Protein AF-A0A921HB01-F1 (afdb_monomer_lite)

Radius of gyration: 64.58 Å; chains: 1; bounding box: 172×63×188 Å

Structure (mmCIF, N/CA/C/O backbone):
data_AF-A0A921HB01-F1
#
_entry.id   AF-A0A921HB01-F1
#
loop_
_atom_site.group_PDB
_atom_site.id
_atom_site.type_symbol
_atom_site.label_atom_id
_atom_site.label_alt_id
_atom_site.label_comp_id
_atom_site.label_asym_id
_atom_site.label_entity_id
_atom_site.label_seq_id
_atom_site.pdbx_PDB_ins_code
_atom_site.Cartn_x
_atom_site.Cartn_y
_atom_site.Cartn_z
_atom_site.occupancy
_atom_site.B_iso_or_equiv
_atom_site.auth_seq_id
_atom_site.auth_comp_id
_atom_site.auth_asym_id
_atom_site.auth_atom_id
_atom_site.pdbx_PDB_model_num
ATOM 1 N N . PRO A 1 1 ? -32.480 -16.901 91.161 1.00 32.59 1 PRO A N 1
ATOM 2 C CA . PRO A 1 1 ? -33.746 -16.514 90.499 1.00 32.59 1 PRO A CA 1
ATOM 3 C C . PRO A 1 1 ? -34.785 -16.060 91.540 1.00 32.59 1 PRO A C 1
ATOM 5 O O . PRO A 1 1 ? -35.466 -16.890 92.131 1.00 32.59 1 PRO A O 1
ATOM 8 N N . GLN A 1 2 ? -34.856 -14.754 91.824 1.00 32.81 2 GLN A N 1
ATOM 9 C CA . GLN A 1 2 ? -36.041 -14.182 92.473 1.00 32.81 2 GLN A CA 1
ATOM 10 C C . GLN A 1 2 ? -37.196 -14.265 91.467 1.00 32.81 2 GLN A C 1
ATOM 12 O O . GLN A 1 2 ? -37.048 -13.827 90.328 1.00 32.81 2 GLN A O 1
ATOM 17 N N . THR A 1 3 ? -38.311 -14.873 91.863 1.00 40.34 3 THR A N 1
ATOM 18 C CA . THR A 1 3 ? -39.551 -14.929 91.082 1.00 40.34 3 THR A CA 1
ATOM 19 C C . THR A 1 3 ? -40.038 -13.504 90.812 1.00 40.34 3 THR A C 1
ATOM 21 O O . THR A 1 3 ? -40.423 -12.812 91.754 1.00 40.34 3 THR A O 1
ATOM 24 N N . GLN A 1 4 ? -39.996 -13.048 89.555 1.00 55.66 4 GLN A N 1
ATOM 25 C CA . GLN A 1 4 ? -40.653 -11.800 89.158 1.00 55.66 4 GLN A CA 1
ATOM 26 C C . GLN A 1 4 ? -42.152 -11.938 89.444 1.00 55.66 4 GLN A C 1
ATOM 28 O O . GLN A 1 4 ? -42.820 -12.794 88.868 1.00 55.66 4 GLN A O 1
ATOM 33 N N . GLY A 1 5 ? -42.669 -11.129 90.367 1.00 63.75 5 GLY A N 1
ATOM 34 C CA . GLY A 1 5 ? -44.107 -10.992 90.566 1.00 63.75 5 GLY A CA 1
ATOM 35 C C . GLY A 1 5 ? -44.720 -10.164 89.436 1.00 63.75 5 GLY A C 1
ATOM 36 O O . GLY A 1 5 ? -44.116 -9.197 88.968 1.00 63.75 5 GLY A O 1
ATOM 37 N N . TYR A 1 6 ? -45.927 -10.525 89.014 1.00 77.56 6 TYR A N 1
ATOM 38 C CA . TYR A 1 6 ? -46.758 -9.705 88.134 1.00 77.56 6 TYR A CA 1
ATOM 39 C C . TYR A 1 6 ? -47.828 -9.014 88.985 1.00 77.56 6 TYR A C 1
ATOM 41 O O . TYR A 1 6 ? -48.389 -9.639 89.883 1.00 77.56 6 TYR A O 1
ATOM 49 N N . ALA A 1 7 ? -48.114 -7.741 88.707 1.00 78.44 7 ALA A N 1
ATOM 50 C CA . ALA A 1 7 ? -49.235 -7.021 89.310 1.00 78.44 7 ALA A CA 1
ATOM 51 C C . ALA A 1 7 ? -50.578 -7.603 88.832 1.00 78.44 7 ALA A C 1
ATOM 53 O O . ALA A 1 7 ? -51.543 -7.662 89.589 1.00 78.44 7 ALA A O 1
ATOM 54 N N . VAL A 1 8 ? -50.623 -8.088 87.584 1.00 80.31 8 VAL A N 1
ATOM 55 C CA . VAL A 1 8 ? -51.776 -8.785 86.994 1.00 80.31 8 VAL A CA 1
ATOM 56 C C . VAL A 1 8 ? -51.275 -9.964 86.154 1.00 80.31 8 VAL A C 1
ATOM 58 O O . VAL A 1 8 ? -50.541 -9.746 85.193 1.00 80.31 8 VAL A O 1
ATOM 61 N N . ASP A 1 9 ? -51.677 -11.198 86.488 1.00 86.69 9 ASP A N 1
ATOM 62 C CA . ASP A 1 9 ? -51.431 -12.407 85.677 1.00 86.69 9 ASP A CA 1
ATOM 63 C C . ASP A 1 9 ? -52.762 -13.057 85.258 1.00 86.69 9 ASP A C 1
ATOM 65 O O . ASP A 1 9 ? -53.444 -13.709 86.052 1.00 86.69 9 ASP A O 1
ATOM 69 N N . VAL A 1 10 ? -53.140 -12.893 83.987 1.00 85.06 10 VAL A N 1
ATOM 70 C CA . VAL A 1 10 ? -54.400 -13.426 83.434 1.00 85.06 10 VAL A CA 1
ATOM 71 C C . VAL A 1 10 ? -54.388 -14.955 83.332 1.00 85.06 10 VAL A C 1
ATOM 73 O O . VAL A 1 10 ? -55.455 -15.564 83.279 1.00 85.06 10 VAL A O 1
ATOM 76 N N . ALA A 1 11 ? -53.218 -15.603 83.397 1.00 80.25 11 ALA A N 1
ATOM 77 C CA . ALA A 1 11 ? -53.126 -17.063 83.459 1.00 80.25 11 ALA A CA 1
ATOM 78 C C . ALA A 1 11 ? -53.853 -17.632 84.688 1.00 80.25 11 ALA A C 1
ATOM 80 O O . ALA A 1 11 ? -54.463 -18.696 84.614 1.00 80.25 11 ALA A O 1
ATOM 81 N N . GLN A 1 12 ? -53.811 -16.908 85.813 1.00 82.00 12 GLN A N 1
ATOM 82 C CA . GLN A 1 12 ? -54.473 -17.311 87.056 1.00 82.00 12 GLN A CA 1
ATOM 83 C C . GLN A 1 12 ? -55.958 -16.921 87.104 1.00 82.00 12 GLN A C 1
ATOM 85 O O . GLN A 1 12 ? -56.698 -17.442 87.933 1.00 82.00 12 GLN A O 1
ATOM 90 N N . LEU A 1 13 ? -56.404 -16.035 86.206 1.00 79.62 13 LEU A N 1
ATOM 91 C CA . LEU A 1 13 ? -57.792 -15.564 86.111 1.00 79.62 13 LEU A CA 1
ATOM 92 C C . LEU A 1 13 ? -58.640 -16.371 85.108 1.00 79.62 13 LEU A C 1
ATOM 94 O O . LEU A 1 13 ? -59.849 -16.169 85.031 1.00 79.62 13 LEU A O 1
ATOM 98 N N . GLY A 1 14 ? -58.031 -17.258 84.311 1.00 74.38 14 GLY A N 1
ATOM 99 C CA . GLY A 1 14 ? -58.689 -18.046 83.257 1.00 74.38 14 GLY A CA 1
ATOM 100 C C . GLY A 1 14 ? -58.998 -17.251 81.977 1.00 74.38 14 GLY A C 1
ATOM 101 O O . GLY A 1 14 ? -58.753 -17.735 80.874 1.00 74.38 14 GLY A O 1
ATOM 102 N N . GLY A 1 15 ? -59.478 -16.012 82.102 1.00 85.06 15 GLY A N 1
ATOM 103 C CA . GLY A 1 15 ? -59.702 -15.081 80.993 1.00 85.06 15 GLY A CA 1
ATOM 104 C C . GLY A 1 15 ? -60.423 -13.809 81.444 1.00 85.06 15 GLY A C 1
ATOM 105 O O . GLY A 1 15 ? -61.039 -13.775 82.506 1.00 85.06 15 GLY A O 1
ATOM 106 N N . MET A 1 16 ? -60.352 -12.751 80.640 1.00 89.44 16 MET A N 1
ATOM 107 C CA . MET A 1 16 ? -60.965 -11.454 80.924 1.00 89.44 16 MET A CA 1
ATOM 108 C C . MET A 1 16 ? -61.778 -10.981 79.717 1.00 89.44 16 MET A C 1
ATOM 110 O O . MET A 1 16 ? -61.227 -10.745 78.642 1.00 89.44 16 MET A O 1
ATOM 114 N N . TYR A 1 17 ? -63.089 -10.828 79.907 1.00 90.31 17 TYR A N 1
ATOM 115 C CA . TYR A 1 17 ? -64.038 -10.467 78.854 1.00 90.31 17 TYR A CA 1
ATOM 116 C C . TYR A 1 17 ? -64.914 -9.303 79.315 1.00 90.31 17 TYR A C 1
ATOM 118 O O . TYR A 1 17 ? -65.560 -9.391 80.358 1.00 90.31 17 TYR A O 1
ATOM 126 N N . ALA A 1 18 ? -64.949 -8.214 78.548 1.00 91.00 18 ALA A N 1
ATOM 127 C CA . ALA A 1 18 ? -65.800 -7.059 78.838 1.00 91.00 18 ALA A CA 1
ATOM 128 C C . ALA A 1 18 ? -66.143 -6.282 77.558 1.00 91.00 18 ALA A C 1
ATOM 130 O O . ALA A 1 18 ? -65.652 -6.594 76.476 1.00 91.00 18 ALA A O 1
ATOM 131 N N . ASN A 1 19 ? -66.977 -5.244 77.669 1.00 88.94 19 ASN A N 1
ATOM 132 C CA . ASN A 1 19 ? -67.192 -4.319 76.553 1.00 88.94 19 ASN A CA 1
ATOM 133 C C . ASN A 1 19 ? -65.964 -3.428 76.324 1.00 88.94 19 ASN A C 1
ATOM 135 O O . ASN A 1 19 ? -65.555 -3.271 75.183 1.00 88.94 19 ASN A O 1
ATOM 139 N N . ASN A 1 20 ? -65.361 -2.905 77.395 1.00 92.50 20 ASN A N 1
ATOM 140 C CA . ASN A 1 20 ? -64.087 -2.180 77.389 1.00 92.50 20 ASN A CA 1
ATOM 141 C C . ASN A 1 20 ? -63.207 -2.735 78.510 1.00 92.50 20 ASN A C 1
ATOM 143 O O . ASN A 1 20 ? -63.724 -3.039 79.588 1.00 92.50 20 ASN A O 1
ATOM 147 N N . ILE A 1 21 ? -61.901 -2.847 78.277 1.00 93.19 21 ILE A N 1
ATOM 148 C CA . ILE A 1 21 ? -60.944 -3.350 79.271 1.00 93.19 21 ILE A CA 1
ATOM 149 C C . ILE A 1 21 ? -59.844 -2.314 79.460 1.00 93.19 21 ILE A C 1
ATOM 151 O O . ILE A 1 21 ? -59.032 -2.109 78.563 1.00 93.19 21 ILE A O 1
ATOM 155 N N . HIS A 1 22 ? -59.800 -1.675 80.630 1.00 92.88 22 HIS A N 1
ATOM 156 C CA . HIS A 1 22 ? -58.724 -0.763 81.028 1.00 92.88 22 HIS A CA 1
ATOM 157 C C . HIS A 1 22 ? -57.978 -1.358 82.224 1.00 92.88 22 HIS A C 1
ATOM 159 O O . HIS A 1 22 ? -58.547 -1.499 83.303 1.00 92.88 22 HIS A O 1
ATOM 165 N N . LEU A 1 23 ? -56.708 -1.706 82.031 1.00 90.44 23 LEU A N 1
ATOM 166 C CA . LEU A 1 23 ? -55.820 -2.225 83.066 1.00 90.44 23 LEU A CA 1
ATOM 167 C C . LEU A 1 23 ? -54.732 -1.199 83.355 1.00 90.44 23 LEU A C 1
ATOM 169 O O . LEU A 1 23 ? -54.025 -0.766 82.446 1.00 90.44 23 LEU A O 1
ATOM 173 N N . ILE A 1 24 ? -54.595 -0.814 84.620 1.00 87.81 24 ILE A N 1
ATOM 174 C CA . ILE A 1 24 ? -53.574 0.128 85.076 1.00 87.81 24 ILE A CA 1
ATOM 175 C C . ILE A 1 24 ? -52.814 -0.548 86.222 1.00 87.81 24 ILE A C 1
ATOM 177 O O . ILE A 1 24 ? -53.366 -0.719 87.303 1.00 87.81 24 ILE A O 1
ATOM 181 N N . GLY A 1 25 ? -51.570 -0.953 85.971 1.00 82.62 25 GLY A N 1
ATOM 182 C CA . GLY A 1 25 ? -50.635 -1.446 86.985 1.00 82.62 25 GLY A CA 1
ATOM 183 C C . GLY A 1 25 ? -49.717 -0.316 87.438 1.00 82.62 25 GLY A C 1
ATOM 184 O O . GLY A 1 25 ? -48.853 0.118 86.673 1.00 82.62 25 GLY A O 1
ATOM 185 N N . THR A 1 26 ? -49.921 0.184 88.654 1.00 81.06 26 THR A N 1
ATOM 186 C CA . THR A 1 26 ? -49.168 1.319 89.222 1.00 81.06 26 THR A CA 1
ATOM 187 C C . THR A 1 26 ? -47.986 0.886 90.090 1.00 81.06 26 THR A C 1
ATOM 189 O O . THR A 1 26 ? -47.225 1.721 90.575 1.00 81.06 26 THR A O 1
ATOM 192 N N . GLU A 1 27 ? -47.838 -0.413 90.335 1.00 80.62 27 GLU A N 1
ATOM 193 C CA . GLU A 1 27 ? -46.811 -0.971 91.198 1.00 80.62 27 GLU A CA 1
ATOM 194 C C . GLU A 1 27 ? -45.436 -0.898 90.532 1.00 80.62 27 GLU A C 1
ATOM 196 O O . GLU A 1 27 ? -45.169 -1.532 89.510 1.00 80.62 27 GLU A O 1
ATOM 201 N N . HIS A 1 28 ? -44.533 -0.137 91.149 1.00 75.69 28 HIS A N 1
ATOM 202 C CA . HIS A 1 28 ? -43.191 0.087 90.630 1.00 75.69 28 HIS A CA 1
ATOM 203 C C . HIS A 1 28 ? -42.438 -1.240 90.415 1.00 75.69 28 HIS A C 1
ATOM 205 O O . HIS A 1 28 ? -42.038 -1.910 91.368 1.00 75.69 28 HIS A O 1
ATOM 211 N N . GLY A 1 29 ? -42.217 -1.602 89.149 1.00 70.00 29 GLY A N 1
ATOM 212 C CA . GLY A 1 29 ? -41.473 -2.796 88.741 1.00 70.00 29 GLY A CA 1
ATOM 213 C C . GLY A 1 29 ? -42.275 -4.100 88.633 1.00 70.00 29 GLY A C 1
ATOM 214 O O . GLY A 1 29 ? -41.711 -5.076 88.139 1.00 70.00 29 GLY A O 1
ATOM 215 N N . LEU A 1 30 ? -43.558 -4.145 89.020 1.00 79.56 30 LEU A N 1
ATOM 216 C CA . LEU A 1 30 ? -44.418 -5.320 88.806 1.00 79.56 30 LEU A CA 1
ATOM 217 C C . LEU A 1 30 ? -45.191 -5.180 87.485 1.00 79.56 30 LEU A C 1
ATOM 219 O O . LEU A 1 30 ? -45.779 -4.143 87.190 1.00 79.56 30 LEU A O 1
ATOM 223 N N . GLY A 1 31 ? -45.144 -6.226 86.659 1.00 85.62 31 GLY A N 1
ATOM 224 C CA . GLY A 1 31 ? -45.645 -6.206 85.281 1.00 85.62 31 GLY A CA 1
ATOM 225 C C . GLY A 1 31 ? -47.082 -6.701 85.086 1.00 85.62 31 GLY A C 1
ATOM 226 O O . GLY A 1 31 ? -47.735 -7.143 86.028 1.00 85.62 31 GLY A O 1
ATOM 227 N N . VAL A 1 32 ? -47.550 -6.701 83.836 1.00 91.06 32 VAL A N 1
ATOM 228 C CA . VAL A 1 32 ? -48.805 -7.342 83.402 1.00 91.06 32 VAL A CA 1
ATOM 229 C C . VAL A 1 32 ? -48.473 -8.536 82.512 1.00 91.06 32 VAL A C 1
ATOM 231 O O . VAL A 1 32 ? -47.802 -8.381 81.494 1.00 91.06 32 VAL A O 1
ATOM 234 N N . ARG A 1 33 ? -48.966 -9.725 82.856 1.00 91.62 33 ARG A N 1
ATOM 235 C CA . ARG A 1 33 ? -48.823 -10.938 82.048 1.00 91.62 33 ARG A CA 1
ATOM 236 C C . ARG A 1 33 ? -50.179 -11.424 81.549 1.00 91.62 33 ARG A C 1
ATOM 238 O O . ARG A 1 33 ? -51.099 -11.645 82.333 1.00 91.62 33 ARG A O 1
ATOM 245 N N . ASN A 1 34 ? -50.286 -11.648 80.243 1.00 91.94 34 ASN A N 1
ATOM 246 C CA . ASN A 1 34 ? -51.407 -12.335 79.617 1.00 91.94 34 ASN A CA 1
ATOM 247 C C . ASN A 1 34 ? -50.964 -13.674 79.021 1.00 91.94 34 ASN A C 1
ATOM 249 O O . ASN A 1 34 ? -50.373 -13.701 77.945 1.00 91.94 34 ASN A O 1
ATOM 253 N N . ALA A 1 35 ? -51.303 -14.780 79.684 1.00 87.31 35 ALA A N 1
ATOM 254 C CA . ALA A 1 35 ? -51.183 -16.125 79.112 1.00 87.31 35 ALA A CA 1
ATOM 255 C C . ALA A 1 35 ? -52.538 -16.802 78.837 1.00 87.31 35 ALA A C 1
ATOM 257 O O . ALA A 1 35 ? -52.567 -17.979 78.493 1.00 87.31 35 ALA A O 1
ATOM 258 N N . GLY A 1 36 ? -53.646 -16.071 79.008 1.00 88.38 36 GLY A N 1
ATOM 259 C CA . GLY A 1 36 ? -55.011 -16.540 78.764 1.00 88.38 36 GLY A CA 1
ATOM 260 C C . GLY A 1 36 ? -55.654 -15.795 77.594 1.00 88.38 36 GLY A C 1
ATOM 261 O O . GLY A 1 36 ? -55.022 -15.573 76.562 1.00 88.38 36 GLY A O 1
ATOM 262 N N . HIS A 1 37 ? -56.914 -15.393 77.755 1.00 91.38 37 HIS A N 1
ATOM 263 C CA . HIS A 1 37 ? -57.646 -14.613 76.757 1.00 91.38 37 HIS A CA 1
ATOM 264 C C . HIS A 1 37 ? -58.125 -13.286 77.358 1.00 91.38 37 HIS A C 1
ATOM 266 O O . HIS A 1 37 ? -58.947 -13.286 78.273 1.00 91.38 37 HIS A O 1
ATOM 272 N N . ILE A 1 38 ? -57.653 -12.159 76.826 1.00 92.62 38 ILE A N 1
ATOM 273 C CA . ILE A 1 38 ? -58.194 -10.817 77.075 1.00 92.62 38 ILE A CA 1
ATOM 274 C C . ILE A 1 38 ? -59.000 -10.427 75.837 1.00 92.62 38 ILE A C 1
ATOM 276 O O . ILE A 1 38 ? -58.447 -10.365 74.744 1.00 92.62 38 ILE A O 1
ATOM 280 N N . GLY A 1 39 ? -60.302 -10.186 75.985 1.00 91.31 39 GLY A N 1
ATOM 281 C CA . GLY A 1 39 ? -61.199 -9.911 74.862 1.00 91.31 39 GLY A CA 1
ATOM 282 C C . GLY A 1 39 ? -62.204 -8.802 75.153 1.00 91.31 39 GLY A C 1
ATOM 283 O O . GLY A 1 39 ? -63.146 -9.017 75.915 1.00 91.31 39 GLY A O 1
ATOM 284 N N . ALA A 1 40 ? -62.059 -7.645 74.505 1.00 92.44 40 ALA A N 1
ATOM 285 C CA . ALA A 1 40 ? -63.097 -6.615 74.499 1.00 92.44 40 ALA A CA 1
ATOM 286 C C . ALA A 1 40 ? -64.081 -6.852 73.337 1.00 92.44 40 ALA A C 1
ATOM 288 O O . ALA A 1 40 ? -63.724 -6.677 72.171 1.00 92.44 40 ALA A O 1
ATOM 289 N N . ALA A 1 41 ? -65.320 -7.255 73.638 1.00 84.88 41 ALA A N 1
ATOM 290 C CA . ALA A 1 41 ? -66.289 -7.700 72.626 1.00 84.88 41 ALA A CA 1
ATOM 291 C C . ALA A 1 41 ? -66.860 -6.562 71.753 1.00 84.88 41 ALA A C 1
ATOM 293 O O . ALA A 1 41 ? -67.255 -6.808 70.614 1.00 84.88 41 ALA A O 1
ATOM 294 N N . ALA A 1 42 ? -66.902 -5.327 72.269 1.00 87.31 42 ALA A N 1
ATOM 295 C CA . ALA A 1 42 ? -67.514 -4.175 71.589 1.00 87.31 42 ALA A CA 1
ATOM 296 C C . ALA A 1 42 ? -66.626 -2.917 71.530 1.00 87.31 42 ALA A C 1
ATOM 298 O O . ALA A 1 42 ? -66.788 -2.108 70.619 1.00 87.31 42 ALA A O 1
ATOM 299 N N . GLY A 1 43 ? -65.693 -2.751 72.469 1.00 91.75 43 GLY A N 1
ATOM 300 C CA . GLY A 1 43 ? -64.882 -1.546 72.648 1.00 91.75 43 GLY A CA 1
ATOM 301 C C . GLY A 1 43 ? -63.376 -1.813 72.639 1.00 91.75 43 GLY A C 1
ATOM 302 O O . GLY A 1 43 ? -62.903 -2.703 71.927 1.00 91.75 43 GLY A O 1
ATOM 303 N N . GLU A 1 44 ? -62.624 -1.006 73.387 1.00 95.19 44 GLU A N 1
ATOM 304 C CA . GLU A 1 44 ? -61.154 -0.977 73.371 1.00 95.19 44 GLU A CA 1
ATOM 305 C C . GLU A 1 44 ? -60.500 -1.813 74.486 1.00 95.19 44 GLU A C 1
ATOM 307 O O . GLU A 1 44 ? -61.110 -2.113 75.520 1.00 95.19 44 GLU A O 1
ATOM 312 N N . VAL A 1 45 ? -59.220 -2.145 74.287 1.00 97.25 45 VAL A N 1
ATOM 313 C CA . VAL A 1 45 ? -58.329 -2.668 75.334 1.00 97.25 45 VAL A CA 1
ATOM 314 C C . VAL A 1 45 ? -57.200 -1.669 75.567 1.00 97.25 45 VAL A C 1
ATOM 316 O O . VAL A 1 45 ? -56.408 -1.394 74.670 1.00 97.25 45 VAL A O 1
ATOM 319 N N . LYS A 1 46 ? -57.078 -1.156 76.790 1.00 96.81 46 LYS A N 1
ATOM 320 C CA . LYS A 1 46 ? -55.989 -0.272 77.210 1.00 96.81 46 LYS A CA 1
ATOM 321 C C . LYS A 1 46 ? -55.252 -0.882 78.394 1.00 96.81 46 LYS A C 1
ATOM 323 O O . LYS A 1 46 ? -55.865 -1.148 79.420 1.00 96.81 46 LYS A O 1
ATOM 328 N N . ILE A 1 47 ? -53.945 -1.084 78.271 1.00 95.62 47 ILE A N 1
ATOM 329 C CA . ILE A 1 47 ? -53.092 -1.600 79.346 1.00 95.62 47 ILE A CA 1
ATOM 330 C C . ILE A 1 47 ? -51.955 -0.611 79.578 1.00 95.62 47 ILE A C 1
ATOM 332 O O . ILE A 1 47 ? -51.160 -0.366 78.676 1.00 95.62 47 ILE A O 1
ATOM 336 N N . THR A 1 48 ? -51.855 -0.071 80.788 1.00 93.88 48 THR A N 1
ATOM 337 C CA . THR A 1 48 ? -50.751 0.783 81.237 1.00 93.88 48 THR A CA 1
ATOM 338 C C . THR A 1 48 ? -50.072 0.121 82.435 1.00 93.88 48 THR A C 1
ATOM 340 O O . THR A 1 48 ? -50.752 -0.257 83.381 1.00 93.88 48 THR A O 1
ATOM 343 N N . THR A 1 49 ? -48.748 -0.045 82.421 1.00 93.12 49 THR A N 1
ATOM 344 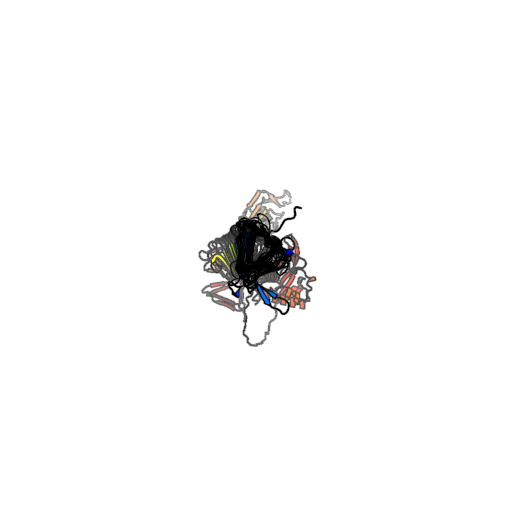C CA . THR A 1 49 ? -47.998 -0.669 83.526 1.00 93.12 49 THR A CA 1
ATOM 345 C C . THR A 1 49 ? -46.639 -0.005 83.769 1.00 93.12 49 THR A C 1
ATOM 347 O O . THR A 1 49 ? -45.920 0.324 82.824 1.00 93.12 49 THR A O 1
ATOM 350 N N . GLU A 1 50 ? -46.267 0.163 85.041 1.00 90.19 50 GLU A N 1
ATOM 351 C CA . GLU A 1 50 ? -44.921 0.587 85.471 1.00 90.19 50 GLU A CA 1
ATOM 352 C C . GLU A 1 50 ? -43.859 -0.533 85.337 1.00 90.19 50 GLU A C 1
ATOM 354 O O . GLU A 1 50 ? -42.656 -0.276 85.409 1.00 90.19 50 GLU A O 1
ATOM 359 N N . GLY A 1 51 ? -44.279 -1.787 85.132 1.00 90.00 51 GLY A N 1
ATOM 360 C CA . GLY A 1 51 ? -43.412 -2.949 84.919 1.00 90.00 51 GLY A CA 1
ATOM 361 C C . GLY A 1 51 ? -43.419 -3.451 83.472 1.00 90.00 51 GLY A C 1
ATOM 362 O O . GLY A 1 51 ? -43.752 -2.724 82.537 1.00 90.00 51 GLY A O 1
ATOM 363 N N . GLN A 1 52 ? -43.025 -4.708 83.272 1.00 91.62 52 GLN A N 1
ATOM 364 C CA . GLN A 1 52 ? -43.010 -5.372 81.964 1.00 91.62 52 GLN A CA 1
ATOM 365 C C . GLN A 1 52 ? -44.409 -5.863 81.554 1.00 91.62 52 GLN A C 1
ATOM 367 O O . GLN A 1 52 ? -45.134 -6.409 82.379 1.00 91.62 52 GLN A O 1
ATOM 372 N N . LEU A 1 53 ? -44.776 -5.733 80.279 1.00 94.94 53 LEU A N 1
ATOM 373 C CA . LEU A 1 53 ? -45.979 -6.348 79.714 1.00 94.94 53 LEU A CA 1
ATOM 374 C C . LEU A 1 53 ? -45.585 -7.583 78.897 1.00 94.94 53 LEU A C 1
ATOM 376 O O . LEU A 1 53 ? -44.834 -7.445 77.940 1.00 94.94 53 LEU A O 1
ATOM 380 N N . VAL A 1 54 ? -46.092 -8.767 79.241 1.00 95.06 54 VAL A N 1
ATOM 381 C CA . VAL A 1 54 ? -45.825 -10.022 78.511 1.00 95.06 54 VAL A CA 1
ATOM 382 C C . VAL A 1 54 ? -47.131 -10.636 78.017 1.00 95.06 54 VAL A C 1
ATOM 384 O O . VAL A 1 54 ? -48.017 -10.921 78.817 1.00 95.06 54 VAL A O 1
ATOM 387 N N . ASN A 1 55 ? -47.247 -10.887 76.716 1.00 96.25 55 ASN A N 1
ATOM 388 C CA . ASN A 1 55 ? -48.356 -11.597 76.088 1.00 96.25 55 ASN A CA 1
ATOM 389 C C . ASN A 1 55 ? -47.869 -12.927 75.493 1.00 96.25 55 ASN A C 1
ATOM 391 O O . ASN A 1 55 ? -47.034 -12.938 74.595 1.00 96.25 55 ASN A O 1
ATOM 395 N N . THR A 1 56 ? -48.415 -14.040 75.977 1.00 94.19 56 THR A N 1
ATOM 396 C CA . THR A 1 56 ? -48.247 -15.393 75.414 1.00 94.19 56 THR A CA 1
ATOM 397 C C . THR A 1 56 ? -49.576 -16.001 74.962 1.00 94.19 56 THR A C 1
ATOM 399 O O . THR A 1 56 ? -49.577 -17.070 74.357 1.00 94.19 56 THR A O 1
ATOM 402 N N . GLY A 1 57 ? -50.700 -15.359 75.298 1.00 93.19 57 GLY A N 1
ATOM 403 C CA . GLY A 1 57 ? -52.057 -15.773 74.941 1.00 93.19 57 GLY A CA 1
ATOM 404 C C . GLY A 1 57 ? -52.702 -14.854 73.901 1.00 93.19 57 GLY A C 1
ATOM 405 O O . GLY A 1 57 ? -52.024 -14.240 73.077 1.00 93.19 57 GLY A O 1
ATOM 406 N N . TYR A 1 58 ? -54.026 -14.733 73.946 1.00 94.56 58 TYR A N 1
ATOM 407 C CA . TYR A 1 58 ? -54.787 -13.881 73.030 1.00 94.56 58 TYR A CA 1
ATOM 408 C C . TYR A 1 58 ? -55.173 -12.556 73.698 1.00 94.56 58 TYR A C 1
ATOM 410 O O . TYR A 1 58 ? -55.712 -12.550 74.807 1.00 94.56 58 TYR A O 1
ATOM 418 N N . LEU A 1 59 ? -54.925 -11.438 73.019 1.00 96.50 59 LEU A N 1
ATOM 419 C CA . LEU A 1 59 ? -55.343 -10.091 73.403 1.00 96.50 59 LEU A CA 1
ATOM 420 C C . LEU A 1 59 ? -56.104 -9.466 72.229 1.00 96.50 59 LEU A C 1
ATOM 422 O O . LEU A 1 59 ? -55.506 -9.000 71.263 1.00 96.50 59 LEU A O 1
ATOM 426 N N . GLY A 1 60 ? -57.431 -9.454 72.307 1.00 94.81 60 GLY A N 1
ATOM 427 C CA . GLY A 1 60 ? -58.301 -8.968 71.242 1.00 94.81 60 GLY A CA 1
ATOM 428 C C . GLY A 1 60 ? -59.216 -7.823 71.661 1.00 94.81 60 GLY A C 1
ATOM 429 O O . GLY A 1 60 ? -59.730 -7.798 72.780 1.00 94.81 60 GLY A O 1
ATOM 430 N N . ALA A 1 61 ? -59.482 -6.907 70.735 1.00 96.38 61 ALA A N 1
ATOM 431 C CA . ALA A 1 61 ? -60.467 -5.842 70.905 1.00 96.38 61 ALA A CA 1
ATOM 432 C C . ALA A 1 61 ? -61.297 -5.648 69.635 1.00 96.38 61 ALA A C 1
ATOM 434 O O . ALA A 1 61 ? -60.803 -5.821 68.516 1.00 96.38 61 ALA A O 1
ATOM 435 N N . LYS A 1 62 ? -62.560 -5.238 69.798 1.00 94.06 62 LYS A N 1
ATOM 436 C CA . LYS A 1 62 ? -63.363 -4.785 68.660 1.00 94.06 62 LYS A CA 1
ATOM 437 C C . LYS A 1 62 ? -62.816 -3.472 68.102 1.00 94.06 62 LYS A C 1
ATOM 439 O O . LYS A 1 62 ? -62.727 -3.344 66.890 1.00 94.06 62 LYS A O 1
ATOM 444 N N . GLN A 1 63 ? -62.442 -2.532 68.973 1.00 94.94 63 GLN A N 1
ATOM 445 C CA . GLN A 1 63 ? -61.878 -1.225 68.618 1.00 94.94 63 GLN A CA 1
ATOM 446 C C . GLN A 1 63 ? -60.364 -1.184 68.898 1.00 94.94 63 GLN A C 1
ATOM 448 O O . GLN A 1 63 ? -59.656 -2.144 68.596 1.00 94.94 63 GLN A O 1
ATOM 453 N N . ASP A 1 64 ? -59.850 -0.066 69.417 1.00 96.56 64 ASP A N 1
ATOM 454 C CA . ASP A 1 64 ? -58.416 0.176 69.565 1.00 96.56 64 ASP A CA 1
ATOM 455 C C . ASP A 1 64 ? -57.788 -0.704 70.663 1.00 96.56 64 ASP A C 1
ATOM 457 O O . ASP A 1 64 ? -58.423 -1.070 71.655 1.00 96.56 64 ASP A O 1
ATOM 461 N N . ILE A 1 65 ? -56.510 -1.034 70.487 1.00 98.06 65 ILE A N 1
ATOM 462 C CA . ILE A 1 65 ? -55.653 -1.654 71.497 1.00 98.06 65 ILE A CA 1
ATOM 463 C C . ILE A 1 65 ? -54.527 -0.669 71.804 1.00 98.06 65 ILE A C 1
ATOM 465 O O . ILE A 1 65 ? -53.775 -0.301 70.907 1.00 98.06 65 ILE A O 1
ATOM 469 N N . THR A 1 66 ? -54.388 -0.250 73.061 1.00 97.88 66 THR A N 1
ATOM 470 C CA . THR A 1 66 ? -53.311 0.643 73.518 1.00 97.88 66 THR A CA 1
ATOM 471 C C . THR A 1 66 ? -52.525 -0.009 74.651 1.00 97.88 66 THR A C 1
ATOM 473 O O . THR A 1 66 ? -53.055 -0.216 75.738 1.00 97.88 66 THR A O 1
ATOM 476 N N . LEU A 1 67 ? -51.246 -0.292 74.425 1.00 97.75 67 LEU A N 1
ATOM 477 C CA . LEU A 1 67 ? -50.331 -0.902 75.388 1.00 97.75 67 LEU A CA 1
ATOM 478 C C . LEU A 1 67 ? -49.239 0.102 75.764 1.00 97.75 67 LEU A C 1
ATOM 480 O O . LEU A 1 67 ? -48.549 0.639 74.903 1.00 97.75 67 LEU A O 1
ATOM 484 N N . GLN A 1 68 ? -49.058 0.368 77.049 1.00 96.50 68 GLN A N 1
ATOM 485 C CA . GLN A 1 68 ? -48.045 1.286 77.561 1.00 96.50 68 GLN A CA 1
ATOM 486 C C . GLN A 1 68 ? -47.294 0.615 78.707 1.00 96.50 68 GLN A C 1
ATOM 488 O O . GLN A 1 68 ? -47.884 0.281 79.729 1.00 96.50 68 GLN A O 1
ATOM 493 N N . SER A 1 69 ? -45.987 0.436 78.547 1.00 95.38 69 SER A N 1
ATOM 494 C CA . SER A 1 69 ? -45.106 -0.097 79.585 1.00 95.38 69 SER A CA 1
ATOM 495 C C . SER A 1 69 ? -43.979 0.890 79.867 1.00 95.38 69 SER A C 1
ATOM 497 O O . SER A 1 69 ? -43.351 1.429 78.949 1.00 95.38 69 SER A O 1
ATOM 499 N N . GLN A 1 70 ? -43.695 1.117 81.147 1.00 93.06 70 GLN A N 1
ATOM 500 C CA . GLN A 1 70 ? -42.519 1.879 81.547 1.00 93.06 70 GLN A CA 1
ATOM 501 C C . GLN A 1 70 ? -41.223 1.106 81.244 1.00 93.06 70 GLN A C 1
ATOM 503 O O . GLN A 1 70 ? -40.223 1.740 80.917 1.00 93.06 70 GLN A O 1
ATOM 508 N N . GLN A 1 71 ? -41.240 -0.237 81.274 1.00 92.44 71 GLN A N 1
ATOM 509 C CA . GLN A 1 71 ? -40.066 -1.082 81.021 1.00 92.44 71 GLN A CA 1
ATOM 510 C C . GLN A 1 71 ? -39.996 -1.684 79.612 1.00 92.44 71 GLN A C 1
ATOM 512 O O . GLN A 1 71 ? -39.167 -1.243 78.822 1.00 92.44 71 GLN A O 1
ATOM 517 N N . GLN A 1 72 ? -40.775 -2.730 79.321 1.00 95.06 72 GLN A N 1
ATOM 518 C CA . GLN A 1 72 ? -40.673 -3.554 78.111 1.00 95.06 72 GLN A CA 1
ATOM 519 C C . GLN A 1 72 ? -42.030 -4.170 77.765 1.00 95.06 72 GLN A C 1
ATOM 521 O O . GLN A 1 72 ? -42.798 -4.514 78.662 1.00 95.06 72 GLN A O 1
ATOM 526 N N . ILE A 1 73 ? -42.296 -4.353 76.473 1.00 97.50 73 ILE A N 1
ATOM 527 C CA . ILE A 1 73 ? -43.451 -5.108 75.973 1.00 97.50 73 ILE A CA 1
ATOM 528 C C . ILE A 1 73 ? -42.930 -6.345 75.237 1.00 97.50 73 ILE A C 1
ATOM 530 O O . ILE A 1 73 ? -42.046 -6.225 74.396 1.00 97.50 73 ILE A O 1
ATOM 534 N N . GLU A 1 74 ? -43.469 -7.520 75.536 1.00 97.38 74 GLU A N 1
ATOM 535 C CA . GLU A 1 74 ? -43.184 -8.770 74.833 1.00 97.38 74 GLU A CA 1
ATOM 536 C C . GLU A 1 74 ? -44.490 -9.380 74.323 1.00 97.38 74 GLU A C 1
ATOM 538 O O . GLU A 1 74 ? -45.407 -9.626 75.102 1.00 97.38 74 GLU A O 1
ATOM 543 N N . ASN A 1 75 ? -44.572 -9.649 73.024 1.00 97.44 75 ASN A N 1
ATOM 544 C CA . ASN A 1 75 ? -45.557 -10.544 72.433 1.00 97.44 75 ASN A CA 1
ATOM 545 C C . ASN A 1 75 ? -44.818 -11.805 71.987 1.00 97.44 75 ASN A C 1
ATOM 547 O O . ASN A 1 75 ? -44.208 -11.801 70.925 1.00 97.44 75 ASN A O 1
ATOM 551 N N . GLN A 1 76 ? -44.808 -12.842 72.816 1.00 96.31 76 GLN A N 1
ATOM 552 C CA . GLN A 1 76 ? -44.015 -14.050 72.574 1.00 96.31 76 GLN A CA 1
ATOM 553 C C . GLN A 1 76 ? -44.612 -14.899 71.439 1.00 96.31 76 GLN A C 1
ATOM 555 O O . GLN A 1 76 ? -45.705 -14.613 70.961 1.00 96.31 76 GLN A O 1
ATOM 560 N N . THR A 1 77 ? -43.917 -15.956 71.012 1.00 94.25 77 THR A N 1
ATOM 561 C CA . THR A 1 77 ? -44.224 -16.745 69.799 1.00 94.25 77 THR A CA 1
ATOM 562 C C . THR A 1 77 ? -45.678 -17.221 69.670 1.00 94.25 77 THR A C 1
ATOM 564 O O . THR A 1 77 ? -46.221 -17.236 68.572 1.00 94.25 77 THR A O 1
ATOM 567 N N . THR A 1 78 ? -46.341 -17.593 70.768 1.00 93.81 78 THR A N 1
ATOM 568 C CA . THR A 1 78 ? -47.757 -18.026 70.756 1.00 93.81 78 THR A CA 1
ATOM 569 C C . THR A 1 78 ? -48.756 -16.884 70.962 1.00 93.81 78 THR A C 1
ATOM 571 O O . THR A 1 78 ? -49.965 -17.104 70.943 1.00 93.81 78 THR A O 1
ATOM 574 N N . GLY A 1 79 ? -48.264 -15.672 71.216 1.00 96.31 79 GLY A N 1
ATOM 575 C CA . GLY A 1 79 ? -49.062 -14.503 71.539 1.00 96.31 79 GLY A CA 1
ATOM 576 C C . GLY A 1 79 ? -49.719 -13.890 70.305 1.00 96.31 79 GLY A C 1
ATOM 577 O O . GLY A 1 79 ? -49.059 -13.586 69.312 1.00 96.31 79 GLY A O 1
ATOM 578 N N . VAL A 1 80 ? -51.026 -13.648 70.384 1.00 96.88 80 VAL A N 1
ATOM 579 C CA . VAL A 1 80 ? -51.796 -12.965 69.336 1.00 96.88 80 VAL A CA 1
ATOM 580 C C . VAL A 1 80 ? -52.380 -11.682 69.906 1.00 96.88 80 VAL A C 1
ATOM 582 O O . VAL A 1 80 ? -53.081 -11.715 70.917 1.00 96.88 80 VAL A O 1
ATOM 585 N N . ILE A 1 81 ? -52.126 -10.558 69.241 1.00 97.88 81 ILE A N 1
ATOM 586 C CA . ILE A 1 81 ? -52.732 -9.263 69.547 1.00 97.88 81 ILE A CA 1
ATOM 587 C C . ILE A 1 81 ? -53.545 -8.822 68.332 1.00 97.88 81 ILE A C 1
ATOM 589 O O . ILE A 1 81 ? -52.987 -8.626 67.253 1.00 97.88 81 ILE A O 1
ATOM 593 N N . TYR A 1 82 ? -54.859 -8.681 68.499 1.00 96.25 82 TYR A N 1
ATOM 594 C CA . TYR A 1 82 ? -55.791 -8.548 67.380 1.00 96.25 82 TYR A CA 1
ATOM 595 C C . TYR A 1 82 ? -56.845 -7.454 67.579 1.00 96.25 82 TYR A C 1
ATOM 597 O O . TYR A 1 82 ? -57.746 -7.577 68.408 1.00 96.25 82 TYR A O 1
ATOM 605 N N . SER A 1 83 ? -56.781 -6.400 66.767 1.00 96.06 83 SER A N 1
ATOM 606 C CA . SER A 1 83 ? -57.828 -5.376 66.678 1.00 96.06 83 SER A CA 1
ATOM 607 C C . SER A 1 83 ? -58.718 -5.638 65.459 1.00 96.06 83 SER A C 1
ATOM 609 O O . SER A 1 83 ? -58.206 -5.806 64.355 1.00 96.06 83 SER A O 1
ATOM 611 N N . GLN A 1 84 ? -60.042 -5.699 65.641 1.00 93.19 84 GLN A N 1
ATOM 612 C CA . GLN A 1 84 ? -60.983 -6.019 64.553 1.00 93.19 84 GLN A CA 1
ATOM 613 C C . GLN A 1 84 ? -61.436 -4.812 63.721 1.00 93.19 84 GLN A C 1
ATOM 615 O O . GLN A 1 84 ? -61.752 -4.974 62.545 1.00 93.19 84 GLN A O 1
ATOM 620 N N . GLN A 1 85 ? -61.588 -3.642 64.347 1.00 94.50 85 GLN A N 1
ATOM 621 C CA . GLN A 1 85 ? -62.079 -2.400 63.728 1.00 94.50 85 GLN A CA 1
ATOM 622 C C . GLN A 1 85 ? -61.326 -1.164 64.257 1.00 94.50 85 GLN A C 1
ATOM 624 O O . GLN A 1 85 ? -61.879 -0.063 64.320 1.00 94.50 85 GLN A O 1
ATOM 629 N N . GLY A 1 86 ? -60.086 -1.342 64.712 1.00 95.12 86 GLY A N 1
ATOM 630 C CA . GLY A 1 86 ? -59.324 -0.341 65.450 1.00 95.12 86 GLY A CA 1
ATOM 631 C C . GLY A 1 86 ? -57.837 -0.311 65.110 1.00 95.12 86 GLY A C 1
ATOM 632 O O . GLY A 1 86 ? -57.349 -1.014 64.231 1.00 95.12 86 GLY A O 1
ATOM 633 N N . ASN A 1 87 ? -57.114 0.569 65.792 1.00 97.62 87 ASN A N 1
ATOM 634 C CA . ASN A 1 87 ? -55.660 0.663 65.734 1.00 97.62 87 ASN A CA 1
ATOM 635 C C . ASN A 1 87 ? -55.023 -0.150 66.867 1.00 97.62 87 ASN A C 1
ATOM 637 O O . ASN A 1 87 ? -55.600 -0.287 67.943 1.00 97.62 87 ASN A O 1
ATOM 641 N N . LEU A 1 88 ? -53.793 -0.606 66.661 1.00 98.12 88 LEU A N 1
ATOM 642 C CA . LEU A 1 88 ? -52.950 -1.230 67.675 1.00 98.12 88 LEU A CA 1
ATOM 643 C C . LEU A 1 88 ? -51.759 -0.310 67.954 1.00 98.12 88 LEU A C 1
ATOM 645 O O . LEU A 1 88 ? -50.928 -0.079 67.082 1.00 98.12 88 LEU A O 1
ATOM 649 N N . GLN A 1 89 ? -51.659 0.214 69.171 1.00 98.31 89 GLN A N 1
ATOM 650 C CA . GLN A 1 89 ? -50.571 1.086 69.606 1.00 98.31 89 GLN A CA 1
ATOM 651 C C . GLN A 1 89 ? -49.845 0.462 70.796 1.00 98.31 89 GLN A C 1
ATOM 653 O O . GLN A 1 89 ? -50.477 0.121 71.792 1.00 98.31 89 GLN A O 1
ATOM 658 N N . ALA A 1 90 ? -48.520 0.350 70.731 1.00 97.94 90 ALA A N 1
ATOM 659 C CA . ALA A 1 90 ? -47.695 -0.116 71.841 1.00 97.94 90 ALA A CA 1
ATOM 660 C C . ALA A 1 90 ? -46.525 0.843 72.092 1.00 97.94 90 ALA A C 1
ATOM 662 O O . ALA A 1 90 ? -45.825 1.242 71.163 1.00 97.94 90 ALA A O 1
ATOM 663 N N . THR A 1 91 ? -46.307 1.238 73.347 1.00 98.00 91 THR A N 1
ATOM 664 C CA . THR A 1 91 ? -45.229 2.153 73.748 1.00 98.00 91 THR A CA 1
ATOM 665 C C . THR A 1 91 ? -44.436 1.603 74.933 1.00 98.00 91 THR A C 1
ATOM 667 O O . THR A 1 91 ? -45.003 1.363 75.997 1.00 98.00 91 THR A O 1
ATOM 670 N N . SER A 1 92 ? -43.121 1.465 74.765 1.00 97.06 92 SER A N 1
ATOM 671 C CA . SER A 1 92 ? -42.149 1.065 75.789 1.00 97.06 92 SER A CA 1
ATOM 672 C C . SER A 1 92 ? -41.186 2.221 76.086 1.00 97.06 92 SER A C 1
ATOM 674 O O . SER A 1 92 ? -40.496 2.704 75.186 1.00 97.06 92 SER A O 1
ATOM 676 N N . LYS A 1 93 ? -41.148 2.710 77.333 1.00 93.81 93 LYS A N 1
ATOM 677 C CA . LYS A 1 93 ? -40.436 3.959 77.684 1.00 93.81 93 LYS A CA 1
ATOM 678 C C . LYS A 1 93 ? -38.968 3.791 78.099 1.00 93.81 93 LYS A C 1
ATOM 680 O O . LYS A 1 93 ? -38.249 4.790 78.079 1.00 93.81 93 LYS A O 1
ATOM 685 N N . GLN A 1 94 ? -38.509 2.588 78.460 1.00 90.69 94 GLN A N 1
ATOM 686 C CA . GLN A 1 94 ? -37.118 2.356 78.894 1.00 90.69 94 GLN A CA 1
ATOM 687 C C . GLN A 1 94 ? -36.354 1.343 78.044 1.00 90.69 94 GLN A C 1
ATOM 689 O O . GLN A 1 94 ? -35.295 1.692 77.536 1.00 90.69 94 GLN A O 1
ATOM 694 N N . LYS A 1 95 ? -36.841 0.102 77.914 1.00 90.50 95 LYS A N 1
ATOM 695 C CA . LYS A 1 95 ? -36.172 -0.951 77.138 1.00 90.50 95 LYS A CA 1
ATOM 696 C C . LYS A 1 95 ? -36.748 -0.993 75.719 1.00 90.50 95 LYS A C 1
ATOM 698 O O . LYS A 1 95 ? -36.618 -0.035 74.960 1.00 90.50 95 LYS A O 1
ATOM 703 N N . GLY A 1 96 ? -37.376 -2.105 75.351 1.00 96.19 96 GLY A N 1
ATOM 704 C CA . GLY A 1 96 ? -37.762 -2.408 73.983 1.00 96.19 96 GLY A CA 1
ATOM 705 C C . GLY A 1 96 ? -39.179 -2.938 73.837 1.00 96.19 96 GLY A C 1
ATOM 706 O O . GLY A 1 96 ? -39.945 -3.000 74.807 1.00 96.19 96 GLY A O 1
ATOM 707 N N . ILE A 1 97 ? -39.496 -3.331 72.610 1.00 98.44 97 ILE A N 1
ATOM 708 C CA . ILE A 1 97 ? -40.649 -4.162 72.271 1.00 98.44 97 ILE A CA 1
ATOM 709 C C . ILE A 1 97 ? -40.098 -5.414 71.586 1.00 98.44 97 ILE A C 1
ATOM 711 O O . ILE A 1 97 ? -39.389 -5.288 70.595 1.00 98.44 97 ILE A O 1
ATOM 715 N N . GLN A 1 98 ? -40.406 -6.598 72.110 1.00 97.88 98 GLN A N 1
ATOM 716 C CA . GLN A 1 98 ? -40.101 -7.869 71.454 1.00 97.88 98 GLN A CA 1
ATOM 717 C C . GLN A 1 98 ? -41.392 -8.441 70.885 1.00 97.88 98 GLN A C 1
ATOM 719 O O . GLN A 1 98 ? -42.308 -8.790 71.628 1.00 97.88 98 GLN A O 1
ATOM 724 N N . GLN A 1 99 ? -41.479 -8.517 69.568 1.00 97.38 99 GLN A N 1
ATOM 725 C CA . GLN A 1 99 ? -42.560 -9.165 68.853 1.00 97.38 99 GLN A CA 1
ATOM 726 C C . GLN A 1 99 ? -42.003 -10.488 68.303 1.00 97.38 99 GLN A C 1
ATOM 728 O O . GLN A 1 99 ? -41.114 -10.488 67.465 1.00 97.38 99 GLN A O 1
ATOM 733 N N . GLN A 1 100 ? -42.523 -11.618 68.781 1.00 97.62 100 GLN A N 1
ATOM 734 C CA . GLN A 1 100 ? -42.312 -12.946 68.198 1.00 97.62 100 GLN A CA 1
ATOM 735 C C . GLN A 1 100 ? -43.598 -13.663 67.715 1.00 97.62 100 GLN A C 1
ATOM 737 O O . GLN A 1 100 ? -43.487 -14.646 66.988 1.00 97.62 100 GLN A O 1
ATOM 742 N N . GLY A 1 101 ? -44.793 -13.246 68.157 1.00 96.25 101 GLY A N 1
ATOM 743 C CA . GLY A 1 101 ? -46.098 -13.808 67.766 1.00 96.25 101 GLY A CA 1
ATOM 744 C C . GLY A 1 101 ? -46.798 -13.063 66.614 1.00 96.25 101 GLY A C 1
ATOM 745 O O . GLY A 1 101 ? -46.167 -12.661 65.640 1.00 96.25 101 GLY A O 1
ATOM 746 N N . SER A 1 102 ? -48.108 -12.812 66.717 1.00 96.94 102 SER A N 1
ATOM 747 C CA . SER A 1 102 ? -48.885 -12.078 65.693 1.00 96.94 102 SER A CA 1
ATOM 748 C C . SER A 1 102 ? -49.426 -10.743 66.212 1.00 96.94 102 SER A C 1
ATOM 750 O O . SER A 1 102 ? -50.116 -10.706 67.232 1.00 96.94 102 SER A O 1
ATOM 752 N N . LEU A 1 103 ? -49.179 -9.649 65.482 1.00 98.00 103 LEU A N 1
ATOM 753 C CA . LEU A 1 103 ? -49.918 -8.386 65.602 1.00 98.00 103 LEU A CA 1
ATOM 754 C C . LEU A 1 103 ? -50.813 -8.235 64.375 1.00 98.00 103 LEU A C 1
ATOM 756 O O . LEU A 1 103 ? -50.319 -8.219 63.250 1.00 98.00 103 LEU A O 1
ATOM 760 N N . ILE A 1 104 ? -52.119 -8.101 64.576 1.00 96.94 104 ILE A N 1
ATOM 761 C CA . ILE A 1 104 ? -53.077 -7.976 63.479 1.00 96.94 104 ILE A CA 1
ATOM 762 C C . ILE A 1 104 ? -54.012 -6.797 63.768 1.00 96.94 104 ILE A C 1
ATOM 764 O O . ILE A 1 104 ? -54.669 -6.759 64.810 1.00 96.94 104 ILE A O 1
ATOM 768 N N . ALA A 1 105 ? -54.092 -5.835 62.848 1.00 96.94 105 ALA A N 1
ATOM 769 C CA . ALA A 1 105 ? -54.993 -4.687 62.951 1.00 96.94 105 ALA A CA 1
ATOM 770 C C . ALA A 1 105 ? -55.900 -4.588 61.718 1.00 96.94 105 ALA A C 1
ATOM 772 O O . ALA A 1 105 ? -55.456 -4.261 60.616 1.00 96.94 105 ALA A O 1
ATOM 773 N N . LYS A 1 106 ? -57.189 -4.853 61.930 1.00 93.12 106 LYS A N 1
ATOM 774 C CA . LYS A 1 106 ? -58.274 -4.665 60.966 1.00 93.12 106 LYS A CA 1
ATOM 775 C C . LYS A 1 106 ? -59.087 -3.438 61.368 1.00 93.12 106 LYS A C 1
ATOM 777 O O . LYS A 1 106 ? -59.233 -3.139 62.551 1.00 93.12 106 LYS A O 1
ATOM 782 N N . GLY A 1 107 ? -59.586 -2.692 60.395 1.00 87.12 107 GLY A N 1
ATOM 783 C CA . GLY A 1 107 ? -60.334 -1.458 60.635 1.00 87.12 107 GLY A CA 1
ATOM 784 C C . GLY A 1 107 ? -60.343 -0.466 59.483 1.00 87.12 107 GLY A C 1
ATOM 785 O O . GLY A 1 107 ? -60.713 0.691 59.692 1.00 87.12 107 GLY A O 1
ATOM 786 N N . LYS A 1 108 ? -59.967 -0.884 58.268 1.00 85.69 108 LYS A N 1
ATOM 787 C CA . LYS A 1 108 ? -59.903 -0.004 57.092 1.00 85.69 108 LYS A CA 1
ATOM 788 C C . LYS A 1 108 ? -61.243 0.668 56.797 1.00 85.69 108 LYS A C 1
ATOM 790 O O . LYS A 1 108 ? -61.279 1.864 56.523 1.00 85.69 108 LYS A O 1
ATOM 795 N N . ALA A 1 109 ? -62.354 -0.058 56.942 1.00 82.81 109 ALA A N 1
ATOM 796 C CA . ALA A 1 109 ? -63.706 0.480 56.756 1.00 82.81 109 ALA A CA 1
ATOM 797 C C . ALA A 1 109 ? -64.067 1.612 57.744 1.00 82.81 109 ALA A C 1
ATOM 799 O O . ALA A 1 109 ? -64.987 2.383 57.485 1.00 82.81 109 ALA A O 1
ATOM 800 N N . GLN A 1 110 ? -63.350 1.723 58.866 1.00 87.56 110 GLN A N 1
ATOM 801 C CA . GLN A 1 110 ? -63.517 2.766 59.880 1.00 87.56 110 GLN A CA 1
ATOM 802 C C . GLN A 1 110 ? -62.445 3.869 59.778 1.00 87.56 110 GLN A C 1
ATOM 804 O O . GLN A 1 110 ? -62.377 4.726 60.657 1.00 87.56 110 GLN A O 1
ATOM 809 N N . GLY A 1 111 ? -61.582 3.845 58.754 1.00 87.25 111 GLY A N 1
ATOM 810 C CA . GLY A 1 111 ? -60.411 4.726 58.672 1.00 87.25 111 GLY A CA 1
ATOM 811 C C . GLY A 1 111 ? -59.337 4.416 59.727 1.00 87.25 111 GLY A C 1
ATOM 812 O O . GLY A 1 111 ? -58.569 5.298 60.107 1.00 87.25 111 GLY A O 1
ATOM 813 N N . LYS A 1 112 ? -59.313 3.181 60.242 1.00 93.31 112 LYS A N 1
ATOM 814 C CA . LYS A 1 112 ? -58.374 2.672 61.254 1.00 93.31 112 LYS A CA 1
ATOM 815 C C . LYS A 1 112 ? -57.585 1.475 60.692 1.00 93.31 112 LYS A C 1
ATOM 817 O O . LYS A 1 112 ? -57.375 1.394 59.486 1.00 93.31 112 LYS A O 1
ATOM 822 N N . GLY A 1 113 ? -57.136 0.553 61.548 1.00 95.38 113 GLY A N 1
ATOM 823 C CA . GLY A 1 113 ? -56.357 -0.623 61.151 1.00 95.38 113 GLY A CA 1
ATOM 824 C C . GLY A 1 113 ? -54.846 -0.392 61.142 1.00 95.38 113 GLY A C 1
ATOM 825 O O . GLY A 1 113 ? -54.133 -1.147 60.492 1.00 95.38 113 GLY A O 1
ATOM 826 N N . ASN A 1 114 ? -54.347 0.648 61.820 1.00 98.06 114 ASN A N 1
ATOM 827 C CA . ASN A 1 114 ? -52.913 0.944 61.885 1.00 98.06 114 ASN A CA 1
ATOM 828 C C . ASN A 1 114 ? -52.229 0.193 63.038 1.00 98.06 114 ASN A C 1
ATOM 830 O O . ASN A 1 114 ? -52.816 0.044 64.112 1.00 98.06 114 ASN A O 1
ATOM 834 N N . ILE A 1 115 ? -50.964 -0.187 62.855 1.00 98.62 115 ILE A N 1
ATOM 835 C CA . ILE A 1 115 ? -50.072 -0.686 63.912 1.00 98.62 115 ILE A CA 1
ATOM 836 C C . ILE A 1 115 ? -49.005 0.378 64.190 1.00 98.62 115 ILE A C 1
ATOM 838 O O . ILE A 1 115 ? -48.306 0.818 63.283 1.00 98.62 115 ILE A O 1
ATOM 842 N N . THR A 1 116 ? -48.836 0.789 65.445 1.00 98.62 116 THR A N 1
ATOM 843 C CA . THR A 1 116 ? -47.790 1.737 65.856 1.00 98.62 116 THR A CA 1
ATOM 844 C C . THR A 1 116 ? -47.020 1.203 67.055 1.00 98.62 116 THR A C 1
ATOM 846 O O . THR A 1 116 ? -47.578 1.063 68.143 1.00 98.62 116 THR A O 1
ATOM 849 N N . LEU A 1 117 ? -45.723 0.954 66.881 1.00 98.44 117 LEU A N 1
ATOM 850 C CA . LEU A 1 117 ? -44.810 0.541 67.945 1.00 98.44 117 LEU A CA 1
ATOM 851 C C . LEU A 1 117 ? -43.801 1.657 68.220 1.00 98.44 117 LEU A C 1
ATOM 853 O O . LEU A 1 117 ? -43.129 2.131 67.307 1.00 98.44 117 LEU A O 1
ATOM 857 N N . LYS A 1 118 ? -43.673 2.072 69.481 1.00 98.25 118 LYS A N 1
ATOM 858 C CA . LYS A 1 118 ? -42.684 3.067 69.921 1.00 98.25 118 LYS A CA 1
ATOM 859 C C . LYS A 1 118 ? -41.866 2.518 71.082 1.00 98.25 118 LYS A C 1
ATOM 861 O O . LYS A 1 118 ? -42.427 2.205 72.129 1.00 98.25 118 LYS A O 1
ATOM 866 N N . ALA A 1 119 ? -40.552 2.419 70.934 1.00 97.69 119 ALA A N 1
ATOM 867 C CA . ALA A 1 119 ? -39.649 1.951 71.983 1.00 97.69 119 ALA A CA 1
ATOM 868 C C . ALA A 1 119 ? -38.504 2.941 72.217 1.00 97.69 119 ALA A C 1
ATOM 870 O O . ALA A 1 119 ? -38.132 3.694 71.323 1.00 97.69 119 ALA A O 1
ATOM 871 N N . LYS A 1 120 ? -37.918 2.938 73.419 1.00 95.38 120 LYS A N 1
ATOM 872 C CA . LYS A 1 120 ? -36.757 3.787 73.722 1.00 95.38 120 LYS A CA 1
ATOM 873 C C . LYS A 1 120 ? -35.437 3.213 73.200 1.00 95.38 120 LYS A C 1
ATOM 875 O O . LYS A 1 120 ? -34.593 3.993 72.767 1.00 95.38 120 LYS A O 1
ATOM 880 N N . GLU A 1 121 ? -35.259 1.892 73.252 1.00 96.94 121 GLU A N 1
ATOM 881 C CA . GLU A 1 121 ? -34.056 1.199 72.773 1.00 96.94 121 GLU A CA 1
ATOM 882 C C . GLU A 1 121 ? -34.330 0.404 71.491 1.00 96.94 121 GLU A C 1
ATOM 884 O O . GLU A 1 121 ? -34.065 0.906 70.405 1.00 96.94 121 GLU A O 1
ATOM 889 N N . THR A 1 122 ? -34.848 -0.824 71.576 1.00 98.06 122 THR A N 1
ATOM 890 C CA . THR A 1 122 ? -34.944 -1.734 70.415 1.00 98.06 122 THR A CA 1
ATOM 891 C C . THR A 1 122 ? -36.363 -2.250 70.201 1.00 98.06 122 THR A C 1
ATOM 893 O O . THR A 1 122 ? -37.037 -2.621 71.162 1.00 98.06 122 THR A O 1
ATOM 896 N N . ILE A 1 123 ? -36.813 -2.287 68.947 1.00 98.62 123 ILE A N 1
ATOM 897 C CA . ILE A 1 123 ? -37.952 -3.110 68.522 1.00 98.62 123 ILE A CA 1
ATOM 898 C C . ILE A 1 123 ? -37.373 -4.333 67.814 1.00 98.62 123 ILE A C 1
ATOM 900 O O . ILE A 1 123 ? -36.758 -4.169 66.765 1.00 98.62 123 ILE A O 1
ATOM 904 N N . SER A 1 124 ? -37.562 -5.529 68.374 1.00 97.81 124 SER A N 1
ATOM 905 C CA . SER A 1 124 ? -37.237 -6.784 67.693 1.00 97.81 124 SER A CA 1
ATOM 906 C C . SER A 1 124 ? -38.509 -7.455 67.175 1.00 97.81 124 SER A C 1
ATOM 908 O O . SER A 1 124 ? -39.516 -7.489 67.886 1.00 97.81 124 SER A O 1
ATOM 910 N N . GLN A 1 125 ? -38.483 -7.970 65.947 1.00 96.81 125 GLN A N 1
ATOM 911 C CA . GLN A 1 125 ? -39.620 -8.611 65.287 1.00 96.81 125 GLN A CA 1
ATOM 912 C C . GLN A 1 125 ? -39.199 -9.928 64.623 1.00 96.81 125 GLN A C 1
ATOM 914 O O . GLN A 1 125 ? -38.403 -9.926 63.691 1.00 96.81 125 GLN A O 1
ATOM 919 N N . SER A 1 126 ? -39.762 -11.050 65.061 1.00 96.38 126 SER A N 1
ATOM 920 C CA . SER A 1 126 ? -39.546 -12.363 64.439 1.00 96.38 126 SER A CA 1
ATOM 921 C C . SER A 1 126 ? -40.824 -13.107 64.050 1.00 96.38 126 SER A C 1
ATOM 923 O O . SER A 1 126 ? -40.742 -14.201 63.505 1.00 96.38 126 SER A O 1
ATOM 925 N N . GLY A 1 127 ? -41.992 -12.548 64.362 1.00 95.88 127 GLY A N 1
ATOM 926 C CA . GLY A 1 127 ? -43.298 -13.047 63.944 1.00 95.88 127 GLY A CA 1
ATOM 927 C C . GLY A 1 127 ? -43.907 -12.184 62.837 1.00 95.88 127 GLY A C 1
ATOM 928 O O . GLY A 1 127 ? -43.207 -11.695 61.948 1.00 95.88 127 GLY A O 1
ATOM 929 N N . GLU A 1 128 ? -45.222 -11.967 62.896 1.00 96.69 128 GLU A N 1
ATOM 930 C CA . GLU A 1 128 ? -45.959 -11.194 61.888 1.00 96.69 128 GLU A CA 1
ATOM 931 C C . GLU A 1 128 ? -46.563 -9.895 62.449 1.00 96.69 128 GLU A C 1
ATOM 933 O O . GLU A 1 128 ? -47.078 -9.832 63.570 1.00 96.69 128 GLU A O 1
ATOM 938 N N . SER A 1 129 ? -46.525 -8.830 61.651 1.00 97.94 129 SER A N 1
ATOM 939 C CA . SER A 1 129 ? -47.347 -7.630 61.818 1.00 97.94 129 SER A CA 1
ATOM 940 C C . SER A 1 129 ? -48.112 -7.352 60.541 1.00 97.94 129 SER A C 1
ATOM 942 O O . SER A 1 129 ? -47.527 -6.976 59.529 1.00 97.94 129 SER A O 1
ATOM 944 N N . LEU A 1 130 ? -49.426 -7.536 60.611 1.00 97.81 130 LEU A N 1
ATOM 945 C CA . LEU A 1 130 ? -50.333 -7.437 59.478 1.00 97.81 130 LEU A CA 1
ATOM 946 C C . LEU A 1 130 ? -51.366 -6.340 59.746 1.00 97.81 130 LEU A C 1
ATOM 948 O O . LEU A 1 130 ? -52.174 -6.447 60.672 1.00 97.81 130 LEU A O 1
ATOM 952 N N . ALA A 1 131 ? -51.358 -5.290 58.936 1.00 97.62 131 ALA A N 1
ATOM 953 C CA . ALA A 1 131 ? -52.262 -4.153 59.075 1.00 97.62 131 ALA A CA 1
ATOM 954 C C . ALA A 1 131 ? -53.090 -3.969 57.802 1.00 97.62 131 ALA A C 1
ATOM 956 O O . ALA A 1 131 ? -52.536 -3.985 56.705 1.00 97.62 131 ALA A O 1
ATOM 957 N N . GLU A 1 132 ? -54.400 -3.731 57.920 1.00 97.00 132 GLU A N 1
ATOM 958 C CA . GLU A 1 132 ? -55.176 -3.203 56.784 1.00 97.00 132 GLU A CA 1
ATOM 959 C C . GLU A 1 132 ? -54.846 -1.724 56.501 1.00 97.00 132 GLU A C 1
ATOM 961 O O . GLU A 1 132 ? -55.091 -1.243 55.393 1.00 97.00 132 GLU A O 1
ATOM 966 N N . GLY A 1 133 ? -54.324 -1.013 57.509 1.00 96.56 133 GLY A N 1
ATOM 967 C CA . GLY A 1 133 ? -53.796 0.350 57.430 1.00 96.56 133 GLY A CA 1
ATOM 968 C C . GLY A 1 133 ? -52.262 0.386 57.426 1.00 96.56 133 GLY A C 1
ATOM 969 O O . GLY A 1 133 ? -51.606 -0.521 56.912 1.00 96.56 133 GLY A O 1
ATOM 970 N N . ASN A 1 134 ? -51.688 1.436 58.016 1.00 98.06 134 ASN A N 1
ATOM 971 C CA . ASN A 1 134 ? -50.243 1.670 58.068 1.00 98.06 134 ASN A CA 1
ATOM 972 C C . ASN A 1 134 ? -49.562 0.915 59.215 1.00 98.06 134 ASN A C 1
ATOM 974 O O . ASN A 1 134 ? -50.160 0.683 60.269 1.00 98.06 134 ASN A O 1
ATOM 978 N N . ILE A 1 135 ? -48.274 0.624 59.050 1.00 98.62 135 ILE A N 1
ATOM 979 C CA . ILE A 1 135 ? -47.394 0.147 60.121 1.00 98.62 135 ILE A CA 1
ATOM 980 C C . ILE A 1 135 ? -46.323 1.208 60.381 1.00 98.62 135 ILE A C 1
ATOM 982 O O . ILE A 1 135 ? -45.648 1.645 59.456 1.00 98.62 135 ILE A O 1
ATOM 986 N N . THR A 1 136 ? -46.138 1.613 61.639 1.00 98.69 136 THR A N 1
ATOM 987 C CA . THR A 1 136 ? -45.082 2.554 62.044 1.00 98.69 136 THR A CA 1
ATOM 988 C C . THR A 1 136 ? -44.306 2.019 63.236 1.00 98.69 136 THR A C 1
ATOM 990 O O . THR A 1 136 ? -44.871 1.865 64.321 1.00 98.69 136 THR A O 1
ATOM 993 N N . TYR A 1 137 ? -43.013 1.764 63.062 1.00 98.62 137 TYR A N 1
ATOM 994 C CA . TYR A 1 137 ? -42.099 1.388 64.143 1.00 98.62 137 TYR A CA 1
ATOM 995 C C . TYR A 1 137 ? -41.119 2.533 64.401 1.00 98.62 137 TYR A C 1
ATOM 997 O O . TYR A 1 137 ? -40.523 3.059 63.466 1.00 98.62 137 TYR A O 1
ATOM 1005 N N . GLN A 1 138 ? -40.940 2.916 65.666 1.00 98.56 138 GLN A N 1
ATOM 1006 C CA . GLN A 1 138 ? -40.032 3.990 66.068 1.00 98.56 138 GLN A CA 1
ATOM 1007 C C . GLN A 1 138 ? -39.190 3.576 67.282 1.00 98.56 138 GLN A C 1
ATOM 1009 O O . GLN A 1 138 ? -39.747 3.309 68.349 1.00 98.56 138 GLN A O 1
ATOM 1014 N N . ALA A 1 139 ? -37.863 3.539 67.141 1.00 98.38 139 ALA A N 1
ATOM 1015 C CA . ALA A 1 139 ? -36.933 3.148 68.208 1.00 98.38 139 ALA A CA 1
ATOM 1016 C C . ALA A 1 139 ? -35.515 3.713 67.999 1.00 98.38 139 ALA A C 1
ATOM 1018 O O . ALA A 1 139 ? -35.277 4.454 67.051 1.00 98.38 139 ALA A O 1
ATOM 1019 N N . LYS A 1 140 ? -34.544 3.366 68.858 1.00 97.69 140 LYS A N 1
ATOM 1020 C CA . LYS A 1 140 ? -33.127 3.577 68.510 1.00 97.69 140 LYS A CA 1
ATOM 1021 C C . LYS A 1 140 ? -32.648 2.543 67.497 1.00 97.69 140 LYS A C 1
ATOM 1023 O O . LYS A 1 140 ? -31.946 2.925 66.569 1.00 97.69 140 LYS A O 1
ATOM 1028 N N . ASN A 1 141 ? -33.043 1.283 67.681 1.00 98.25 141 ASN A N 1
ATOM 1029 C CA . ASN A 1 141 ? -32.737 0.165 66.792 1.00 98.25 141 ASN A CA 1
ATOM 1030 C C . ASN A 1 141 ? -34.034 -0.564 66.410 1.00 98.25 141 ASN A C 1
ATOM 1032 O O . ASN A 1 141 ? -34.900 -0.776 67.266 1.00 98.25 141 ASN A O 1
ATOM 1036 N N . ILE A 1 142 ? -34.156 -0.983 65.157 1.00 98.62 142 ILE A N 1
ATOM 1037 C CA . ILE A 1 142 ? -35.225 -1.876 64.690 1.00 98.62 142 ILE A CA 1
ATOM 1038 C C . ILE A 1 142 ? -34.551 -3.108 64.096 1.00 98.62 142 ILE A C 1
ATOM 1040 O O . ILE A 1 142 ? -33.656 -2.962 63.270 1.00 98.62 142 ILE A O 1
ATOM 1044 N N . GLU A 1 143 ? -34.947 -4.300 64.534 1.00 98.31 143 GLU A N 1
ATOM 1045 C CA . GLU A 1 143 ? -34.322 -5.562 64.128 1.00 98.31 143 GLU A CA 1
ATOM 1046 C C . GLU A 1 143 ? -35.395 -6.595 63.790 1.00 98.31 143 GLU A C 1
ATOM 1048 O O . GLU A 1 143 ? -36.144 -7.035 64.664 1.00 98.31 143 GLU A O 1
ATOM 1053 N N . THR A 1 144 ? -35.483 -6.988 62.526 1.00 97.75 144 THR A N 1
ATOM 1054 C CA . THR A 1 144 ? -36.390 -8.036 62.061 1.00 97.75 144 THR A CA 1
ATOM 1055 C C . THR A 1 144 ? -35.598 -9.289 61.682 1.00 97.75 144 THR A C 1
ATOM 1057 O O . THR A 1 144 ? -34.467 -9.197 61.209 1.00 97.75 144 THR A O 1
ATOM 1060 N N . SER A 1 145 ? -36.155 -10.479 61.919 1.00 96.38 145 SER A N 1
ATOM 1061 C CA . SER A 1 145 ? -35.529 -11.738 61.491 1.00 96.38 145 SER A CA 1
ATOM 1062 C C . SER A 1 145 ? -35.868 -12.083 60.040 1.00 96.38 145 SER A C 1
ATOM 1064 O O . SER A 1 145 ? -36.878 -11.628 59.505 1.00 96.38 145 SER A O 1
ATOM 1066 N N . ILE A 1 146 ? -35.094 -12.988 59.441 1.00 95.44 146 ILE A N 1
ATOM 1067 C CA . ILE A 1 146 ? -35.332 -13.512 58.084 1.00 95.44 146 ILE A CA 1
ATOM 1068 C C . ILE A 1 146 ? -36.709 -14.174 57.899 1.00 95.44 146 ILE A C 1
ATOM 1070 O O . ILE A 1 146 ? -37.249 -14.151 56.802 1.00 95.44 146 ILE A O 1
ATOM 1074 N N . ASP A 1 147 ? -37.305 -14.709 58.968 1.00 93.19 147 ASP A N 1
ATOM 1075 C CA . ASP A 1 147 ? -38.635 -15.339 58.924 1.00 93.19 147 ASP A CA 1
ATOM 1076 C C . ASP A 1 147 ? -39.785 -14.367 59.252 1.00 93.19 147 ASP A C 1
ATOM 1078 O O . ASP A 1 147 ? -40.947 -14.769 59.324 1.00 93.19 147 ASP A O 1
ATOM 1082 N N . SER A 1 148 ? -39.476 -13.091 59.501 1.00 96.94 148 SER A N 1
ATOM 1083 C CA . SER A 1 148 ? -40.481 -12.110 59.910 1.00 96.94 148 SER A CA 1
ATOM 1084 C C . SER A 1 148 ? -41.325 -11.607 58.737 1.00 96.94 148 SER A C 1
ATOM 1086 O O . SER A 1 148 ? -40.880 -11.593 57.586 1.00 96.94 148 SER A O 1
ATOM 1088 N N . VAL A 1 149 ? -42.547 -11.154 59.041 1.00 97.81 149 VAL A N 1
ATOM 1089 C CA . VAL A 1 149 ? -43.455 -10.540 58.060 1.00 97.81 149 VAL A CA 1
ATOM 1090 C C . VAL A 1 149 ? -43.957 -9.195 58.573 1.00 97.81 149 VAL A C 1
ATOM 1092 O O . VAL A 1 149 ? -44.659 -9.118 59.584 1.00 97.81 149 VAL A O 1
ATOM 1095 N N . LEU A 1 150 ? -43.652 -8.129 57.842 1.00 98.31 150 LEU A N 1
ATOM 1096 C CA . LEU A 1 150 ? -44.206 -6.792 58.024 1.00 98.31 150 LEU A CA 1
ATOM 1097 C C . LEU A 1 150 ? -45.039 -6.438 56.792 1.00 98.31 150 LEU A C 1
ATOM 1099 O O . LEU A 1 150 ? -44.481 -6.187 55.730 1.00 98.31 150 LEU A O 1
ATOM 1103 N N . ALA A 1 151 ? -46.367 -6.407 56.923 1.00 98.00 151 ALA A N 1
ATOM 1104 C CA . ALA A 1 151 ? -47.261 -6.168 55.790 1.00 98.00 151 ALA A CA 1
ATOM 1105 C C . ALA A 1 151 ? -48.300 -5.071 56.080 1.00 98.00 151 ALA A C 1
ATOM 1107 O O . ALA A 1 151 ? -49.186 -5.241 56.924 1.00 98.00 151 ALA A O 1
ATOM 1108 N N . ALA A 1 152 ? -48.209 -3.953 55.353 1.00 97.88 152 ALA A N 1
ATOM 1109 C CA . ALA A 1 152 ? -49.122 -2.811 55.443 1.00 97.88 152 ALA A CA 1
ATOM 1110 C C . ALA A 1 152 ? -50.103 -2.762 54.256 1.00 97.88 152 ALA A C 1
ATOM 1112 O O . ALA A 1 152 ? -49.720 -2.805 53.086 1.00 97.88 152 ALA A O 1
ATOM 1113 N N . GLY A 1 153 ? -51.394 -2.622 54.545 1.00 96.75 153 GLY A N 1
ATOM 1114 C CA . GLY A 1 153 ? -52.453 -2.712 53.541 1.00 96.75 153 GLY A CA 1
ATOM 1115 C C . GLY A 1 153 ? -52.757 -4.146 53.116 1.00 96.75 153 GLY A C 1
ATOM 1116 O O . GLY A 1 153 ? -52.992 -4.397 51.935 1.00 96.75 153 GLY A O 1
ATOM 1117 N N . VAL A 1 154 ? -52.772 -5.075 54.068 1.00 96.31 154 VAL A N 1
ATOM 1118 C CA . VAL A 1 154 ? -53.230 -6.455 53.876 1.00 96.31 154 VAL A CA 1
ATOM 1119 C C . VAL A 1 154 ? -54.747 -6.474 53.679 1.00 96.31 154 VAL A C 1
ATOM 1121 O O . VAL A 1 154 ? -55.486 -5.753 54.347 1.00 96.31 154 VAL A O 1
ATOM 1124 N N . GLN A 1 155 ? -55.216 -7.301 52.756 1.00 93.12 155 GLN A N 1
ATOM 1125 C CA . GLN A 1 155 ? -56.604 -7.699 52.610 1.00 93.12 155 GLN A CA 1
ATOM 1126 C C . GLN A 1 155 ? -56.793 -9.068 53.267 1.00 93.12 155 GLN A C 1
ATOM 1128 O O . GLN A 1 155 ? -56.065 -10.017 52.976 1.00 93.12 155 GLN A O 1
ATOM 1133 N N . PHE A 1 156 ? -57.785 -9.160 54.150 1.00 92.25 156 PHE A N 1
ATOM 1134 C CA . PHE A 1 156 ? -58.176 -10.408 54.796 1.00 92.25 156 PHE A CA 1
ATOM 1135 C C . PHE A 1 156 ? -59.483 -10.900 54.180 1.00 92.25 156 PHE A C 1
ATOM 1137 O O . PHE A 1 156 ? -60.529 -10.273 54.358 1.00 92.25 156 PHE A O 1
ATOM 1144 N N . THR A 1 157 ? -59.430 -12.017 53.458 1.00 88.88 157 THR A N 1
ATOM 1145 C CA . THR A 1 157 ? -60.602 -12.605 52.799 1.00 88.88 157 THR A CA 1
ATOM 1146 C C . THR A 1 157 ? -61.056 -13.846 53.576 1.00 88.88 157 THR A C 1
ATOM 1148 O O . THR A 1 157 ? -60.289 -14.803 53.696 1.00 88.88 157 THR A O 1
ATOM 1151 N N . PRO A 1 158 ? -62.284 -13.871 54.127 1.00 83.69 158 PRO A N 1
ATOM 1152 C CA . PRO A 1 158 ? -62.788 -15.037 54.847 1.00 83.69 158 PRO A CA 1
ATOM 1153 C C . PRO A 1 158 ? -62.962 -16.246 53.918 1.00 83.69 158 PRO A C 1
ATOM 1155 O O . PRO A 1 158 ? -63.576 -16.131 52.858 1.00 83.69 158 PRO A O 1
ATOM 1158 N N . THR A 1 159 ? -62.498 -17.419 54.344 1.00 79.56 159 THR A N 1
ATOM 1159 C CA . THR A 1 159 ? -62.808 -18.716 53.717 1.00 79.56 159 THR A CA 1
ATOM 1160 C C . THR A 1 159 ? -63.587 -19.607 54.697 1.00 79.56 159 THR A C 1
ATOM 1162 O O . THR A 1 159 ? -63.807 -19.233 55.848 1.00 79.56 159 THR A O 1
ATOM 1165 N N . ALA A 1 160 ? -64.028 -20.794 54.263 1.00 76.44 160 ALA A N 1
ATOM 1166 C CA . ALA A 1 160 ? -64.854 -21.692 55.081 1.00 76.44 160 ALA A CA 1
ATOM 1167 C C . ALA A 1 160 ? -64.181 -22.167 56.390 1.00 76.44 160 ALA A C 1
ATOM 1169 O O . ALA A 1 160 ? -64.889 -22.536 57.327 1.00 76.44 160 ALA A O 1
ATOM 1170 N N . THR A 1 161 ? -62.843 -22.168 56.468 1.00 69.06 161 THR A N 1
ATOM 1171 C CA . THR A 1 161 ? -62.084 -22.655 57.640 1.00 69.06 161 THR A CA 1
ATOM 1172 C C . THR A 1 161 ? -60.926 -21.750 58.082 1.00 69.06 161 THR A C 1
ATOM 1174 O O . THR A 1 161 ? -60.436 -21.919 59.195 1.00 69.06 161 THR A O 1
ATOM 1177 N N . THR A 1 162 ? -60.473 -20.803 57.251 1.00 78.25 162 THR A N 1
ATOM 1178 C CA . THR A 1 162 ? -59.336 -19.893 57.522 1.00 78.25 162 THR A CA 1
ATOM 1179 C C . THR A 1 162 ? -59.562 -18.504 56.901 1.00 78.25 162 THR A C 1
ATOM 1181 O O . THR A 1 162 ? -60.543 -18.291 56.193 1.00 78.25 162 THR A O 1
ATOM 1184 N N . GLU A 1 163 ? -58.670 -17.540 57.132 1.00 83.38 163 GLU A N 1
ATOM 1185 C CA . GLU A 1 163 ? -58.630 -16.281 56.373 1.00 83.38 163 GLU A CA 1
ATOM 1186 C C . GLU A 1 163 ? -57.438 -16.294 55.416 1.00 83.38 163 GLU A C 1
ATOM 1188 O O . GLU A 1 163 ? -56.313 -16.590 55.824 1.00 83.38 163 GLU A O 1
ATOM 1193 N N . GLU A 1 164 ? -57.681 -15.964 54.152 1.00 87.62 164 GLU A N 1
ATOM 1194 C CA . GLU A 1 164 ? -56.622 -15.717 53.179 1.00 87.62 164 GLU A CA 1
ATOM 1195 C C . GLU A 1 164 ? -56.067 -14.300 53.388 1.00 87.62 164 GLU A C 1
ATOM 1197 O O . GLU A 1 164 ? -56.831 -13.344 53.554 1.00 87.62 164 GLU A O 1
ATOM 1202 N N . LYS A 1 165 ? -54.736 -14.177 53.418 1.00 91.62 165 LYS A N 1
ATOM 1203 C CA . LYS A 1 165 ? -54.003 -12.928 53.656 1.00 91.62 165 LYS A CA 1
ATOM 1204 C C . LYS A 1 165 ? -53.266 -12.549 52.370 1.00 91.62 165 LYS A C 1
ATOM 1206 O O . LYS A 1 165 ? -52.312 -13.228 52.002 1.00 91.62 165 LYS A O 1
ATOM 1211 N N . THR A 1 166 ? -53.676 -11.475 51.702 1.00 93.06 166 THR A N 1
ATOM 1212 C CA . THR A 1 166 ? -53.010 -10.973 50.485 1.00 93.06 166 THR A CA 1
ATOM 1213 C C . THR A 1 166 ? -52.685 -9.494 50.627 1.00 93.06 166 THR A C 1
ATOM 1215 O O . THR A 1 166 ? -53.401 -8.767 51.309 1.00 93.06 166 THR A O 1
ATOM 1218 N N . ILE A 1 167 ? -51.625 -9.005 49.985 1.00 95.12 167 ILE A N 1
ATOM 1219 C CA . ILE A 1 167 ? -51.389 -7.557 49.910 1.00 95.12 167 ILE A CA 1
ATOM 1220 C C . ILE A 1 167 ? -52.420 -6.927 48.959 1.00 95.12 167 ILE A C 1
ATOM 1222 O O . ILE A 1 167 ? -52.774 -7.529 47.943 1.00 95.12 167 ILE A O 1
ATOM 1226 N N . ASN A 1 168 ? -52.945 -5.739 49.283 1.00 92.75 168 ASN A N 1
ATOM 1227 C CA . ASN A 1 168 ? -53.730 -4.979 48.305 1.00 92.75 168 ASN A CA 1
ATOM 1228 C C . ASN A 1 168 ? -52.850 -4.656 47.080 1.00 92.75 168 ASN A C 1
ATOM 1230 O O . ASN A 1 168 ? -51.643 -4.466 47.252 1.00 92.75 168 ASN A O 1
ATOM 1234 N N . PRO A 1 169 ? -53.434 -4.526 45.873 1.00 93.06 169 PRO A N 1
ATOM 1235 C CA . PRO A 1 169 ? -52.692 -4.087 44.695 1.00 93.06 169 PRO A CA 1
ATOM 1236 C C . PRO A 1 169 ? -51.907 -2.799 44.964 1.00 93.06 169 PRO A C 1
ATOM 1238 O O . PRO A 1 169 ? -52.413 -1.896 45.639 1.00 93.06 169 PRO A O 1
ATOM 1241 N N . HIS A 1 170 ? -50.695 -2.713 44.419 1.00 96.62 170 HIS A N 1
ATOM 1242 C CA . HIS A 1 170 ? -49.841 -1.540 44.559 1.00 96.62 170 HIS A CA 1
ATOM 1243 C C . HIS A 1 170 ? -50.504 -0.288 43.959 1.00 96.62 170 HIS A C 1
ATOM 1245 O O . HIS A 1 170 ? -51.000 -0.308 42.831 1.00 96.62 170 HIS A O 1
ATOM 1251 N N . SER A 1 171 ? -50.555 0.803 44.727 1.00 94.50 171 SER A N 1
ATOM 1252 C CA . SER A 1 171 ? -51.168 2.076 44.325 1.00 94.50 171 SER A CA 1
ATOM 1253 C C . SER A 1 171 ? -50.674 3.225 45.203 1.00 94.50 171 SER A C 1
ATOM 1255 O O . SER A 1 171 ? -50.435 3.027 46.387 1.00 94.50 171 SER A O 1
ATOM 1257 N N . GLU A 1 172 ? -50.625 4.455 44.679 1.00 92.12 172 GLU A N 1
ATOM 1258 C CA . GLU A 1 172 ? -50.313 5.665 45.468 1.00 92.12 172 GLU A CA 1
ATOM 1259 C C . GLU A 1 172 ? -51.339 5.960 46.578 1.00 92.12 172 GLU A C 1
ATOM 1261 O O . GLU A 1 172 ? -51.080 6.751 47.481 1.00 92.12 172 GLU A O 1
ATOM 1266 N N . GLN A 1 173 ? -52.520 5.339 46.511 1.00 91.19 173 GLN A N 1
ATOM 1267 C CA . GLN A 1 173 ? -53.560 5.416 47.544 1.00 91.19 173 GLN A CA 1
ATOM 1268 C C . GLN A 1 173 ? -53.481 4.262 48.560 1.00 91.19 173 GLN A C 1
ATOM 1270 O O . GLN A 1 173 ? -54.381 4.100 49.391 1.00 91.19 173 GLN A O 1
ATOM 1275 N N . GLY A 1 174 ? -52.460 3.411 48.447 1.00 94.19 174 GLY A N 1
ATOM 1276 C CA . GLY A 1 174 ? -52.217 2.289 49.342 1.00 94.19 174 GLY A CA 1
ATOM 1277 C C . GLY A 1 174 ? -51.745 2.723 50.732 1.00 94.19 174 GLY A C 1
ATOM 1278 O O . GLY A 1 174 ? -51.979 3.840 51.186 1.00 94.19 174 GLY A O 1
ATOM 1279 N N . GLN A 1 175 ? -51.132 1.785 51.446 1.00 97.38 175 GLN A N 1
ATOM 1280 C CA . GLN A 1 175 ? -50.704 1.951 52.835 1.00 97.38 175 GLN A CA 1
ATOM 1281 C C . GLN A 1 175 ? -49.193 1.828 52.974 1.00 97.38 175 GLN A C 1
ATOM 1283 O O . GLN A 1 175 ? -48.532 1.176 52.164 1.00 97.38 175 GLN A O 1
ATOM 1288 N N . THR A 1 176 ? -48.681 2.425 54.045 1.00 98.44 176 THR A N 1
ATOM 1289 C CA . THR A 1 176 ? -47.257 2.621 54.287 1.00 98.44 176 THR A CA 1
ATOM 1290 C C . THR A 1 176 ? -46.738 1.742 55.420 1.00 98.44 176 THR A C 1
ATOM 1292 O O . THR A 1 176 ? -47.342 1.654 56.494 1.00 98.44 176 THR A O 1
ATOM 1295 N N . LEU A 1 177 ? -45.565 1.152 55.201 1.00 98.62 177 LEU A N 1
ATOM 1296 C CA . LEU A 1 177 ? -44.692 0.606 56.236 1.00 98.62 177 LEU A CA 1
ATOM 1297 C C . LEU A 1 177 ? -43.565 1.614 56.504 1.00 98.62 177 LEU A C 1
ATOM 1299 O O . LEU A 1 177 ? -42.719 1.838 55.643 1.00 98.62 177 LEU A O 1
ATOM 1303 N N . HIS A 1 178 ? -43.549 2.226 57.688 1.00 98.69 178 HIS A N 1
ATOM 1304 C CA . HIS A 1 178 ? -42.558 3.232 58.083 1.00 98.69 178 HIS A CA 1
ATOM 1305 C C . HIS A 1 178 ? -41.726 2.750 59.273 1.00 98.69 178 HIS A C 1
ATOM 1307 O O . HIS A 1 178 ? -42.245 2.558 60.375 1.00 98.69 178 HIS A O 1
ATOM 1313 N N . LEU A 1 179 ? -40.427 2.571 59.058 1.00 98.69 179 LEU A N 1
ATOM 1314 C CA . LEU A 1 179 ? -39.455 2.184 60.077 1.00 98.69 179 LEU A CA 1
ATOM 1315 C C . LEU A 1 179 ? -38.531 3.373 60.369 1.00 98.69 179 LEU A C 1
ATOM 1317 O O . LEU A 1 179 ? -37.833 3.858 59.480 1.00 98.69 179 LEU A O 1
ATOM 1321 N N . ILE A 1 180 ? -38.530 3.849 61.613 1.00 98.56 180 ILE A N 1
ATOM 1322 C CA . ILE A 1 180 ? -37.748 5.009 62.055 1.00 98.56 180 ILE A CA 1
ATOM 1323 C C . ILE A 1 180 ? -36.821 4.579 63.193 1.00 98.56 180 ILE A C 1
ATOM 1325 O O . ILE A 1 180 ? -37.273 4.310 64.309 1.00 98.56 180 ILE A O 1
ATOM 1329 N N . ALA A 1 181 ? -35.519 4.557 62.927 1.00 98.25 181 ALA A N 1
ATOM 1330 C CA . ALA A 1 181 ? -34.491 4.250 63.911 1.00 98.25 181 ALA A CA 1
ATOM 1331 C C . ALA A 1 181 ? -33.507 5.420 64.082 1.00 98.25 181 ALA A C 1
ATOM 1333 O O . ALA A 1 181 ? -33.151 6.101 63.119 1.00 98.25 181 ALA A O 1
ATOM 1334 N N . ASP A 1 182 ? -33.005 5.655 65.296 1.00 96.31 182 ASP A N 1
ATOM 1335 C CA . ASP A 1 182 ? -31.924 6.632 65.510 1.00 96.31 182 ASP A CA 1
ATOM 1336 C C . ASP A 1 182 ? -30.567 6.103 65.004 1.00 96.31 182 ASP A C 1
ATOM 1338 O O . ASP A 1 182 ? -29.782 6.878 64.451 1.00 96.31 182 ASP A O 1
ATOM 1342 N N . ARG A 1 183 ? -30.302 4.797 65.185 1.00 96.62 183 ARG A N 1
ATOM 1343 C CA . ARG A 1 183 ? -29.041 4.099 64.875 1.00 96.62 183 ARG A CA 1
ATOM 1344 C C . ARG A 1 183 ? -29.178 3.167 63.671 1.00 96.62 183 ARG A C 1
ATOM 1346 O O . ARG A 1 183 ? -28.933 3.624 62.564 1.00 96.62 183 ARG A O 1
ATOM 1353 N N . HIS A 1 184 ? -29.579 1.909 63.841 1.00 96.62 184 HIS A N 1
ATOM 1354 C CA . HIS A 1 184 ? -29.681 0.955 62.729 1.00 96.62 184 HIS A CA 1
ATOM 1355 C C . HIS A 1 184 ? -31.094 0.400 62.560 1.00 96.62 184 HIS A C 1
ATOM 1357 O O . HIS A 1 184 ? -31.843 0.244 63.527 1.00 96.62 184 HIS A O 1
ATOM 1363 N N . THR A 1 185 ? -31.456 0.109 61.312 1.00 98.50 185 THR A N 1
ATOM 1364 C CA . THR A 1 185 ? -32.610 -0.734 60.975 1.00 98.50 185 THR A CA 1
ATOM 1365 C C . THR A 1 185 ? -32.120 -1.961 60.224 1.00 98.50 185 THR A C 1
ATOM 1367 O O . THR A 1 185 ? -31.636 -1.826 59.106 1.00 98.50 185 THR A O 1
ATOM 1370 N N . ILE A 1 186 ? -32.270 -3.134 60.834 1.00 98.44 186 ILE A N 1
ATOM 1371 C CA . ILE A 1 186 ? -32.169 -4.437 60.176 1.00 98.44 186 ILE A CA 1
ATOM 1372 C C . ILE A 1 186 ? -33.603 -4.861 59.849 1.00 98.44 186 ILE A C 1
ATOM 1374 O O . ILE A 1 186 ? -34.394 -5.101 60.760 1.00 98.44 186 ILE A O 1
ATOM 1378 N N . ALA A 1 187 ? -33.949 -4.882 58.567 1.00 97.31 187 ALA A N 1
ATOM 1379 C CA . ALA A 1 187 ? -35.271 -5.211 58.040 1.00 97.31 187 ALA A CA 1
ATOM 1380 C C . ALA A 1 187 ? -35.182 -6.418 57.085 1.00 97.31 187 ALA A C 1
ATOM 1382 O O . ALA A 1 187 ? -35.471 -6.316 55.893 1.00 97.31 187 ALA A O 1
ATOM 1383 N N . HIS A 1 188 ? -34.735 -7.561 57.604 1.00 97.31 188 HIS A N 1
ATOM 1384 C CA . HIS A 1 188 ? -34.746 -8.851 56.906 1.00 97.31 188 HIS A CA 1
ATOM 1385 C C . HIS A 1 188 ? -36.175 -9.419 56.782 1.00 97.31 188 HIS A C 1
ATOM 1387 O O . HIS A 1 188 ? -37.129 -8.881 57.349 1.00 97.31 188 HIS A O 1
ATOM 1393 N N . GLY A 1 189 ? -36.327 -10.535 56.066 1.00 96.25 189 GLY A N 1
ATOM 1394 C CA . GLY A 1 189 ? -37.621 -11.201 55.886 1.00 96.25 189 GLY A CA 1
ATOM 1395 C C . GLY A 1 189 ? -38.538 -10.475 54.905 1.00 96.25 189 GLY A C 1
ATOM 1396 O O . GLY A 1 189 ? -38.059 -9.871 53.946 1.00 96.25 189 GLY A O 1
ATOM 1397 N N . GLN A 1 190 ? -39.855 -10.569 55.093 1.00 97.94 190 GLN A N 1
ATOM 1398 C CA . GLN A 1 190 ? -40.835 -9.992 54.167 1.00 97.94 190 GLN A CA 1
ATOM 1399 C C . GLN A 1 190 ? -41.250 -8.581 54.592 1.00 97.94 190 GLN A C 1
ATOM 1401 O O . GLN A 1 190 ? -41.910 -8.403 55.617 1.00 97.94 190 GLN A O 1
ATOM 1406 N N . ASN A 1 191 ? -40.933 -7.591 53.758 1.00 98.19 191 ASN A N 1
ATOM 1407 C CA . ASN A 1 191 ? -41.356 -6.201 53.921 1.00 98.19 191 ASN A CA 1
ATOM 1408 C C . ASN A 1 191 ? -42.326 -5.840 52.790 1.00 98.19 191 ASN A C 1
ATOM 1410 O O . ASN A 1 191 ? -41.915 -5.629 51.651 1.00 98.19 191 ASN A O 1
ATOM 1414 N N . LEU A 1 192 ? -43.621 -5.773 53.088 1.00 98.38 192 LEU A N 1
ATOM 1415 C CA . LEU A 1 192 ? -44.681 -5.625 52.092 1.00 98.38 192 LEU A CA 1
ATOM 1416 C C . LEU A 1 192 ? -45.527 -4.382 52.384 1.00 98.38 192 LEU A C 1
ATOM 1418 O O . LEU A 1 192 ? -45.973 -4.170 53.515 1.00 98.38 192 LEU A O 1
ATOM 1422 N N . ALA A 1 193 ? -45.802 -3.567 51.369 1.00 98.38 193 ALA A N 1
ATOM 1423 C CA . ALA A 1 193 ? -46.715 -2.436 51.505 1.00 98.38 193 ALA A CA 1
ATOM 1424 C C . ALA A 1 193 ? -47.501 -2.186 50.218 1.00 98.38 193 ALA A C 1
ATOM 1426 O O . ALA A 1 193 ? -46.951 -2.205 49.126 1.00 98.38 193 ALA A O 1
ATOM 1427 N N . SER A 1 194 ? -48.793 -1.884 50.338 1.00 97.75 194 SER A N 1
ATOM 1428 C CA . SER A 1 194 ? -49.612 -1.540 49.161 1.00 97.75 194 SER A CA 1
ATOM 1429 C C . SER A 1 194 ? -49.291 -0.170 48.540 1.00 97.75 194 SER A C 1
ATOM 1431 O O . SER A 1 194 ? -49.697 0.077 47.410 1.00 97.75 194 SER A O 1
ATOM 1433 N N . ASP A 1 195 ? -48.562 0.716 49.229 1.00 98.38 195 ASP A N 1
ATOM 1434 C CA . ASP A 1 195 ? -47.969 1.917 48.623 1.00 98.38 195 ASP A CA 1
ATOM 1435 C C . ASP A 1 195 ? -46.475 2.042 48.930 1.00 98.38 195 ASP A C 1
ATOM 1437 O O . ASP A 1 195 ? -45.645 1.742 48.080 1.00 98.38 195 ASP A O 1
ATOM 1441 N N . LEU A 1 196 ? -46.117 2.502 50.130 1.00 98.62 196 LEU A N 1
ATOM 1442 C CA . LEU A 1 196 ? -44.765 2.962 50.429 1.00 98.62 196 LEU A CA 1
ATOM 1443 C C . LEU A 1 196 ? -44.108 2.111 51.513 1.00 98.62 196 LEU A C 1
ATOM 1445 O O . LEU A 1 196 ? -44.662 1.909 52.590 1.00 98.62 196 LEU A O 1
ATOM 1449 N N . ILE A 1 197 ? -42.870 1.700 51.270 1.00 98.75 197 ILE A N 1
ATOM 1450 C CA . ILE A 1 197 ? -41.955 1.285 52.334 1.00 98.75 197 ILE A CA 1
ATOM 1451 C C . ILE A 1 197 ? -40.960 2.419 52.553 1.00 98.75 197 ILE A C 1
ATOM 1453 O O . ILE A 1 197 ? -40.259 2.822 51.626 1.00 98.75 197 ILE A O 1
ATOM 1457 N N . GLN A 1 198 ? -40.904 2.949 53.771 1.00 98.69 198 GLN A N 1
ATOM 1458 C CA . GLN A 1 198 ? -39.998 4.025 54.157 1.00 98.69 198 GLN A CA 1
ATOM 1459 C C . GLN A 1 198 ? -39.155 3.592 55.354 1.00 98.69 198 GLN A C 1
ATOM 1461 O O . GLN A 1 198 ? -39.691 3.218 56.395 1.00 98.69 198 GLN A O 1
ATOM 1466 N N . VAL A 1 199 ? -37.833 3.668 55.216 1.00 98.75 199 VAL A N 1
ATOM 1467 C CA . VAL A 1 199 ? -36.877 3.328 56.274 1.00 98.75 199 VAL A CA 1
ATOM 1468 C C . VAL A 1 199 ? -35.911 4.486 56.477 1.00 98.75 199 VAL A C 1
ATOM 1470 O O . VAL A 1 199 ? -35.264 4.941 55.534 1.00 98.75 199 VAL A O 1
ATOM 1473 N N . GLU A 1 200 ? -35.802 4.954 57.716 1.00 98.62 200 GLU A N 1
ATOM 1474 C CA . GLU A 1 200 ? -34.940 6.067 58.112 1.00 98.62 200 GLU A CA 1
ATOM 1475 C C . GLU A 1 200 ? -34.074 5.674 59.306 1.00 98.62 200 GLU A C 1
ATOM 1477 O O . GLU A 1 200 ? -34.579 5.498 60.415 1.00 98.62 200 GLU A O 1
ATOM 1482 N N . ALA A 1 201 ? -32.760 5.594 59.106 1.00 98.56 201 ALA A N 1
ATOM 1483 C CA . ALA A 1 201 ? -31.805 5.207 60.144 1.00 98.56 201 ALA A CA 1
ATOM 1484 C C . ALA A 1 201 ? -30.439 5.878 59.934 1.00 98.56 201 ALA A C 1
ATOM 1486 O O . ALA A 1 201 ? -30.230 6.571 58.941 1.00 98.56 201 ALA A O 1
ATOM 1487 N N . ALA A 1 202 ? -29.494 5.726 60.864 1.00 97.69 202 ALA A N 1
ATOM 1488 C CA . ALA A 1 202 ? -28.097 6.064 60.583 1.00 97.69 202 ALA A CA 1
ATOM 1489 C C . ALA A 1 202 ? -27.485 5.064 59.584 1.00 97.69 202 ALA A C 1
ATOM 1491 O O . ALA A 1 202 ? -26.788 5.505 58.675 1.00 97.69 202 ALA A O 1
ATOM 1492 N N . GLU A 1 203 ? -27.818 3.776 59.708 1.00 98.38 203 GLU A N 1
ATOM 1493 C CA . GLU A 1 203 ? -27.438 2.665 58.818 1.00 98.38 203 GLU A CA 1
ATOM 1494 C C . GLU A 1 203 ? -28.650 1.750 58.559 1.00 98.38 203 GLU A C 1
ATOM 1496 O O . GLU A 1 203 ? -29.493 1.568 59.446 1.00 98.38 203 GLU A O 1
ATOM 1501 N N . ILE A 1 204 ? -28.760 1.196 57.350 1.00 98.75 204 ILE A N 1
ATOM 1502 C CA . ILE A 1 204 ? -29.893 0.358 56.933 1.00 98.75 204 ILE A CA 1
ATOM 1503 C C . ILE A 1 204 ? -29.377 -0.972 56.378 1.00 98.75 204 ILE A C 1
ATOM 1505 O O . ILE A 1 204 ? -28.540 -0.990 55.480 1.00 98.75 204 ILE A O 1
ATOM 1509 N N . ASP A 1 205 ? -29.942 -2.080 56.849 1.00 98.62 205 ASP A N 1
ATOM 1510 C CA . ASP A 1 205 ? -29.681 -3.426 56.348 1.00 98.62 205 ASP A CA 1
ATOM 1511 C C . ASP A 1 205 ? -31.001 -4.124 55.982 1.00 98.62 205 ASP A C 1
ATOM 1513 O O . ASP A 1 205 ? -31.799 -4.482 56.843 1.00 98.62 205 ASP A O 1
ATOM 1517 N N . LEU A 1 206 ? -31.238 -4.293 54.683 1.00 98.50 206 LEU A N 1
ATOM 1518 C CA . LEU A 1 206 ? -32.323 -5.081 54.088 1.00 98.50 206 LEU A CA 1
ATOM 1519 C C . LEU A 1 206 ? -31.759 -6.326 53.373 1.00 98.50 206 LEU A C 1
ATOM 1521 O O . LEU A 1 206 ? -32.397 -6.873 52.467 1.00 98.50 206 LEU A O 1
ATOM 1525 N N . SER A 1 207 ? -30.555 -6.780 53.729 1.00 98.00 207 SER A N 1
ATOM 1526 C CA . SER A 1 207 ? -30.010 -8.029 53.196 1.00 98.00 207 SER A CA 1
ATOM 1527 C C . SER A 1 207 ? -30.951 -9.203 53.480 1.00 98.00 207 SER A C 1
ATOM 1529 O O . SER A 1 207 ? -31.711 -9.195 54.445 1.00 98.00 207 SER A O 1
ATOM 1531 N N . GLN A 1 208 ? -30.963 -10.197 52.589 1.00 96.31 208 GLN A N 1
ATOM 1532 C CA . GLN A 1 208 ? -31.825 -11.385 52.711 1.00 96.31 208 GLN A CA 1
ATOM 1533 C C . GLN A 1 208 ? -33.338 -11.080 52.818 1.00 96.31 208 GLN A C 1
ATOM 1535 O O . GLN A 1 208 ? -34.111 -11.936 53.249 1.00 96.31 208 GLN A O 1
ATOM 1540 N N . SER A 1 209 ? -33.778 -9.870 52.450 1.00 98.25 209 SER A N 1
ATOM 1541 C CA . SER A 1 209 ? -35.193 -9.486 52.486 1.00 98.25 209 SER A CA 1
ATOM 1542 C C . SER A 1 209 ? -35.916 -9.760 51.167 1.00 98.25 209 SER A C 1
ATOM 1544 O O . SER A 1 209 ? -35.313 -9.745 50.094 1.00 98.25 209 SER A O 1
ATOM 1546 N N . GLN A 1 210 ? -37.230 -9.955 51.261 1.00 98.31 210 GLN A N 1
ATOM 1547 C CA . GLN A 1 210 ? -38.187 -9.877 50.160 1.00 98.31 210 GLN A CA 1
ATOM 1548 C C . GLN A 1 210 ? -39.014 -8.610 50.363 1.00 98.31 210 GLN A C 1
ATOM 1550 O O . GLN A 1 210 ? -39.879 -8.546 51.240 1.00 98.31 210 GLN A O 1
ATOM 1555 N N . THR A 1 211 ? -38.717 -7.578 49.585 1.00 98.44 211 THR A N 1
ATOM 1556 C CA . THR A 1 211 ? -39.317 -6.253 49.738 1.00 98.44 211 THR A CA 1
ATOM 1557 C C . THR A 1 211 ? -40.172 -5.928 48.519 1.00 98.44 211 THR A C 1
ATOM 1559 O O . THR A 1 211 ? -39.669 -5.916 47.398 1.00 98.44 211 THR A O 1
ATOM 1562 N N . SER A 1 212 ? -41.460 -5.636 48.714 1.00 98.56 212 SER A N 1
ATOM 1563 C CA . SER A 1 212 ? -42.363 -5.307 47.604 1.00 98.56 212 SER A CA 1
ATOM 1564 C C . SER A 1 212 ? -43.354 -4.204 47.953 1.00 98.56 212 SER A C 1
ATOM 1566 O O . SER A 1 212 ? -43.991 -4.241 49.011 1.00 98.56 212 SER A O 1
ATOM 1568 N N . ALA A 1 213 ? -43.436 -3.199 47.077 1.00 98.50 213 ALA A N 1
ATOM 1569 C CA . ALA A 1 213 ? -44.323 -2.054 47.238 1.00 98.50 213 ALA A CA 1
ATOM 1570 C C . ALA A 1 213 ? -44.539 -1.275 45.932 1.00 98.50 213 ALA A C 1
ATOM 1572 O O . ALA A 1 213 ? -43.832 -1.469 44.944 1.00 98.50 213 ALA A O 1
ATOM 1573 N N . ASN A 1 214 ? -45.458 -0.304 45.946 1.00 98.31 214 ASN A N 1
ATOM 1574 C CA . ASN A 1 214 ? -45.562 0.686 44.871 1.00 98.31 214 ASN A CA 1
ATOM 1575 C C . ASN A 1 214 ? -44.309 1.582 44.824 1.00 98.31 214 ASN A C 1
ATOM 1577 O O . ASN A 1 214 ? -43.776 1.874 43.755 1.00 98.31 214 ASN A O 1
ATOM 1581 N N . ARG A 1 215 ? -43.821 2.021 45.990 1.00 98.69 215 ARG A N 1
ATOM 1582 C CA . ARG A 1 215 ? -42.686 2.937 46.166 1.00 98.69 215 ARG A CA 1
ATOM 1583 C C . ARG A 1 215 ? -41.806 2.495 47.333 1.00 98.69 215 ARG A C 1
ATOM 1585 O O . ARG A 1 215 ? -42.291 1.979 48.338 1.00 98.69 215 ARG A O 1
ATOM 1592 N N . LEU A 1 216 ? -40.510 2.769 47.232 1.00 98.75 216 LEU A N 1
ATOM 1593 C CA . LEU A 1 216 ? -39.529 2.500 48.286 1.00 98.75 216 LEU A CA 1
ATOM 1594 C C . LEU A 1 216 ? -38.699 3.748 48.572 1.00 98.75 216 LEU A C 1
ATOM 1596 O O . LEU A 1 216 ? -38.278 4.449 47.652 1.00 98.75 216 LEU A O 1
ATOM 1600 N N . THR A 1 217 ? -38.438 4.023 49.846 1.00 98.81 217 THR A N 1
ATOM 1601 C CA . THR A 1 217 ? -37.528 5.079 50.298 1.00 98.81 217 THR A CA 1
ATOM 1602 C C . THR A 1 217 ? -36.637 4.560 51.422 1.00 98.81 217 THR A C 1
ATOM 1604 O O . THR A 1 217 ? -37.104 4.338 52.535 1.00 98.81 217 THR A O 1
ATOM 1607 N N . LEU A 1 218 ? -35.346 4.396 51.136 1.00 98.81 218 LEU A N 1
ATOM 1608 C CA . LEU A 1 218 ? -34.313 4.059 52.117 1.00 98.81 218 LEU A CA 1
ATOM 1609 C C . LEU A 1 218 ? -33.405 5.274 52.330 1.00 98.81 218 LEU A C 1
ATOM 1611 O O . LEU A 1 218 ? -32.756 5.737 51.390 1.00 98.81 218 LEU A O 1
ATOM 1615 N N . LEU A 1 219 ? -33.368 5.794 53.558 1.00 98.62 219 LEU A N 1
ATOM 1616 C CA . LEU A 1 219 ? -32.606 6.985 53.942 1.00 98.62 219 LEU A CA 1
ATOM 1617 C C . LEU A 1 219 ? -31.648 6.659 55.096 1.00 98.62 219 LEU A C 1
ATOM 1619 O O . LEU A 1 219 ? -32.015 6.750 56.272 1.00 98.62 219 LEU A O 1
ATOM 1623 N N . ALA A 1 220 ? -30.406 6.311 54.759 1.00 98.38 220 ALA A N 1
ATOM 1624 C CA . ALA A 1 220 ? -29.322 6.174 55.725 1.00 98.38 220 ALA A CA 1
ATOM 1625 C C . ALA A 1 220 ? -28.643 7.538 55.937 1.00 98.38 220 ALA A C 1
ATOM 1627 O O . ALA A 1 220 ? -28.211 8.190 54.986 1.00 98.38 220 ALA A O 1
ATOM 1628 N N . ARG A 1 221 ? -28.566 8.008 57.187 1.00 97.94 221 ARG A N 1
ATOM 1629 C CA . ARG A 1 221 ? -28.046 9.346 57.528 1.00 97.94 221 ARG A CA 1
ATOM 1630 C C . ARG A 1 221 ? -26.527 9.402 57.701 1.00 97.94 221 ARG A C 1
ATOM 1632 O O . ARG A 1 221 ? -25.985 10.504 57.683 1.00 97.94 221 ARG A O 1
ATOM 1639 N N . GLN A 1 222 ? -25.852 8.273 57.940 1.00 96.44 222 GLN A N 1
ATOM 1640 C CA . GLN A 1 222 ? -24.415 8.241 58.263 1.00 96.44 222 GLN A CA 1
ATOM 1641 C C . GLN A 1 222 ? -23.647 7.091 57.599 1.00 96.44 222 GLN A C 1
ATOM 1643 O O . GLN A 1 222 ? -22.517 7.317 57.178 1.00 96.44 222 GLN A O 1
ATOM 1648 N N . GLY A 1 223 ? -24.227 5.891 57.543 1.00 96.38 223 GLY A N 1
ATOM 1649 C CA . GLY A 1 223 ? -23.585 4.668 57.062 1.00 96.38 223 GLY A CA 1
ATOM 1650 C C . GLY A 1 223 ? -24.232 4.093 55.805 1.00 96.38 223 GLY A C 1
ATOM 1651 O O . GLY A 1 223 ? -25.015 4.760 55.120 1.00 96.38 223 GLY A O 1
ATOM 1652 N N . ASP A 1 224 ? -23.882 2.843 55.517 1.00 98.12 224 ASP A N 1
ATOM 1653 C CA . ASP A 1 224 ? -24.222 2.157 54.274 1.00 98.12 224 ASP A CA 1
ATOM 1654 C C . ASP A 1 224 ? -25.697 1.727 54.213 1.00 98.12 224 ASP A C 1
ATOM 1656 O O . ASP A 1 224 ? -26.431 1.710 55.210 1.00 98.12 224 ASP A O 1
ATOM 1660 N N . ILE A 1 225 ? -26.127 1.379 53.000 1.00 98.75 225 ILE A N 1
ATOM 1661 C CA . ILE A 1 225 ? -27.341 0.593 52.769 1.00 98.75 225 ILE A CA 1
ATOM 1662 C C . ILE A 1 225 ? -26.905 -0.791 52.279 1.00 98.75 225 ILE A C 1
ATOM 1664 O O . ILE A 1 225 ? -26.350 -0.914 51.183 1.00 98.75 225 ILE A O 1
ATOM 1668 N N . TYR A 1 226 ? -27.190 -1.833 53.061 1.00 98.69 226 TYR A N 1
ATOM 1669 C CA . TYR A 1 226 ? -26.905 -3.226 52.711 1.00 98.69 226 TYR A CA 1
ATOM 1670 C C . TYR A 1 226 ? -28.152 -3.911 52.156 1.00 98.69 226 TYR A C 1
ATOM 1672 O O . TYR A 1 226 ? -29.158 -4.028 52.843 1.00 98.69 226 TYR A O 1
ATOM 1680 N N . LEU A 1 227 ? -28.081 -4.386 50.914 1.00 98.56 227 LEU A N 1
ATOM 1681 C CA . LEU A 1 227 ? -29.148 -5.104 50.204 1.00 98.56 227 LEU A CA 1
ATOM 1682 C C . LEU A 1 227 ? -28.674 -6.483 49.713 1.00 98.56 227 LEU A C 1
ATOM 1684 O O . LEU A 1 227 ? -29.265 -7.057 48.800 1.00 98.56 227 LEU A O 1
ATOM 1688 N N . ALA A 1 228 ? -27.578 -7.013 50.258 1.00 98.06 228 ALA A N 1
ATOM 1689 C CA . ALA A 1 228 ? -26.988 -8.260 49.781 1.00 98.06 228 ALA A CA 1
ATOM 1690 C C . ALA A 1 228 ? -27.993 -9.428 49.827 1.00 98.06 228 ALA A C 1
ATOM 1692 O O . ALA A 1 228 ? -28.669 -9.627 50.837 1.00 98.06 228 ALA A O 1
ATOM 1693 N N . ASN A 1 229 ? -28.065 -10.234 48.765 1.00 97.88 229 ASN A N 1
ATOM 1694 C CA . ASN A 1 229 ? -28.992 -11.375 48.654 1.00 97.88 229 ASN A CA 1
ATOM 1695 C C . ASN A 1 229 ? -30.486 -11.018 48.844 1.00 97.88 229 ASN A C 1
ATOM 1697 O O . ASN A 1 229 ? -31.263 -11.868 49.274 1.00 97.88 229 ASN A O 1
ATOM 1701 N N . SER A 1 230 ? -30.884 -9.767 48.601 1.00 98.44 230 SER A N 1
ATOM 1702 C CA . SER A 1 230 ? -32.289 -9.345 48.688 1.00 98.44 230 SER A CA 1
ATOM 1703 C C . SER A 1 230 ? -33.019 -9.481 47.350 1.00 98.44 230 SER A C 1
ATOM 1705 O O . SER A 1 230 ? -32.399 -9.442 46.286 1.00 98.44 230 SER A O 1
ATOM 1707 N N . GLU A 1 231 ? -34.344 -9.589 47.411 1.00 98.62 231 GLU A N 1
ATOM 1708 C CA . GLU A 1 231 ? -35.257 -9.422 46.281 1.00 98.62 231 GLU A CA 1
ATOM 1709 C C . GLU A 1 231 ? -36.127 -8.190 46.544 1.00 98.62 231 GLU A C 1
ATOM 1711 O O . GLU A 1 231 ? -36.896 -8.152 47.506 1.00 98.62 231 GLU A O 1
ATOM 1716 N N . ILE A 1 232 ? -35.986 -7.156 45.715 1.00 98.56 232 ILE A N 1
ATOM 1717 C CA . ILE A 1 232 ? -36.705 -5.889 45.862 1.00 98.56 232 ILE A CA 1
ATOM 1718 C C . ILE A 1 232 ? -37.463 -5.586 44.571 1.00 98.56 232 ILE A C 1
ATOM 1720 O O . ILE A 1 232 ? -36.859 -5.303 43.534 1.00 98.56 232 ILE A O 1
ATOM 1724 N N . LEU A 1 233 ? -38.794 -5.609 44.653 1.00 98.38 233 LEU A N 1
ATOM 1725 C CA . LEU A 1 233 ? -39.715 -5.426 43.530 1.00 98.38 233 LEU A CA 1
ATOM 1726 C C . LEU A 1 233 ? -40.609 -4.207 43.766 1.00 98.38 233 LEU A C 1
ATOM 1728 O O . LEU A 1 233 ? -41.563 -4.273 44.545 1.00 98.38 233 LEU A O 1
ATOM 1732 N N . ILE A 1 234 ? -40.296 -3.100 43.090 1.00 98.50 234 ILE A N 1
ATOM 1733 C CA . ILE A 1 234 ? -40.990 -1.817 43.239 1.00 98.50 234 ILE A CA 1
ATOM 1734 C C . ILE A 1 234 ? -41.703 -1.441 41.939 1.00 98.50 234 ILE A C 1
ATOM 1736 O O . ILE A 1 234 ? -41.077 -1.361 40.884 1.00 98.50 234 ILE A O 1
ATOM 1740 N N . ASP A 1 235 ? -43.004 -1.159 41.994 1.00 98.06 235 ASP A N 1
ATOM 1741 C CA . ASP A 1 235 ? -43.768 -0.882 40.767 1.00 98.06 235 ASP A CA 1
ATOM 1742 C C . ASP A 1 235 ? -43.464 0.495 40.172 1.00 98.06 235 ASP A C 1
ATOM 1744 O O . ASP A 1 235 ? -43.523 0.651 38.957 1.00 98.06 235 ASP A O 1
ATOM 1748 N N . GLN A 1 236 ? -43.132 1.490 40.999 1.00 97.62 236 GLN A N 1
ATOM 1749 C CA . GLN A 1 236 ? -42.841 2.863 40.579 1.00 97.62 236 GLN A CA 1
ATOM 1750 C C . GLN A 1 236 ? -41.393 3.241 40.916 1.00 97.62 236 GLN A C 1
ATOM 1752 O O . GLN A 1 236 ? -40.453 2.841 40.226 1.00 97.62 236 GLN A O 1
ATOM 1757 N N . THR A 1 237 ? -41.189 4.037 41.969 1.00 98.38 237 THR A N 1
ATOM 1758 C CA . THR A 1 237 ? -39.888 4.643 42.284 1.00 98.38 237 THR A CA 1
ATOM 1759 C C . THR A 1 237 ? -39.245 4.012 43.512 1.00 98.38 237 THR A C 1
ATOM 1761 O O . THR A 1 237 ? -39.858 3.961 44.581 1.00 98.38 237 THR A O 1
ATOM 1764 N N . ALA A 1 238 ? -37.976 3.625 43.381 1.00 98.56 238 ALA A N 1
ATOM 1765 C CA . ALA A 1 238 ? -37.109 3.235 44.485 1.00 98.56 238 ALA A CA 1
ATOM 1766 C C . ALA A 1 238 ? -36.063 4.331 44.742 1.00 98.56 238 ALA A C 1
ATOM 1768 O O . ALA A 1 238 ? -35.184 4.579 43.918 1.00 98.56 238 ALA A O 1
ATOM 1769 N N . THR A 1 239 ? -36.164 5.001 45.890 1.00 98.75 239 THR A N 1
ATOM 1770 C CA . THR A 1 239 ? -35.223 6.037 46.334 1.00 98.75 239 THR A CA 1
ATOM 1771 C C . THR A 1 239 ? -34.250 5.450 47.349 1.00 98.75 239 THR A C 1
ATOM 1773 O O . THR A 1 239 ? -34.663 5.024 48.426 1.00 98.75 239 THR A O 1
ATOM 1776 N N . LEU A 1 240 ? -32.960 5.456 47.020 1.00 98.56 240 LEU A N 1
ATOM 1777 C CA . LEU A 1 240 ? -31.878 4.887 47.824 1.00 98.56 240 LEU A CA 1
ATOM 1778 C C . LEU A 1 240 ? -30.866 5.995 48.130 1.00 98.56 240 LEU A C 1
ATOM 1780 O O . LEU A 1 240 ? -30.178 6.470 47.224 1.00 98.56 240 LEU A O 1
ATOM 1784 N N . ARG A 1 241 ? -30.793 6.453 49.385 1.00 98.56 241 ARG A N 1
ATOM 1785 C CA . ARG A 1 241 ? -29.915 7.567 49.778 1.00 98.56 241 ARG A CA 1
ATOM 1786 C C . ARG A 1 241 ? -29.052 7.199 50.976 1.00 98.56 241 ARG A C 1
ATOM 1788 O O . ARG A 1 241 ? -29.566 6.930 52.059 1.00 98.56 241 ARG A O 1
ATOM 1795 N N . THR A 1 242 ? -27.743 7.255 50.777 1.00 98.12 242 THR A N 1
ATOM 1796 C CA . THR A 1 242 ? -26.703 7.064 51.792 1.00 98.12 242 THR A CA 1
ATOM 1797 C C . THR A 1 242 ? -25.541 8.026 51.512 1.00 98.12 242 THR A C 1
ATOM 1799 O O . THR A 1 242 ? -25.228 8.285 50.351 1.00 98.12 242 THR A O 1
ATOM 1802 N N . PRO A 1 243 ? -24.877 8.595 52.533 1.00 96.94 243 PRO A N 1
ATOM 1803 C CA . PRO A 1 243 ? -23.655 9.370 52.327 1.00 96.94 243 PRO A CA 1
ATOM 1804 C C . PRO A 1 243 ? -22.430 8.498 51.997 1.00 96.94 243 PRO A C 1
ATOM 1806 O O . PRO A 1 243 ? -21.366 9.046 51.717 1.00 96.94 243 PRO A O 1
ATOM 1809 N N . THR A 1 244 ? -22.540 7.168 52.058 1.00 97.19 244 THR A N 1
ATOM 1810 C CA . THR A 1 244 ? -21.430 6.220 51.898 1.00 97.19 244 THR A CA 1
ATOM 1811 C C . THR A 1 244 ? -21.725 5.228 50.766 1.00 97.19 244 THR A C 1
ATOM 1813 O O . THR A 1 244 ? -21.855 5.667 49.622 1.00 97.19 244 THR A O 1
ATOM 1816 N N . ALA A 1 245 ? -21.781 3.919 51.009 1.00 97.94 245 ALA A N 1
ATOM 1817 C CA . ALA A 1 245 ? -21.899 2.898 49.978 1.00 97.94 245 ALA A CA 1
ATOM 1818 C C . ALA A 1 245 ? -23.289 2.251 49.930 1.00 97.94 245 ALA A C 1
ATOM 1820 O O . ALA A 1 245 ? -23.937 1.992 50.945 1.00 97.94 245 ALA A O 1
ATOM 1821 N N . LEU A 1 246 ? -23.714 1.928 48.710 1.00 98.50 246 LEU A N 1
ATOM 1822 C CA . LEU A 1 246 ? -24.832 1.037 48.440 1.00 98.50 246 LEU A CA 1
ATOM 1823 C C . LEU A 1 246 ? -24.278 -0.357 48.107 1.00 98.50 246 LEU A C 1
ATOM 1825 O O . LEU A 1 246 ? -23.565 -0.535 47.116 1.00 98.50 246 LEU A O 1
ATOM 1829 N N . VAL A 1 247 ? -24.573 -1.345 48.951 1.00 98.62 247 VAL A N 1
ATOM 1830 C CA . VAL A 1 247 ? -23.976 -2.688 48.900 1.00 98.62 247 VAL A CA 1
ATOM 1831 C C . VAL A 1 247 ? -25.032 -3.700 48.465 1.00 98.62 247 VAL A C 1
ATOM 1833 O O . VAL A 1 247 ? -25.894 -4.089 49.244 1.00 98.62 247 VAL A O 1
ATOM 1836 N N . THR A 1 248 ? -24.968 -4.136 47.209 1.00 98.38 248 THR A N 1
ATOM 1837 C CA . THR A 1 248 ? -25.991 -4.961 46.534 1.00 98.38 248 THR A CA 1
ATOM 1838 C C . THR A 1 248 ? -25.498 -6.301 45.959 1.00 98.38 248 THR A C 1
ATOM 1840 O O . THR A 1 248 ? -26.073 -6.775 44.978 1.00 98.38 248 THR A O 1
ATOM 1843 N N . PRO A 1 249 ? -24.460 -6.965 46.507 1.00 98.19 249 PRO A N 1
ATOM 1844 C CA . PRO A 1 249 ? -23.992 -8.202 45.908 1.00 98.19 249 PRO A CA 1
ATOM 1845 C C . PRO A 1 249 ? -25.066 -9.294 45.977 1.00 98.19 249 PRO A C 1
ATOM 1847 O O . PRO A 1 249 ? -25.726 -9.461 47.007 1.00 98.19 249 PRO A O 1
ATOM 1850 N N . ASN A 1 250 ? -25.240 -10.038 44.883 1.00 98.25 250 ASN A N 1
ATOM 1851 C CA . ASN A 1 250 ? -26.281 -11.066 44.720 1.00 98.25 250 ASN A CA 1
ATOM 1852 C C . ASN A 1 250 ? -27.734 -10.568 44.885 1.00 98.25 250 ASN A C 1
ATOM 1854 O O . ASN A 1 250 ? -28.646 -11.379 45.039 1.00 98.25 250 ASN A O 1
ATOM 1858 N N . ALA A 1 251 ? -27.976 -9.253 44.885 1.00 98.44 251 ALA A N 1
ATOM 1859 C CA . ALA A 1 251 ? -29.323 -8.698 45.000 1.00 98.44 251 ALA A CA 1
ATOM 1860 C C . ALA A 1 251 ? -30.082 -8.757 43.663 1.00 98.44 251 ALA A C 1
ATOM 1862 O O . ALA A 1 251 ? -29.474 -8.659 42.597 1.00 98.44 251 ALA A O 1
ATOM 1863 N N . GLN A 1 252 ? -31.409 -8.859 43.718 1.00 98.62 252 GLN A N 1
ATOM 1864 C CA . GLN A 1 252 ? -32.322 -8.717 42.581 1.00 98.62 252 GLN A CA 1
ATOM 1865 C C . GLN A 1 252 ? -33.179 -7.469 42.799 1.00 98.62 252 GLN A C 1
ATOM 1867 O O . GLN A 1 252 ? -34.095 -7.479 43.619 1.00 98.62 252 GLN A O 1
ATOM 1872 N N . LEU A 1 253 ? -32.869 -6.379 42.095 1.00 98.62 253 LEU A N 1
ATOM 1873 C CA . LEU A 1 253 ? -33.540 -5.089 42.255 1.00 98.62 253 LEU A CA 1
ATOM 1874 C C . LEU A 1 253 ? -34.287 -4.703 40.974 1.00 98.62 253 LEU A C 1
ATOM 1876 O O . LEU A 1 253 ? -33.683 -4.549 39.909 1.00 98.62 253 LEU A O 1
ATOM 1880 N N . GLN A 1 254 ? -35.592 -4.464 41.088 1.00 98.62 254 GLN A N 1
ATOM 1881 C CA . GLN A 1 254 ? -36.432 -3.985 39.993 1.00 98.62 254 GLN A CA 1
ATOM 1882 C C . GLN A 1 254 ? -37.261 -2.770 40.420 1.00 98.62 254 GLN A C 1
ATOM 1884 O O . GLN A 1 254 ? -37.938 -2.800 41.445 1.00 98.62 254 GLN A O 1
ATOM 1889 N N . ALA A 1 255 ? -37.240 -1.718 39.599 1.00 98.50 255 ALA A N 1
ATOM 1890 C CA . ALA A 1 255 ? -38.101 -0.543 39.743 1.00 98.50 255 ALA A CA 1
ATOM 1891 C C . ALA A 1 255 ? -38.477 0.036 38.370 1.00 98.50 255 ALA A C 1
ATOM 1893 O O . ALA A 1 255 ? -37.765 -0.197 37.390 1.00 98.50 255 ALA A O 1
ATOM 1894 N N . GLN A 1 256 ? -39.549 0.826 38.254 1.00 98.00 256 GLN A N 1
ATOM 1895 C CA . GLN A 1 256 ? -39.718 1.684 37.067 1.00 98.00 256 GLN A CA 1
ATOM 1896 C C . GLN A 1 256 ? -38.679 2.805 37.043 1.00 98.00 256 GLN A C 1
ATOM 1898 O O . GLN A 1 256 ? -38.197 3.166 35.972 1.00 98.00 256 GLN A O 1
ATOM 1903 N N . HIS A 1 257 ? -38.284 3.323 38.204 1.00 98.44 257 HIS A N 1
ATOM 1904 C CA . HIS A 1 257 ? -37.281 4.376 38.311 1.00 98.44 257 HIS A CA 1
ATOM 1905 C C . HIS A 1 257 ? -36.461 4.231 39.594 1.00 98.44 257 HIS A C 1
ATOM 1907 O O . HIS A 1 257 ? -37.021 4.134 40.688 1.00 98.44 257 HIS A O 1
ATOM 1913 N N . PHE A 1 258 ? -35.137 4.253 39.469 1.00 98.62 258 PHE A N 1
ATOM 1914 C CA . PHE A 1 258 ? -34.231 4.340 40.608 1.00 98.62 258 PHE A CA 1
ATOM 1915 C C . PHE A 1 258 ? -33.744 5.775 40.788 1.00 98.62 258 PHE A C 1
ATOM 1917 O O . PHE A 1 258 ? -33.241 6.393 39.855 1.00 98.62 258 PHE A O 1
ATOM 1924 N N . ILE A 1 259 ? -33.838 6.281 42.015 1.00 98.44 259 ILE A N 1
ATOM 1925 C CA . ILE A 1 259 ? -33.207 7.535 42.432 1.00 98.44 259 ILE A CA 1
ATOM 1926 C C . ILE A 1 259 ? -32.117 7.168 43.432 1.00 98.44 259 ILE A C 1
ATOM 1928 O O . ILE A 1 259 ? -32.416 6.809 44.572 1.00 98.44 259 ILE A O 1
ATOM 1932 N N . VAL A 1 260 ? -30.858 7.246 43.005 1.00 98.19 260 VAL A N 1
ATOM 1933 C CA . VAL A 1 260 ? -29.703 6.827 43.807 1.00 98.19 260 VAL A CA 1
ATOM 1934 C C . VAL A 1 260 ? -28.874 8.042 44.204 1.00 98.19 260 VAL A C 1
ATOM 1936 O O . VAL A 1 260 ? -28.469 8.838 43.363 1.00 98.19 260 VAL A O 1
ATOM 1939 N N . GLN A 1 261 ? -28.589 8.166 45.496 1.00 97.62 261 GLN A N 1
ATOM 1940 C CA . GLN A 1 261 ? -27.590 9.089 46.021 1.00 97.62 261 GLN A CA 1
ATOM 1941 C C . GLN A 1 261 ? -26.669 8.303 46.954 1.00 97.62 261 GLN A C 1
ATOM 1943 O O . GLN A 1 261 ? -27.064 7.973 48.069 1.00 97.62 261 GLN A O 1
ATOM 1948 N N . ALA A 1 262 ? -25.466 7.989 46.481 1.00 97.75 262 ALA A N 1
ATOM 1949 C CA . ALA A 1 262 ? -24.435 7.258 47.211 1.00 97.75 262 ALA A CA 1
ATOM 1950 C C . ALA A 1 262 ? -23.052 7.719 46.738 1.00 97.75 262 ALA A C 1
ATOM 1952 O O . ALA A 1 262 ? -22.925 8.286 45.658 1.00 97.75 262 ALA A O 1
ATOM 1953 N N . ASN A 1 263 ? -22.006 7.461 47.518 1.00 96.94 263 ASN A N 1
ATOM 1954 C CA . ASN A 1 263 ? -20.628 7.675 47.082 1.00 96.94 263 ASN A CA 1
ATOM 1955 C C . ASN A 1 263 ? -20.062 6.459 46.342 1.00 96.94 263 ASN A C 1
ATOM 1957 O O . ASN A 1 263 ? -19.244 6.646 45.448 1.00 96.94 263 ASN A O 1
ATOM 1961 N N . ALA A 1 264 ? -20.477 5.240 46.689 1.00 98.31 264 ALA A N 1
ATOM 1962 C CA . ALA A 1 264 ? -20.016 4.004 46.054 1.00 98.31 264 ALA A CA 1
ATOM 1963 C C . ALA A 1 264 ? -21.179 3.043 45.788 1.00 98.31 264 ALA A C 1
ATOM 1965 O O . ALA A 1 264 ? -22.161 3.036 46.533 1.00 98.31 264 ALA A O 1
ATOM 1966 N N . LEU A 1 265 ? -21.032 2.188 44.775 1.00 98.56 265 LEU A N 1
ATOM 1967 C CA . LEU A 1 265 ? -21.939 1.068 44.515 1.00 98.56 265 LEU A CA 1
ATOM 1968 C C . LEU A 1 265 ? -21.145 -0.232 44.359 1.00 98.56 265 LEU A C 1
ATOM 1970 O O . LEU A 1 265 ? -20.280 -0.338 43.493 1.00 98.56 265 LEU A O 1
ATOM 1974 N N . ASN A 1 266 ? -21.473 -1.238 45.167 1.00 98.56 266 ASN A N 1
ATOM 1975 C CA . ASN A 1 266 ? -21.036 -2.616 44.958 1.00 98.56 266 ASN A CA 1
ATOM 1976 C C . ASN A 1 266 ? -22.223 -3.450 44.449 1.00 98.56 266 ASN A C 1
ATOM 1978 O O . ASN A 1 266 ? -23.146 -3.741 45.206 1.00 98.56 266 ASN A O 1
ATOM 1982 N N . ASN A 1 267 ? -22.197 -3.826 43.176 1.00 98.38 267 ASN A N 1
ATOM 1983 C CA . ASN A 1 267 ? -23.179 -4.665 42.489 1.00 98.38 267 ASN A CA 1
ATOM 1984 C C . ASN A 1 267 ? -22.571 -6.004 42.029 1.00 98.38 267 ASN A C 1
ATOM 1986 O O . ASN A 1 267 ? -22.968 -6.562 41.007 1.00 98.38 267 ASN A O 1
ATOM 1990 N N . GLN A 1 268 ? -21.585 -6.535 42.755 1.00 98.44 268 GLN A N 1
ATOM 1991 C CA . GLN A 1 268 ? -20.960 -7.805 42.390 1.00 98.44 268 GLN A CA 1
ATOM 1992 C C . GLN A 1 268 ? -21.997 -8.943 42.341 1.00 98.44 268 GLN A C 1
ATOM 1994 O O . GLN A 1 268 ? -22.654 -9.222 43.342 1.00 98.44 268 GLN A O 1
ATOM 1999 N N . GLN A 1 269 ? -22.152 -9.609 41.192 1.00 98.25 269 GLN A N 1
ATOM 2000 C CA . GLN A 1 269 ? -23.184 -10.645 40.960 1.00 98.25 269 GLN A CA 1
ATOM 2001 C C . GLN A 1 269 ? -24.638 -10.173 41.186 1.00 98.25 269 GLN A C 1
ATOM 2003 O O . GLN A 1 269 ? -25.559 -10.988 41.228 1.00 98.25 269 GLN A O 1
ATOM 2008 N N . GLY A 1 270 ? -24.868 -8.869 41.360 1.00 98.38 270 GLY A N 1
ATOM 2009 C CA . GLY A 1 270 ? -26.200 -8.298 41.538 1.00 98.38 270 GLY A CA 1
ATOM 2010 C C . GLY A 1 270 ? -26.877 -8.002 40.200 1.00 98.38 270 GLY A C 1
ATOM 2011 O O . GLY A 1 270 ? -26.226 -7.866 39.164 1.00 98.38 270 GLY A O 1
ATOM 2012 N N . TYR A 1 271 ? -28.201 -7.898 40.214 1.00 98.69 271 TYR A N 1
ATOM 2013 C CA . TYR A 1 271 ? -29.029 -7.631 39.044 1.00 98.69 271 TYR A CA 1
ATOM 2014 C C . TYR A 1 271 ? -29.920 -6.421 39.304 1.00 98.69 271 TYR A C 1
ATOM 2016 O O . TYR A 1 271 ? -30.812 -6.460 40.151 1.00 98.69 271 TYR A O 1
ATOM 2024 N N . TRP A 1 272 ? -29.688 -5.345 38.558 1.00 98.44 272 TRP A N 1
ATOM 2025 C CA . TRP A 1 272 ? -30.515 -4.146 38.573 1.00 98.44 272 TRP A CA 1
ATOM 2026 C C . TRP A 1 272 ? -31.265 -4.011 37.258 1.00 98.44 272 TRP A C 1
ATOM 2028 O O . TRP A 1 272 ? -30.665 -4.011 36.179 1.00 98.44 272 TRP A O 1
ATOM 2038 N N . GLN A 1 273 ? -32.575 -3.814 37.353 1.00 98.38 273 GLN A N 1
ATOM 2039 C CA . GLN A 1 273 ? -33.434 -3.591 36.203 1.00 98.38 273 GLN A CA 1
ATOM 2040 C C . GLN A 1 273 ? -34.352 -2.389 36.417 1.00 98.38 273 GLN A C 1
ATOM 2042 O O . GLN A 1 273 ? -35.359 -2.469 37.122 1.00 98.38 273 GLN A O 1
ATOM 2047 N N . GLN A 1 274 ? -34.046 -1.289 35.732 1.00 98.50 274 GLN A N 1
ATOM 2048 C CA . GLN A 1 274 ? -34.974 -0.179 35.574 1.00 98.50 274 GLN A CA 1
ATOM 2049 C C . GLN A 1 274 ? -35.900 -0.440 34.381 1.00 98.50 274 GLN A C 1
ATOM 2051 O O . GLN A 1 274 ? -35.446 -0.589 33.246 1.00 98.50 274 GLN A O 1
ATOM 2056 N N . THR A 1 275 ? -37.201 -0.509 34.643 1.00 98.00 275 THR A N 1
ATOM 2057 C CA . THR A 1 275 ? -38.242 -0.826 33.649 1.00 98.00 275 THR A CA 1
ATOM 2058 C C . THR A 1 275 ? -38.908 0.408 33.039 1.00 98.00 275 THR A C 1
ATOM 2060 O O . THR A 1 275 ? -39.634 0.284 32.058 1.00 98.00 275 THR A O 1
ATOM 2063 N N . GLY A 1 276 ? -38.670 1.599 33.585 1.00 96.69 276 GLY A N 1
ATOM 2064 C CA . GLY A 1 276 ? -39.100 2.863 32.996 1.00 96.69 276 GLY A CA 1
ATOM 2065 C C . GLY A 1 276 ? -38.028 3.487 32.103 1.00 96.69 276 GLY A C 1
ATOM 2066 O O . GLY A 1 276 ? -36.850 3.126 32.152 1.00 96.69 276 GLY A O 1
ATOM 2067 N N . ASN A 1 277 ? -38.450 4.477 31.317 1.00 96.50 277 ASN A N 1
ATOM 2068 C CA . ASN A 1 277 ? -37.601 5.189 30.355 1.00 96.50 277 ASN A CA 1
ATOM 2069 C C . ASN A 1 277 ? -36.877 6.406 30.960 1.00 96.50 277 ASN A C 1
ATOM 2071 O O . ASN A 1 277 ? -36.281 7.197 30.233 1.00 96.50 277 ASN A O 1
ATOM 2075 N N . ASN A 1 278 ? -36.946 6.587 32.279 1.00 97.62 278 ASN A N 1
ATOM 2076 C CA . ASN A 1 278 ? -36.267 7.679 32.968 1.00 97.62 278 ASN A CA 1
ATOM 2077 C C . ASN A 1 278 ? -34.743 7.496 32.913 1.00 97.62 278 ASN A C 1
ATOM 2079 O O . ASN A 1 278 ? -34.242 6.382 32.777 1.00 97.62 278 ASN A O 1
ATOM 2083 N N . LEU A 1 279 ? -33.994 8.586 33.073 1.00 97.94 279 LEU A N 1
ATOM 2084 C CA . LEU A 1 279 ? -32.542 8.518 33.220 1.00 97.94 279 LEU A CA 1
ATOM 2085 C C . LEU A 1 279 ? -32.173 7.723 34.484 1.00 97.94 279 LEU A C 1
ATOM 2087 O O . LEU A 1 279 ? -32.572 8.107 35.581 1.00 97.94 279 LEU A O 1
ATOM 2091 N N . LEU A 1 280 ? -31.371 6.666 34.339 1.00 98.44 280 LEU A N 1
ATOM 2092 C CA . LEU A 1 280 ? -30.646 6.073 35.462 1.00 98.44 280 LEU A CA 1
ATOM 2093 C C . LEU A 1 280 ? -29.342 6.854 35.657 1.00 98.44 280 LEU A C 1
ATOM 2095 O O . LEU A 1 280 ? -28.395 6.684 34.888 1.00 98.44 280 LEU A O 1
ATOM 2099 N N . ASP A 1 281 ? -29.321 7.733 36.659 1.00 98.19 281 ASP A N 1
ATOM 2100 C CA . ASP A 1 281 ? -28.180 8.597 36.975 1.00 98.19 281 ASP A CA 1
ATOM 2101 C C . ASP A 1 281 ? -27.421 8.097 38.209 1.00 98.19 281 ASP A C 1
ATOM 2103 O O . ASP A 1 281 ? -27.959 8.084 39.317 1.00 98.19 281 ASP A O 1
ATOM 2107 N N . LEU A 1 282 ? -26.161 7.708 38.021 1.00 98.31 282 LEU A N 1
ATOM 2108 C CA . LEU A 1 282 ? -25.266 7.228 39.070 1.00 98.31 282 LEU A CA 1
ATOM 2109 C C . LEU A 1 282 ? -24.092 8.196 39.240 1.00 98.31 282 LEU A C 1
ATOM 2111 O O . LEU A 1 282 ? -23.121 8.170 38.482 1.00 98.31 282 LEU A O 1
ATOM 2115 N N . GLN A 1 283 ? -24.175 9.037 40.269 1.00 97.19 283 GLN A N 1
ATOM 2116 C CA . GLN A 1 283 ? -23.108 9.958 40.662 1.00 97.19 283 GLN A CA 1
ATOM 2117 C C . GLN A 1 283 ? -22.345 9.371 41.854 1.00 97.19 283 GLN A C 1
ATOM 2119 O O . GLN A 1 283 ? -22.741 9.576 42.997 1.00 97.19 283 GLN A O 1
ATOM 2124 N N . LEU A 1 284 ? -21.283 8.606 41.589 1.00 97.69 284 LEU A N 1
ATOM 2125 C CA . LEU A 1 284 ? -20.595 7.765 42.576 1.00 97.69 284 LEU A CA 1
ATOM 2126 C C . LEU A 1 284 ? -19.130 8.195 42.737 1.00 97.69 284 LEU A C 1
ATOM 2128 O O . LEU A 1 284 ? -18.239 7.715 42.037 1.00 97.69 284 LEU A O 1
ATOM 2132 N N . VAL A 1 285 ? -18.860 9.104 43.677 1.00 95.75 285 VAL A N 1
ATOM 2133 C CA . VAL A 1 285 ? -17.523 9.699 43.899 1.00 95.75 285 VAL A CA 1
ATOM 2134 C C . VAL A 1 285 ? -16.411 8.655 44.102 1.00 95.75 285 VAL A C 1
ATOM 2136 O O . VAL A 1 285 ? -15.287 8.872 43.666 1.00 95.75 285 VAL A O 1
ATOM 2139 N N . GLN A 1 286 ? -16.709 7.528 44.747 1.00 96.44 286 GLN A N 1
ATOM 2140 C CA . GLN A 1 286 ? -15.773 6.438 45.054 1.00 96.44 286 GLN A CA 1
ATOM 2141 C C . GLN A 1 286 ? -15.840 5.275 44.051 1.00 96.44 286 GLN A C 1
ATOM 2143 O O . GLN A 1 286 ? -15.130 4.288 44.217 1.00 96.44 286 GLN A O 1
ATOM 2148 N N . GLY A 1 287 ? -16.651 5.393 43.000 1.00 97.75 287 GLY A N 1
ATOM 2149 C CA . GLY A 1 287 ? -16.706 4.421 41.915 1.00 97.75 287 GLY A CA 1
ATOM 2150 C C . GLY A 1 287 ? -17.770 3.335 42.062 1.00 97.75 287 GLY A C 1
ATOM 2151 O O . GLY A 1 287 ? -18.619 3.353 42.962 1.00 97.75 287 GLY A O 1
ATOM 2152 N N . ILE A 1 288 ? -17.728 2.388 41.127 1.00 98.56 288 ILE A N 1
ATOM 2153 C CA . ILE A 1 288 ? -18.659 1.266 41.026 1.00 98.56 288 ILE A CA 1
ATOM 2154 C C . ILE A 1 288 ? -17.919 -0.050 40.772 1.00 98.56 288 ILE A C 1
ATOM 2156 O O . ILE A 1 288 ? -17.068 -0.140 39.889 1.00 98.56 288 ILE A O 1
ATOM 2160 N N . ASN A 1 289 ? -18.296 -1.086 41.523 1.00 98.56 289 ASN A N 1
ATOM 2161 C CA . ASN A 1 289 ? -17.929 -2.474 41.261 1.00 98.56 289 ASN A CA 1
ATOM 2162 C C . ASN A 1 289 ? -19.156 -3.223 40.724 1.00 98.56 289 ASN A C 1
ATOM 2164 O O . ASN A 1 289 ? -20.073 -3.528 41.480 1.00 98.56 289 ASN A O 1
ATOM 2168 N N . ASN A 1 290 ? -19.168 -3.516 39.428 1.00 98.62 290 ASN A N 1
ATOM 2169 C CA . ASN A 1 290 ? -20.180 -4.301 38.723 1.00 98.62 290 ASN A CA 1
ATOM 2170 C C . ASN A 1 290 ? -19.618 -5.652 38.233 1.00 98.62 290 ASN A C 1
ATOM 2172 O O . ASN A 1 290 ? -20.057 -6.183 37.211 1.00 98.62 290 ASN A O 1
ATOM 2176 N N . GLN A 1 291 ? -18.629 -6.219 38.931 1.00 98.62 291 GLN A N 1
ATOM 2177 C CA . GLN A 1 291 ? -18.033 -7.499 38.544 1.00 98.62 291 GLN A CA 1
ATOM 2178 C C . GLN A 1 291 ? -19.082 -8.618 38.528 1.00 98.62 291 GLN A C 1
ATOM 2180 O O . GLN A 1 291 ? -19.767 -8.849 39.526 1.00 98.62 291 GLN A O 1
ATOM 2185 N N . GLN A 1 292 ? -19.215 -9.324 37.400 1.00 98.50 292 GLN A N 1
ATOM 2186 C CA . GLN A 1 292 ? -20.249 -10.355 37.181 1.00 98.50 292 GLN A CA 1
ATOM 2187 C C . GLN A 1 292 ? -21.696 -9.867 37.418 1.00 98.50 292 GLN A C 1
ATOM 2189 O O . GLN A 1 292 ? -22.616 -10.678 37.506 1.00 98.50 292 GLN A O 1
ATOM 2194 N N . GLY A 1 293 ? -21.902 -8.555 37.556 1.00 98.62 293 GLY A N 1
ATOM 2195 C CA . GLY A 1 293 ? -23.191 -7.930 37.823 1.00 98.62 293 GLY A CA 1
ATOM 2196 C C . GLY A 1 293 ? -23.887 -7.472 36.546 1.00 98.62 293 GLY A C 1
ATOM 2197 O O . GLY A 1 293 ? -23.289 -7.385 35.471 1.00 98.62 293 GLY A O 1
ATOM 2198 N N . VAL A 1 294 ? -25.171 -7.147 36.664 1.00 98.81 294 VAL A N 1
ATOM 2199 C CA . VAL A 1 294 ? -26.005 -6.632 35.575 1.00 98.81 294 VAL A CA 1
ATOM 2200 C C . VAL A 1 294 ? -26.619 -5.298 35.981 1.00 98.81 294 VAL A C 1
ATOM 2202 O O . VAL A 1 294 ? -27.314 -5.208 36.992 1.00 98.81 294 VAL A O 1
ATOM 2205 N N . LEU A 1 295 ? -26.417 -4.281 35.146 1.00 98.69 295 LEU A N 1
ATOM 2206 C CA . LEU A 1 295 ? -27.102 -2.992 35.194 1.00 98.69 295 LEU A CA 1
ATOM 2207 C C . LEU A 1 295 ? -27.885 -2.812 33.889 1.00 98.69 295 LEU A C 1
ATOM 2209 O O . LEU A 1 295 ? -27.313 -2.580 32.820 1.00 98.69 295 LEU A O 1
ATOM 2213 N N . ARG A 1 296 ? -29.211 -2.930 33.959 1.00 98.50 296 ARG A N 1
ATOM 2214 C CA . ARG A 1 296 ? -30.107 -2.752 32.813 1.00 98.50 296 ARG A CA 1
ATOM 2215 C C . ARG A 1 296 ? -31.076 -1.609 33.068 1.00 98.50 296 ARG A C 1
ATOM 2217 O O . ARG A 1 296 ? -31.763 -1.591 34.084 1.00 98.50 296 ARG A O 1
ATOM 2224 N N . THR A 1 297 ? -31.193 -0.697 32.112 1.00 98.19 297 THR A N 1
ATOM 2225 C CA . THR A 1 297 ? -32.216 0.356 32.126 1.00 98.19 297 THR A CA 1
ATOM 2226 C C . THR A 1 297 ? -32.933 0.423 30.784 1.00 98.19 297 THR A C 1
ATOM 2228 O O . THR A 1 297 ? -32.320 0.186 29.746 1.00 98.19 297 THR A O 1
ATOM 2231 N N . LEU A 1 298 ? -34.239 0.707 30.796 1.00 98.00 298 LEU A N 1
ATOM 2232 C CA . LEU A 1 298 ? -35.003 1.014 29.584 1.00 98.00 298 LEU A CA 1
ATOM 2233 C C . LEU A 1 298 ? -34.926 2.497 29.186 1.00 98.00 298 LEU A C 1
ATOM 2235 O O . LEU A 1 298 ? -35.308 2.826 28.069 1.00 98.00 298 LEU A O 1
ATOM 2239 N N . GLY A 1 299 ? -34.384 3.376 30.035 1.00 97.50 299 GLY A N 1
ATOM 2240 C CA . GLY A 1 299 ? -34.066 4.774 29.714 1.00 97.50 299 GLY A CA 1
ATOM 2241 C C . GLY A 1 299 ? -32.579 5.008 29.446 1.00 97.50 299 GLY A C 1
ATOM 2242 O O . GLY A 1 299 ? -31.814 4.057 29.296 1.00 97.50 299 GLY A O 1
ATOM 2243 N N . ASP A 1 300 ? -32.150 6.270 29.414 1.00 98.38 300 ASP A N 1
ATOM 2244 C CA . ASP A 1 300 ? -30.726 6.620 29.323 1.00 98.38 300 ASP A CA 1
ATOM 2245 C C . ASP A 1 300 ? -29.941 6.135 30.554 1.00 98.38 300 ASP A C 1
ATOM 2247 O O . ASP A 1 300 ? -30.482 6.029 31.662 1.00 98.38 300 ASP A O 1
ATOM 2251 N N . PHE A 1 301 ? -28.647 5.870 30.371 1.00 98.75 301 PHE A N 1
ATOM 2252 C CA . PHE A 1 301 ? -27.718 5.549 31.456 1.00 98.75 301 PHE A CA 1
ATOM 2253 C C . PHE A 1 301 ? -26.653 6.637 31.573 1.00 98.75 301 PHE A C 1
ATOM 2255 O O . PHE A 1 301 ? -25.925 6.901 30.613 1.00 98.75 301 PHE A O 1
ATOM 2262 N N . ARG A 1 302 ? -26.512 7.238 32.757 1.00 98.69 302 ARG A N 1
ATOM 2263 C CA . ARG A 1 302 ? -25.433 8.180 33.064 1.00 98.69 302 ARG A CA 1
ATOM 2264 C C . ARG A 1 302 ? -24.663 7.718 34.289 1.00 98.69 302 ARG A C 1
ATOM 2266 O O . ARG A 1 302 ? -25.239 7.534 35.354 1.00 98.69 302 ARG A O 1
ATOM 2273 N N . TYR A 1 303 ? -23.349 7.609 34.145 1.00 98.69 303 TYR A N 1
ATOM 2274 C CA . TYR A 1 303 ? -22.420 7.425 35.250 1.00 98.69 303 TYR A CA 1
ATOM 2275 C C . TYR A 1 303 ? -21.404 8.564 35.295 1.00 98.69 303 TYR A C 1
ATOM 2277 O O . TYR A 1 303 ? -20.791 8.914 34.280 1.00 98.69 303 TYR A O 1
ATOM 2285 N N . GLN A 1 304 ? -21.183 9.098 36.493 1.00 98.31 304 GLN A N 1
ATOM 2286 C CA . GLN A 1 304 ? -20.105 10.033 36.774 1.00 98.31 304 GLN A CA 1
ATOM 2287 C C . GLN A 1 304 ? -19.479 9.708 38.132 1.00 98.31 304 GLN A C 1
ATOM 2289 O O . GLN A 1 304 ? -20.160 9.731 39.155 1.00 98.31 304 GLN A O 1
ATOM 2294 N N . GLY A 1 305 ? -18.181 9.425 38.161 1.00 97.31 305 GLY A N 1
ATOM 2295 C CA . GLY A 1 305 ? -17.527 8.945 39.376 1.00 97.31 305 GLY A CA 1
ATOM 2296 C C . GLY A 1 305 ? -16.051 8.641 39.183 1.00 97.31 305 GLY A C 1
ATOM 2297 O O . GLY A 1 305 ? -15.473 9.074 38.193 1.00 97.31 305 GLY A O 1
ATOM 2298 N N . SER A 1 306 ? -15.464 7.895 40.118 1.00 96.88 306 SER A N 1
ATOM 2299 C CA . SER A 1 306 ? -14.105 7.340 40.006 1.00 96.88 306 SER A CA 1
ATOM 2300 C C . SER A 1 306 ? -14.110 6.078 39.114 1.00 96.88 306 SER A C 1
ATOM 2302 O O . SER A 1 306 ? -14.793 6.043 38.084 1.00 96.88 306 SER A O 1
ATOM 2304 N N . ASP A 1 307 ? -13.373 5.037 39.499 1.00 97.75 307 ASP A N 1
ATOM 2305 C CA . ASP A 1 307 ? -13.253 3.770 38.780 1.00 97.75 307 ASP A CA 1
ATOM 2306 C C . ASP A 1 307 ? -14.608 3.105 38.490 1.00 97.75 307 ASP A C 1
ATOM 2308 O O . ASP A 1 307 ? -15.504 3.055 39.337 1.00 97.75 307 ASP A O 1
ATOM 2312 N N . PHE A 1 308 ? -14.730 2.559 37.281 1.00 98.75 308 PHE A N 1
ATOM 2313 C CA . PHE A 1 308 ? -15.845 1.715 36.865 1.00 98.75 308 PHE A CA 1
ATOM 2314 C C . PHE A 1 308 ? -15.305 0.326 36.539 1.00 98.75 308 PHE A C 1
ATOM 2316 O O . PHE A 1 308 ? -14.672 0.121 35.499 1.00 98.75 308 PHE A O 1
ATOM 2323 N N . ASP A 1 309 ? -15.565 -0.635 37.420 1.00 98.75 309 ASP A N 1
ATOM 2324 C CA . ASP A 1 309 ? -15.204 -2.033 37.215 1.00 98.75 309 ASP A CA 1
ATOM 2325 C C . ASP A 1 309 ? -16.412 -2.823 36.698 1.00 98.75 309 ASP A C 1
ATOM 2327 O O . ASP A 1 309 ? -17.387 -3.035 37.412 1.00 98.75 309 ASP A O 1
ATOM 2331 N N . ASN A 1 310 ? -16.350 -3.242 35.438 1.00 98.69 310 ASN A N 1
ATOM 2332 C CA . ASN A 1 310 ? -17.342 -4.055 34.744 1.00 98.69 310 ASN A CA 1
ATOM 2333 C C . ASN A 1 310 ? -16.772 -5.420 34.322 1.00 98.69 310 ASN A C 1
ATOM 2335 O O . ASN A 1 310 ? -17.196 -5.975 33.303 1.00 98.69 310 ASN A O 1
ATOM 2339 N N . GLN A 1 311 ? -15.781 -5.970 35.034 1.00 98.62 311 GLN A N 1
ATOM 2340 C CA . GLN A 1 311 ? -15.205 -7.257 34.637 1.00 98.62 311 GLN A CA 1
ATOM 2341 C C . GLN A 1 311 ? -16.260 -8.367 34.649 1.00 98.62 311 GLN A C 1
ATOM 2343 O O . GLN A 1 311 ? -16.928 -8.595 35.658 1.00 98.62 311 GLN A O 1
ATOM 2348 N N . GLN A 1 312 ? -16.418 -9.069 33.522 1.00 98.44 312 GLN A N 1
ATOM 2349 C CA . GLN A 1 312 ? -17.470 -10.084 33.321 1.00 98.44 312 GLN A CA 1
ATOM 2350 C C . GLN A 1 312 ? -18.904 -9.566 33.582 1.00 98.44 312 GLN A C 1
ATOM 2352 O O . GLN A 1 312 ? -19.834 -10.361 33.708 1.00 98.44 312 GLN A O 1
ATOM 2357 N N . GLY A 1 313 ? -19.082 -8.247 33.698 1.00 98.62 313 GLY A N 1
ATOM 2358 C CA . GLY A 1 313 ? -20.348 -7.587 33.985 1.00 98.62 313 GLY A CA 1
ATOM 2359 C C . GLY A 1 313 ? -21.072 -7.141 32.718 1.00 98.62 313 GLY A C 1
ATOM 2360 O O . GLY A 1 313 ? -20.536 -7.182 31.606 1.00 98.62 313 GLY A O 1
ATOM 2361 N N . VAL A 1 314 ? -22.316 -6.702 32.888 1.00 98.88 314 VAL A N 1
ATOM 2362 C CA . VAL A 1 314 ? -23.202 -6.278 31.802 1.00 98.88 314 VAL A CA 1
ATOM 2363 C C . VAL A 1 314 ? -23.817 -4.918 32.120 1.00 98.88 314 VAL A C 1
ATOM 2365 O O . VAL A 1 314 ? -24.467 -4.753 33.150 1.00 98.88 314 VAL A O 1
ATOM 2368 N N . VAL A 1 315 ? -23.684 -3.968 31.194 1.00 98.81 315 VAL A N 1
ATOM 2369 C CA . VAL A 1 315 ? -24.371 -2.668 31.216 1.00 98.81 315 VAL A CA 1
ATOM 2370 C C . VAL A 1 315 ? -25.134 -2.496 29.906 1.00 98.81 315 VAL A C 1
ATOM 2372 O O . VAL A 1 315 ? -24.533 -2.525 28.830 1.00 98.81 315 VAL A O 1
ATOM 2375 N N . THR A 1 316 ? -26.461 -2.349 29.967 1.00 98.56 316 THR A N 1
ATOM 2376 C CA . THR A 1 316 ? -27.300 -2.283 28.754 1.00 98.56 316 THR A CA 1
ATOM 2377 C C . THR A 1 316 ? -28.408 -1.238 28.823 1.00 98.56 316 THR A C 1
ATOM 2379 O O . THR A 1 316 ? -29.076 -1.086 29.848 1.00 98.56 316 THR A O 1
ATOM 2382 N N . THR A 1 317 ? -28.630 -0.558 27.694 1.00 98.50 317 THR A N 1
ATOM 2383 C CA . THR A 1 317 ? -29.747 0.372 27.482 1.00 98.50 317 THR A CA 1
ATOM 2384 C C . THR A 1 317 ? -30.220 0.376 26.014 1.00 98.50 317 THR A C 1
ATOM 2386 O O . THR A 1 317 ? -29.397 0.250 25.103 1.00 98.50 317 THR A O 1
ATOM 2389 N N . PRO A 1 318 ? -31.532 0.514 25.732 1.00 98.06 318 PRO A N 1
ATOM 2390 C CA . PRO A 1 318 ? -32.033 0.799 24.387 1.00 98.06 318 PRO A CA 1
ATOM 2391 C C . PRO A 1 318 ? -31.887 2.281 23.983 1.00 98.06 318 PRO A C 1
ATOM 2393 O O . PRO A 1 318 ? -32.216 2.642 22.857 1.00 98.06 318 PRO A O 1
ATOM 2396 N N . HIS A 1 319 ? -31.404 3.144 24.875 1.00 98.00 319 HIS A N 1
ATOM 2397 C CA . HIS A 1 319 ? -31.161 4.560 24.613 1.00 98.00 319 HIS A CA 1
ATOM 2398 C C . HIS A 1 319 ? -29.657 4.863 24.648 1.00 98.00 319 HIS A C 1
ATOM 2400 O O . HIS A 1 319 ? -28.860 4.032 24.196 1.00 98.00 319 HIS A O 1
ATOM 2406 N N . SER A 1 320 ? -29.271 6.056 25.101 1.00 98.44 320 SER A N 1
ATOM 2407 C CA . SER A 1 320 ? -27.888 6.521 25.101 1.00 98.44 320 SER A CA 1
ATOM 2408 C C . SER A 1 320 ? -27.194 6.226 26.431 1.00 98.44 320 SER A C 1
ATOM 2410 O O . SER A 1 320 ? -27.817 6.139 27.494 1.00 98.44 320 SER A O 1
ATOM 2412 N N . LEU A 1 321 ? -25.872 6.069 26.369 1.00 98.56 321 LEU A N 1
ATOM 2413 C CA . LEU A 1 321 ? -25.026 5.754 27.515 1.00 98.56 321 LEU A CA 1
ATOM 2414 C C . LEU A 1 321 ? -23.884 6.767 27.628 1.00 98.56 321 LEU A C 1
ATOM 2416 O O . LEU A 1 321 ? -23.082 6.931 26.710 1.00 98.56 321 LEU A O 1
ATOM 2420 N N . PHE A 1 322 ? -23.792 7.422 28.782 1.00 98.75 322 PHE A N 1
ATOM 2421 C CA . PHE A 1 322 ? -22.703 8.326 29.140 1.00 98.75 322 PHE A CA 1
ATOM 2422 C C . PHE A 1 322 ? -21.958 7.791 30.359 1.00 98.75 322 PHE A C 1
ATOM 2424 O O . PHE A 1 322 ? -22.557 7.566 31.411 1.00 98.75 322 PHE A O 1
ATOM 2431 N N . ILE A 1 323 ? -20.641 7.638 30.246 1.00 98.69 323 ILE A N 1
ATOM 2432 C CA . ILE A 1 323 ? -19.770 7.218 31.345 1.00 98.69 323 ILE A CA 1
ATOM 2433 C C . ILE A 1 323 ? -18.575 8.165 31.418 1.00 98.69 323 ILE A C 1
ATOM 2435 O O . ILE A 1 323 ? -17.819 8.308 30.457 1.00 98.69 323 ILE A O 1
ATOM 2439 N N . ASN A 1 324 ? -18.381 8.785 32.581 1.00 98.56 324 ASN A N 1
ATOM 2440 C CA . ASN A 1 324 ? -17.215 9.608 32.879 1.00 98.56 324 ASN A CA 1
ATOM 2441 C C . ASN A 1 324 ? -16.571 9.169 34.201 1.00 98.56 324 ASN A C 1
ATOM 2443 O O . ASN A 1 324 ? -17.140 9.398 35.269 1.00 98.56 324 ASN A O 1
ATOM 2447 N N . THR A 1 325 ? -15.374 8.581 34.131 1.00 98.38 325 THR A N 1
ATOM 2448 C CA . THR A 1 325 ? -14.616 8.112 35.310 1.00 98.38 325 THR A CA 1
ATOM 2449 C C . THR A 1 325 ? -13.745 9.206 35.942 1.00 98.38 325 THR A C 1
ATOM 2451 O O . THR A 1 325 ? -12.812 8.901 36.674 1.00 98.38 325 THR A O 1
ATOM 2454 N N . GLN A 1 326 ? -13.982 10.485 35.621 1.00 95.31 326 GLN A N 1
ATOM 2455 C CA . GLN A 1 326 ? -13.261 11.642 36.172 1.00 95.31 326 GLN A CA 1
ATOM 2456 C C . GLN A 1 326 ? -11.730 11.489 36.129 1.00 95.31 326 GLN A C 1
ATOM 2458 O O . GLN A 1 326 ? -11.037 11.822 37.086 1.00 95.31 326 GLN A O 1
ATOM 2463 N N . GLN A 1 327 ? -11.205 11.022 34.989 1.00 92.75 327 GLN A N 1
ATOM 2464 C CA . GLN A 1 327 ? -9.776 10.728 34.782 1.00 92.75 327 GLN A CA 1
ATOM 2465 C C . GLN A 1 327 ? -9.248 9.516 35.576 1.00 92.75 327 GLN A C 1
ATOM 2467 O O . GLN A 1 327 ? -8.059 9.457 35.871 1.00 92.75 327 GLN A O 1
ATOM 2472 N N . GLN A 1 328 ? -10.104 8.536 35.877 1.00 97.56 328 GLN A N 1
ATOM 2473 C CA . GLN A 1 328 ? -9.722 7.245 36.469 1.00 97.56 328 GLN A CA 1
ATOM 2474 C C . GLN A 1 328 ? -9.967 6.084 35.503 1.00 97.56 328 GLN A C 1
ATOM 2476 O O . GLN A 1 328 ? -10.043 6.323 34.297 1.00 97.56 328 GLN A O 1
ATOM 2481 N N . THR A 1 329 ? -10.091 4.848 35.991 1.00 98.25 329 THR A N 1
ATOM 2482 C CA . THR A 1 329 ? -10.091 3.634 35.163 1.00 98.25 329 THR A CA 1
ATOM 2483 C C . THR A 1 329 ? -11.494 3.173 34.778 1.00 98.25 329 THR A C 1
ATOM 2485 O O . THR A 1 329 ? -12.400 3.125 35.608 1.00 98.25 329 THR A O 1
ATOM 2488 N N . PHE A 1 330 ? -11.663 2.753 33.526 1.00 98.81 330 PHE A N 1
ATOM 2489 C CA . PHE A 1 330 ? -12.786 1.935 33.074 1.00 98.81 330 PHE A CA 1
ATOM 2490 C C . PHE A 1 330 ? -12.287 0.530 32.716 1.00 98.81 330 PHE A C 1
ATOM 2492 O O . PHE A 1 330 ? -11.534 0.350 31.755 1.00 98.81 330 PHE A O 1
ATOM 2499 N N . ASN A 1 331 ? -12.699 -0.480 33.480 1.00 98.75 331 ASN A N 1
ATOM 2500 C CA . ASN A 1 331 ? -12.290 -1.867 33.284 1.00 98.75 331 ASN A CA 1
ATOM 2501 C C . ASN A 1 331 ? -13.470 -2.708 32.791 1.00 98.75 331 ASN A C 1
ATOM 2503 O O . ASN A 1 331 ? -14.380 -3.015 33.547 1.00 98.75 331 ASN A O 1
ATOM 2507 N N . ASN A 1 332 ? -13.443 -3.097 31.523 1.00 98.69 332 ASN A N 1
ATOM 2508 C CA . ASN A 1 332 ? -14.466 -3.901 30.857 1.00 98.69 332 ASN A CA 1
ATOM 2509 C C . ASN A 1 332 ? -13.930 -5.269 30.420 1.00 98.69 332 ASN A C 1
ATOM 2511 O O . ASN A 1 332 ? -14.378 -5.830 29.419 1.00 98.69 332 ASN A O 1
ATOM 2515 N N . GLN A 1 333 ? -12.934 -5.806 31.125 1.00 98.50 333 GLN A N 1
ATOM 2516 C CA . GLN A 1 333 ? -12.348 -7.086 30.749 1.00 98.50 333 GLN A CA 1
ATOM 2517 C C . GLN A 1 333 ? -13.405 -8.201 30.766 1.00 98.50 333 GLN A C 1
ATOM 2519 O O . GLN A 1 333 ? -14.082 -8.415 31.773 1.00 98.50 333 GLN A O 1
ATOM 2524 N N . SER A 1 334 ? -13.557 -8.906 29.642 1.00 98.38 334 SER A N 1
ATOM 2525 C CA . SER A 1 334 ? -14.604 -9.924 29.436 1.00 98.38 334 SER A CA 1
ATOM 2526 C C . SER A 1 334 ? -16.040 -9.428 29.707 1.00 98.38 334 SER A C 1
ATOM 2528 O O . SER A 1 334 ? -16.940 -10.244 29.897 1.00 98.38 334 SER A O 1
ATOM 2530 N N . GLY A 1 335 ? -16.258 -8.110 29.765 1.00 98.62 335 GLY A N 1
ATOM 2531 C CA . GLY A 1 335 ? -17.543 -7.475 30.054 1.00 98.62 335 GLY A CA 1
ATOM 2532 C C . GLY A 1 335 ? -18.278 -7.012 28.795 1.00 98.62 335 GLY A C 1
ATOM 2533 O O . GLY A 1 335 ? -17.717 -6.965 27.695 1.00 98.62 335 GLY A O 1
ATOM 2534 N N . LEU A 1 336 ? -19.550 -6.647 28.961 1.00 98.81 336 LEU A N 1
ATOM 2535 C CA . LEU A 1 336 ? -20.410 -6.100 27.912 1.00 98.81 336 LEU A CA 1
ATOM 2536 C C . LEU A 1 336 ? -20.938 -4.718 28.305 1.00 98.81 336 LEU A C 1
ATOM 2538 O O . LEU A 1 336 ? -21.595 -4.564 29.334 1.00 98.81 336 LEU A O 1
ATOM 2542 N N . VAL A 1 337 ? -20.746 -3.747 27.418 1.00 98.88 337 VAL A N 1
ATOM 2543 C CA . VAL A 1 337 ? -21.430 -2.450 27.434 1.00 98.88 337 VAL A CA 1
ATOM 2544 C C . VAL A 1 337 ? -22.156 -2.289 26.103 1.00 98.88 337 VAL A C 1
ATOM 2546 O O . VAL A 1 337 ? -21.533 -2.348 25.043 1.00 98.88 337 VAL A O 1
ATOM 2549 N N . SER A 1 338 ? -23.476 -2.109 26.132 1.00 98.62 338 SER A N 1
ATOM 2550 C CA . SER A 1 338 ? -24.283 -2.017 24.910 1.00 98.62 338 SER A CA 1
ATOM 2551 C C . SER A 1 338 ? -25.344 -0.925 24.994 1.00 98.62 338 SER A C 1
ATOM 2553 O O . SER A 1 338 ? -26.172 -0.928 25.904 1.00 98.62 338 SER A O 1
ATOM 2555 N N . ALA A 1 339 ? -25.382 -0.068 23.975 1.00 98.69 339 ALA A N 1
ATOM 2556 C CA . ALA A 1 339 ? -26.421 0.938 23.764 1.00 98.69 339 ALA A CA 1
ATOM 2557 C C . ALA A 1 339 ? -27.046 0.777 22.365 1.00 98.69 339 ALA A C 1
ATOM 2559 O O . ALA A 1 339 ? -26.337 0.474 21.402 1.00 98.69 339 ALA A O 1
ATOM 2560 N N . GLN A 1 340 ? -28.364 0.965 22.225 1.00 98.00 340 GLN A N 1
ATOM 2561 C CA . GLN A 1 340 ? -28.999 1.041 20.893 1.00 98.00 340 GLN A CA 1
ATOM 2562 C C . GLN A 1 340 ? -28.975 2.461 20.296 1.00 98.00 340 GLN A C 1
ATOM 2564 O O . GLN A 1 340 ? -29.293 2.633 19.122 1.00 98.00 340 GLN A O 1
ATOM 2569 N N . GLN A 1 341 ? -28.593 3.478 21.069 1.00 98.38 341 GLN A N 1
ATOM 2570 C CA . GLN A 1 341 ? -28.286 4.814 20.553 1.00 98.38 341 GLN A CA 1
ATOM 2571 C C . GLN A 1 341 ? -26.792 5.094 20.725 1.00 98.38 341 GLN A C 1
ATOM 2573 O O . GLN A 1 341 ? -25.995 4.239 20.356 1.00 98.38 341 GLN A O 1
ATOM 2578 N N . ASP A 1 342 ? -26.405 6.261 21.241 1.00 98.62 342 ASP A N 1
ATOM 2579 C CA . ASP A 1 342 ? -25.012 6.692 21.293 1.00 98.62 342 ASP A CA 1
ATOM 2580 C C . ASP A 1 342 ? -24.301 6.239 22.584 1.00 98.62 342 ASP A C 1
ATOM 2582 O O . ASP A 1 342 ? -24.912 6.126 23.650 1.00 98.62 342 ASP A O 1
ATOM 2586 N N . ILE A 1 343 ? -22.984 6.022 22.499 1.00 98.88 343 ILE A N 1
ATOM 2587 C CA . ILE A 1 343 ? -22.090 5.858 23.655 1.00 98.88 343 ILE A CA 1
ATOM 2588 C C . ILE A 1 343 ? -21.126 7.042 23.713 1.00 98.88 343 ILE A C 1
ATOM 2590 O O . ILE A 1 343 ? -20.433 7.330 22.739 1.00 98.88 343 ILE A O 1
ATOM 2594 N N . GLN A 1 344 ? -21.011 7.669 24.882 1.00 98.81 344 GLN A N 1
ATOM 2595 C CA . GLN A 1 344 ? -19.926 8.587 25.215 1.00 98.81 344 GLN A CA 1
ATOM 2596 C C . GLN A 1 344 ? -19.163 8.058 26.434 1.00 98.81 344 GLN A C 1
ATOM 2598 O O . GLN A 1 344 ? -19.720 7.958 27.528 1.00 98.81 344 GLN A O 1
ATOM 2603 N N . LEU A 1 345 ? -17.880 7.742 26.250 1.00 98.81 345 LEU A N 1
ATOM 2604 C CA . LEU A 1 345 ? -16.998 7.218 27.293 1.00 98.81 345 LEU A CA 1
ATOM 2605 C C . LEU A 1 345 ? -15.778 8.130 27.461 1.00 98.81 345 LEU A C 1
ATOM 2607 O O . LEU A 1 345 ? -14.984 8.306 26.538 1.00 98.81 345 LEU A O 1
ATOM 2611 N N . ILE A 1 346 ? -15.629 8.708 28.652 1.00 98.75 346 ILE A N 1
ATOM 2612 C CA . ILE A 1 346 ? -14.513 9.583 29.026 1.00 98.75 346 ILE A CA 1
ATOM 2613 C C . ILE A 1 346 ? -13.800 8.965 30.227 1.00 98.75 346 ILE A C 1
ATOM 2615 O O . ILE A 1 346 ? -14.380 8.822 31.303 1.00 98.75 346 ILE A O 1
ATOM 2619 N N . THR A 1 347 ? -12.533 8.606 30.052 1.00 98.62 347 THR A N 1
ATOM 2620 C CA . THR A 1 347 ? -11.745 7.906 31.072 1.00 98.62 347 THR A CA 1
ATOM 2621 C C . THR A 1 347 ? -10.254 8.225 30.931 1.00 98.62 347 THR A C 1
ATOM 2623 O O . THR A 1 347 ? -9.840 8.748 29.900 1.00 98.62 347 THR A O 1
ATOM 2626 N N . ALA A 1 348 ? -9.429 7.971 31.951 1.00 98.19 348 ALA A N 1
ATOM 2627 C CA . ALA A 1 348 ? -7.971 8.061 31.793 1.00 98.19 348 ALA A CA 1
ATOM 2628 C C . ALA A 1 348 ? -7.400 6.782 31.173 1.00 98.19 348 ALA A C 1
ATOM 2630 O O . ALA A 1 348 ? -6.510 6.837 30.317 1.00 98.19 348 ALA A O 1
ATOM 2631 N N . THR A 1 349 ? -7.929 5.634 31.595 1.00 98.62 349 THR A N 1
ATOM 2632 C CA . THR A 1 349 ? -7.495 4.316 31.141 1.00 98.62 349 THR A CA 1
ATOM 2633 C C . THR A 1 349 ? -8.713 3.455 30.815 1.00 98.62 349 THR A C 1
ATOM 2635 O O . THR A 1 349 ? -9.618 3.291 31.629 1.00 98.62 349 THR A O 1
ATOM 2638 N N . LEU A 1 350 ? -8.742 2.889 29.610 1.00 98.81 350 LEU A N 1
ATOM 2639 C CA . LEU A 1 350 ? -9.727 1.888 29.209 1.00 98.81 350 LEU A CA 1
ATOM 2640 C C . LEU A 1 350 ? -9.036 0.532 29.071 1.00 98.81 350 LEU A C 1
ATOM 2642 O O . LEU A 1 350 ? -8.161 0.377 28.220 1.00 98.81 350 LEU A O 1
ATOM 2646 N N . ASN A 1 351 ? -9.463 -0.460 29.852 1.00 98.75 351 ASN A N 1
ATOM 2647 C CA . ASN A 1 351 ? -9.136 -1.865 29.618 1.00 98.75 351 ASN A CA 1
ATOM 2648 C C . ASN A 1 351 ? -10.360 -2.597 29.056 1.00 98.75 351 ASN A C 1
ATOM 2650 O O . ASN A 1 351 ? -11.321 -2.832 29.780 1.00 98.75 351 ASN A O 1
ATOM 2654 N N . ASN A 1 352 ? -10.324 -2.967 27.777 1.00 98.69 352 ASN A N 1
ATOM 2655 C CA . ASN A 1 352 ? -11.388 -3.691 27.079 1.00 98.69 352 ASN A CA 1
ATOM 2656 C C . ASN A 1 352 ? -10.935 -5.086 26.600 1.00 98.69 352 ASN A C 1
ATOM 2658 O O . ASN A 1 352 ? -11.446 -5.607 25.609 1.00 98.69 352 ASN A O 1
ATOM 2662 N N . GLN A 1 353 ? -9.960 -5.706 27.272 1.00 98.38 353 GLN A N 1
ATOM 2663 C CA . GLN A 1 353 ? -9.471 -7.035 26.892 1.00 98.38 353 GLN A CA 1
ATOM 2664 C C . GLN A 1 353 ? -10.586 -8.084 26.920 1.00 98.38 353 GLN A C 1
ATOM 2666 O O . GLN A 1 353 ? -11.265 -8.242 27.933 1.00 98.38 353 GLN A O 1
ATOM 2671 N N . GLN A 1 354 ? -10.787 -8.809 25.814 1.00 97.81 354 GLN A N 1
ATOM 2672 C CA . GLN A 1 354 ? -11.895 -9.767 25.625 1.00 97.81 354 GLN A CA 1
ATOM 2673 C C . GLN A 1 354 ? -13.307 -9.173 25.836 1.00 97.81 354 GLN A C 1
ATOM 2675 O O . GLN A 1 354 ? -14.291 -9.912 25.847 1.00 97.81 354 GLN A O 1
ATOM 2680 N N . GLY A 1 355 ? -13.416 -7.859 26.039 1.00 98.56 355 GLY A N 1
ATOM 2681 C CA . GLY A 1 355 ? -14.659 -7.147 26.293 1.00 98.56 355 GLY A CA 1
ATOM 2682 C C . GLY A 1 355 ? -15.314 -6.661 25.006 1.00 98.56 355 GLY A C 1
ATOM 2683 O O . GLY A 1 355 ? -14.695 -6.602 23.939 1.00 98.56 355 GLY A O 1
ATOM 2684 N N . VAL A 1 356 ? -16.588 -6.292 25.111 1.00 98.88 356 VAL A N 1
ATOM 2685 C CA . VAL A 1 356 ? -17.361 -5.700 24.016 1.00 98.88 356 VAL A CA 1
ATOM 2686 C C . VAL A 1 356 ? -17.972 -4.388 24.483 1.00 98.88 356 VAL A C 1
ATOM 2688 O O . VAL A 1 356 ? -18.726 -4.363 25.455 1.00 98.88 356 VAL A O 1
ATOM 2691 N N . ILE A 1 357 ? -17.687 -3.312 23.752 1.00 98.88 357 ILE A N 1
ATOM 2692 C CA . ILE A 1 357 ? -18.393 -2.035 23.868 1.00 98.88 357 ILE A CA 1
ATOM 2693 C C . ILE A 1 357 ? -19.025 -1.752 22.509 1.00 98.88 357 ILE A C 1
ATOM 2695 O O . ILE A 1 357 ? -18.309 -1.647 21.509 1.00 98.88 357 ILE A O 1
ATOM 2699 N N . GLN A 1 358 ? -20.357 -1.682 22.462 1.00 98.62 358 GLN A N 1
ATOM 2700 C CA . GLN A 1 358 ? -21.093 -1.562 21.206 1.00 98.62 358 GLN A CA 1
ATOM 2701 C C . GLN A 1 358 ? -22.211 -0.514 21.237 1.00 98.62 358 GLN A C 1
ATOM 2703 O O . GLN A 1 358 ? -23.018 -0.461 22.165 1.00 98.62 358 GLN A O 1
ATOM 2708 N N . SER A 1 359 ? -22.285 0.265 20.162 1.00 98.62 359 SER A N 1
ATOM 2709 C CA . SER A 1 359 ? -23.327 1.250 19.871 1.00 98.62 359 SER A CA 1
ATOM 2710 C C . SER A 1 359 ? -24.007 0.915 18.538 1.00 98.62 359 SER A C 1
ATOM 2712 O O . SER A 1 359 ? -23.338 0.517 17.583 1.00 98.62 359 SER A O 1
ATOM 2714 N N . GLN A 1 360 ? -25.329 1.082 18.441 1.00 97.94 360 GLN A N 1
ATOM 2715 C CA . GLN A 1 360 ? -26.044 0.996 17.153 1.00 97.94 360 GLN A CA 1
ATOM 2716 C C . GLN A 1 360 ? -26.106 2.346 16.417 1.00 97.94 360 GLN A C 1
ATOM 2718 O O . GLN A 1 360 ? -26.648 2.416 15.317 1.00 97.94 360 GLN A O 1
ATOM 2723 N N . ARG A 1 361 ? -25.545 3.413 17.000 1.00 98.31 361 ARG A N 1
ATOM 2724 C CA . ARG A 1 361 ? -25.354 4.720 16.364 1.00 98.31 361 ARG A CA 1
ATOM 2725 C C . ARG A 1 361 ? -23.889 5.138 16.481 1.00 98.31 361 ARG A C 1
ATOM 2727 O O . ARG A 1 361 ? -23.045 4.502 15.847 1.00 98.31 361 ARG A O 1
ATOM 2734 N N . ASN A 1 362 ? -23.582 6.162 17.281 1.00 98.56 362 ASN A N 1
ATOM 2735 C CA . ASN A 1 362 ? -22.240 6.715 17.433 1.00 98.56 362 ASN A CA 1
ATOM 2736 C C . ASN A 1 362 ? -21.559 6.232 18.718 1.00 98.56 362 ASN A C 1
ATOM 2738 O O . ASN A 1 362 ? -22.214 5.951 19.724 1.00 98.56 362 ASN A O 1
ATOM 2742 N N . PHE A 1 363 ? -20.232 6.151 18.699 1.00 98.81 363 PHE A N 1
ATOM 2743 C CA . PHE A 1 363 ? -19.408 5.858 19.868 1.00 98.81 363 PHE A CA 1
ATOM 2744 C C . PHE A 1 363 ? -18.242 6.849 19.951 1.00 98.81 363 PHE A C 1
ATOM 2746 O O . PHE A 1 363 ? -17.290 6.764 19.181 1.00 98.81 363 PHE A O 1
ATOM 2753 N N . ASN A 1 364 ? -18.311 7.766 20.916 1.00 98.81 364 ASN A N 1
ATOM 2754 C CA . ASN A 1 364 ? -17.269 8.743 21.213 1.00 98.81 364 ASN A CA 1
ATOM 2755 C C . ASN A 1 364 ? -16.466 8.297 22.439 1.00 98.81 364 ASN A C 1
ATOM 2757 O O . ASN A 1 364 ? -17.009 8.178 23.541 1.00 98.81 364 ASN A O 1
ATOM 2761 N N . LEU A 1 365 ? -15.171 8.070 22.251 1.00 98.81 365 LEU A N 1
ATOM 2762 C CA . LEU A 1 365 ? -14.260 7.551 23.260 1.00 98.81 365 LEU A CA 1
ATOM 2763 C C . LEU A 1 365 ? -13.054 8.473 23.432 1.00 98.81 365 LEU A C 1
ATOM 2765 O O . LEU A 1 365 ? -12.241 8.631 22.522 1.00 98.81 365 LEU A O 1
ATOM 2769 N N . THR A 1 366 ? -12.892 9.001 24.640 1.00 98.75 366 THR A N 1
ATOM 2770 C CA . THR A 1 366 ? -11.692 9.731 25.053 1.00 98.75 366 THR A CA 1
ATOM 2771 C C . THR A 1 366 ? -11.002 8.961 26.169 1.00 98.75 366 THR A C 1
ATOM 2773 O O . THR A 1 366 ? -11.522 8.889 27.284 1.00 98.75 366 THR A O 1
ATOM 2776 N N . ALA A 1 367 ? -9.832 8.399 25.865 1.00 98.38 367 ALA A N 1
ATOM 2777 C CA . ALA A 1 367 ? -9.009 7.649 26.808 1.00 98.38 367 ALA A CA 1
ATOM 2778 C C . ALA A 1 367 ? -7.520 7.783 26.448 1.00 98.38 367 ALA A C 1
ATOM 2780 O O . ALA A 1 367 ? -7.097 7.191 25.458 1.00 98.38 367 ALA A O 1
ATOM 2781 N N . PRO A 1 368 ? -6.696 8.525 27.218 1.00 98.38 368 PRO A N 1
ATOM 2782 C CA . PRO A 1 368 ? -5.253 8.604 26.998 1.00 98.38 368 PRO A CA 1
ATOM 2783 C C . PRO A 1 368 ? -4.578 7.240 26.818 1.00 98.38 368 PRO A C 1
ATOM 2785 O O . PRO A 1 368 ? -3.779 7.094 25.895 1.00 98.38 368 PRO A O 1
ATOM 2788 N N . LEU A 1 369 ? -4.924 6.249 27.646 1.00 98.69 369 LEU A N 1
ATOM 2789 C CA . LEU A 1 369 ? -4.456 4.870 27.506 1.00 98.69 369 LEU A CA 1
ATOM 2790 C C . LEU A 1 369 ? -5.636 3.958 27.177 1.00 98.69 369 LEU A C 1
ATOM 2792 O O . LEU A 1 369 ? -6.537 3.776 27.995 1.00 98.69 369 LEU A O 1
ATOM 2796 N N . LEU A 1 370 ? -5.621 3.369 25.988 1.00 98.75 370 LEU A N 1
ATOM 2797 C CA . LEU A 1 370 ? -6.686 2.505 25.501 1.00 98.75 370 LEU A CA 1
ATOM 2798 C C . LEU A 1 370 ? -6.107 1.131 25.165 1.00 98.75 370 LEU A C 1
ATOM 2800 O O . LEU A 1 370 ? -5.347 0.985 24.211 1.00 98.75 370 LEU A O 1
ATOM 2804 N N . ASN A 1 371 ? -6.487 0.122 25.943 1.00 98.69 371 ASN A N 1
ATOM 2805 C CA . ASN A 1 371 ? -6.132 -1.275 25.730 1.00 98.69 371 ASN A CA 1
ATOM 2806 C C . ASN A 1 371 ? -7.359 -2.035 25.208 1.00 98.69 371 ASN A C 1
ATOM 2808 O O . ASN A 1 371 ? -8.266 -2.366 25.971 1.00 98.69 371 ASN A O 1
ATOM 2812 N N . ASN A 1 372 ? -7.378 -2.313 23.907 1.00 98.44 372 ASN A N 1
ATOM 2813 C CA . ASN A 1 372 ? -8.378 -3.132 23.218 1.00 98.44 372 ASN A CA 1
ATOM 2814 C C . ASN A 1 372 ? -7.788 -4.479 22.763 1.00 98.44 372 ASN A C 1
ATOM 2816 O O . ASN A 1 372 ? -8.194 -5.040 21.746 1.00 98.44 372 ASN A O 1
ATOM 2820 N N . GLN A 1 373 ? -6.790 -4.987 23.486 1.00 95.75 373 GLN A N 1
ATOM 2821 C CA . GLN A 1 373 ? -6.093 -6.207 23.100 1.00 95.75 373 GLN A CA 1
ATOM 2822 C C . GLN A 1 373 ? -6.921 -7.478 23.332 1.00 95.75 373 GLN A C 1
ATOM 2824 O O . GLN A 1 373 ? -8.027 -7.445 23.868 1.00 95.75 373 GLN A O 1
ATOM 2829 N N . GLN A 1 374 ? -6.344 -8.633 22.991 1.00 93.50 374 GLN A N 1
ATOM 2830 C CA . GLN A 1 374 ? -6.857 -9.964 23.329 1.00 93.50 374 GLN A CA 1
ATOM 2831 C C . GLN A 1 374 ? -8.322 -10.145 22.916 1.00 93.50 374 GLN A C 1
ATOM 2833 O O . GLN A 1 374 ? -9.169 -10.464 23.745 1.00 93.50 374 GLN A O 1
ATOM 2838 N N . GLN A 1 375 ? -8.633 -9.927 21.635 1.00 95.56 375 GLN A N 1
ATOM 2839 C CA . GLN A 1 375 ? -9.996 -10.035 21.094 1.00 95.56 375 GLN A CA 1
ATOM 2840 C C . GLN A 1 375 ? -11.002 -9.014 21.662 1.00 95.56 375 GLN A C 1
ATOM 2842 O O . GLN A 1 375 ? -12.212 -9.235 21.565 1.00 95.56 375 GLN A O 1
ATOM 2847 N N . GLY A 1 376 ? -10.526 -7.897 22.225 1.00 98.38 376 GLY A N 1
ATOM 2848 C CA . GLY A 1 376 ? -11.366 -6.753 22.577 1.00 98.38 376 GLY A CA 1
ATOM 2849 C C . GLY A 1 376 ? -12.093 -6.177 21.357 1.00 98.38 376 GLY A C 1
ATOM 2850 O O . GLY A 1 376 ? -11.561 -6.168 20.240 1.00 98.38 376 GLY A O 1
ATOM 2851 N N . LYS A 1 377 ? -13.336 -5.725 21.550 1.00 98.81 377 LYS A N 1
ATOM 2852 C CA . LYS A 1 377 ? -14.194 -5.195 20.478 1.00 98.81 377 LYS A CA 1
ATOM 2853 C C . LYS A 1 377 ? -14.735 -3.818 20.833 1.00 98.81 377 LYS A C 1
ATOM 2855 O O . LYS A 1 377 ? -15.425 -3.664 21.843 1.00 98.81 377 LYS A O 1
ATOM 2860 N N . LEU A 1 378 ? -14.488 -2.859 19.946 1.00 98.88 378 LEU A N 1
ATOM 2861 C CA . LEU A 1 378 ? -15.114 -1.539 19.938 1.00 98.88 378 LEU A CA 1
ATOM 2862 C C . LEU A 1 378 ? -15.935 -1.413 18.655 1.00 98.88 378 LEU A C 1
ATOM 2864 O O . LEU A 1 378 ? -15.381 -1.416 17.552 1.00 98.88 378 LEU A O 1
ATOM 2868 N N . LEU A 1 379 ? -17.257 -1.364 18.797 1.00 98.81 379 LEU A N 1
ATOM 2869 C CA . LEU A 1 379 ? -18.193 -1.458 17.680 1.00 98.81 379 LEU A CA 1
ATOM 2870 C C . LEU A 1 379 ? -19.141 -0.256 17.666 1.00 98.81 379 LEU A C 1
ATOM 2872 O O . LEU A 1 379 ? -19.741 0.092 18.682 1.00 98.81 379 LEU A O 1
ATOM 2876 N N . ALA A 1 380 ? -19.326 0.336 16.495 1.00 98.62 380 ALA A N 1
ATOM 2877 C CA . ALA A 1 380 ? -20.393 1.289 16.217 1.00 98.62 380 ALA A CA 1
ATOM 2878 C C . ALA A 1 380 ? -21.037 0.934 14.872 1.00 98.62 380 ALA A C 1
ATOM 2880 O O . ALA A 1 380 ? -20.381 0.342 14.020 1.00 98.62 380 ALA A O 1
ATOM 2881 N N . VAL A 1 381 ? -22.301 1.282 14.642 1.00 98.31 381 VAL A N 1
ATOM 2882 C CA . VAL A 1 381 ? -22.907 1.111 13.307 1.00 98.31 381 VAL A CA 1
ATOM 2883 C C . VAL A 1 381 ? -22.685 2.354 12.448 1.00 98.31 381 VAL A C 1
ATOM 2885 O O . VAL A 1 381 ? -22.316 2.217 11.284 1.00 98.31 381 VAL A O 1
ATOM 2888 N N . GLU A 1 382 ? -22.851 3.556 13.011 1.00 98.38 382 GLU A N 1
ATOM 2889 C CA . GLU A 1 382 ? -22.661 4.823 12.295 1.00 98.38 382 GLU A CA 1
ATOM 2890 C C . GLU A 1 382 ? -21.196 5.283 12.402 1.00 98.38 382 GLU A C 1
ATOM 2892 O O . GLU A 1 382 ? -20.383 4.969 11.528 1.00 98.38 382 GLU A O 1
ATOM 2897 N N . GLN A 1 383 ? -20.828 5.982 13.477 1.00 98.56 383 GLN A N 1
ATOM 2898 C CA . GLN A 1 383 ? -19.488 6.543 13.664 1.00 98.56 383 GLN A CA 1
ATOM 2899 C C . GLN A 1 383 ? -18.820 6.029 14.941 1.00 98.56 383 GLN A C 1
ATOM 2901 O O . GLN A 1 383 ? -19.453 5.938 15.988 1.00 98.56 383 GLN A O 1
ATOM 2906 N N . ILE A 1 384 ? -17.514 5.775 14.880 1.00 98.75 384 ILE A N 1
ATOM 2907 C CA . ILE A 1 384 ? -16.658 5.707 16.065 1.00 98.75 384 ILE A CA 1
ATOM 2908 C C . ILE A 1 384 ? -15.636 6.844 16.018 1.00 98.75 384 ILE A C 1
ATOM 2910 O O . ILE A 1 384 ? -14.971 7.049 15.001 1.00 98.75 384 ILE A O 1
ATOM 2914 N N . GLU A 1 385 ? -15.527 7.590 17.110 1.00 98.88 385 GLU A N 1
ATOM 2915 C CA . GLU A 1 385 ? -14.523 8.629 17.315 1.00 98.88 385 GLU A CA 1
ATOM 2916 C C . GLU A 1 385 ? -13.665 8.252 18.520 1.00 98.88 385 GLU A C 1
ATOM 2918 O O . GLU A 1 385 ? -14.171 8.124 19.634 1.00 98.88 385 GLU A O 1
ATOM 2923 N N . ILE A 1 386 ? -12.367 8.049 18.298 1.00 98.88 386 ILE A N 1
ATOM 2924 C CA . ILE A 1 386 ? -11.413 7.667 19.342 1.00 98.88 386 ILE A CA 1
ATOM 2925 C C . ILE A 1 386 ? -10.351 8.752 19.457 1.00 98.88 386 ILE A C 1
ATOM 2927 O O . ILE A 1 386 ? -9.626 9.020 18.501 1.00 98.88 386 ILE A O 1
ATOM 2931 N N . THR A 1 387 ? -10.216 9.321 20.652 1.00 98.81 387 THR A N 1
ATOM 2932 C CA . THR A 1 387 ? -9.099 10.186 21.037 1.00 98.81 387 THR A CA 1
ATOM 2933 C C . THR A 1 387 ? -8.288 9.505 22.134 1.00 98.81 387 THR A C 1
ATOM 2935 O O . THR A 1 387 ? -8.774 9.322 23.253 1.00 98.81 387 THR A O 1
ATOM 2938 N N . ALA A 1 388 ? -7.041 9.154 21.827 1.00 98.69 388 ALA A N 1
ATOM 2939 C CA . ALA A 1 388 ? -6.118 8.524 22.769 1.00 98.69 388 ALA A CA 1
ATOM 2940 C C . ALA A 1 388 ? -4.709 9.120 22.677 1.00 98.69 388 ALA A C 1
ATOM 2942 O O . ALA A 1 388 ? -4.379 9.840 21.740 1.00 98.69 388 ALA A O 1
ATOM 2943 N N . GLN A 1 389 ? -3.841 8.826 23.641 1.00 98.44 389 GLN A N 1
ATOM 2944 C CA . GLN A 1 389 ? -2.397 8.994 23.445 1.00 98.44 389 GLN A CA 1
ATOM 2945 C C . GLN A 1 389 ? -1.830 7.686 22.903 1.00 98.44 389 GLN A C 1
ATOM 2947 O O . GLN A 1 389 ? -1.233 7.675 21.829 1.00 98.44 389 GLN A O 1
ATOM 2952 N N . GLN A 1 390 ? -2.104 6.583 23.594 1.00 98.75 390 GLN A N 1
ATOM 2953 C CA . GLN A 1 390 ? -1.730 5.235 23.194 1.00 98.75 390 GLN A CA 1
ATOM 2954 C C . GLN A 1 390 ? -2.990 4.403 22.977 1.00 98.75 390 GLN A C 1
ATOM 2956 O O . GLN A 1 390 ? -3.781 4.208 23.901 1.00 98.75 390 GLN A O 1
ATOM 2961 N N . LEU A 1 391 ? -3.162 3.921 21.750 1.00 98.81 391 LEU A N 1
ATOM 2962 C CA . LEU A 1 391 ? -4.189 2.956 21.383 1.00 98.81 391 LEU A CA 1
ATOM 2963 C C . LEU A 1 391 ? -3.509 1.636 21.049 1.00 98.81 391 LEU A C 1
ATOM 2965 O O . LEU A 1 391 ? -2.826 1.527 20.032 1.00 98.81 391 LEU A O 1
ATOM 2969 N N . ASP A 1 392 ? -3.732 0.643 21.897 1.00 98.56 392 ASP A N 1
ATOM 2970 C CA . ASP A 1 392 ? -3.302 -0.724 21.672 1.00 98.56 392 ASP A CA 1
ATOM 2971 C C . ASP A 1 392 ? -4.492 -1.581 21.231 1.00 98.56 392 ASP A C 1
ATOM 2973 O O . ASP A 1 392 ? -5.360 -1.944 22.026 1.00 98.56 392 ASP A O 1
ATOM 2977 N N . ASN A 1 393 ? -4.547 -1.871 19.936 1.00 98.06 393 ASN A N 1
ATOM 2978 C CA . ASN A 1 393 ? -5.548 -2.711 19.289 1.00 98.06 393 ASN A CA 1
ATOM 2979 C C . ASN A 1 393 ? -4.963 -4.072 18.875 1.00 98.06 393 ASN A C 1
ATOM 2981 O O . ASN A 1 393 ? -5.472 -4.710 17.950 1.00 98.06 393 ASN A O 1
ATOM 2985 N N . GLN A 1 394 ? -3.884 -4.540 19.516 1.00 96.88 394 GLN A N 1
ATOM 2986 C CA . GLN A 1 394 ? -3.273 -5.813 19.136 1.00 96.88 394 GLN A CA 1
ATOM 2987 C C . GLN A 1 394 ? -4.253 -6.974 19.303 1.00 96.88 394 GLN A C 1
ATOM 2989 O O . GLN A 1 394 ? -4.768 -7.208 20.395 1.00 96.88 394 GLN A O 1
ATOM 2994 N N . THR A 1 395 ? -4.505 -7.750 18.245 1.00 95.19 395 THR A N 1
ATOM 2995 C CA . THR A 1 395 ? -5.541 -8.814 18.207 1.00 95.19 395 THR A CA 1
ATOM 2996 C C . THR A 1 395 ? -6.977 -8.337 18.488 1.00 95.19 395 THR A C 1
ATOM 2998 O O . THR A 1 395 ? -7.874 -9.162 18.673 1.00 95.19 395 THR A O 1
ATOM 3001 N N . GLY A 1 396 ? -7.200 -7.022 18.543 1.00 97.25 396 GLY A N 1
ATOM 3002 C CA . GLY A 1 396 ? -8.495 -6.389 18.772 1.00 97.25 396 GLY A CA 1
ATOM 3003 C C . GLY A 1 396 ? -9.241 -6.074 17.477 1.00 97.25 396 GLY A C 1
ATOM 3004 O O . GLY A 1 396 ? -8.697 -6.166 16.372 1.00 97.25 396 GLY A O 1
ATOM 3005 N N . LEU A 1 397 ? -10.508 -5.690 17.619 1.00 98.62 397 LEU A N 1
ATOM 3006 C CA . LEU A 1 397 ? -11.372 -5.238 16.532 1.00 98.62 397 LEU A CA 1
ATOM 3007 C C . LEU A 1 397 ? -11.927 -3.846 16.832 1.00 98.62 397 LEU A C 1
ATOM 3009 O O . LEU A 1 397 ? -12.587 -3.637 17.853 1.00 98.62 397 LEU A O 1
ATOM 3013 N N . ILE A 1 398 ? -11.736 -2.938 15.880 1.00 98.81 398 ILE A N 1
ATOM 3014 C CA . ILE A 1 398 ? -12.432 -1.655 15.799 1.00 98.81 398 ILE A CA 1
ATOM 3015 C C . ILE A 1 398 ? -13.242 -1.659 14.504 1.00 98.81 398 ILE A C 1
ATOM 3017 O O . ILE A 1 398 ? -12.674 -1.831 13.421 1.00 98.81 398 ILE A O 1
ATOM 3021 N N . GLN A 1 399 ? -14.562 -1.497 14.605 1.00 98.75 399 GLN A N 1
ATOM 3022 C CA . GLN A 1 399 ? -15.441 -1.546 13.437 1.00 98.75 399 GLN A CA 1
ATOM 3023 C C . GLN A 1 399 ? -16.556 -0.499 13.480 1.00 98.75 399 GLN A C 1
ATOM 3025 O O . GLN A 1 399 ? -17.251 -0.373 14.488 1.00 98.75 399 GLN A O 1
ATOM 3030 N N . SER A 1 400 ? -16.757 0.198 12.358 1.00 98.69 400 SER A N 1
ATOM 3031 C CA . SER A 1 400 ? -17.849 1.163 12.160 1.00 98.69 400 SER A CA 1
ATOM 3032 C C . SER A 1 400 ? -18.172 1.409 10.683 1.00 98.69 400 SER A C 1
ATOM 3034 O O . SER A 1 400 ? -17.553 0.810 9.809 1.00 98.69 400 SER A O 1
ATOM 3036 N N . ASN A 1 401 ? -19.140 2.275 10.360 1.00 98.38 401 ASN A N 1
ATOM 3037 C CA . ASN A 1 401 ? -19.254 2.818 9.003 1.00 98.38 401 ASN A CA 1
ATOM 3038 C C . ASN A 1 401 ? -18.242 3.962 8.791 1.00 98.38 401 ASN A C 1
ATOM 3040 O O . ASN A 1 401 ? -17.540 3.969 7.781 1.00 98.38 401 ASN A O 1
ATOM 3044 N N . GLN A 1 402 ? -18.103 4.868 9.763 1.00 98.62 402 GLN A N 1
ATOM 3045 C CA . GLN A 1 402 ? -17.075 5.913 9.796 1.00 98.62 402 GLN A CA 1
ATOM 3046 C C . GLN A 1 402 ? -16.186 5.773 11.039 1.00 98.62 402 GLN A C 1
ATOM 3048 O O . GLN A 1 402 ? -16.690 5.709 12.159 1.00 98.62 402 GLN A O 1
ATOM 3053 N N . ALA A 1 403 ? -14.867 5.712 10.870 1.00 98.69 403 ALA A N 1
ATOM 3054 C CA . ALA A 1 403 ? -13.899 5.626 11.962 1.00 98.69 403 ALA A CA 1
ATOM 3055 C C . ALA A 1 403 ? -12.967 6.838 11.944 1.00 98.69 403 ALA A C 1
ATOM 3057 O O . ALA A 1 403 ? -12.155 6.971 11.034 1.00 98.69 403 ALA A O 1
ATOM 3058 N N . ASN A 1 404 ? -13.063 7.686 12.967 1.00 98.75 404 ASN A N 1
ATOM 3059 C CA . ASN A 1 404 ? -12.178 8.827 13.183 1.00 98.75 404 ASN A CA 1
ATOM 3060 C C . ASN A 1 404 ? -11.267 8.499 14.373 1.00 98.75 404 ASN A C 1
ATOM 3062 O O . ASN A 1 404 ? -11.715 8.485 15.519 1.00 98.75 404 ASN A O 1
ATOM 3066 N N . ILE A 1 405 ? -9.996 8.190 14.121 1.00 98.88 405 ILE A N 1
ATOM 3067 C CA . ILE A 1 405 ? -9.053 7.747 15.158 1.00 98.88 405 ILE A CA 1
ATOM 3068 C C . ILE A 1 405 ? -7.916 8.761 15.254 1.00 98.88 405 ILE A C 1
ATOM 3070 O O . ILE A 1 405 ? -7.144 8.915 14.311 1.00 98.88 405 ILE A O 1
ATOM 3074 N N . THR A 1 406 ? -7.795 9.432 16.398 1.00 98.88 406 THR A N 1
ATOM 3075 C CA . THR A 1 406 ? -6.718 10.385 16.694 1.00 98.88 406 THR A CA 1
ATOM 3076 C C . THR A 1 406 ? -5.896 9.893 17.878 1.00 98.88 406 THR A C 1
ATOM 3078 O O . THR A 1 406 ? -6.403 9.780 18.996 1.00 98.88 406 THR A O 1
ATOM 3081 N N . THR A 1 407 ? -4.618 9.601 17.642 1.00 98.81 407 THR A N 1
ATOM 3082 C CA . THR A 1 407 ? -3.697 9.075 18.657 1.00 98.81 407 THR A CA 1
ATOM 3083 C C . THR A 1 407 ? -2.323 9.742 18.597 1.00 98.81 407 THR A C 1
ATOM 3085 O O . THR A 1 407 ? -1.987 10.415 17.620 1.00 98.81 407 THR A O 1
ATOM 3088 N N . GLN A 1 408 ? -1.486 9.556 19.623 1.00 98.25 408 GLN A N 1
ATOM 3089 C CA . GLN A 1 408 ? -0.039 9.745 19.450 1.00 98.25 408 GLN A CA 1
ATOM 3090 C C . GLN A 1 408 ? 0.577 8.490 18.828 1.00 98.25 408 GLN A C 1
ATOM 3092 O O . GLN A 1 408 ? 1.295 8.580 17.833 1.00 98.25 408 GLN A O 1
ATOM 3097 N N . GLN A 1 409 ? 0.256 7.326 19.389 1.00 98.69 409 GLN A N 1
ATOM 3098 C CA . GLN A 1 409 ? 0.712 6.017 18.938 1.00 98.69 409 GLN A CA 1
ATOM 3099 C C . GLN A 1 409 ? -0.488 5.087 18.754 1.00 98.69 409 GLN A C 1
ATOM 3101 O O . GLN A 1 409 ? -1.366 5.007 19.617 1.00 98.69 409 GLN A O 1
ATOM 3106 N N . LEU A 1 410 ? -0.521 4.390 17.622 1.00 98.81 410 LEU A N 1
ATOM 3107 C CA . LEU A 1 410 ? -1.493 3.344 17.321 1.00 98.81 410 LEU A CA 1
ATOM 3108 C C . LEU A 1 410 ? -0.747 2.039 17.053 1.00 98.81 410 LEU A C 1
ATOM 3110 O O . LEU A 1 410 ? -0.017 1.943 16.071 1.00 98.81 410 LEU A O 1
ATOM 3114 N N . ASP A 1 411 ? -0.961 1.042 17.903 1.00 98.50 411 ASP A N 1
ATOM 3115 C CA . ASP A 1 411 ? -0.513 -0.330 17.689 1.00 98.50 411 ASP A CA 1
ATOM 3116 C C . ASP A 1 411 ? -1.698 -1.187 17.227 1.00 98.50 411 ASP A C 1
ATOM 3118 O O . ASP A 1 411 ? -2.623 -1.463 17.986 1.00 98.50 411 ASP A O 1
ATOM 3122 N N . ASN A 1 412 ? -1.688 -1.579 15.958 1.00 98.00 412 ASN A N 1
ATOM 3123 C CA . ASN A 1 412 ? -2.669 -2.453 15.321 1.00 98.00 412 ASN A CA 1
ATOM 3124 C C . ASN A 1 412 ? -2.044 -3.801 14.911 1.00 98.00 412 ASN A C 1
ATOM 3126 O O . ASN A 1 412 ? -2.522 -4.456 13.982 1.00 98.00 412 ASN A O 1
ATOM 3130 N N . ARG A 1 413 ? -0.960 -4.240 15.563 1.00 96.75 413 ARG A N 1
ATOM 3131 C CA . ARG A 1 413 ? -0.305 -5.509 15.211 1.00 96.75 413 ARG A CA 1
ATOM 3132 C C . ARG A 1 413 ? -1.215 -6.709 15.498 1.00 96.75 413 ARG A C 1
ATOM 3134 O O . ARG A 1 413 ? -1.735 -6.867 16.597 1.00 96.75 413 ARG A O 1
ATOM 3141 N N . ALA A 1 414 ? -1.434 -7.556 14.496 1.00 94.19 414 ALA A N 1
ATOM 3142 C CA . ALA A 1 414 ? -2.474 -8.591 14.445 1.00 94.19 414 ALA A CA 1
ATOM 3143 C C . ALA A 1 414 ? -3.907 -8.092 14.738 1.00 94.19 414 ALA A C 1
ATOM 3145 O O . ALA A 1 414 ? -4.801 -8.899 14.993 1.00 94.19 414 ALA A O 1
ATOM 3146 N N . GLY A 1 415 ? -4.131 -6.776 14.744 1.00 96.50 415 GLY A N 1
ATOM 3147 C CA . GLY A 1 415 ? -5.423 -6.140 14.971 1.00 96.50 415 GLY A CA 1
ATOM 3148 C C . GLY A 1 415 ? -6.186 -5.892 13.673 1.00 96.50 415 GLY A C 1
ATOM 3149 O O . GLY A 1 415 ? -5.636 -5.957 12.568 1.00 96.50 415 GLY A O 1
ATOM 3150 N N . ILE A 1 416 ? -7.477 -5.595 13.813 1.00 98.12 416 ILE A N 1
ATOM 3151 C CA . ILE A 1 416 ? -8.367 -5.255 12.704 1.00 98.12 416 ILE A CA 1
ATOM 3152 C C . ILE A 1 416 ? -8.991 -3.885 12.961 1.00 98.12 416 ILE A C 1
ATOM 3154 O O . ILE A 1 416 ? -9.666 -3.675 13.972 1.00 98.12 416 ILE A O 1
ATOM 3158 N N . ILE A 1 417 ? -8.830 -2.984 11.995 1.00 98.75 417 ILE A N 1
ATOM 3159 C CA . ILE A 1 417 ? -9.609 -1.750 11.875 1.00 98.75 417 ILE A CA 1
ATOM 3160 C C . ILE A 1 417 ? -10.396 -1.843 10.572 1.00 98.75 417 ILE A C 1
ATOM 3162 O O . ILE A 1 417 ? -9.808 -1.936 9.492 1.00 98.75 417 ILE A O 1
ATOM 3166 N N . LYS A 1 418 ? -11.727 -1.843 10.663 1.00 98.50 418 LYS A N 1
ATOM 3167 C CA . LYS A 1 418 ? -12.611 -1.993 9.505 1.00 98.50 418 LYS A CA 1
ATOM 3168 C C . LYS A 1 418 ? -13.678 -0.908 9.473 1.00 98.50 418 LYS A C 1
ATOM 3170 O O . LYS A 1 418 ? -14.474 -0.806 10.401 1.00 98.50 418 LYS A O 1
ATOM 3175 N N . ALA A 1 419 ? -13.745 -0.158 8.380 1.00 98.56 419 ALA A N 1
ATOM 3176 C CA . ALA A 1 419 ? -14.799 0.828 8.179 1.00 98.56 419 ALA A CA 1
ATOM 3177 C C . ALA A 1 419 ? -15.270 0.921 6.724 1.00 98.56 419 ALA A C 1
ATOM 3179 O O . ALA A 1 419 ? -14.724 0.265 5.842 1.00 98.56 419 ALA A O 1
ATOM 3180 N N . THR A 1 420 ? -16.276 1.745 6.443 1.00 98.38 420 THR A N 1
ATOM 3181 C CA . THR A 1 420 ? -16.506 2.247 5.078 1.00 98.38 420 THR A CA 1
ATOM 3182 C C . THR A 1 420 ? -15.593 3.446 4.822 1.00 98.38 420 THR A C 1
ATOM 3184 O O . THR A 1 420 ? -14.931 3.501 3.790 1.00 98.38 420 THR A O 1
ATOM 3187 N N . GLN A 1 421 ? -15.482 4.363 5.784 1.00 98.62 421 GLN A N 1
ATOM 3188 C CA . GLN A 1 421 ? -14.511 5.458 5.794 1.00 98.62 421 GLN A CA 1
ATOM 3189 C C . GLN A 1 421 ? -13.671 5.394 7.071 1.00 98.62 421 GLN A C 1
ATOM 3191 O O . GLN A 1 421 ? -14.229 5.369 8.162 1.00 98.62 421 GLN A O 1
ATOM 3196 N N . ALA A 1 422 ? -12.346 5.383 6.944 1.00 98.69 422 ALA A N 1
ATOM 3197 C CA . ALA A 1 422 ? -11.424 5.442 8.074 1.00 98.69 422 ALA A CA 1
ATOM 3198 C C . ALA A 1 422 ? -10.472 6.627 7.907 1.00 98.69 422 ALA A C 1
ATOM 3200 O O . ALA A 1 422 ? -9.660 6.631 6.984 1.00 98.69 422 ALA A O 1
ATOM 3201 N N . ASP A 1 423 ? -10.561 7.602 8.807 1.00 98.81 423 ASP A N 1
ATOM 3202 C CA . ASP A 1 423 ? -9.642 8.729 8.922 1.00 98.81 423 ASP A CA 1
ATOM 3203 C C . ASP A 1 423 ? -8.787 8.520 10.192 1.00 98.81 423 ASP A C 1
ATOM 3205 O O . ASP A 1 423 ? -9.262 8.643 11.324 1.00 98.81 423 ASP A O 1
ATOM 3209 N N . ILE A 1 424 ? -7.519 8.145 10.005 1.00 98.88 424 ILE A N 1
ATOM 3210 C CA . ILE A 1 424 ? -6.590 7.761 11.077 1.00 98.88 424 ILE A CA 1
ATOM 3211 C C . ILE A 1 424 ? -5.438 8.764 11.138 1.00 98.88 424 ILE A C 1
ATOM 3213 O O . ILE A 1 424 ? -4.659 8.902 10.194 1.00 98.88 424 ILE A O 1
ATOM 3217 N N . THR A 1 425 ? -5.293 9.434 12.277 1.00 98.88 425 THR A N 1
ATOM 3218 C CA . THR A 1 425 ? -4.188 10.350 12.568 1.00 98.88 425 THR A CA 1
ATOM 3219 C C . THR A 1 425 ? -3.404 9.845 13.773 1.00 98.88 425 THR A C 1
ATOM 3221 O O . THR A 1 425 ? -3.925 9.832 14.884 1.00 98.88 425 THR A O 1
ATOM 3224 N N . ALA A 1 426 ? -2.141 9.468 13.569 1.00 98.69 426 ALA A N 1
ATOM 3225 C CA . ALA A 1 426 ? -1.227 9.066 14.640 1.00 98.69 426 ALA A CA 1
ATOM 3226 C C . ALA A 1 426 ? -0.017 10.008 14.663 1.00 98.69 426 ALA A C 1
ATOM 3228 O O . ALA A 1 426 ? 0.806 9.988 13.747 1.00 98.69 426 ALA A O 1
ATOM 3229 N N . GLN A 1 427 ? 0.095 10.851 15.692 1.00 98.44 427 GLN A N 1
ATOM 3230 C CA . GLN A 1 427 ? 1.065 11.958 15.733 1.00 98.44 427 GLN A CA 1
ATOM 3231 C C . GLN A 1 427 ? 2.534 11.516 15.803 1.00 98.44 427 GLN A C 1
ATOM 3233 O O . GLN A 1 427 ? 3.412 12.333 15.544 1.00 98.44 427 GLN A O 1
ATOM 3238 N N . GLN A 1 428 ? 2.814 10.259 16.152 1.00 98.38 428 GLN A N 1
ATOM 3239 C CA . GLN A 1 428 ? 4.166 9.701 16.205 1.00 98.38 428 GLN A CA 1
ATOM 3240 C C . GLN A 1 428 ? 4.309 8.495 15.275 1.00 98.38 428 GLN A C 1
ATOM 3242 O O . GLN A 1 428 ? 5.171 8.504 14.399 1.00 98.38 428 GLN A O 1
ATOM 3247 N N . GLN A 1 429 ? 3.469 7.471 15.453 1.00 98.50 429 GLN A N 1
ATOM 3248 C CA . GLN A 1 429 ? 3.607 6.209 14.726 1.00 98.50 429 GLN A CA 1
ATOM 3249 C C . GLN A 1 429 ? 2.283 5.446 14.632 1.00 98.50 429 GLN A C 1
ATOM 3251 O O . GLN A 1 429 ? 1.530 5.367 15.607 1.00 98.50 429 GLN A O 1
ATOM 3256 N N . LEU A 1 430 ? 2.062 4.815 13.480 1.00 98.81 430 LEU A N 1
ATOM 3257 C CA . LEU A 1 430 ? 1.066 3.769 13.267 1.00 98.81 430 LEU A CA 1
ATOM 3258 C C . LEU A 1 430 ? 1.789 2.451 12.963 1.00 98.81 430 LEU A C 1
ATOM 3260 O O . LEU A 1 430 ? 2.477 2.335 11.947 1.00 98.81 430 LEU A O 1
ATOM 3264 N N . ASP A 1 431 ? 1.621 1.460 13.836 1.00 98.50 431 ASP A N 1
ATOM 3265 C CA . ASP A 1 431 ? 2.158 0.113 13.663 1.00 98.50 431 ASP A CA 1
ATOM 3266 C C . ASP A 1 431 ? 1.067 -0.872 13.227 1.00 98.50 431 ASP A C 1
ATOM 3268 O O . ASP A 1 431 ? 0.218 -1.275 14.012 1.00 98.50 431 ASP A O 1
ATOM 3272 N N . ASN A 1 432 ? 1.081 -1.255 11.954 1.00 97.94 432 ASN A N 1
ATOM 3273 C CA . ASN A 1 432 ? 0.229 -2.278 11.350 1.00 97.94 432 ASN A CA 1
ATOM 3274 C C . ASN A 1 432 ? 1.056 -3.502 10.916 1.00 97.94 432 ASN A C 1
ATOM 3276 O O . ASN A 1 432 ? 0.693 -4.194 9.968 1.00 97.94 432 ASN A O 1
ATOM 3280 N N . GLN A 1 433 ? 2.198 -3.778 11.549 1.00 96.06 433 GLN A N 1
ATOM 3281 C CA . GLN A 1 433 ? 3.010 -4.948 11.200 1.00 96.06 433 GLN A CA 1
ATOM 3282 C C . GLN A 1 433 ? 2.308 -6.248 11.582 1.00 96.06 433 GLN A C 1
ATOM 3284 O O . GLN A 1 433 ? 1.661 -6.320 12.627 1.00 96.06 433 GLN A O 1
ATOM 3289 N N . ALA A 1 434 ? 2.442 -7.298 10.774 1.00 93.12 434 ALA A N 1
ATOM 3290 C CA . ALA A 1 434 ? 1.916 -8.615 11.138 1.00 93.12 434 ALA A CA 1
ATOM 3291 C C . ALA A 1 434 ? 2.723 -9.249 12.286 1.00 93.12 434 ALA A C 1
ATOM 3293 O O . ALA A 1 434 ? 3.953 -9.170 12.312 1.00 93.12 434 ALA A O 1
ATOM 3294 N N . THR A 1 435 ? 2.044 -9.935 13.211 1.00 85.06 435 THR A N 1
ATOM 3295 C CA . THR A 1 435 ? 2.679 -10.743 14.265 1.00 85.06 435 THR A CA 1
ATOM 3296 C C . THR A 1 435 ? 2.223 -12.201 14.150 1.00 85.06 435 THR A C 1
ATOM 3298 O O . THR A 1 435 ? 1.066 -12.552 14.370 1.00 85.06 435 THR A O 1
ATOM 3301 N N . GLY A 1 436 ? 3.145 -13.091 13.776 1.00 75.50 436 GLY A N 1
ATOM 3302 C CA . GLY A 1 436 ? 2.858 -14.522 13.629 1.00 75.50 436 GLY A CA 1
ATOM 3303 C C . GLY A 1 436 ? 1.985 -14.867 12.412 1.00 75.50 436 GLY A C 1
ATOM 3304 O O . GLY A 1 436 ? 2.204 -14.369 11.311 1.00 75.50 436 GLY A O 1
ATOM 3305 N N . GLN A 1 437 ? 1.033 -15.794 12.583 1.00 67.50 437 GLN A N 1
ATOM 3306 C CA . GLN A 1 437 ? 0.139 -16.242 11.499 1.00 67.50 437 GLN A CA 1
ATOM 3307 C C . GLN A 1 437 ? -1.098 -15.353 11.326 1.00 67.50 437 GLN A C 1
ATOM 3309 O O . GLN A 1 437 ? -1.711 -15.365 10.258 1.00 67.50 437 GLN A O 1
ATOM 3314 N N . THR A 1 438 ? -1.458 -14.600 12.365 1.00 67.56 438 THR A N 1
ATOM 3315 C CA . THR A 1 438 ? -2.540 -13.615 12.355 1.00 67.56 438 THR A CA 1
ATOM 3316 C C . THR A 1 438 ? -2.045 -12.338 11.687 1.00 67.56 438 THR A C 1
ATOM 3318 O O . THR A 1 438 ? -1.133 -11.682 12.187 1.00 67.56 438 THR A O 1
ATOM 3321 N N . GLY A 1 439 ? -2.615 -12.013 10.529 1.00 79.94 439 GLY A N 1
ATOM 3322 C CA . GLY A 1 439 ? -2.293 -10.779 9.818 1.00 79.94 439 GLY A CA 1
ATOM 3323 C C . GLY A 1 439 ? -2.827 -9.537 10.531 1.00 79.94 439 GLY A C 1
ATOM 3324 O O . GLY A 1 439 ? -3.758 -9.629 11.328 1.00 79.94 439 GLY A O 1
ATOM 3325 N N . SER A 1 440 ? -2.256 -8.380 10.210 1.00 95.56 440 SER A N 1
ATOM 3326 C CA . SER A 1 440 ? -2.758 -7.059 10.621 1.00 95.56 440 SER A CA 1
ATOM 3327 C C . SER A 1 440 ? -3.544 -6.443 9.481 1.00 95.56 440 SER A C 1
ATOM 3329 O O . SER A 1 440 ? -3.116 -6.538 8.328 1.00 95.56 440 SER A O 1
ATOM 3331 N N . LEU A 1 441 ? -4.685 -5.825 9.775 1.00 97.50 441 LEU A N 1
ATOM 3332 C CA . LEU A 1 441 ? -5.585 -5.322 8.745 1.00 97.50 441 LEU A CA 1
ATOM 3333 C C . LEU A 1 441 ? -6.101 -3.923 9.072 1.00 97.50 441 LEU A C 1
ATOM 3335 O O . LEU A 1 441 ? -6.699 -3.695 10.124 1.00 97.50 441 LEU A O 1
ATOM 3339 N N . ILE A 1 442 ? -5.965 -3.030 8.093 1.00 98.69 442 ILE A N 1
ATOM 3340 C CA . ILE A 1 442 ? -6.735 -1.790 8.008 1.00 98.69 442 ILE A CA 1
ATOM 3341 C C . ILE A 1 442 ? -7.503 -1.828 6.690 1.00 98.69 442 ILE A C 1
ATOM 3343 O O . ILE A 1 442 ? -6.909 -1.815 5.611 1.00 98.69 442 ILE A O 1
ATOM 3347 N N . GLN A 1 443 ? -8.830 -1.905 6.783 1.00 98.50 443 GLN A N 1
ATOM 3348 C CA . GLN A 1 443 ? -9.722 -2.029 5.635 1.00 98.50 443 GLN A CA 1
ATOM 3349 C C . GLN A 1 443 ? -10.770 -0.916 5.631 1.00 98.50 443 GLN A C 1
ATOM 3351 O O . GLN A 1 443 ? -11.563 -0.815 6.568 1.00 98.50 443 GLN A O 1
ATOM 3356 N N . ALA A 1 444 ? -10.837 -0.134 4.553 1.00 98.56 444 ALA A N 1
ATOM 3357 C CA . ALA A 1 444 ? -11.916 0.833 4.351 1.00 98.56 444 ALA A CA 1
ATOM 3358 C C . ALA A 1 444 ? -12.234 1.067 2.874 1.00 98.56 444 ALA A C 1
ATOM 3360 O O . ALA A 1 444 ? -11.350 0.952 2.045 1.00 98.56 444 ALA A O 1
ATOM 3361 N N . ALA A 1 445 ? -13.458 1.450 2.499 1.00 98.25 445 ALA A N 1
ATOM 3362 C CA . ALA A 1 445 ? -13.692 1.920 1.127 1.00 98.25 445 ALA A CA 1
ATOM 3363 C C . ALA A 1 445 ? -12.875 3.199 0.859 1.00 98.25 445 ALA A C 1
ATOM 3365 O O . ALA A 1 445 ? -12.158 3.272 -0.139 1.00 98.25 445 ALA A O 1
ATOM 3366 N N . THR A 1 446 ? -12.901 4.144 1.799 1.00 98.69 446 THR A N 1
ATOM 3367 C CA . THR A 1 446 ? -12.049 5.339 1.811 1.00 98.69 446 THR A CA 1
ATOM 3368 C C . THR A 1 446 ? -11.125 5.294 3.019 1.00 98.69 446 THR A C 1
ATOM 3370 O O . THR A 1 446 ? -11.593 5.362 4.153 1.00 98.69 446 THR A O 1
ATOM 3373 N N . LEU A 1 447 ? -9.819 5.197 2.785 1.00 98.81 447 LEU A N 1
ATOM 3374 C CA . LEU A 1 447 ? -8.799 5.168 3.830 1.00 98.81 447 LEU A CA 1
ATOM 3375 C C . LEU A 1 447 ? -7.964 6.449 3.782 1.00 98.81 447 LEU A C 1
ATOM 3377 O O . LEU A 1 447 ? -7.342 6.733 2.763 1.00 98.81 447 LEU A O 1
ATOM 3381 N N . ARG A 1 448 ? -7.912 7.209 4.876 1.00 98.88 448 ARG A N 1
ATOM 3382 C CA . ARG A 1 448 ? -6.963 8.311 5.051 1.00 98.88 448 ARG A CA 1
ATOM 3383 C C . ARG A 1 448 ? -6.073 8.043 6.249 1.00 98.88 448 ARG A C 1
ATOM 3385 O O . ARG A 1 448 ? -6.567 7.827 7.352 1.00 98.88 448 ARG A O 1
ATOM 3392 N N . ILE A 1 449 ? -4.764 8.069 6.036 1.00 98.88 449 ILE A N 1
ATOM 3393 C CA . ILE A 1 449 ? -3.761 7.883 7.087 1.00 98.88 449 ILE A CA 1
ATOM 3394 C C . ILE A 1 449 ? -2.847 9.103 7.107 1.00 98.88 449 ILE A C 1
ATOM 3396 O O . ILE A 1 449 ? -2.279 9.471 6.081 1.00 98.88 449 ILE A O 1
ATOM 3400 N N . SER A 1 450 ? -2.669 9.700 8.283 1.00 98.81 450 SER A N 1
ATOM 3401 C CA . SER A 1 450 ? -1.698 10.765 8.530 1.00 98.81 450 SER A CA 1
ATOM 3402 C C . SER A 1 450 ? -0.825 10.401 9.729 1.00 98.81 450 SER A C 1
ATOM 3404 O O . SER A 1 450 ? -1.298 10.381 10.866 1.00 98.81 450 SER A O 1
ATOM 3406 N N . THR A 1 451 ? 0.453 10.103 9.497 1.00 98.75 451 THR A N 1
ATOM 3407 C CA . THR A 1 451 ? 1.392 9.745 10.572 1.00 98.75 451 THR A CA 1
ATOM 3408 C C . THR A 1 451 ? 2.844 9.963 10.160 1.00 98.75 451 THR A C 1
ATOM 3410 O O . THR A 1 451 ? 3.169 9.668 9.016 1.00 98.75 451 THR A O 1
ATOM 3413 N N . PRO A 1 452 ? 3.762 10.415 11.035 1.00 98.56 452 PRO A N 1
ATOM 3414 C CA . PRO A 1 452 ? 5.176 10.498 10.674 1.00 98.56 452 PRO A CA 1
ATOM 3415 C C . PRO A 1 452 ? 5.778 9.146 10.271 1.00 98.56 452 PRO A C 1
ATOM 3417 O O . PRO A 1 452 ? 6.543 9.094 9.312 1.00 98.56 452 PRO A O 1
ATOM 3420 N N . ILE A 1 453 ? 5.409 8.056 10.951 1.00 98.81 453 ILE A N 1
ATOM 3421 C CA . ILE A 1 453 ? 5.950 6.715 10.695 1.00 98.81 453 ILE A CA 1
ATOM 3422 C C . ILE A 1 453 ? 4.807 5.717 10.505 1.00 98.81 453 ILE A C 1
ATOM 3424 O O . ILE A 1 453 ? 4.027 5.472 11.425 1.00 98.81 453 ILE A O 1
ATOM 3428 N N . LEU A 1 454 ? 4.747 5.098 9.326 1.00 98.88 454 LEU A N 1
ATOM 3429 C CA . LEU A 1 454 ? 3.822 4.015 9.001 1.00 98.88 454 LEU A CA 1
ATOM 3430 C C . LEU A 1 454 ? 4.582 2.689 8.873 1.00 98.88 454 LEU A C 1
ATOM 3432 O O . LEU A 1 454 ? 5.365 2.503 7.938 1.00 98.88 454 LEU A O 1
ATOM 3436 N N . LEU A 1 455 ? 4.329 1.750 9.786 1.00 98.62 455 LEU A N 1
ATOM 3437 C CA . LEU A 1 455 ? 4.890 0.397 9.747 1.00 98.62 455 LEU A CA 1
ATOM 3438 C C . LEU A 1 455 ? 3.824 -0.573 9.227 1.00 98.62 455 LEU A C 1
ATOM 3440 O O . LEU A 1 455 ? 2.815 -0.787 9.883 1.00 98.62 455 LEU A O 1
ATOM 3444 N N . ASN A 1 456 ? 4.032 -1.171 8.056 1.00 97.88 456 ASN A N 1
ATOM 3445 C CA . ASN A 1 456 ? 3.104 -2.126 7.429 1.00 97.88 456 ASN A CA 1
ATOM 3446 C C . ASN A 1 456 ? 3.814 -3.434 7.033 1.00 97.88 456 ASN A C 1
ATOM 3448 O O . ASN A 1 456 ? 3.421 -4.123 6.095 1.00 97.88 456 ASN A O 1
ATOM 3452 N N . GLN A 1 457 ? 4.905 -3.764 7.718 1.00 97.06 457 GLN A N 1
ATOM 3453 C CA . GLN A 1 457 ? 5.772 -4.886 7.364 1.00 97.06 457 GLN A CA 1
ATOM 3454 C C . GLN A 1 457 ? 5.082 -6.241 7.565 1.00 97.06 457 GLN A C 1
ATOM 3456 O O . GLN A 1 457 ? 4.210 -6.389 8.422 1.00 97.06 457 GLN A O 1
ATOM 3461 N N . GLN A 1 458 ? 5.515 -7.249 6.806 1.00 95.56 458 GLN A N 1
ATOM 3462 C CA . GLN A 1 458 ? 5.049 -8.643 6.907 1.00 95.56 458 GLN A CA 1
ATOM 3463 C C . GLN A 1 458 ? 3.546 -8.853 6.618 1.00 95.56 458 GLN A C 1
ATOM 3465 O O . GLN A 1 458 ? 2.996 -9.922 6.885 1.00 95.56 458 GLN A O 1
ATOM 3470 N N . THR A 1 459 ? 2.869 -7.854 6.049 1.00 96.38 459 THR A N 1
ATOM 3471 C CA . THR A 1 459 ? 1.433 -7.891 5.734 1.00 96.38 459 THR A CA 1
ATOM 3472 C C . THR A 1 459 ? 1.105 -8.262 4.284 1.00 96.38 459 THR A C 1
ATOM 3474 O O . THR A 1 459 ? -0.053 -8.185 3.880 1.00 96.38 459 THR A O 1
ATOM 3477 N N . LYS A 1 460 ? 2.086 -8.672 3.476 1.00 95.31 460 LYS A N 1
ATOM 3478 C CA . LYS A 1 460 ? 1.866 -9.101 2.086 1.00 95.31 460 LYS A CA 1
ATOM 3479 C C . LYS A 1 460 ? 0.843 -10.238 2.006 1.00 95.31 460 LYS A C 1
ATOM 3481 O O . LYS A 1 460 ? 0.915 -11.202 2.766 1.00 95.31 460 LYS A O 1
ATOM 3486 N N . ALA A 1 461 ? -0.124 -10.141 1.101 1.00 92.62 461 ALA A N 1
ATOM 3487 C CA . ALA A 1 461 ? -1.186 -11.122 0.924 1.00 92.62 461 ALA A CA 1
ATOM 3488 C C . ALA A 1 461 ? -0.626 -12.535 0.672 1.00 92.62 461 ALA A C 1
ATOM 3490 O O . ALA A 1 461 ? 0.304 -12.728 -0.106 1.00 92.62 461 ALA A O 1
ATOM 3491 N N . LYS A 1 462 ? -1.210 -13.534 1.346 1.00 90.19 462 LYS A N 1
ATOM 3492 C CA . LYS A 1 462 ? -0.850 -14.959 1.191 1.00 90.19 462 LYS A CA 1
ATOM 3493 C C . LYS A 1 462 ? -1.730 -15.695 0.170 1.00 90.19 462 LYS A C 1
ATOM 3495 O O . LYS A 1 462 ? -1.380 -16.789 -0.252 1.00 90.19 462 LYS A O 1
ATOM 3500 N N . ASN A 1 463 ? -2.869 -15.106 -0.194 1.00 87.56 463 ASN A N 1
ATOM 3501 C CA . ASN A 1 463 ? -3.876 -15.651 -1.107 1.00 87.56 463 ASN A CA 1
ATOM 3502 C C . ASN A 1 463 ? -4.224 -14.599 -2.171 1.00 87.56 463 ASN A C 1
ATOM 3504 O O . ASN A 1 463 ? -3.925 -13.422 -1.982 1.00 87.56 463 ASN A O 1
ATOM 3508 N N . GLU A 1 464 ? -4.928 -14.999 -3.236 1.00 87.62 464 GLU A N 1
ATOM 3509 C CA . GLU A 1 464 ? -5.366 -14.088 -4.311 1.00 87.62 464 GLU A CA 1
ATOM 3510 C C . GLU A 1 464 ? -6.212 -12.911 -3.808 1.00 87.62 464 GLU A C 1
ATOM 3512 O O . GLU A 1 464 ? -6.117 -11.805 -4.331 1.00 87.62 464 GLU A O 1
ATOM 3517 N N . THR A 1 465 ? -7.044 -13.145 -2.789 1.00 90.31 465 THR A N 1
ATOM 3518 C CA . THR A 1 465 ? -7.781 -12.079 -2.105 1.00 90.31 465 THR A CA 1
ATOM 3519 C C . THR A 1 465 ? -6.982 -11.627 -0.884 1.00 90.31 465 THR A C 1
ATOM 3521 O O . THR A 1 465 ? -6.788 -12.433 0.034 1.00 90.31 465 THR A O 1
ATOM 3524 N N . PRO A 1 466 ? -6.535 -10.360 -0.827 1.00 92.69 466 PRO A N 1
ATOM 3525 C CA . PRO A 1 466 ? -5.837 -9.841 0.337 1.00 92.69 466 PRO A CA 1
ATOM 3526 C C . PRO A 1 466 ? -6.728 -9.872 1.583 1.00 92.69 466 PRO A C 1
ATOM 3528 O O . PRO A 1 466 ? -7.872 -9.424 1.558 1.00 92.69 466 PRO A O 1
ATOM 3531 N N . THR A 1 467 ? -6.197 -10.394 2.688 1.00 92.94 467 THR A N 1
ATOM 3532 C CA . THR A 1 467 ? -6.869 -10.429 4.004 1.00 92.94 467 THR A CA 1
ATOM 3533 C C . THR A 1 467 ? -6.060 -9.725 5.095 1.00 92.94 467 THR A C 1
ATOM 3535 O O . THR A 1 467 ? -6.410 -9.797 6.268 1.00 92.94 467 THR A O 1
ATOM 3538 N N . GLN A 1 468 ? -4.948 -9.096 4.717 1.00 94.56 468 GLN A N 1
ATOM 3539 C CA . GLN A 1 468 ? -4.032 -8.370 5.589 1.00 94.56 468 GLN A CA 1
ATOM 3540 C C . GLN A 1 468 ? -3.385 -7.214 4.818 1.00 94.56 468 GLN A C 1
ATOM 3542 O O . GLN A 1 468 ? -3.467 -7.163 3.588 1.00 94.56 468 GLN A O 1
ATOM 3547 N N . GLY A 1 469 ? -2.769 -6.294 5.555 1.00 96.88 469 GLY A N 1
ATOM 3548 C CA . GLY A 1 469 ? -2.168 -5.072 5.039 1.00 96.88 469 GLY A CA 1
ATOM 3549 C C . GLY A 1 469 ? -3.154 -3.915 5.020 1.00 96.88 469 GLY A C 1
ATOM 3550 O O . GLY A 1 469 ? -4.056 -3.827 5.860 1.00 96.88 469 GLY A O 1
ATOM 3551 N N . LEU A 1 470 ? -2.961 -3.018 4.060 1.00 98.56 470 LEU A N 1
ATOM 3552 C CA . LEU A 1 470 ? -3.845 -1.885 3.814 1.00 98.56 470 LEU A CA 1
ATOM 3553 C C . LEU A 1 470 ? -4.749 -2.231 2.632 1.00 98.56 470 LEU A C 1
ATOM 3555 O O . LEU A 1 470 ? -4.252 -2.494 1.538 1.00 98.56 470 LEU A O 1
ATOM 3559 N N . ILE A 1 471 ? -6.064 -2.243 2.834 1.00 98.31 471 ILE A N 1
ATOM 3560 C CA . ILE A 1 471 ? -7.029 -2.596 1.785 1.00 98.31 471 ILE A CA 1
ATOM 3561 C C . ILE A 1 471 ? -8.038 -1.464 1.630 1.00 98.31 471 ILE A C 1
ATOM 3563 O O . ILE A 1 471 ? -8.750 -1.143 2.585 1.00 98.31 471 ILE A O 1
ATOM 3567 N N . ALA A 1 472 ? -8.144 -0.889 0.428 1.00 98.50 472 ALA A N 1
ATOM 3568 C CA . ALA A 1 472 ? -9.132 0.155 0.179 1.00 98.50 472 ALA A CA 1
ATOM 3569 C C . ALA A 1 472 ? -9.691 0.237 -1.244 1.00 98.50 472 ALA A C 1
ATOM 3571 O O . ALA A 1 472 ? -9.163 -0.372 -2.169 1.00 98.50 472 ALA A O 1
ATOM 3572 N N . ASN A 1 473 ? -10.754 1.025 -1.448 1.00 98.19 473 ASN A N 1
ATOM 3573 C CA . ASN A 1 473 ? -11.102 1.481 -2.799 1.00 98.19 473 ASN A CA 1
ATOM 3574 C C . ASN A 1 473 ? -10.277 2.709 -3.163 1.00 98.19 473 ASN A C 1
ATOM 3576 O O . ASN A 1 473 ? -9.611 2.732 -4.192 1.00 98.19 473 ASN A O 1
ATOM 3580 N N . THR A 1 474 ? -10.270 3.706 -2.288 1.00 98.56 474 THR A N 1
ATOM 3581 C CA . THR A 1 474 ? -9.428 4.894 -2.405 1.00 98.56 474 THR A CA 1
ATOM 3582 C C . THR A 1 474 ? -8.623 5.078 -1.131 1.00 98.56 474 THR A C 1
ATOM 3584 O O . THR A 1 474 ? -9.182 4.974 -0.039 1.00 98.56 474 THR A O 1
ATOM 3587 N N . SER A 1 475 ? -7.336 5.381 -1.265 1.00 98.38 475 SER A N 1
ATOM 3588 C CA . SER A 1 475 ? -6.427 5.584 -0.143 1.00 98.38 475 SER A CA 1
ATOM 3589 C C . SER A 1 475 ? -5.660 6.895 -0.296 1.00 98.38 475 SER A C 1
ATOM 3591 O O . SER A 1 475 ? -5.071 7.142 -1.345 1.00 98.38 475 SER A O 1
ATOM 3593 N N . GLU A 1 476 ? -5.626 7.703 0.759 1.00 98.69 476 GLU A N 1
ATOM 3594 C CA . GLU A 1 476 ? -4.774 8.885 0.903 1.00 98.69 476 GLU A CA 1
ATOM 3595 C C . GLU A 1 476 ? -3.823 8.667 2.087 1.00 98.69 476 GLU A C 1
ATOM 3597 O O . GLU A 1 476 ? -4.254 8.590 3.235 1.00 98.69 476 GLU A O 1
ATOM 3602 N N . ILE A 1 477 ? -2.526 8.540 1.824 1.00 98.75 477 ILE A N 1
ATOM 3603 C CA . ILE A 1 477 ? -1.512 8.286 2.856 1.00 98.75 477 ILE A CA 1
ATOM 3604 C C . ILE A 1 477 ? -0.567 9.482 2.906 1.00 98.75 477 ILE A C 1
ATOM 3606 O O . ILE A 1 477 ? 0.033 9.841 1.899 1.00 98.75 477 ILE A O 1
ATOM 3610 N N . LYS A 1 478 ? -0.419 10.095 4.078 1.00 98.62 478 LYS A N 1
ATOM 3611 C CA . LYS A 1 478 ? 0.514 11.194 4.349 1.00 98.62 478 LYS A CA 1
ATOM 3612 C C . LYS A 1 478 ? 1.474 10.764 5.448 1.00 98.62 478 LYS A C 1
ATOM 3614 O O . LYS A 1 478 ? 1.054 10.550 6.586 1.00 98.62 478 LYS A O 1
ATOM 3619 N N . THR A 1 479 ? 2.751 10.614 5.110 1.00 98.62 479 THR A N 1
ATOM 3620 C CA . THR A 1 479 ? 3.760 10.153 6.068 1.00 98.62 479 THR A CA 1
ATOM 3621 C C . THR A 1 479 ? 5.160 10.670 5.769 1.00 98.62 479 THR A C 1
ATOM 3623 O O . THR A 1 479 ? 5.446 11.091 4.652 1.00 98.62 479 THR A O 1
ATOM 3626 N N . ASP A 1 480 ? 6.047 10.667 6.763 1.00 98.19 480 ASP A N 1
ATOM 3627 C CA . ASP A 1 480 ? 7.462 10.942 6.517 1.00 98.19 480 ASP A CA 1
ATOM 3628 C C . ASP A 1 480 ? 8.179 9.670 6.073 1.00 98.19 480 ASP A C 1
ATOM 3630 O O . ASP A 1 480 ? 8.964 9.690 5.121 1.00 98.19 480 ASP A O 1
ATOM 3634 N N . GLN A 1 481 ? 7.908 8.562 6.765 1.00 98.50 481 GLN A N 1
ATOM 3635 C CA . GLN A 1 481 ? 8.550 7.278 6.534 1.00 98.50 481 GLN A CA 1
ATOM 3636 C C . GLN A 1 481 ? 7.520 6.154 6.465 1.00 98.50 481 GLN A C 1
ATOM 3638 O O . GLN A 1 481 ? 6.791 5.903 7.425 1.00 98.50 481 GLN A O 1
ATOM 3643 N N . TRP A 1 482 ? 7.522 5.425 5.353 1.00 98.69 482 TRP A N 1
ATOM 3644 C CA . TRP A 1 482 ? 6.702 4.235 5.171 1.00 98.69 482 TRP A CA 1
ATOM 3645 C C . TRP A 1 482 ? 7.588 2.995 5.042 1.00 98.69 482 TRP A C 1
ATOM 3647 O O . TRP A 1 482 ? 8.384 2.865 4.114 1.00 98.69 482 TRP A O 1
ATOM 3657 N N . PHE A 1 483 ? 7.433 2.070 5.984 1.00 98.62 483 PHE A N 1
ATOM 3658 C CA . PHE A 1 483 ? 8.116 0.784 6.013 1.00 98.62 483 PHE A CA 1
ATOM 3659 C C . PHE A 1 483 ? 7.145 -0.335 5.620 1.00 98.62 483 PHE A C 1
ATOM 3661 O O . PHE A 1 483 ? 6.294 -0.741 6.414 1.00 98.62 483 PHE A O 1
ATOM 3668 N N . ASN A 1 484 ? 7.255 -0.818 4.383 1.00 98.25 484 ASN A N 1
ATOM 3669 C CA . ASN A 1 484 ? 6.393 -1.831 3.767 1.00 98.25 484 ASN A CA 1
ATOM 3670 C C . ASN A 1 484 ? 7.171 -3.106 3.395 1.00 98.25 484 ASN A C 1
ATOM 3672 O O . ASN A 1 484 ? 6.835 -3.783 2.424 1.00 98.25 484 ASN A O 1
ATOM 3676 N N . GLN A 1 485 ? 8.222 -3.451 4.147 1.00 97.88 485 GLN A N 1
ATOM 3677 C CA . GLN A 1 485 ? 9.018 -4.647 3.872 1.00 97.88 485 GLN A CA 1
ATOM 3678 C C . GLN A 1 485 ? 8.176 -5.915 4.000 1.00 97.88 485 GLN A C 1
ATOM 3680 O O . GLN A 1 485 ? 7.590 -6.168 5.055 1.00 97.88 485 GLN A O 1
ATOM 3685 N N . SER A 1 486 ? 8.099 -6.718 2.935 1.00 96.75 486 SER A N 1
ATOM 3686 C CA . SER A 1 486 ? 7.150 -7.844 2.850 1.00 96.75 486 SER A CA 1
ATOM 3687 C C . SER A 1 486 ? 5.710 -7.442 3.231 1.00 96.75 486 SER A C 1
ATOM 3689 O O . SER A 1 486 ? 4.954 -8.247 3.775 1.00 96.75 486 SER A O 1
ATOM 3691 N N . GLY A 1 487 ? 5.347 -6.174 3.026 1.00 97.06 487 GLY A N 1
ATOM 3692 C CA . GLY A 1 487 ? 4.042 -5.597 3.328 1.00 97.06 487 GLY A CA 1
ATOM 3693 C C . GLY A 1 487 ? 3.153 -5.508 2.094 1.00 97.06 487 GLY A C 1
ATOM 3694 O O . GLY A 1 487 ? 3.632 -5.636 0.968 1.00 97.06 487 GLY A O 1
ATOM 3695 N N . GLY A 1 488 ? 1.856 -5.302 2.303 1.00 97.38 488 GLY A N 1
ATOM 3696 C CA . GLY A 1 488 ? 0.874 -5.204 1.227 1.00 97.38 488 GLY A CA 1
ATOM 3697 C C . GLY A 1 488 ? -0.032 -3.985 1.361 1.00 97.38 488 GLY A C 1
ATOM 3698 O O . GLY A 1 488 ? -0.598 -3.734 2.430 1.00 97.38 488 GLY A O 1
ATOM 3699 N N . ALA A 1 489 ? -0.188 -3.245 0.266 1.00 98.38 489 ALA A N 1
ATOM 3700 C CA . ALA A 1 489 ? -1.195 -2.205 0.108 1.00 98.38 489 ALA A CA 1
ATOM 3701 C C . ALA A 1 489 ? -1.954 -2.413 -1.212 1.00 98.38 489 ALA A C 1
ATOM 3703 O O . ALA A 1 489 ? -1.368 -2.404 -2.295 1.00 98.38 489 ALA A O 1
ATOM 3704 N N . TYR A 1 490 ? -3.266 -2.613 -1.099 1.00 98.00 490 TYR A N 1
ATOM 3705 C CA . TYR A 1 490 ? -4.139 -3.120 -2.155 1.00 98.00 490 TYR A CA 1
ATOM 3706 C C . TYR A 1 490 ? -5.328 -2.182 -2.349 1.00 98.00 490 TYR A C 1
ATOM 3708 O O . TYR A 1 490 ? -6.223 -2.114 -1.501 1.00 98.00 490 TYR A O 1
ATOM 3716 N N . VAL A 1 491 ? -5.343 -1.448 -3.462 1.00 98.44 491 VAL A N 1
ATOM 3717 C CA . VAL A 1 491 ? -6.309 -0.370 -3.692 1.00 98.44 491 VAL A CA 1
ATOM 3718 C C . VAL A 1 491 ? -7.077 -0.563 -5.003 1.00 98.44 491 VAL A C 1
ATOM 3720 O O . VAL A 1 491 ? -6.493 -0.762 -6.062 1.00 98.44 491 VAL A O 1
ATOM 3723 N N . SER A 1 492 ? -8.411 -0.522 -4.967 1.00 97.25 492 SER A N 1
ATOM 3724 C CA . SER A 1 492 ? -9.235 -0.858 -6.143 1.00 97.25 492 SER A CA 1
ATOM 3725 C C . SER A 1 492 ? -9.529 0.312 -7.097 1.00 97.25 492 SER A C 1
ATOM 3727 O O . SER A 1 492 ? -9.977 0.077 -8.215 1.00 97.25 492 SER A O 1
ATOM 3729 N N . GLN A 1 493 ? -9.296 1.565 -6.695 1.00 97.44 493 GLN A N 1
ATOM 3730 C CA . GLN A 1 493 ? -9.524 2.761 -7.519 1.00 97.44 493 GLN A CA 1
ATOM 3731 C C . GLN A 1 493 ? -8.309 3.692 -7.523 1.00 97.44 493 GLN A C 1
ATOM 3733 O O . GLN A 1 493 ? -7.680 3.875 -8.560 1.00 97.44 493 GLN A O 1
ATOM 3738 N N . ALA A 1 494 ? -7.966 4.301 -6.387 1.00 97.88 494 ALA A N 1
ATOM 3739 C CA . ALA A 1 494 ? -6.928 5.331 -6.355 1.00 97.88 494 ALA A CA 1
ATOM 3740 C C . ALA A 1 494 ? -6.094 5.274 -5.080 1.00 97.88 494 ALA A C 1
ATOM 3742 O O . ALA A 1 494 ? -6.615 5.489 -3.987 1.00 97.88 494 ALA A O 1
ATOM 3743 N N . LEU A 1 495 ? -4.795 5.031 -5.229 1.00 98.56 495 LEU A N 1
ATOM 3744 C CA . LEU A 1 495 ? -3.816 5.152 -4.158 1.00 98.56 495 LEU A CA 1
ATOM 3745 C C . LEU A 1 495 ? -3.031 6.451 -4.346 1.00 98.56 495 LEU A C 1
ATOM 3747 O O . LEU A 1 495 ? -2.298 6.582 -5.321 1.00 98.56 495 LEU A O 1
ATOM 3751 N N . ASN A 1 496 ? -3.165 7.379 -3.403 1.00 98.50 496 ASN A N 1
ATOM 3752 C CA . ASN A 1 496 ? -2.432 8.638 -3.360 1.00 98.50 496 ASN A CA 1
ATOM 3753 C C . ASN A 1 496 ? -1.574 8.672 -2.092 1.00 98.50 496 ASN A C 1
ATOM 3755 O O . ASN A 1 496 ? -2.097 8.832 -0.990 1.00 98.50 496 ASN A O 1
ATOM 3759 N N . ALA A 1 497 ? -0.264 8.517 -2.233 1.00 98.56 497 ALA A N 1
ATOM 3760 C CA . ALA A 1 497 ? 0.681 8.539 -1.127 1.00 98.56 497 ALA A CA 1
ATOM 3761 C C . ALA A 1 497 ? 1.630 9.739 -1.249 1.00 98.56 497 ALA A C 1
ATOM 3763 O O . ALA A 1 497 ? 2.365 9.865 -2.226 1.00 98.56 497 ALA A O 1
ATOM 3764 N N . THR A 1 498 ? 1.639 10.597 -0.233 1.00 98.56 498 THR A N 1
ATOM 3765 C CA . THR A 1 498 ? 2.653 11.634 -0.040 1.00 98.56 498 THR A CA 1
ATOM 3766 C C . THR A 1 498 ? 3.617 11.164 1.048 1.00 98.56 498 THR A C 1
ATOM 3768 O O . THR A 1 498 ? 3.251 11.146 2.227 1.00 98.56 498 THR A O 1
ATOM 3771 N N . VAL A 1 499 ? 4.834 10.777 0.659 1.00 98.44 499 VAL A N 1
ATOM 3772 C CA . VAL A 1 499 ? 5.891 10.288 1.559 1.00 98.44 499 VAL A CA 1
ATOM 3773 C C . VAL A 1 499 ? 7.073 11.251 1.519 1.00 98.44 499 VAL A C 1
ATOM 3775 O O . VAL A 1 499 ? 7.692 11.414 0.476 1.00 98.44 499 VAL A O 1
ATOM 3778 N N . THR A 1 500 ? 7.406 11.919 2.625 1.00 96.94 500 THR A N 1
ATOM 3779 C CA . THR A 1 500 ? 8.343 13.060 2.565 1.00 96.94 500 THR A CA 1
ATOM 3780 C C . THR A 1 500 ? 9.824 12.692 2.682 1.00 96.94 500 THR A C 1
ATOM 3782 O O . THR A 1 500 ? 10.652 13.483 2.233 1.00 96.94 500 THR A O 1
ATOM 3785 N N . LYS A 1 501 ? 10.181 11.532 3.259 1.00 96.94 501 LYS A N 1
ATOM 3786 C CA . LYS A 1 501 ? 11.584 11.126 3.491 1.00 96.94 501 LYS A CA 1
ATOM 3787 C C . LYS A 1 501 ? 11.940 9.774 2.876 1.00 96.94 501 LYS A C 1
ATOM 3789 O O . LYS A 1 501 ? 12.835 9.713 2.042 1.00 96.94 501 LYS A O 1
ATOM 3794 N N . LEU A 1 502 ? 11.293 8.689 3.307 1.00 98.25 502 LEU A N 1
ATOM 3795 C CA . LEU A 1 502 ? 11.688 7.323 2.938 1.00 98.25 502 LEU A CA 1
ATOM 3796 C C . LEU A 1 502 ? 10.467 6.439 2.701 1.00 98.25 502 LEU A C 1
ATOM 3798 O O . LEU A 1 502 ? 9.633 6.293 3.592 1.00 98.25 502 LEU A O 1
ATOM 3802 N N . PHE A 1 503 ? 10.423 5.764 1.558 1.00 98.62 503 PHE A N 1
ATOM 3803 C CA . PHE A 1 503 ? 9.550 4.617 1.346 1.00 98.62 503 PHE A CA 1
ATOM 3804 C C . PHE A 1 503 ? 10.397 3.370 1.101 1.00 98.62 503 PHE A C 1
ATOM 3806 O O . PHE A 1 503 ? 11.107 3.274 0.103 1.00 98.62 503 PHE A O 1
ATOM 3813 N N . ASN A 1 504 ? 10.328 2.416 2.028 1.00 98.50 504 ASN A N 1
ATOM 3814 C CA . ASN A 1 504 ? 10.990 1.126 1.906 1.00 98.50 504 ASN A CA 1
ATOM 3815 C C . ASN A 1 504 ? 9.948 0.052 1.561 1.00 98.50 504 ASN A C 1
ATOM 3817 O O . ASN A 1 504 ? 9.173 -0.363 2.422 1.00 98.50 504 ASN A O 1
ATOM 3821 N N . ASN A 1 505 ? 9.944 -0.394 0.307 1.00 98.31 505 ASN A N 1
ATOM 3822 C CA . ASN A 1 505 ? 9.042 -1.408 -0.238 1.00 98.31 505 ASN A CA 1
ATOM 3823 C C . ASN A 1 505 ? 9.758 -2.740 -0.526 1.00 98.31 505 ASN A C 1
ATOM 3825 O O . ASN A 1 505 ? 9.355 -3.484 -1.420 1.00 98.31 505 ASN A O 1
ATOM 3829 N N . GLN A 1 506 ? 10.837 -3.060 0.198 1.00 98.19 506 GLN A N 1
ATOM 3830 C CA . GLN A 1 506 ? 11.608 -4.280 -0.057 1.00 98.19 506 GLN A CA 1
ATOM 3831 C C . GLN A 1 506 ? 10.731 -5.540 0.046 1.00 98.19 506 GLN A C 1
ATOM 3833 O O . GLN A 1 506 ? 10.100 -5.779 1.076 1.00 98.19 506 GLN A O 1
ATOM 3838 N N . GLN A 1 507 ? 10.675 -6.355 -1.012 1.00 97.62 507 GLN A N 1
ATOM 3839 C CA . GLN A 1 507 ? 9.803 -7.545 -1.116 1.00 97.62 507 GLN A CA 1
ATOM 3840 C C . GLN A 1 507 ? 8.292 -7.273 -0.909 1.00 97.62 507 GLN A C 1
ATOM 3842 O O . GLN A 1 507 ? 7.490 -8.212 -0.825 1.00 97.62 507 GLN A O 1
ATOM 3847 N N . GLY A 1 508 ? 7.894 -6.002 -0.813 1.00 97.94 508 GLY A N 1
ATOM 3848 C CA . GLY A 1 508 ? 6.527 -5.553 -0.580 1.00 97.94 508 GLY A CA 1
ATOM 3849 C C . GLY A 1 508 ? 5.720 -5.412 -1.867 1.00 97.94 508 GLY A C 1
ATOM 3850 O O . GLY A 1 508 ? 6.237 -5.545 -2.978 1.00 97.94 508 GLY A O 1
ATOM 3851 N N . GLU A 1 509 ? 4.429 -5.146 -1.707 1.00 97.81 509 GLU A N 1
ATOM 3852 C CA . GLU A 1 509 ? 3.483 -4.926 -2.797 1.00 97.81 509 GLU A CA 1
ATOM 3853 C C . GLU A 1 509 ? 2.704 -3.629 -2.598 1.00 97.81 509 GLU A C 1
ATOM 3855 O O . GLU A 1 509 ? 2.108 -3.390 -1.542 1.00 97.81 509 GLU A O 1
ATOM 3860 N N . LEU A 1 510 ? 2.677 -2.826 -3.659 1.00 98.12 510 LEU A N 1
ATOM 3861 C CA . LEU A 1 510 ? 1.864 -1.630 -3.792 1.00 98.12 510 LEU A CA 1
ATOM 3862 C C . LEU A 1 510 ? 1.042 -1.745 -5.078 1.00 98.12 510 LEU A C 1
ATOM 3864 O O . LEU A 1 510 ? 1.562 -1.516 -6.170 1.00 98.12 510 LEU A O 1
ATOM 3868 N N . LEU A 1 511 ? -0.226 -2.140 -4.959 1.00 97.81 511 LEU A N 1
ATOM 3869 C CA . LEU A 1 511 ? -1.079 -2.456 -6.106 1.00 97.81 511 LEU A CA 1
ATOM 3870 C C . LEU A 1 511 ? -2.291 -1.523 -6.155 1.00 97.81 511 LEU A C 1
ATOM 3872 O O . LEU A 1 511 ? -3.046 -1.422 -5.185 1.00 97.81 511 LEU A O 1
ATOM 3876 N N . SER A 1 512 ? -2.516 -0.893 -7.309 1.00 98.06 512 SER A N 1
ATOM 3877 C CA . SER A 1 512 ? -3.739 -0.148 -7.613 1.00 98.06 512 SER A CA 1
ATOM 3878 C C . SER A 1 512 ? -4.403 -0.650 -8.895 1.00 98.06 512 SER A C 1
ATOM 3880 O O . SER A 1 512 ? -3.739 -0.847 -9.912 1.00 98.06 512 SER A O 1
ATOM 3882 N N . LEU A 1 513 ? -5.726 -0.826 -8.894 1.00 96.69 513 LEU A N 1
ATOM 3883 C CA . LEU A 1 513 ? -6.458 -1.251 -10.097 1.00 96.69 513 LEU A CA 1
ATOM 3884 C C . LEU A 1 513 ? -6.787 -0.103 -11.071 1.00 96.69 513 LEU A C 1
ATOM 3886 O O . LEU A 1 513 ? -7.308 -0.387 -12.147 1.00 96.69 513 LEU A O 1
ATOM 3890 N N . ASN A 1 514 ? -6.508 1.164 -10.739 1.00 97.12 514 ASN A N 1
ATOM 3891 C CA . ASN A 1 514 ? -6.745 2.275 -11.670 1.00 97.12 514 ASN A CA 1
ATOM 3892 C C . ASN A 1 514 ? -5.691 3.395 -11.583 1.00 97.12 514 ASN A C 1
ATOM 3894 O O . ASN A 1 514 ? -5.008 3.640 -12.570 1.00 97.12 514 ASN A O 1
ATOM 3898 N N . THR A 1 515 ? -5.491 4.065 -10.445 1.00 98.06 515 THR A N 1
ATOM 3899 C CA . THR A 1 515 ? -4.424 5.084 -10.330 1.00 98.06 515 THR A CA 1
ATOM 3900 C C . THR A 1 515 ? -3.528 4.868 -9.122 1.00 98.06 515 THR A C 1
ATOM 3902 O O . THR A 1 515 ? -4.018 4.603 -8.021 1.00 98.06 515 THR A O 1
ATOM 3905 N N . LEU A 1 516 ? -2.221 5.033 -9.311 1.00 98.69 516 LEU A N 1
ATOM 3906 C CA . LEU A 1 516 ? -1.222 5.014 -8.244 1.00 98.69 516 LEU A CA 1
ATOM 3907 C C . LEU A 1 516 ? -0.369 6.275 -8.344 1.00 98.69 516 LEU A C 1
ATOM 3909 O O . LEU A 1 516 ? 0.313 6.472 -9.345 1.00 98.69 516 LEU A O 1
ATOM 3913 N N . THR A 1 517 ? -0.396 7.097 -7.302 1.00 98.69 517 THR A N 1
ATOM 3914 C CA . THR A 1 517 ? 0.463 8.272 -7.143 1.00 98.69 517 THR A CA 1
ATOM 3915 C C . THR A 1 517 ? 1.299 8.103 -5.884 1.00 98.69 517 THR A C 1
ATOM 3917 O O . THR A 1 517 ? 0.746 7.916 -4.799 1.00 98.69 517 THR A O 1
ATOM 3920 N N . LEU A 1 518 ? 2.616 8.207 -6.018 1.00 98.44 518 LEU A N 1
ATOM 3921 C CA . LEU A 1 518 ? 3.565 8.246 -4.911 1.00 98.44 518 LEU A CA 1
ATOM 3922 C C . LEU A 1 518 ? 4.488 9.450 -5.108 1.00 98.44 518 LEU A C 1
ATOM 3924 O O . LEU A 1 518 ? 5.217 9.510 -6.092 1.00 98.44 518 LEU A O 1
ATOM 3928 N N . GLN A 1 519 ? 4.456 10.399 -4.178 1.00 97.19 519 GLN A N 1
ATOM 3929 C CA . GLN A 1 519 ? 5.167 11.671 -4.317 1.00 97.19 519 GLN A CA 1
ATOM 3930 C C . GLN A 1 519 ? 5.777 12.149 -2.999 1.00 97.19 519 GLN A C 1
ATOM 3932 O O . GLN A 1 519 ? 5.255 11.859 -1.922 1.00 97.19 519 GLN A O 1
ATOM 3937 N N . GLY A 1 520 ? 6.827 12.962 -3.073 1.00 93.06 520 GLY A N 1
ATOM 3938 C CA . GLY A 1 520 ? 7.265 13.774 -1.942 1.00 93.06 520 GLY A CA 1
ATOM 3939 C C . GLY A 1 520 ? 8.564 14.528 -2.195 1.00 93.06 520 GLY A C 1
ATOM 3940 O O . GLY A 1 520 ? 9.504 13.985 -2.763 1.00 93.06 520 GLY A O 1
ATOM 3941 N N . ASN A 1 521 ? 8.638 15.763 -1.686 1.00 82.31 521 ASN A N 1
ATOM 3942 C CA . ASN A 1 521 ? 9.720 16.724 -1.957 1.00 82.31 521 ASN A CA 1
ATOM 3943 C C . ASN A 1 521 ? 11.147 16.179 -1.740 1.00 82.31 521 ASN A C 1
ATOM 3945 O O . ASN A 1 521 ? 12.103 16.692 -2.320 1.00 82.31 521 ASN A O 1
ATOM 3949 N N . HIS A 1 522 ? 11.317 15.177 -0.871 1.00 88.94 522 HIS A N 1
ATOM 3950 C CA . HIS A 1 522 ? 12.607 14.549 -0.579 1.00 88.94 522 HIS A CA 1
ATOM 3951 C C . HIS A 1 522 ? 12.539 13.016 -0.544 1.00 88.94 522 HIS A C 1
ATOM 3953 O O . HIS A 1 522 ? 13.341 12.385 0.144 1.00 88.94 522 HIS A O 1
ATOM 3959 N N . LEU A 1 523 ? 11.597 12.420 -1.276 1.00 97.00 523 LEU A N 1
ATOM 3960 C CA . LEU A 1 523 ? 11.324 10.990 -1.207 1.00 97.00 523 LEU A CA 1
ATOM 3961 C C . LEU A 1 523 ? 12.486 10.145 -1.747 1.00 97.00 523 LEU A C 1
ATOM 3963 O O . LEU A 1 523 ? 12.801 10.192 -2.937 1.00 97.00 523 LEU A O 1
ATOM 3967 N N . LEU A 1 524 ? 13.085 9.338 -0.871 1.00 98.06 524 LEU A N 1
ATOM 3968 C CA . LEU A 1 524 ? 13.937 8.209 -1.232 1.00 98.06 524 LEU A CA 1
ATOM 3969 C C . LEU A 1 524 ? 13.074 6.942 -1.300 1.00 98.06 524 LEU A C 1
ATOM 3971 O O . LEU A 1 524 ? 12.457 6.555 -0.305 1.00 98.06 524 LEU A O 1
ATOM 3975 N N . LEU A 1 525 ? 13.022 6.305 -2.465 1.00 98.12 525 LEU A N 1
ATOM 3976 C CA . LEU A 1 525 ? 12.334 5.032 -2.675 1.00 98.1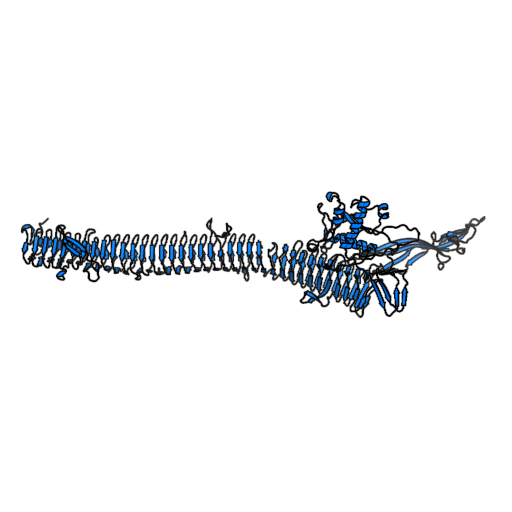2 525 LEU A CA 1
ATOM 3977 C C . LEU A 1 525 ? 13.343 3.883 -2.728 1.00 98.12 525 LEU A C 1
ATOM 3979 O O . LEU A 1 525 ? 14.206 3.906 -3.594 1.00 98.12 525 LEU A O 1
ATOM 3983 N N . ASP A 1 526 ? 13.190 2.869 -1.875 1.00 97.75 526 ASP A N 1
ATOM 3984 C CA . ASP A 1 526 ? 13.847 1.563 -2.025 1.00 97.75 526 ASP A CA 1
ATOM 3985 C C . ASP A 1 526 ? 12.811 0.486 -2.372 1.00 97.75 526 ASP A C 1
ATOM 3987 O O . ASP A 1 526 ? 11.965 0.152 -1.540 1.00 97.75 526 ASP A O 1
ATOM 3991 N N . ASN A 1 527 ? 12.868 -0.060 -3.589 1.00 97.25 527 ASN A N 1
ATOM 3992 C CA . ASN A 1 527 ? 11.927 -1.072 -4.081 1.00 97.25 527 ASN A CA 1
ATOM 3993 C C . ASN A 1 527 ? 12.604 -2.424 -4.386 1.00 97.25 527 ASN A C 1
ATOM 3995 O O . ASN A 1 527 ? 12.152 -3.174 -5.253 1.00 97.25 527 ASN A O 1
ATOM 3999 N N . ARG A 1 528 ? 13.697 -2.779 -3.694 1.00 96.69 528 ARG A N 1
ATOM 4000 C CA . ARG A 1 528 ? 14.411 -4.050 -3.936 1.00 96.69 528 ARG A CA 1
ATOM 4001 C C . ARG A 1 528 ? 13.484 -5.264 -3.823 1.00 96.69 528 ARG A C 1
ATOM 4003 O O . ARG A 1 528 ? 12.889 -5.497 -2.776 1.00 96.69 528 ARG A O 1
ATOM 4010 N N . GLU A 1 529 ? 13.384 -6.053 -4.894 1.00 96.38 529 GLU A N 1
ATOM 4011 C CA . GLU A 1 529 ? 12.472 -7.213 -4.995 1.00 96.38 529 GLU A CA 1
ATOM 4012 C C . GLU A 1 529 ? 10.985 -6.888 -4.717 1.00 96.38 529 GLU A C 1
ATOM 4014 O O . GLU A 1 529 ? 10.167 -7.796 -4.570 1.00 96.38 529 GLU A O 1
ATOM 4019 N N . GLY A 1 530 ? 10.623 -5.605 -4.638 1.00 97.62 530 GLY A N 1
ATOM 4020 C CA . GLY A 1 530 ? 9.262 -5.136 -4.426 1.00 97.62 530 GLY A CA 1
ATOM 4021 C C . GLY A 1 530 ? 8.500 -4.968 -5.737 1.00 97.62 530 GLY A C 1
ATOM 4022 O O . GLY A 1 530 ? 9.082 -4.927 -6.827 1.00 97.62 530 GLY A O 1
ATOM 4023 N N . VAL A 1 531 ? 7.177 -4.866 -5.625 1.00 98.00 531 VAL A N 1
ATOM 4024 C CA . VAL A 1 531 ? 6.259 -4.648 -6.748 1.00 98.00 531 VAL A CA 1
ATOM 4025 C C . VAL A 1 531 ? 5.498 -3.344 -6.539 1.00 98.00 531 VAL A C 1
ATOM 4027 O O . VAL A 1 531 ? 4.861 -3.153 -5.501 1.00 98.00 531 VAL A O 1
ATOM 4030 N N . ILE A 1 532 ? 5.532 -2.473 -7.546 1.00 98.38 532 ILE A N 1
ATOM 4031 C CA . ILE A 1 532 ? 4.676 -1.289 -7.663 1.00 98.38 532 ILE A CA 1
ATOM 4032 C C . ILE A 1 532 ? 3.895 -1.420 -8.973 1.00 98.38 532 ILE A C 1
ATOM 4034 O O . ILE A 1 532 ? 4.476 -1.377 -10.057 1.00 98.38 532 ILE A O 1
ATOM 4038 N N . GLU A 1 533 ? 2.579 -1.598 -8.893 1.00 97.81 533 GLU A N 1
ATOM 4039 C CA . GLU A 1 533 ? 1.734 -1.838 -10.067 1.00 97.81 533 GLU A CA 1
ATOM 4040 C C . GLU A 1 533 ? 0.489 -0.952 -10.056 1.00 97.81 533 GLU A C 1
ATOM 4042 O O . GLU A 1 533 ? -0.249 -0.883 -9.071 1.00 97.81 533 GLU A O 1
ATOM 4047 N N . SER A 1 534 ? 0.226 -0.319 -11.199 1.00 98.06 534 SER A N 1
ATOM 4048 C CA . SER A 1 534 ? -1.048 0.327 -11.502 1.00 98.06 534 SER A CA 1
ATOM 4049 C C . SER A 1 534 ? -1.663 -0.293 -12.755 1.00 98.06 534 SER A C 1
ATOM 4051 O O . SER A 1 534 ? -1.037 -0.306 -13.815 1.00 98.06 534 SER A O 1
ATOM 4053 N N . ARG A 1 535 ? -2.916 -0.757 -12.687 1.00 96.06 535 ARG A N 1
ATOM 4054 C CA . ARG A 1 535 ? -3.667 -1.176 -13.891 1.00 96.06 535 ARG A CA 1
ATOM 4055 C C . ARG A 1 535 ? -4.246 -0.006 -14.697 1.00 96.06 535 ARG A C 1
ATOM 4057 O O . ARG A 1 535 ? -4.915 -0.227 -15.699 1.00 96.06 535 ARG A O 1
ATOM 4064 N N . GLY A 1 536 ? -3.972 1.227 -14.284 1.00 96.88 536 GLY A N 1
ATOM 4065 C CA . GLY A 1 536 ? -4.142 2.414 -15.113 1.00 96.88 536 GLY A CA 1
ATOM 4066 C C . GLY A 1 536 ? -2.912 3.306 -14.985 1.00 96.88 536 GLY A C 1
ATOM 4067 O O . GLY A 1 536 ? -1.796 2.856 -15.250 1.00 96.88 536 GLY A O 1
ATOM 4068 N N . ASN A 1 537 ? -3.093 4.571 -14.604 1.00 97.62 537 ASN A N 1
ATOM 4069 C CA . ASN A 1 537 ? -1.995 5.539 -14.579 1.00 97.62 537 ASN A CA 1
ATOM 4070 C C . ASN A 1 537 ? -1.094 5.366 -13.347 1.00 97.62 537 ASN A C 1
ATOM 4072 O O . ASN A 1 537 ? -1.576 5.126 -12.235 1.00 97.62 537 ASN A O 1
ATOM 4076 N N . LEU A 1 538 ? 0.209 5.535 -13.550 1.00 98.50 538 LEU A N 1
ATOM 4077 C CA . LEU A 1 538 ? 1.239 5.552 -12.517 1.00 98.50 538 LEU A CA 1
ATOM 4078 C C . LEU A 1 538 ? 1.907 6.931 -12.485 1.00 98.50 538 LEU A C 1
ATOM 4080 O O . LEU A 1 538 ? 2.360 7.420 -13.516 1.00 98.50 538 LEU A O 1
ATOM 4084 N N . THR A 1 539 ? 2.009 7.533 -11.307 1.00 98.62 539 THR A N 1
ATOM 4085 C CA . THR A 1 539 ? 2.761 8.769 -11.084 1.00 98.62 539 THR A CA 1
ATOM 4086 C C . THR A 1 539 ? 3.746 8.558 -9.942 1.00 98.62 539 THR A C 1
ATOM 4088 O O . THR A 1 539 ? 3.333 8.222 -8.832 1.00 98.62 539 THR A O 1
ATOM 4091 N N . LEU A 1 540 ? 5.035 8.764 -10.207 1.00 98.38 540 LEU A N 1
ATOM 4092 C CA . LEU A 1 540 ? 6.106 8.719 -9.214 1.00 98.38 540 LEU A CA 1
ATOM 4093 C C . LEU A 1 540 ? 6.852 10.055 -9.227 1.00 98.38 540 LEU A C 1
ATOM 4095 O O . LEU A 1 540 ? 7.320 10.475 -10.279 1.00 98.38 540 LEU A O 1
ATOM 4099 N N . ASP A 1 541 ? 6.974 10.702 -8.075 1.00 97.75 541 ASP A N 1
ATOM 4100 C CA . ASP A 1 541 ? 7.743 11.938 -7.910 1.00 97.75 541 ASP A CA 1
ATOM 4101 C C . ASP A 1 541 ? 8.730 11.767 -6.750 1.00 97.75 541 ASP A C 1
ATOM 4103 O O . ASP A 1 541 ? 8.338 11.677 -5.579 1.00 97.75 541 ASP A O 1
ATOM 4107 N N . LEU A 1 542 ? 10.004 11.595 -7.101 1.00 97.69 542 LEU A N 1
ATOM 4108 C CA . LEU A 1 542 ? 11.043 11.061 -6.231 1.00 97.69 542 LEU A CA 1
ATOM 4109 C C . LEU A 1 542 ? 12.242 12.007 -6.183 1.00 97.69 542 LEU A C 1
ATOM 4111 O O . LEU A 1 542 ? 12.683 12.547 -7.195 1.00 97.69 542 LEU A O 1
ATOM 4115 N N . LYS A 1 543 ? 12.879 12.116 -5.017 1.00 96.31 543 LYS A N 1
ATOM 4116 C CA . LYS A 1 543 ? 14.228 12.685 -4.944 1.00 96.31 543 LYS A CA 1
ATOM 4117 C C . LYS A 1 543 ? 15.264 11.691 -5.451 1.00 96.31 543 LYS A C 1
ATOM 4119 O O . LYS A 1 543 ? 16.134 12.058 -6.226 1.00 96.31 543 LYS A O 1
ATOM 4124 N N . GLN A 1 544 ? 15.182 10.449 -4.980 1.00 95.38 544 GLN A N 1
ATOM 4125 C CA . GLN A 1 544 ? 16.117 9.380 -5.316 1.00 95.38 544 GLN A CA 1
ATOM 4126 C C . GLN A 1 544 ? 15.367 8.055 -5.407 1.00 95.38 544 GLN A C 1
ATOM 4128 O O . GLN A 1 544 ? 14.508 7.761 -4.574 1.00 95.38 544 GLN A O 1
ATOM 4133 N N . TRP A 1 545 ? 15.745 7.231 -6.379 1.00 95.31 545 TRP A N 1
ATOM 4134 C CA . TRP A 1 545 ? 15.254 5.867 -6.507 1.00 95.31 545 TRP A CA 1
ATOM 4135 C C . TRP A 1 545 ? 16.410 4.880 -6.347 1.00 95.31 545 TRP A C 1
ATOM 4137 O O . TRP A 1 545 ? 17.319 4.827 -7.173 1.00 95.31 545 TRP A O 1
ATOM 4147 N N . GLU A 1 546 ? 16.387 4.116 -5.264 1.00 90.88 546 GLU A N 1
ATOM 4148 C CA . GLU A 1 546 ? 17.280 2.996 -4.997 1.00 90.88 546 GLU A CA 1
ATOM 4149 C C . GLU A 1 546 ? 16.559 1.683 -5.322 1.00 90.88 546 GLU A C 1
ATOM 4151 O O . GLU A 1 546 ? 15.412 1.500 -4.936 1.00 90.88 546 GLU A O 1
ATOM 4156 N N . ASN A 1 547 ? 17.228 0.749 -6.002 1.00 92.06 547 ASN A N 1
ATOM 4157 C CA . ASN A 1 547 ? 16.708 -0.589 -6.329 1.00 92.06 547 ASN A CA 1
ATOM 4158 C C . ASN A 1 547 ? 15.289 -0.580 -6.943 1.00 92.06 547 ASN A C 1
ATOM 4160 O O . ASN A 1 547 ? 14.275 -0.577 -6.249 1.00 92.06 547 ASN A O 1
ATOM 4164 N N . ILE A 1 548 ? 15.205 -0.645 -8.267 1.00 93.06 548 ILE A N 1
ATOM 4165 C CA . ILE A 1 548 ? 13.962 -0.357 -8.998 1.00 93.06 548 ILE A CA 1
ATOM 4166 C C . ILE A 1 548 ? 12.870 -1.406 -8.764 1.00 93.06 548 ILE A C 1
ATOM 4168 O O . ILE A 1 548 ? 11.690 -1.057 -8.715 1.00 93.06 548 ILE A O 1
ATOM 4172 N N . GLY A 1 549 ? 13.247 -2.673 -8.568 1.00 94.38 549 GLY A N 1
ATOM 4173 C CA . GLY A 1 549 ? 12.295 -3.772 -8.402 1.00 94.38 549 GLY A CA 1
ATOM 4174 C C . GLY A 1 549 ? 11.413 -3.961 -9.635 1.00 94.38 549 GLY A C 1
ATOM 4175 O O . GLY A 1 549 ? 11.820 -3.669 -10.757 1.00 94.38 549 GLY A O 1
ATOM 4176 N N . GLN A 1 550 ? 10.194 -4.461 -9.436 1.00 96.69 550 GLN A N 1
ATOM 4177 C CA . GLN A 1 550 ? 9.202 -4.561 -10.504 1.00 96.69 550 GLN A CA 1
ATOM 4178 C C . GLN A 1 550 ? 8.271 -3.352 -10.475 1.00 96.69 550 GLN A C 1
ATOM 4180 O O . GLN A 1 550 ? 7.627 -3.080 -9.460 1.00 96.69 550 GLN A O 1
ATOM 4185 N N . VAL A 1 551 ? 8.161 -2.667 -11.612 1.00 97.44 551 VAL A N 1
ATOM 4186 C CA . VAL A 1 551 ? 7.278 -1.509 -11.779 1.00 97.44 551 VAL A CA 1
ATOM 4187 C C . VAL A 1 551 ? 6.473 -1.671 -13.055 1.00 97.44 551 VAL A C 1
ATOM 4189 O O . VAL A 1 551 ? 7.044 -1.877 -14.132 1.00 97.44 551 VAL A O 1
ATOM 4192 N N . LYS A 1 552 ? 5.147 -1.590 -12.931 1.00 96.88 552 LYS A N 1
ATOM 4193 C CA . LYS A 1 552 ? 4.220 -1.833 -14.039 1.00 96.88 552 LYS A CA 1
ATOM 4194 C C . LYS A 1 552 ? 3.110 -0.787 -14.098 1.00 96.88 552 LYS A C 1
ATOM 4196 O O . LYS A 1 552 ? 2.515 -0.440 -13.078 1.00 96.88 552 LYS A O 1
ATOM 4201 N N . SER A 1 553 ? 2.799 -0.334 -15.308 1.00 97.44 553 SER A N 1
ATOM 4202 C CA . SER A 1 553 ? 1.610 0.460 -15.615 1.00 97.44 553 SER A CA 1
ATOM 4203 C C . SER A 1 553 ? 0.934 -0.077 -16.874 1.00 97.44 553 SER A C 1
ATOM 4205 O O . SER A 1 553 ? 1.561 -0.151 -17.928 1.00 97.44 553 SER A O 1
ATOM 4207 N N . ALA A 1 554 ? -0.355 -0.408 -16.777 1.00 95.12 554 ALA A N 1
ATOM 4208 C CA . ALA A 1 554 ? -1.154 -0.810 -17.941 1.00 95.12 554 ALA A CA 1
ATOM 4209 C C . ALA A 1 554 ? -1.680 0.388 -18.767 1.00 95.12 554 ALA A C 1
ATOM 4211 O O . ALA A 1 554 ? -2.391 0.202 -19.751 1.00 95.12 554 ALA A O 1
ATOM 4212 N N . ALA A 1 555 ? -1.355 1.625 -18.367 1.00 95.88 555 ALA A N 1
ATOM 4213 C CA . ALA A 1 555 ? -1.656 2.846 -19.112 1.00 95.88 555 ALA A CA 1
ATOM 4214 C C . ALA A 1 555 ? -0.430 3.781 -19.125 1.00 95.88 555 ALA A C 1
ATOM 4216 O O . ALA A 1 555 ? 0.650 3.370 -19.554 1.00 95.88 555 ALA A O 1
ATOM 4217 N N . ASN A 1 556 ? -0.583 5.046 -18.714 1.00 97.38 556 ASN A N 1
ATOM 4218 C CA . ASN A 1 556 ? 0.509 6.017 -18.729 1.00 97.38 556 ASN A CA 1
ATOM 4219 C C . ASN A 1 556 ? 1.306 5.993 -17.421 1.00 97.38 556 ASN A C 1
ATOM 4221 O O . ASN A 1 556 ? 0.723 5.969 -16.336 1.00 97.38 556 ASN A O 1
ATOM 4225 N N . ALA A 1 557 ? 2.624 6.132 -17.524 1.00 98.19 557 ALA A N 1
ATOM 4226 C CA . ALA A 1 557 ? 3.516 6.349 -16.394 1.00 98.19 557 ALA A CA 1
ATOM 4227 C C . ALA A 1 557 ? 4.186 7.730 -16.497 1.00 98.19 557 ALA A C 1
ATOM 4229 O O . ALA A 1 557 ? 4.823 8.031 -17.505 1.00 98.19 557 ALA A O 1
ATOM 4230 N N . ASN A 1 558 ? 4.061 8.553 -15.456 1.00 98.38 558 ASN A N 1
ATOM 4231 C CA . ASN A 1 558 ? 4.778 9.820 -15.302 1.00 98.38 558 ASN A CA 1
ATOM 4232 C C . ASN A 1 558 ? 5.743 9.688 -14.122 1.00 98.38 558 ASN A C 1
ATOM 4234 O O . ASN A 1 558 ? 5.307 9.493 -12.990 1.00 98.38 558 ASN A O 1
ATOM 4238 N N . ILE A 1 559 ? 7.042 9.754 -14.383 1.00 98.25 559 ILE A N 1
ATOM 4239 C CA . ILE A 1 559 ? 8.084 9.533 -13.381 1.00 98.25 559 ILE A CA 1
ATOM 4240 C C . ILE A 1 559 ? 9.008 10.746 -13.380 1.00 98.25 559 ILE A C 1
ATOM 4242 O O . ILE A 1 559 ? 9.610 11.056 -14.405 1.00 98.25 559 ILE A O 1
ATOM 4246 N N . THR A 1 560 ? 9.130 11.406 -12.234 1.00 98.25 560 THR A N 1
ATOM 4247 C CA . THR A 1 560 ? 10.048 12.524 -11.999 1.00 98.25 560 THR A CA 1
ATOM 4248 C C . THR A 1 560 ? 11.083 12.114 -10.959 1.00 98.25 560 THR A C 1
ATOM 4250 O O . THR A 1 560 ? 10.733 11.539 -9.926 1.00 98.25 560 THR A O 1
ATOM 4253 N N . ILE A 1 561 ? 12.360 12.378 -11.240 1.00 97.81 561 ILE A N 1
ATOM 4254 C CA . ILE A 1 561 ? 13.486 12.076 -10.353 1.00 97.81 561 ILE A CA 1
ATOM 4255 C C . ILE A 1 561 ? 14.389 13.307 -10.257 1.00 97.81 561 ILE A C 1
ATOM 4257 O O . ILE A 1 561 ? 14.967 13.737 -11.250 1.00 97.81 561 ILE A O 1
ATOM 4261 N N . HIS A 1 562 ? 14.545 13.853 -9.053 1.00 96.38 562 HIS A N 1
ATOM 4262 C CA . HIS A 1 562 ? 15.265 15.116 -8.833 1.00 96.38 562 HIS A CA 1
ATOM 4263 C C . HIS A 1 562 ? 16.797 14.995 -8.709 1.00 96.38 562 HIS A C 1
ATOM 4265 O O . HIS A 1 562 ? 17.477 15.960 -8.368 1.00 96.38 562 HIS A O 1
ATOM 4271 N N . ASN A 1 563 ? 17.350 13.809 -8.958 1.00 96.25 563 ASN A N 1
ATOM 4272 C CA . ASN A 1 563 ? 18.779 13.497 -8.902 1.00 96.25 563 ASN A CA 1
ATOM 4273 C C . ASN A 1 563 ? 19.180 12.648 -10.119 1.00 96.25 563 ASN A C 1
ATOM 4275 O O . ASN A 1 563 ? 18.394 12.455 -11.041 1.00 96.25 563 ASN A O 1
ATOM 4279 N N . ASP A 1 564 ? 20.398 12.107 -10.108 1.00 96.75 564 ASP A N 1
ATOM 4280 C CA . ASP A 1 564 ? 20.829 11.106 -11.080 1.00 96.75 564 ASP A CA 1
ATOM 4281 C C . ASP A 1 564 ? 19.984 9.828 -10.985 1.00 96.75 564 ASP A C 1
ATOM 4283 O O . ASP A 1 564 ? 19.663 9.338 -9.894 1.00 96.75 564 ASP A O 1
ATOM 4287 N N . PHE A 1 565 ? 19.684 9.243 -12.144 1.00 97.62 565 PHE A N 1
ATOM 4288 C CA . PHE A 1 565 ? 18.925 8.007 -12.249 1.00 97.62 565 PHE A CA 1
ATOM 4289 C C . PHE A 1 565 ? 19.616 6.998 -13.162 1.00 97.62 565 PHE A C 1
ATOM 4291 O O . PHE A 1 565 ? 19.823 7.235 -14.352 1.00 97.62 565 PHE A O 1
ATOM 4298 N N . ARG A 1 566 ? 19.924 5.825 -12.603 1.00 96.56 566 ARG A N 1
ATOM 4299 C CA . ARG A 1 566 ? 20.420 4.664 -13.342 1.00 96.56 566 ARG A CA 1
ATOM 4300 C C . ARG A 1 566 ? 19.308 3.623 -13.433 1.00 96.56 566 ARG A C 1
ATOM 4302 O O . ARG A 1 566 ? 18.938 3.042 -12.419 1.00 96.56 566 ARG A O 1
ATOM 4309 N N . LEU A 1 567 ? 18.817 3.365 -14.642 1.00 96.69 567 LEU A N 1
ATOM 4310 C CA . LEU A 1 567 ? 17.784 2.367 -14.912 1.00 96.69 567 LEU A CA 1
ATOM 4311 C C . LEU A 1 567 ? 18.421 1.016 -15.252 1.00 96.69 567 LEU A C 1
ATOM 4313 O O . LEU A 1 567 ? 18.851 0.808 -16.381 1.00 96.69 567 LEU A O 1
ATOM 4317 N N . ASP A 1 568 ? 18.485 0.099 -14.290 1.00 93.75 568 ASP A N 1
ATOM 4318 C CA . ASP A 1 568 ? 19.055 -1.248 -14.468 1.00 93.75 568 ASP A CA 1
ATOM 4319 C C . ASP A 1 568 ? 18.006 -2.341 -14.736 1.00 93.75 568 ASP A C 1
ATOM 4321 O O . ASP A 1 568 ? 18.310 -3.367 -15.346 1.00 93.75 568 ASP A O 1
ATOM 4325 N N . THR A 1 569 ? 16.758 -2.098 -14.340 1.00 93.19 569 THR A N 1
ATOM 4326 C CA . THR A 1 569 ? 15.626 -3.020 -14.476 1.00 93.19 569 THR A CA 1
ATOM 4327 C C . THR A 1 569 ? 14.551 -2.373 -15.347 1.00 93.19 569 THR A C 1
ATOM 4329 O O . THR A 1 569 ? 14.193 -1.225 -15.089 1.00 93.19 569 THR A O 1
ATOM 4332 N N . PRO A 1 570 ? 14.019 -3.054 -16.377 1.00 90.75 570 PRO A N 1
ATOM 4333 C CA . PRO A 1 570 ? 13.092 -2.423 -17.307 1.00 90.75 570 PRO A CA 1
ATOM 4334 C C . PRO A 1 570 ? 11.756 -2.091 -16.631 1.00 90.75 570 PRO A C 1
ATOM 4336 O O . PRO A 1 570 ? 11.182 -2.907 -15.907 1.00 90.75 570 PRO A O 1
ATOM 4339 N N . LEU A 1 571 ? 11.237 -0.897 -16.918 1.00 96.00 571 LEU A N 1
ATOM 4340 C CA . LEU A 1 571 ? 9.878 -0.502 -16.552 1.00 96.00 571 LEU A CA 1
ATOM 4341 C C . LEU A 1 571 ? 8.901 -1.089 -17.575 1.00 96.00 571 LEU A C 1
ATOM 4343 O O . LEU A 1 571 ? 9.130 -0.971 -18.778 1.00 96.00 571 LEU A O 1
ATOM 4347 N N . THR A 1 572 ? 7.801 -1.690 -17.121 1.00 95.88 572 THR A N 1
ATOM 4348 C CA . THR A 1 572 ? 6.747 -2.174 -18.031 1.00 95.88 572 THR A CA 1
ATOM 4349 C C . THR A 1 572 ? 5.640 -1.130 -18.123 1.00 95.88 572 THR A C 1
ATOM 4351 O O . THR A 1 572 ? 4.931 -0.899 -17.143 1.00 95.88 572 THR A O 1
ATOM 4354 N N . VAL A 1 573 ? 5.503 -0.479 -19.280 1.00 97.19 573 VAL A N 1
ATOM 4355 C CA . VAL A 1 573 ? 4.491 0.563 -19.515 1.00 97.19 573 VAL A CA 1
ATOM 4356 C C . VAL A 1 573 ? 3.801 0.317 -20.854 1.00 97.19 573 VAL A C 1
ATOM 4358 O O . VAL A 1 573 ? 4.434 0.414 -21.909 1.00 97.19 573 VAL A O 1
ATOM 4361 N N . ASP A 1 574 ? 2.501 0.025 -20.808 1.00 92.94 574 ASP A N 1
ATOM 4362 C CA . ASP A 1 574 ? 1.738 -0.387 -21.993 1.00 92.94 574 ASP A CA 1
ATOM 4363 C C . ASP A 1 574 ? 1.413 0.781 -22.944 1.00 92.94 574 ASP A C 1
ATOM 4365 O O . ASP A 1 574 ? 1.357 0.573 -24.155 1.00 92.94 574 ASP A O 1
ATOM 4369 N N . ASP A 1 575 ? 1.248 2.016 -22.446 1.00 95.81 575 ASP A N 1
ATOM 4370 C CA . ASP A 1 575 ? 0.934 3.191 -23.278 1.00 95.81 575 ASP A CA 1
ATOM 4371 C C . ASP A 1 575 ? 2.101 4.192 -23.374 1.00 95.81 575 ASP A C 1
ATOM 4373 O O . ASP A 1 575 ? 2.979 4.039 -24.231 1.00 95.81 575 ASP A O 1
ATOM 4377 N N . LYS A 1 576 ? 2.097 5.262 -22.566 1.00 97.31 576 LYS A N 1
ATOM 4378 C CA . LYS A 1 576 ? 3.101 6.336 -22.612 1.00 97.31 576 LYS A CA 1
ATOM 4379 C C . LYS A 1 576 ? 3.922 6.372 -21.331 1.00 97.31 576 LYS A C 1
ATOM 4381 O O . LYS A 1 576 ? 3.361 6.526 -20.251 1.00 97.31 576 LYS A O 1
ATOM 4386 N N . LEU A 1 577 ? 5.245 6.359 -21.472 1.00 98.38 577 LEU A N 1
ATOM 4387 C CA . LEU A 1 577 ? 6.171 6.721 -20.401 1.00 98.38 577 LEU A CA 1
ATOM 4388 C C . LEU A 1 577 ? 6.664 8.157 -20.605 1.00 98.38 577 LEU A C 1
ATOM 4390 O O . LEU A 1 577 ? 7.215 8.486 -21.657 1.00 98.38 577 LEU A O 1
ATOM 4394 N N . THR A 1 578 ? 6.481 8.998 -19.593 1.00 98.62 578 THR A N 1
ATOM 4395 C CA . THR A 1 578 ? 7.166 10.282 -19.443 1.00 98.62 578 THR A CA 1
ATOM 4396 C C . THR A 1 578 ? 8.121 10.181 -18.262 1.00 98.62 578 THR A C 1
ATOM 4398 O O . THR A 1 578 ? 7.675 9.998 -17.133 1.00 98.62 578 THR A O 1
ATOM 4401 N N . LEU A 1 579 ? 9.421 10.276 -18.535 1.00 98.56 579 LEU A N 1
ATOM 4402 C CA . LEU A 1 579 ? 10.488 10.222 -17.542 1.00 98.56 579 LEU A CA 1
ATOM 4403 C C . LEU A 1 579 ? 11.243 11.555 -17.533 1.00 98.56 579 LEU A C 1
ATOM 4405 O O . LEU A 1 579 ? 11.875 11.917 -18.523 1.00 98.56 579 LEU A O 1
ATOM 4409 N N . THR A 1 580 ? 11.190 12.262 -16.413 1.00 98.56 580 THR A N 1
ATOM 4410 C CA . THR A 1 580 ? 11.935 13.500 -16.177 1.00 98.56 580 THR A CA 1
ATOM 4411 C C . THR A 1 580 ? 12.998 13.232 -15.122 1.00 98.56 580 THR A C 1
ATOM 4413 O O . THR A 1 580 ? 12.677 12.764 -14.032 1.00 98.56 580 THR A O 1
ATOM 4416 N N . VAL A 1 581 ? 14.257 13.516 -15.437 1.00 98.38 581 VAL A N 1
ATOM 4417 C CA . VAL A 1 581 ? 15.395 13.360 -14.524 1.00 98.38 581 VAL A CA 1
ATOM 4418 C C . VAL A 1 581 ? 16.139 14.688 -14.476 1.00 98.38 581 VAL A C 1
ATOM 4420 O O . VAL A 1 581 ? 16.608 15.144 -15.509 1.00 98.38 581 VAL A O 1
ATOM 4423 N N . ASP A 1 582 ? 16.262 15.328 -13.316 1.00 96.81 582 ASP A N 1
ATOM 4424 C CA . ASP A 1 582 ? 16.826 16.689 -13.254 1.00 96.81 582 ASP A CA 1
ATOM 4425 C C . ASP A 1 582 ? 18.303 16.740 -13.695 1.00 96.81 582 ASP A C 1
ATOM 4427 O O . ASP A 1 582 ? 18.739 17.725 -14.289 1.00 96.81 582 ASP A O 1
ATOM 4431 N N . ASN A 1 583 ? 19.057 15.659 -13.460 1.00 97.19 583 ASN A N 1
ATOM 4432 C CA . ASN A 1 583 ? 20.493 15.575 -13.732 1.00 97.19 583 ASN A CA 1
ATOM 4433 C C . ASN A 1 583 ? 20.821 14.524 -14.816 1.00 97.19 583 ASN A C 1
ATOM 4435 O O . ASN A 1 583 ? 20.442 14.675 -15.980 1.00 97.19 583 ASN A O 1
ATOM 4439 N N . HIS A 1 584 ? 21.573 13.474 -14.467 1.00 98.25 584 HIS A N 1
ATOM 4440 C CA . HIS A 1 584 ? 22.036 12.449 -15.397 1.00 98.25 584 HIS A CA 1
ATOM 4441 C C . HIS A 1 584 ? 21.120 11.219 -15.410 1.00 98.25 584 HIS A C 1
ATOM 4443 O O . HIS A 1 584 ? 20.880 10.598 -14.374 1.00 98.25 584 HIS A O 1
ATOM 4449 N N . PHE A 1 585 ? 20.654 10.823 -16.593 1.00 98.56 585 PHE A N 1
ATOM 4450 C CA . PHE A 1 585 ? 19.920 9.581 -16.818 1.00 98.56 585 PHE A CA 1
ATOM 4451 C C . PHE A 1 585 ? 20.788 8.559 -17.564 1.00 98.56 585 PHE A C 1
ATOM 4453 O O . PHE A 1 585 ? 21.186 8.799 -18.700 1.00 98.56 585 PHE A O 1
ATOM 4460 N N . SER A 1 586 ? 21.025 7.391 -16.964 1.00 98.00 586 SER A N 1
ATOM 4461 C CA . SER A 1 586 ? 21.758 6.280 -17.586 1.00 98.00 586 SER A CA 1
ATOM 4462 C C . SER A 1 586 ? 20.844 5.061 -17.743 1.00 98.00 586 SER A C 1
ATOM 4464 O O . SER A 1 586 ? 20.446 4.433 -16.756 1.00 98.00 586 SER A O 1
ATOM 4466 N N . ASN A 1 587 ? 20.498 4.714 -18.984 1.00 97.94 587 ASN A N 1
ATOM 4467 C CA . ASN A 1 587 ? 19.680 3.543 -19.308 1.00 97.94 587 ASN A CA 1
ATOM 4468 C C . ASN A 1 587 ? 20.556 2.300 -19.468 1.00 97.94 587 ASN A C 1
ATOM 4470 O O . ASN A 1 587 ? 21.341 2.217 -20.396 1.00 97.94 587 ASN A O 1
ATOM 4474 N N . GLN A 1 588 ? 20.415 1.289 -18.625 1.00 96.75 588 GLN A N 1
ATOM 4475 C CA . GLN A 1 588 ? 21.278 0.096 -18.630 1.00 96.75 588 GLN A CA 1
ATOM 4476 C C . GLN A 1 588 ? 20.501 -1.164 -19.023 1.00 96.75 588 GLN A C 1
ATOM 4478 O O . GLN A 1 588 ? 20.931 -2.285 -18.760 1.00 96.75 588 GLN A O 1
ATOM 4483 N N . THR A 1 589 ? 19.324 -0.972 -19.620 1.00 95.88 589 THR A N 1
ATOM 4484 C CA . THR A 1 589 ? 18.372 -2.032 -19.927 1.00 95.88 589 THR A CA 1
ATOM 4485 C C . THR A 1 589 ? 17.650 -1.775 -21.250 1.00 95.88 589 THR A C 1
ATOM 4487 O O . THR A 1 589 ? 17.926 -0.815 -21.974 1.00 95.88 589 THR A O 1
ATOM 4490 N N . GLN A 1 590 ? 16.722 -2.666 -21.589 1.00 95.31 590 GLN A N 1
ATOM 4491 C CA . GLN A 1 590 ? 15.836 -2.521 -22.737 1.00 95.31 590 GLN A CA 1
ATOM 4492 C C . GLN A 1 590 ? 14.527 -1.869 -22.295 1.00 95.31 590 GLN A C 1
ATOM 4494 O O . GLN A 1 590 ? 13.595 -2.546 -21.859 1.00 95.31 590 GLN A O 1
ATOM 4499 N N . LEU A 1 591 ? 14.462 -0.544 -22.393 1.00 96.75 591 LEU A N 1
ATOM 4500 C CA . LEU A 1 591 ? 13.262 0.224 -22.099 1.00 96.75 591 LEU A CA 1
ATOM 4501 C C . LEU A 1 591 ? 12.414 0.347 -23.368 1.00 96.75 591 LEU A C 1
ATOM 4503 O O . LEU A 1 591 ? 12.631 1.223 -24.208 1.00 96.75 591 LEU A O 1
ATOM 4507 N N . VAL A 1 592 ? 11.443 -0.558 -23.484 1.00 94.38 592 VAL A N 1
ATOM 4508 C CA . VAL A 1 592 ? 10.498 -0.625 -24.602 1.00 94.38 592 VAL A CA 1
ATOM 4509 C C . VAL A 1 592 ? 9.094 -0.329 -24.085 1.00 94.38 592 VAL A C 1
ATOM 4511 O O . VAL A 1 592 ? 8.605 -1.034 -23.203 1.00 94.38 592 VAL A O 1
ATOM 4514 N N . THR A 1 593 ? 8.437 0.694 -24.632 1.00 93.12 593 THR A N 1
ATOM 4515 C CA . THR A 1 593 ? 7.057 1.069 -24.267 1.00 93.12 593 THR A CA 1
ATOM 4516 C C . THR A 1 593 ? 6.109 0.949 -25.458 1.00 93.12 593 THR A C 1
ATOM 4518 O O . THR A 1 593 ? 6.542 0.897 -26.612 1.00 93.12 593 THR A O 1
ATOM 4521 N N . GLY A 1 594 ? 4.799 0.870 -25.206 1.00 86.31 594 GLY A N 1
ATOM 4522 C CA . GLY A 1 594 ? 3.835 0.583 -26.272 1.00 86.31 594 GLY A CA 1
ATOM 4523 C C . GLY A 1 594 ? 3.641 1.722 -27.279 1.00 86.31 594 GLY A C 1
ATOM 4524 O O . GLY A 1 594 ? 3.936 1.556 -28.464 1.00 86.31 594 GLY A O 1
ATOM 4525 N N . LYS A 1 595 ? 3.127 2.883 -26.851 1.00 92.62 595 LYS A N 1
ATOM 4526 C CA . LYS A 1 595 ? 2.776 4.000 -27.756 1.00 92.62 595 LYS A CA 1
ATOM 4527 C C . LYS A 1 595 ? 3.830 5.098 -27.792 1.00 92.62 595 LYS A C 1
ATOM 4529 O O . LYS A 1 595 ? 4.169 5.587 -28.870 1.00 92.62 595 LYS A O 1
ATOM 4534 N N . ALA A 1 596 ? 4.330 5.529 -26.640 1.00 97.62 596 ALA A N 1
ATOM 4535 C CA . ALA A 1 596 ? 5.256 6.653 -26.595 1.00 97.62 596 ALA A CA 1
ATOM 4536 C C . ALA A 1 596 ? 6.263 6.560 -25.448 1.00 97.62 596 ALA A C 1
ATOM 4538 O O . ALA A 1 596 ? 5.949 6.115 -24.342 1.00 97.62 596 ALA A O 1
ATOM 4539 N N . LEU A 1 597 ? 7.465 7.050 -25.719 1.00 98.31 597 LEU A N 1
ATOM 4540 C CA . LEU A 1 597 ? 8.544 7.231 -24.763 1.00 98.31 597 LEU A CA 1
ATOM 4541 C C . LEU A 1 597 ? 9.012 8.681 -24.864 1.00 98.31 597 LEU A C 1
ATOM 4543 O O . LEU A 1 597 ? 9.477 9.100 -25.920 1.00 98.31 597 LEU A O 1
ATOM 4547 N N . ALA A 1 598 ? 8.859 9.448 -23.789 1.00 98.50 598 ALA A N 1
ATOM 4548 C CA . ALA A 1 598 ? 9.337 10.821 -23.685 1.00 98.50 598 ALA A CA 1
ATOM 4549 C C . ALA A 1 598 ? 10.292 10.930 -22.494 1.00 98.50 598 ALA A C 1
ATOM 4551 O O . ALA A 1 598 ? 9.870 10.699 -21.361 1.00 98.50 598 ALA A O 1
ATOM 4552 N N . ILE A 1 599 ? 11.555 11.267 -22.750 1.00 98.75 599 ILE A N 1
ATOM 4553 C CA . ILE A 1 599 ? 12.584 11.401 -21.713 1.00 98.75 599 ILE A CA 1
ATOM 4554 C C . ILE A 1 599 ? 13.171 12.808 -21.754 1.00 98.75 599 ILE A C 1
ATOM 4556 O O . ILE A 1 599 ? 13.622 13.254 -22.810 1.00 98.75 599 ILE A O 1
ATOM 4560 N N . THR A 1 600 ? 13.208 13.461 -20.597 1.00 98.81 600 THR A N 1
ATOM 4561 C CA . THR A 1 600 ? 13.854 14.760 -20.401 1.00 98.81 600 THR A CA 1
ATOM 4562 C C . THR A 1 600 ? 14.912 14.635 -19.311 1.00 98.81 600 THR A C 1
ATOM 4564 O O . THR A 1 600 ? 14.575 14.231 -18.199 1.00 98.81 600 THR A O 1
ATOM 4567 N N . ALA A 1 601 ? 16.169 14.976 -19.608 1.00 98.56 601 ALA A N 1
ATOM 4568 C CA . ALA A 1 601 ? 17.238 15.018 -18.605 1.00 98.56 601 ALA A CA 1
ATOM 4569 C C . ALA A 1 601 ? 18.363 15.988 -18.974 1.00 98.56 601 ALA A C 1
ATOM 4571 O O . ALA A 1 601 ? 18.552 16.252 -20.156 1.00 98.56 601 ALA A O 1
ATOM 4572 N N . ALA A 1 602 ? 19.166 16.471 -18.021 1.00 97.88 602 ALA A N 1
ATOM 4573 C CA . ALA A 1 602 ? 20.329 17.310 -18.349 1.00 97.88 602 ALA A CA 1
ATOM 4574 C C . ALA A 1 602 ? 21.358 16.547 -19.203 1.00 97.88 602 ALA A C 1
ATOM 4576 O O . ALA A 1 602 ? 21.895 17.079 -20.172 1.00 97.88 602 ALA A O 1
ATOM 4577 N N . SER A 1 603 ? 21.577 15.263 -18.906 1.00 98.62 603 SER A N 1
ATOM 4578 C CA . SER A 1 603 ? 22.333 14.365 -19.786 1.00 98.62 603 SER A CA 1
ATOM 4579 C C . SER A 1 603 ? 21.723 12.970 -19.835 1.00 98.62 603 SER A C 1
ATOM 4581 O O . SER A 1 603 ? 21.205 12.480 -18.833 1.00 98.62 603 SER A O 1
ATOM 4583 N N . ILE A 1 604 ? 21.799 12.327 -20.998 1.00 98.81 604 ILE A N 1
ATOM 4584 C CA . ILE A 1 604 ? 21.305 10.969 -21.230 1.00 98.81 604 ILE A CA 1
ATOM 4585 C C . ILE A 1 604 ? 22.456 10.089 -21.725 1.00 98.81 604 ILE A C 1
ATOM 4587 O O . ILE A 1 604 ? 23.133 10.424 -22.694 1.00 98.81 604 ILE A O 1
ATOM 4591 N N . GLU A 1 605 ? 22.634 8.931 -21.100 1.00 98.62 605 GLU A N 1
ATOM 4592 C CA . GLU A 1 605 ? 23.521 7.863 -21.553 1.00 98.62 605 GLU A CA 1
ATOM 4593 C C . GLU A 1 605 ? 22.696 6.620 -21.911 1.00 98.62 605 GLU A C 1
ATOM 4595 O O . GLU A 1 605 ? 21.945 6.080 -21.095 1.00 98.62 605 GLU A O 1
ATOM 4600 N N . ASN A 1 606 ? 22.863 6.141 -23.142 1.00 98.38 606 ASN A N 1
ATOM 4601 C CA . ASN A 1 606 ? 22.341 4.863 -23.613 1.00 98.38 606 ASN A CA 1
ATOM 4602 C C . ASN A 1 606 ? 23.526 4.003 -24.100 1.00 98.38 606 ASN A C 1
ATOM 4604 O O . ASN A 1 606 ? 23.866 4.049 -25.283 1.00 98.38 606 ASN A O 1
ATOM 4608 N N . PRO A 1 607 ? 24.210 3.275 -23.202 1.00 97.31 607 PRO A N 1
ATOM 4609 C CA . PRO A 1 607 ? 25.411 2.503 -23.477 1.00 97.31 607 PRO A CA 1
ATOM 4610 C C . PRO A 1 607 ? 25.116 1.247 -24.313 1.00 97.31 607 PRO A C 1
ATOM 4612 O O . PRO A 1 607 ? 23.985 0.961 -24.712 1.00 97.31 607 PRO A O 1
ATOM 4615 N N . GLN A 1 608 ? 26.164 0.469 -24.585 1.00 93.25 608 GLN A N 1
ATOM 4616 C CA . GLN A 1 608 ? 26.067 -0.768 -25.358 1.00 93.25 608 GLN A CA 1
ATOM 4617 C C . GLN A 1 608 ? 25.063 -1.755 -24.742 1.00 93.25 608 GLN A C 1
ATOM 4619 O O . GLN A 1 608 ? 25.022 -1.944 -23.532 1.00 93.25 608 GLN A O 1
ATOM 4624 N N . SER A 1 609 ? 24.307 -2.452 -25.594 1.00 90.25 609 SER A N 1
ATOM 4625 C CA . SER A 1 609 ? 23.251 -3.416 -25.216 1.00 90.25 609 SER A CA 1
ATOM 4626 C C . SER A 1 609 ? 21.991 -2.829 -24.559 1.00 90.25 609 SER A C 1
ATOM 4628 O O . SER A 1 609 ? 21.058 -3.590 -24.297 1.00 90.25 609 SER A O 1
ATOM 4630 N N . SER A 1 610 ? 21.916 -1.510 -24.373 1.00 96.50 610 SER A N 1
ATOM 4631 C CA . SER A 1 610 ? 20.702 -0.816 -23.933 1.00 96.50 610 SER A CA 1
ATOM 4632 C C . SER A 1 610 ? 19.800 -0.422 -25.108 1.00 96.50 610 SER A C 1
ATOM 4634 O O . SER A 1 610 ? 20.262 -0.241 -26.242 1.00 96.50 610 SER A O 1
ATOM 4636 N N . GLU A 1 611 ? 18.500 -0.284 -24.843 1.00 96.94 611 GLU A N 1
ATOM 4637 C CA . GLU A 1 611 ? 17.492 0.127 -25.829 1.00 96.94 611 GLU A CA 1
ATOM 4638 C C . GLU A 1 611 ? 16.540 1.176 -25.244 1.00 96.94 611 GLU A C 1
ATOM 4640 O O . GLU A 1 611 ? 16.068 1.021 -24.119 1.00 96.94 611 GLU A O 1
ATOM 4645 N N . LEU A 1 612 ? 16.242 2.210 -26.033 1.00 98.25 612 LEU A N 1
ATOM 4646 C CA . LEU A 1 612 ? 15.165 3.176 -25.812 1.00 98.25 612 LEU A CA 1
ATOM 4647 C C . LEU A 1 612 ? 14.233 3.139 -27.027 1.00 98.25 612 LEU A C 1
ATOM 4649 O O . LEU A 1 612 ? 14.601 3.626 -28.102 1.00 98.25 612 LEU A O 1
ATOM 4653 N N . SER A 1 613 ? 13.042 2.551 -26.898 1.00 96.31 613 SER A N 1
ATOM 4654 C CA . SER A 1 613 ? 12.136 2.441 -28.047 1.00 96.31 613 SER A CA 1
ATOM 4655 C C . SER A 1 613 ? 10.644 2.464 -27.706 1.00 96.31 613 SER A C 1
ATOM 4657 O O . SER A 1 613 ? 10.204 2.031 -26.643 1.00 96.31 613 SER A O 1
ATOM 4659 N N . ALA A 1 614 ? 9.861 3.000 -28.645 1.00 96.25 614 ALA A N 1
ATOM 4660 C CA . ALA A 1 614 ? 8.398 3.068 -28.631 1.00 96.25 614 ALA A CA 1
ATOM 4661 C C . ALA A 1 614 ? 7.870 3.325 -30.056 1.00 96.25 614 ALA A C 1
ATOM 4663 O O . ALA A 1 614 ? 8.654 3.486 -30.990 1.00 96.25 614 ALA A O 1
ATOM 4664 N N . GLN A 1 615 ? 6.552 3.434 -30.278 1.00 94.31 615 GLN A N 1
ATOM 4665 C CA . GLN A 1 615 ? 6.068 3.945 -31.577 1.00 94.31 615 GLN A CA 1
ATOM 4666 C C . GLN A 1 615 ? 6.525 5.393 -31.810 1.00 94.31 615 GLN A C 1
ATOM 4668 O O . GLN A 1 615 ? 6.974 5.724 -32.908 1.00 94.31 615 GLN A O 1
ATOM 4673 N N . THR A 1 616 ? 6.442 6.242 -30.784 1.00 97.31 616 THR A N 1
ATOM 4674 C CA . THR A 1 616 ? 7.035 7.586 -30.789 1.00 97.31 616 THR A CA 1
ATOM 4675 C C . THR A 1 616 ? 8.073 7.704 -29.685 1.00 97.31 616 THR A C 1
ATOM 4677 O O . THR A 1 616 ? 7.717 7.653 -28.510 1.00 97.31 616 THR A O 1
ATOM 4680 N N . THR A 1 617 ? 9.330 7.907 -30.057 1.00 98.44 617 THR A N 1
ATOM 4681 C CA . THR A 1 617 ? 10.442 8.092 -29.119 1.00 98.44 617 THR A CA 1
ATOM 4682 C C . THR A 1 617 ? 10.899 9.544 -29.183 1.00 98.44 617 THR A C 1
ATOM 4684 O O . THR A 1 617 ? 11.290 10.020 -30.247 1.00 98.44 617 THR A O 1
ATOM 4687 N N . GLN A 1 618 ? 10.831 10.258 -28.063 1.00 98.50 618 GLN A N 1
ATOM 4688 C CA . GLN A 1 618 ? 11.253 11.649 -27.938 1.00 98.50 618 GLN A CA 1
ATOM 4689 C C . GLN A 1 618 ? 12.249 11.796 -26.789 1.00 98.50 618 GLN A C 1
ATOM 4691 O O . GLN A 1 618 ? 11.929 11.475 -25.645 1.00 98.50 618 GLN A O 1
ATOM 4696 N N . LEU A 1 619 ? 13.436 12.317 -27.089 1.00 98.75 619 LEU A N 1
ATOM 4697 C CA . LEU A 1 619 ? 14.481 12.598 -26.107 1.00 98.75 619 LEU A CA 1
ATOM 4698 C C . LEU A 1 619 ? 14.786 14.099 -26.112 1.00 98.75 619 LEU A C 1
ATOM 4700 O O . LEU A 1 619 ? 14.937 14.696 -27.179 1.00 98.75 619 LEU A O 1
ATOM 4704 N N . THR A 1 620 ? 14.863 14.716 -24.938 1.00 98.62 620 THR A N 1
ATOM 4705 C CA . THR A 1 620 ? 15.214 16.132 -24.767 1.00 98.62 620 THR A CA 1
ATOM 4706 C C . THR A 1 620 ? 16.297 16.265 -23.705 1.00 98.62 620 THR A C 1
ATOM 4708 O O . THR A 1 620 ? 16.101 15.844 -22.567 1.00 98.62 620 THR A O 1
ATOM 4711 N N . THR A 1 621 ? 17.459 16.801 -24.074 1.00 98.69 621 THR A N 1
ATOM 4712 C CA . THR A 1 621 ? 18.615 16.869 -23.171 1.00 98.69 621 THR A CA 1
ATOM 4713 C C . THR A 1 621 ? 19.632 17.932 -23.576 1.00 98.69 621 THR A C 1
ATOM 4715 O O . THR A 1 621 ? 19.551 18.451 -24.681 1.00 98.69 621 THR A O 1
ATOM 4718 N N . ASP A 1 622 ? 20.609 18.257 -22.728 1.00 97.94 622 ASP A N 1
ATOM 4719 C CA . ASP A 1 622 ? 21.761 19.050 -23.172 1.00 97.94 622 ASP A CA 1
ATOM 4720 C C . ASP A 1 622 ? 22.796 18.144 -23.853 1.00 97.94 622 ASP A C 1
ATOM 4722 O O . ASP A 1 622 ? 23.329 18.493 -24.906 1.00 97.94 622 ASP A O 1
ATOM 4726 N N . SER A 1 623 ? 23.046 16.949 -23.309 1.00 98.38 623 SER A N 1
ATOM 4727 C CA . SER A 1 623 ? 24.032 15.999 -23.842 1.00 98.38 623 SER A CA 1
ATOM 4728 C C . SER A 1 623 ? 23.473 14.578 -23.922 1.00 98.38 623 SER A C 1
ATOM 4730 O O . SER A 1 623 ? 23.097 14.004 -22.902 1.00 98.38 623 SER A O 1
ATOM 4732 N N . LEU A 1 624 ? 23.453 13.985 -25.118 1.00 98.75 624 LEU A N 1
ATOM 4733 C CA . LEU A 1 624 ? 23.082 12.583 -25.336 1.00 98.75 624 LEU A CA 1
ATOM 4734 C C . LEU A 1 624 ? 24.292 11.789 -25.828 1.00 98.75 624 LEU A C 1
ATOM 4736 O O . LEU A 1 624 ? 24.812 12.067 -26.905 1.00 98.75 624 LEU A O 1
ATOM 4740 N N . GLN A 1 625 ? 24.677 10.752 -25.088 1.00 98.56 625 GLN A N 1
ATOM 4741 C CA . GLN A 1 625 ? 25.671 9.770 -25.511 1.00 98.56 625 GLN A CA 1
ATOM 4742 C C . GLN A 1 625 ? 24.984 8.430 -25.800 1.00 98.56 625 GLN A C 1
ATOM 4744 O O . GLN A 1 625 ? 24.359 7.833 -24.921 1.00 98.56 625 GLN A O 1
ATOM 4749 N N . ASN A 1 626 ? 25.087 7.947 -27.037 1.00 98.44 626 ASN A N 1
ATOM 4750 C CA . ASN A 1 626 ? 24.458 6.706 -27.481 1.00 98.44 626 ASN A CA 1
ATOM 4751 C C . ASN A 1 626 ? 25.493 5.715 -28.029 1.00 98.44 626 ASN A C 1
ATOM 4753 O O . ASN A 1 626 ? 26.149 5.978 -29.031 1.00 98.44 626 ASN A O 1
ATOM 4757 N N . GLU A 1 627 ? 25.575 4.544 -27.404 1.00 97.19 627 GLU A N 1
ATOM 4758 C CA . GLU A 1 627 ? 26.290 3.351 -27.883 1.00 97.19 627 GLU A CA 1
ATOM 4759 C C . GLU A 1 627 ? 25.337 2.139 -28.038 1.00 97.19 627 GLU A C 1
ATOM 4761 O O . GLU A 1 627 ? 25.742 1.087 -28.544 1.00 97.19 627 GLU A O 1
ATOM 4766 N N . GLY A 1 628 ? 24.072 2.285 -27.615 1.00 96.44 628 GLY A N 1
ATOM 4767 C CA . GLY A 1 628 ? 22.984 1.309 -27.711 1.00 96.44 628 GLY A CA 1
ATOM 4768 C C . GLY A 1 628 ? 22.029 1.555 -28.887 1.00 96.44 628 GLY A C 1
ATOM 4769 O O . GLY A 1 628 ? 22.424 2.063 -29.938 1.00 96.44 628 GLY A O 1
ATOM 4770 N N . LEU A 1 629 ? 20.764 1.151 -28.733 1.00 97.12 629 LEU A N 1
ATOM 4771 C CA . LEU A 1 629 ? 19.696 1.349 -29.722 1.00 97.12 629 LEU A CA 1
ATOM 4772 C C . LEU A 1 629 ? 18.700 2.425 -29.270 1.00 97.12 629 LEU A C 1
ATOM 4774 O O . LEU A 1 629 ? 18.190 2.369 -28.154 1.00 97.12 629 LEU A O 1
ATOM 4778 N N . ILE A 1 630 ? 18.365 3.345 -30.171 1.00 98.50 630 ILE A N 1
ATOM 4779 C CA . ILE A 1 630 ? 17.224 4.258 -30.057 1.00 98.50 630 ILE A CA 1
ATOM 4780 C C . ILE A 1 630 ? 16.354 4.050 -31.304 1.00 98.50 630 ILE A C 1
ATOM 4782 O O . ILE A 1 630 ? 16.856 4.196 -32.415 1.00 98.50 630 ILE A O 1
ATOM 4786 N N . ASP A 1 631 ? 15.076 3.686 -31.166 1.00 96.44 631 ASP A N 1
ATOM 4787 C CA . ASP A 1 631 ? 14.202 3.401 -32.326 1.00 96.44 631 ASP A CA 1
ATOM 4788 C C . ASP A 1 631 ? 12.747 3.834 -32.100 1.00 96.44 631 ASP A C 1
ATOM 4790 O O . ASP A 1 631 ? 12.270 3.956 -30.970 1.00 96.44 631 ASP A O 1
ATOM 4794 N N . GLY A 1 632 ? 12.025 4.017 -33.203 1.00 94.12 632 GLY A N 1
ATOM 4795 C CA . GLY A 1 632 ? 10.584 4.197 -33.231 1.00 94.12 632 GLY A CA 1
ATOM 4796 C C . GLY A 1 632 ? 9.996 4.238 -34.641 1.00 94.12 632 GLY A C 1
ATOM 4797 O O . GLY A 1 632 ? 10.664 3.996 -35.649 1.00 94.12 632 GLY A O 1
ATOM 4798 N N . ILE A 1 633 ? 8.692 4.506 -34.745 1.00 92.81 633 ILE A N 1
ATOM 4799 C CA . ILE A 1 633 ? 8.084 4.956 -36.010 1.00 92.81 633 ILE A CA 1
ATOM 4800 C C . ILE A 1 633 ? 8.477 6.417 -36.230 1.00 92.81 633 ILE A C 1
ATOM 4802 O O . ILE A 1 633 ? 8.991 6.765 -37.290 1.00 92.81 633 ILE A O 1
ATOM 4806 N N . LYS A 1 634 ? 8.295 7.256 -35.210 1.00 96.00 634 LYS A N 1
ATOM 4807 C CA . LYS A 1 634 ? 8.836 8.613 -35.175 1.00 96.00 634 LYS A CA 1
ATOM 4808 C C . LYS A 1 634 ? 9.855 8.703 -34.047 1.00 96.00 634 LYS A C 1
ATOM 4810 O O . LYS A 1 634 ? 9.508 8.433 -32.899 1.00 96.00 634 LYS A O 1
ATOM 4815 N N . THR A 1 635 ? 11.070 9.113 -34.377 1.00 98.44 635 THR A N 1
ATOM 4816 C CA . THR A 1 635 ? 12.141 9.330 -33.402 1.00 98.44 635 THR A CA 1
ATOM 4817 C C . THR A 1 635 ? 12.561 10.785 -33.476 1.00 98.44 635 THR A C 1
ATOM 4819 O O . THR A 1 635 ? 12.936 11.261 -34.545 1.00 98.44 635 THR A O 1
ATOM 4822 N N . VAL A 1 636 ? 12.462 11.491 -32.353 1.00 98.69 636 VAL A N 1
ATOM 4823 C CA . VAL A 1 636 ? 12.828 12.901 -32.216 1.00 98.69 636 VAL A CA 1
ATOM 4824 C C . VAL A 1 636 ? 13.874 13.028 -31.122 1.00 98.69 636 VAL A C 1
ATOM 4826 O O . VAL A 1 636 ? 13.633 12.639 -29.981 1.00 98.69 636 VAL A O 1
ATOM 4829 N N . ILE A 1 637 ? 15.020 13.603 -31.454 1.00 98.75 637 ILE A N 1
ATOM 4830 C CA . ILE A 1 637 ? 16.068 13.921 -30.486 1.00 98.75 637 ILE A CA 1
ATOM 4831 C C . ILE A 1 637 ? 16.282 15.426 -30.516 1.00 98.75 637 ILE A C 1
ATOM 4833 O O . ILE A 1 637 ? 16.560 15.985 -31.571 1.00 98.75 637 ILE A O 1
ATOM 4837 N N . VAL A 1 638 ? 16.160 16.071 -29.362 1.00 98.50 638 VAL A N 1
ATOM 4838 C CA . VAL A 1 638 ? 16.511 17.477 -29.164 1.00 98.50 638 VAL A CA 1
ATOM 4839 C C . VAL A 1 638 ? 17.637 17.519 -28.142 1.00 98.50 638 VAL A C 1
ATOM 4841 O O . VAL A 1 638 ? 17.417 17.222 -26.970 1.00 98.50 638 VAL A O 1
ATOM 4844 N N . ALA A 1 639 ? 18.843 17.830 -28.604 1.00 98.12 639 ALA A N 1
ATOM 4845 C CA . ALA A 1 639 ? 20.047 17.897 -27.788 1.00 98.12 639 ALA A CA 1
ATOM 4846 C C . ALA A 1 639 ? 20.798 19.216 -28.020 1.00 98.12 639 ALA A C 1
ATOM 4848 O O . ALA A 1 639 ? 20.625 19.843 -29.060 1.00 98.12 639 ALA A O 1
ATOM 4849 N N . HIS A 1 640 ? 21.683 19.635 -27.114 1.00 97.38 640 HIS A N 1
ATOM 4850 C CA . HIS A 1 640 ? 22.735 20.587 -27.490 1.00 97.38 640 HIS A CA 1
ATOM 4851 C C . HIS A 1 640 ? 23.904 19.835 -28.152 1.00 97.38 640 HIS A C 1
ATOM 4853 O O . HIS A 1 640 ? 24.369 20.223 -29.225 1.00 97.38 640 HIS A O 1
ATOM 4859 N N . GLN A 1 641 ? 24.326 18.709 -27.569 1.00 98.44 641 GLN A N 1
ATOM 4860 C CA . GLN A 1 641 ? 25.320 17.790 -28.126 1.00 98.44 641 GLN A CA 1
ATOM 4861 C C . GLN A 1 641 ? 24.772 16.356 -28.201 1.00 98.44 641 GLN A C 1
ATOM 4863 O O . GLN A 1 641 ? 24.269 15.825 -27.213 1.00 98.44 641 GLN A O 1
ATOM 4868 N N . LEU A 1 642 ? 24.899 15.718 -29.366 1.00 98.62 642 LEU A N 1
ATOM 4869 C CA . LEU A 1 642 ? 24.606 14.301 -29.584 1.00 98.62 642 LEU A CA 1
ATOM 4870 C C . LEU A 1 642 ? 25.884 13.568 -29.991 1.00 98.62 642 LEU A C 1
ATOM 4872 O O . LEU A 1 642 ? 26.407 13.814 -31.074 1.00 98.62 642 LEU A O 1
ATOM 4876 N N . ASP A 1 643 ? 26.334 12.627 -29.169 1.00 98.50 643 ASP A N 1
ATOM 4877 C CA . ASP A 1 643 ? 27.446 11.723 -29.447 1.00 98.50 643 ASP A CA 1
ATOM 4878 C C . ASP A 1 643 ? 26.911 10.303 -29.686 1.00 98.50 643 ASP A C 1
ATOM 4880 O O . ASP A 1 643 ? 26.704 9.524 -28.756 1.00 98.50 643 ASP A O 1
ATOM 4884 N N . ASN A 1 644 ? 26.682 9.952 -30.951 1.00 98.31 644 ASN A N 1
ATOM 4885 C CA . ASN A 1 644 ? 26.411 8.580 -31.371 1.00 98.31 644 ASN A CA 1
ATOM 4886 C C . ASN A 1 644 ? 27.751 7.894 -31.664 1.00 98.31 644 ASN A C 1
ATOM 4888 O O . ASN A 1 644 ? 28.445 8.263 -32.613 1.00 98.31 644 ASN A O 1
ATOM 4892 N N . LEU A 1 645 ? 28.145 6.937 -30.826 1.00 96.56 645 LEU A N 1
ATOM 4893 C CA . LEU A 1 645 ? 29.503 6.395 -30.792 1.00 96.56 645 LEU A CA 1
ATOM 4894 C C . LEU A 1 645 ? 29.513 4.882 -31.019 1.00 96.56 645 LEU A C 1
ATOM 4896 O O . LEU A 1 645 ? 28.642 4.160 -30.534 1.00 96.56 645 LEU A O 1
ATOM 4900 N N . GLY A 1 646 ? 30.543 4.371 -31.696 1.00 93.50 646 GLY A N 1
ATOM 4901 C CA . GLY A 1 646 ? 30.834 2.934 -31.735 1.00 93.50 646 GLY A CA 1
ATOM 4902 C C . GLY A 1 646 ? 29.684 2.079 -32.277 1.00 93.50 646 GLY A C 1
ATOM 4903 O O . GLY A 1 646 ? 29.390 2.102 -33.466 1.00 93.50 646 GLY A O 1
ATOM 4904 N N . SER A 1 647 ? 29.042 1.305 -31.395 1.00 92.38 647 SER A N 1
ATOM 4905 C CA . SER A 1 647 ? 27.890 0.441 -31.712 1.00 92.38 647 SER A CA 1
ATOM 4906 C C . SER A 1 647 ? 26.533 1.163 -31.742 1.00 92.38 647 SER A C 1
ATOM 4908 O O . SER A 1 647 ? 25.492 0.515 -31.892 1.00 92.38 647 SER A O 1
ATOM 4910 N N . GLY A 1 648 ? 26.531 2.484 -31.553 1.00 96.12 648 GLY A N 1
ATOM 4911 C CA . GLY A 1 648 ? 25.336 3.311 -31.462 1.00 96.12 648 GLY A CA 1
ATOM 4912 C C . GLY A 1 648 ? 24.475 3.252 -32.722 1.00 96.12 648 GLY A C 1
ATOM 4913 O O . GLY A 1 648 ? 24.951 3.428 -33.847 1.00 96.12 648 GLY A O 1
ATOM 4914 N N . ARG A 1 649 ? 23.179 3.003 -32.530 1.00 97.00 649 ARG A N 1
ATOM 4915 C CA . ARG A 1 649 ? 22.160 2.927 -33.581 1.00 97.00 649 ARG A CA 1
ATOM 4916 C C . ARG A 1 649 ? 20.990 3.836 -33.230 1.00 97.00 649 ARG A C 1
ATOM 4918 O O . ARG A 1 649 ? 20.413 3.697 -32.153 1.00 97.00 649 ARG A O 1
ATOM 4925 N N . VAL A 1 650 ? 20.620 4.726 -34.147 1.00 98.31 650 VAL A N 1
ATOM 4926 C CA . VAL A 1 650 ? 19.435 5.585 -34.016 1.00 98.31 650 VAL A CA 1
ATOM 4927 C C . VAL A 1 650 ? 18.565 5.429 -35.255 1.00 98.31 650 VAL A C 1
ATOM 4929 O O . VAL A 1 650 ? 19.000 5.746 -36.363 1.00 98.31 650 VAL A O 1
ATOM 4932 N N . TYR A 1 651 ? 17.342 4.938 -35.067 1.00 97.25 651 TYR A N 1
ATOM 4933 C CA . TYR A 1 651 ? 16.418 4.565 -36.133 1.00 97.25 651 TYR A CA 1
ATOM 4934 C C . TYR A 1 651 ? 15.064 5.278 -36.032 1.00 97.25 651 TYR A C 1
ATOM 4936 O O . TYR A 1 651 ? 14.628 5.680 -34.955 1.00 97.25 651 TYR A O 1
ATOM 4944 N N . GLY A 1 652 ? 14.371 5.413 -37.166 1.00 95.44 652 GLY A N 1
ATOM 4945 C CA . GLY A 1 652 ? 12.996 5.923 -37.259 1.00 95.44 652 GLY A CA 1
ATOM 4946 C C . GLY A 1 652 ? 12.389 5.668 -38.643 1.00 95.44 652 GLY A C 1
ATOM 4947 O O . GLY A 1 652 ? 13.124 5.412 -39.591 1.00 95.44 652 GLY A O 1
ATOM 4948 N N . ASN A 1 653 ? 11.063 5.709 -38.817 1.00 92.31 653 ASN A N 1
ATOM 4949 C CA . ASN A 1 653 ? 10.501 5.945 -40.161 1.00 92.31 653 ASN A CA 1
ATOM 4950 C C . ASN A 1 653 ? 10.751 7.406 -40.539 1.00 92.31 653 ASN A C 1
ATOM 4952 O O . ASN A 1 653 ? 11.380 7.678 -41.560 1.00 92.31 653 ASN A O 1
ATOM 4956 N N . HIS A 1 654 ? 10.346 8.307 -39.643 1.00 96.94 654 HIS A N 1
ATOM 4957 C CA . HIS A 1 654 ? 10.793 9.691 -39.597 1.00 96.94 654 HIS A CA 1
ATOM 4958 C C . HIS A 1 654 ? 11.769 9.836 -38.426 1.00 96.94 654 HIS A C 1
ATOM 4960 O O . HIS A 1 654 ? 11.365 9.711 -37.266 1.00 96.94 654 HIS A O 1
ATOM 4966 N N . LEU A 1 655 ? 13.047 10.041 -38.738 1.00 98.31 655 LEU A N 1
ATOM 4967 C CA . LEU A 1 655 ? 14.082 10.360 -37.757 1.00 98.31 655 LEU A CA 1
ATOM 4968 C C . LEU A 1 655 ? 14.393 11.852 -37.866 1.00 98.31 655 LEU A C 1
ATOM 4970 O O . LEU A 1 655 ? 14.819 12.303 -38.925 1.00 98.31 655 LEU A O 1
ATOM 4974 N N . ALA A 1 656 ? 14.179 12.587 -36.780 1.00 98.69 656 ALA A N 1
ATOM 4975 C CA . ALA A 1 656 ? 14.450 14.013 -36.697 1.00 98.69 656 ALA A CA 1
ATOM 4976 C C . ALA A 1 656 ? 15.393 14.307 -35.523 1.00 98.69 656 ALA A C 1
ATOM 4978 O O . ALA A 1 656 ? 15.131 13.893 -34.391 1.00 98.69 656 ALA A O 1
ATOM 4979 N N . ILE A 1 657 ? 16.495 15.007 -35.785 1.00 98.81 657 ILE A N 1
ATOM 4980 C CA . ILE A 1 657 ? 17.514 15.335 -34.783 1.00 98.81 657 ILE A CA 1
ATOM 4981 C C . ILE A 1 657 ? 17.783 16.838 -34.817 1.00 98.81 657 ILE A C 1
ATOM 4983 O O . ILE A 1 657 ? 18.172 17.362 -35.856 1.00 98.81 657 ILE A O 1
ATOM 4987 N N . GLN A 1 658 ? 17.607 17.501 -33.677 1.00 98.56 658 GLN A N 1
ATOM 4988 C CA . GLN A 1 658 ? 18.035 18.872 -33.414 1.00 98.56 658 GLN A CA 1
ATOM 4989 C C . GLN A 1 658 ? 19.275 18.833 -32.513 1.00 98.56 658 GLN A C 1
ATOM 4991 O O . GLN A 1 658 ? 19.174 18.320 -31.396 1.00 98.56 658 GLN A O 1
ATOM 4996 N N . ALA A 1 659 ? 20.423 19.352 -32.964 1.00 98.19 659 ALA A N 1
ATOM 4997 C CA . ALA A 1 659 ? 21.638 19.434 -32.144 1.00 98.19 659 ALA A CA 1
ATOM 4998 C C . ALA A 1 659 ? 22.621 20.528 -32.577 1.00 98.19 659 ALA A C 1
ATOM 5000 O O . ALA A 1 659 ? 23.005 20.583 -33.737 1.00 98.19 659 ALA A O 1
ATOM 5001 N N . GLN A 1 660 ? 23.160 21.329 -31.650 1.00 97.75 660 GLN A N 1
ATOM 5002 C CA . GLN A 1 660 ? 24.253 22.252 -32.001 1.00 97.75 660 GLN A CA 1
ATOM 5003 C C . GLN A 1 660 ? 25.494 21.486 -32.477 1.00 97.75 660 GLN A C 1
ATOM 5005 O O . GLN A 1 660 ? 26.168 21.910 -33.415 1.00 97.75 660 GLN A O 1
ATOM 5010 N N . LYS A 1 661 ? 25.784 20.339 -31.855 1.00 98.50 661 LYS A N 1
ATOM 5011 C CA . LYS A 1 661 ? 26.858 19.434 -32.266 1.00 98.50 661 LYS A CA 1
ATOM 5012 C C . LYS A 1 661 ? 26.345 18.002 -32.375 1.00 98.50 661 LYS A C 1
ATOM 5014 O O . LYS A 1 661 ? 25.946 17.411 -31.377 1.00 98.50 661 LYS A O 1
ATOM 5019 N N . LEU A 1 662 ? 26.401 17.436 -33.574 1.00 98.69 662 LEU A N 1
ATOM 5020 C CA . LEU A 1 662 ? 26.069 16.047 -33.863 1.00 98.69 662 LEU A CA 1
ATOM 5021 C C . LEU A 1 662 ? 27.336 15.291 -34.269 1.00 98.69 662 LEU A C 1
ATOM 5023 O O . LEU A 1 662 ? 27.885 15.514 -35.342 1.00 98.69 662 LEU A O 1
ATOM 5027 N N . ASN A 1 663 ? 27.781 14.376 -33.420 1.00 98.50 663 ASN A N 1
ATOM 5028 C CA . ASN A 1 663 ? 28.939 13.522 -33.630 1.00 98.50 663 ASN A CA 1
ATOM 5029 C C . ASN A 1 663 ? 28.463 12.084 -33.877 1.00 98.50 663 ASN A C 1
ATOM 5031 O O . ASN A 1 663 ? 27.890 11.452 -32.994 1.00 98.50 663 ASN A O 1
ATOM 5035 N N . ASN A 1 664 ? 28.722 11.555 -35.068 1.00 98.06 664 ASN A N 1
ATOM 5036 C CA . ASN A 1 664 ? 28.513 10.158 -35.434 1.00 98.06 664 ASN A CA 1
ATOM 5037 C C . ASN A 1 664 ? 29.891 9.535 -35.686 1.00 98.06 664 ASN A C 1
ATOM 5039 O O . ASN A 1 664 ? 30.421 9.595 -36.798 1.00 98.06 664 ASN A O 1
ATOM 5043 N N . LEU A 1 665 ? 30.521 9.043 -34.618 1.00 95.88 665 LEU A N 1
ATOM 5044 C CA . LEU A 1 665 ? 31.949 8.716 -34.603 1.00 95.88 665 LEU A CA 1
ATOM 5045 C C . LEU A 1 665 ? 32.181 7.241 -34.301 1.00 95.88 665 LEU A C 1
ATOM 5047 O O . LEU A 1 665 ? 31.622 6.682 -33.353 1.00 95.88 665 LEU A O 1
ATOM 5051 N N . SER A 1 666 ? 33.066 6.612 -35.065 1.00 91.19 666 SER A N 1
ATOM 5052 C CA . SER A 1 666 ? 33.557 5.289 -34.701 1.00 91.19 666 SER A CA 1
ATOM 5053 C C . SER A 1 666 ? 34.211 5.305 -33.314 1.00 91.19 666 SER A C 1
ATOM 5055 O O . SER A 1 666 ? 34.747 6.310 -32.836 1.00 91.19 666 SER A O 1
ATOM 5057 N N . LYS A 1 667 ? 34.140 4.166 -32.632 1.00 88.38 667 LYS A N 1
ATOM 5058 C CA . LYS A 1 667 ? 34.836 3.933 -31.366 1.00 88.38 667 LYS A CA 1
ATOM 5059 C C . LYS A 1 667 ? 35.348 2.505 -31.402 1.00 88.38 667 LYS A C 1
ATOM 5061 O O . LYS A 1 667 ? 34.560 1.579 -31.602 1.00 88.38 667 LYS A O 1
ATOM 5066 N N . GLN A 1 668 ? 36.657 2.342 -31.211 1.00 77.06 668 GLN A N 1
ATOM 5067 C CA . GLN A 1 668 ? 37.360 1.083 -31.488 1.00 77.06 668 GLN A CA 1
ATOM 5068 C C . GLN A 1 668 ? 37.161 0.679 -32.962 1.00 77.06 668 GLN A C 1
ATOM 5070 O O . GLN A 1 668 ? 37.547 1.448 -33.834 1.00 77.06 668 GLN A O 1
ATOM 5075 N N . ASP A 1 669 ? 36.516 -0.461 -33.233 1.00 73.50 669 ASP A N 1
ATOM 5076 C CA . ASP A 1 669 ? 36.318 -1.009 -34.585 1.00 73.50 669 ASP A CA 1
ATOM 5077 C C . ASP A 1 669 ? 34.854 -0.986 -35.057 1.00 73.50 669 ASP A C 1
ATOM 5079 O O . ASP A 1 669 ? 34.525 -1.596 -36.082 1.00 73.50 669 ASP A O 1
ATOM 5083 N N . ASN A 1 670 ? 33.951 -0.376 -34.286 1.00 84.06 670 ASN A N 1
ATOM 5084 C CA . ASN A 1 670 ? 32.536 -0.276 -34.636 1.00 84.06 670 ASN A CA 1
ATOM 5085 C C . ASN A 1 670 ? 32.218 1.139 -35.093 1.00 84.06 670 ASN A C 1
ATOM 5087 O O . ASN A 1 670 ? 32.629 2.114 -34.458 1.00 84.06 670 ASN A O 1
ATOM 5091 N N . ALA A 1 671 ? 31.463 1.228 -36.181 1.00 91.19 671 ALA A N 1
ATOM 5092 C CA . ALA A 1 671 ? 31.020 2.492 -36.724 1.00 91.19 671 ALA A CA 1
ATOM 5093 C C . ALA A 1 671 ? 29.515 2.681 -36.469 1.00 91.19 671 ALA A C 1
ATOM 5095 O O . ALA A 1 671 ? 28.718 1.782 -36.768 1.00 91.19 671 ALA A O 1
ATOM 5096 N N . PRO A 1 672 ? 29.093 3.823 -35.914 1.00 96.31 672 PRO A N 1
ATOM 5097 C CA . PRO A 1 672 ? 27.707 4.035 -35.527 1.00 96.31 672 PRO A CA 1
ATOM 5098 C C . PRO A 1 672 ? 26.809 4.291 -36.742 1.00 96.31 672 PRO A C 1
ATOM 5100 O O . PRO A 1 672 ? 27.270 4.563 -37.855 1.00 96.31 672 PRO A O 1
ATOM 5103 N N . THR A 1 673 ? 25.497 4.161 -36.553 1.00 96.62 673 THR A N 1
ATOM 5104 C CA . THR A 1 673 ? 24.504 4.351 -37.618 1.00 96.62 673 THR A CA 1
ATOM 5105 C C . THR A 1 673 ? 23.361 5.264 -37.185 1.00 96.62 673 THR A C 1
ATOM 5107 O O . THR A 1 673 ? 22.692 4.999 -36.186 1.00 96.62 673 THR A O 1
ATOM 5110 N N . LEU A 1 674 ? 23.078 6.280 -37.999 1.00 98.25 674 LEU A N 1
ATOM 5111 C CA . LEU A 1 674 ? 21.828 7.041 -37.999 1.00 98.25 674 LEU A CA 1
ATOM 5112 C C . LEU A 1 674 ? 21.039 6.628 -39.245 1.00 98.25 674 LEU A C 1
ATOM 5114 O O . LEU A 1 674 ? 21.538 6.804 -40.356 1.00 98.25 674 LEU A O 1
ATOM 5118 N N . ALA A 1 675 ? 19.842 6.056 -39.096 1.00 95.50 675 ALA A N 1
ATOM 5119 C CA . ALA A 1 675 ? 19.085 5.579 -40.254 1.00 95.50 675 ALA A CA 1
ATOM 5120 C C . ALA A 1 675 ? 17.575 5.842 -40.189 1.00 95.50 675 ALA A C 1
ATOM 5122 O O . ALA A 1 675 ? 16.899 5.472 -39.232 1.00 95.50 675 ALA A O 1
ATOM 5123 N N . ALA A 1 676 ? 17.018 6.391 -41.267 1.00 95.44 676 ALA A N 1
ATOM 5124 C CA . ALA A 1 676 ? 15.580 6.538 -41.455 1.00 95.44 676 ALA A CA 1
ATOM 5125 C C . ALA A 1 676 ? 15.028 5.567 -42.508 1.00 95.44 676 ALA A C 1
ATOM 5127 O O . ALA A 1 676 ? 15.651 5.318 -43.541 1.00 95.44 676 ALA A O 1
ATOM 5128 N N . ARG A 1 677 ? 13.816 5.051 -42.279 1.00 89.25 677 ARG A N 1
ATOM 5129 C CA . ARG A 1 677 ? 13.103 4.158 -43.213 1.00 89.25 677 ARG A CA 1
ATOM 5130 C C . ARG A 1 677 ? 12.279 4.923 -44.262 1.00 89.25 677 ARG A C 1
ATOM 5132 O O . ARG A 1 677 ? 11.892 4.340 -45.272 1.00 89.25 677 ARG A O 1
ATOM 5139 N N . GLU A 1 678 ? 12.001 6.208 -44.041 1.00 90.56 678 GLU A N 1
ATOM 5140 C CA . GLU A 1 678 ? 11.227 7.053 -44.966 1.00 90.56 678 GLU A CA 1
ATOM 5141 C C . GLU A 1 678 ? 11.809 8.465 -45.108 1.00 90.56 678 GLU A C 1
ATOM 5143 O O . GLU A 1 678 ? 11.924 8.963 -46.227 1.00 90.56 678 GLU A O 1
ATOM 5148 N N . ARG A 1 679 ? 12.170 9.118 -43.999 1.00 95.75 679 ARG A N 1
ATOM 5149 C CA . ARG A 1 679 ? 12.640 10.507 -44.006 1.00 95.75 679 ARG A CA 1
ATOM 5150 C C . ARG A 1 679 ? 13.605 10.791 -42.855 1.00 95.75 679 ARG A C 1
ATOM 5152 O O . ARG A 1 679 ? 13.309 10.446 -41.710 1.00 95.75 679 ARG A O 1
ATOM 5159 N N . LEU A 1 680 ? 14.726 11.433 -43.169 1.00 98.31 680 LEU A N 1
ATOM 5160 C CA . LEU A 1 680 ? 15.736 11.870 -42.207 1.00 98.31 680 LEU A CA 1
ATOM 5161 C C . LEU A 1 680 ? 15.863 13.397 -42.225 1.00 98.31 680 LEU A C 1
ATOM 5163 O O . LEU A 1 680 ? 16.177 13.958 -43.273 1.00 98.31 680 LEU A O 1
ATOM 5167 N N . ASP A 1 681 ? 15.687 14.041 -41.074 1.00 98.69 681 ASP A N 1
ATOM 5168 C CA . ASP A 1 681 ? 15.847 15.486 -40.889 1.00 98.69 681 ASP A CA 1
ATOM 5169 C C . ASP A 1 681 ? 16.883 15.769 -39.792 1.00 98.69 681 ASP A C 1
ATOM 5171 O O . ASP A 1 681 ? 16.731 15.349 -38.645 1.00 98.69 681 ASP A O 1
ATOM 5175 N N . LEU A 1 682 ? 17.947 16.488 -40.143 1.00 98.69 682 LEU A N 1
ATOM 5176 C CA . LEU A 1 682 ? 19.009 16.906 -39.230 1.00 98.69 682 LEU A CA 1
ATOM 5177 C C . LEU A 1 682 ? 19.040 18.440 -39.174 1.00 98.69 682 LEU A C 1
ATOM 5179 O O . LEU A 1 682 ? 19.493 19.082 -40.120 1.00 98.69 682 LEU A O 1
ATOM 5183 N N . GLY A 1 683 ? 18.544 19.022 -38.084 1.00 98.19 683 GLY A N 1
ATOM 5184 C CA . GLY A 1 683 ? 18.708 20.435 -37.743 1.00 98.19 683 GLY A CA 1
ATOM 5185 C C . GLY A 1 683 ? 19.936 20.599 -36.854 1.00 98.19 683 GLY A C 1
ATOM 5186 O O . GLY A 1 683 ? 19.889 20.290 -35.664 1.00 98.19 683 GLY A O 1
ATOM 5187 N N . VAL A 1 684 ? 21.068 20.990 -37.433 1.00 98.00 684 VAL A N 1
ATOM 5188 C CA . VAL A 1 684 ? 22.359 20.940 -36.747 1.00 98.00 684 VAL A CA 1
ATOM 5189 C C . VAL A 1 684 ? 23.235 22.160 -36.982 1.00 98.00 684 VAL A C 1
ATOM 5191 O O . VAL A 1 684 ? 23.279 22.690 -38.084 1.00 98.00 684 VAL A O 1
ATOM 5194 N N . GLY A 1 685 ? 24.004 22.553 -35.965 1.00 97.81 685 GLY A N 1
ATOM 5195 C CA . GLY A 1 685 ? 25.112 23.500 -36.135 1.00 97.81 685 GLY A CA 1
ATOM 5196 C C . GLY A 1 685 ? 26.281 22.818 -36.848 1.00 97.81 685 GLY A C 1
ATOM 5197 O O . GLY A 1 685 ? 26.527 23.042 -38.031 1.00 97.81 685 GLY A O 1
ATOM 5198 N N . THR A 1 686 ? 26.947 21.898 -36.149 1.00 98.38 686 THR A N 1
ATOM 5199 C CA . THR A 1 686 ? 28.042 21.084 -36.694 1.00 98.38 686 THR A CA 1
ATOM 5200 C C . THR A 1 686 ? 27.676 19.604 -36.713 1.00 98.38 686 THR A C 1
ATOM 5202 O O . THR A 1 686 ? 27.406 19.021 -35.663 1.00 98.38 686 THR A O 1
ATOM 5205 N N . LEU A 1 687 ? 27.751 18.972 -37.883 1.00 98.62 687 LEU A N 1
ATOM 5206 C CA . LEU A 1 687 ? 27.673 17.523 -38.068 1.00 98.62 687 LEU A CA 1
ATOM 5207 C C . LEU A 1 687 ? 29.064 16.959 -38.361 1.00 98.62 687 LEU A C 1
ATOM 5209 O O . LEU A 1 687 ? 29.678 17.332 -39.351 1.00 98.62 687 LEU A O 1
ATOM 5213 N N . THR A 1 688 ? 29.522 16.020 -37.537 1.00 98.50 688 THR A N 1
ATOM 5214 C CA . THR A 1 688 ? 30.758 15.256 -37.734 1.00 98.50 688 THR A CA 1
ATOM 5215 C C . THR A 1 688 ? 30.415 13.783 -37.947 1.00 98.50 688 THR A C 1
ATOM 5217 O O . THR A 1 688 ? 29.891 13.141 -37.038 1.00 98.50 688 THR A O 1
ATOM 5220 N N . ASN A 1 689 ? 30.710 13.232 -39.122 1.00 97.88 689 ASN A N 1
ATOM 5221 C CA . ASN A 1 689 ? 30.480 11.830 -39.472 1.00 97.88 689 ASN A CA 1
ATOM 5222 C C . ASN A 1 689 ? 31.800 11.189 -39.903 1.00 97.88 689 ASN A C 1
ATOM 5224 O O . ASN A 1 689 ? 32.326 11.550 -40.956 1.00 97.88 689 ASN A O 1
ATOM 5228 N N . TYR A 1 690 ? 32.335 10.263 -39.102 1.00 95.31 690 TYR A N 1
ATOM 5229 C CA . TYR A 1 690 ? 33.712 9.781 -39.259 1.00 95.31 690 TYR A CA 1
ATOM 5230 C C . TYR A 1 690 ? 33.871 8.262 -39.294 1.00 95.31 690 TYR A C 1
ATOM 5232 O O . TYR A 1 690 ? 33.188 7.538 -38.577 1.00 95.31 690 TYR A O 1
ATOM 5240 N N . ASP A 1 691 ? 34.863 7.810 -40.066 1.00 90.62 691 ASP A N 1
ATOM 5241 C CA . ASP A 1 691 ? 35.468 6.475 -39.990 1.00 90.62 691 ASP A CA 1
ATOM 5242 C C . ASP A 1 691 ? 34.437 5.339 -40.118 1.00 90.62 691 ASP A C 1
ATOM 5244 O O . ASP A 1 691 ? 34.137 4.621 -39.165 1.00 90.62 691 ASP A O 1
ATOM 5248 N N . HIS A 1 692 ? 33.883 5.182 -41.322 1.00 88.75 692 HIS A N 1
ATOM 5249 C CA . HIS A 1 692 ? 32.832 4.222 -41.692 1.00 88.75 692 HIS A CA 1
ATOM 5250 C C . HIS A 1 692 ? 31.466 4.439 -41.029 1.00 88.75 692 HIS A C 1
ATOM 5252 O O . HIS A 1 692 ? 30.548 3.639 -41.251 1.00 88.75 692 HIS A O 1
ATOM 5258 N N . ALA A 1 693 ? 31.298 5.507 -40.244 1.00 94.94 693 ALA A N 1
ATOM 5259 C CA . ALA A 1 693 ? 30.000 5.868 -39.697 1.00 94.94 693 ALA A CA 1
ATOM 5260 C C . ALA A 1 693 ? 28.984 6.109 -40.827 1.00 94.94 693 ALA A C 1
ATOM 5262 O O . ALA A 1 693 ? 29.310 6.635 -41.900 1.00 94.94 693 ALA A O 1
ATOM 5263 N N . LEU A 1 694 ? 27.750 5.662 -40.596 1.00 94.31 694 LEU A N 1
ATOM 5264 C CA . LEU A 1 694 ? 26.701 5.640 -41.610 1.00 94.31 694 LEU A CA 1
ATOM 5265 C C . LEU A 1 694 ? 25.563 6.582 -41.230 1.00 94.31 694 LEU A C 1
ATOM 5267 O O . LEU A 1 694 ? 24.956 6.435 -40.169 1.00 94.31 694 LEU A O 1
ATOM 5271 N N . ILE A 1 695 ? 25.234 7.493 -42.139 1.00 97.75 695 ILE A N 1
ATOM 5272 C CA . ILE A 1 695 ? 23.992 8.265 -42.127 1.00 97.75 695 ILE A CA 1
ATOM 5273 C C . ILE A 1 695 ? 23.179 7.827 -43.343 1.00 97.75 695 ILE A C 1
ATOM 5275 O O . ILE A 1 695 ? 23.646 7.966 -44.469 1.00 97.75 695 ILE A O 1
ATOM 5279 N N . LEU A 1 696 ? 21.984 7.281 -43.124 1.00 92.50 696 LEU A N 1
ATOM 5280 C CA . LEU A 1 696 ? 21.177 6.626 -44.156 1.00 92.50 696 LEU A CA 1
ATOM 5281 C C . LEU A 1 696 ? 19.716 7.098 -44.126 1.00 92.50 696 LEU A C 1
ATOM 5283 O O . LEU A 1 696 ? 19.077 7.105 -43.080 1.00 92.50 696 LEU A O 1
ATOM 5287 N N . SER A 1 697 ? 19.130 7.379 -45.287 1.00 93.06 697 SER A N 1
ATOM 5288 C CA . SER A 1 697 ? 17.675 7.476 -45.453 1.00 93.06 697 SER A CA 1
ATOM 5289 C C . SER A 1 697 ? 17.184 6.596 -46.599 1.00 93.06 697 SER A C 1
ATOM 5291 O O . SER A 1 697 ? 17.618 6.750 -47.740 1.00 93.06 697 SER A O 1
ATOM 5293 N N . GLN A 1 698 ? 16.219 5.711 -46.321 1.00 83.69 698 GLN A N 1
ATOM 5294 C CA . GLN A 1 698 ? 15.514 4.939 -47.354 1.00 83.69 698 GLN A CA 1
ATOM 5295 C C . GLN A 1 698 ? 14.558 5.784 -48.216 1.00 83.69 698 GLN A C 1
ATOM 5297 O O . GLN A 1 698 ? 14.035 5.293 -49.219 1.00 83.69 698 GLN A O 1
ATOM 5302 N N . GLY A 1 699 ? 14.334 7.048 -47.856 1.00 87.25 699 GLY A N 1
ATOM 5303 C CA . GLY A 1 699 ? 13.658 8.030 -48.696 1.00 87.25 699 GLY A CA 1
ATOM 5304 C C . GLY A 1 699 ? 14.475 9.310 -48.758 1.00 87.25 699 GLY A C 1
ATOM 5305 O O . GLY A 1 699 ? 15.606 9.286 -49.239 1.00 87.25 699 GLY A O 1
ATOM 5306 N N . ASP A 1 700 ? 13.909 10.425 -48.311 1.00 92.56 700 ASP A N 1
ATOM 5307 C CA . ASP A 1 700 ? 14.556 11.734 -48.436 1.00 92.56 700 ASP A CA 1
ATOM 5308 C C . ASP A 1 700 ? 15.446 12.058 -47.217 1.00 92.56 700 ASP A C 1
ATOM 5310 O O . ASP A 1 700 ? 15.189 11.595 -46.100 1.00 92.56 700 ASP A O 1
ATOM 5314 N N . LEU A 1 701 ? 16.502 12.844 -47.440 1.00 97.38 701 LEU A N 1
ATOM 5315 C CA . LEU A 1 701 ? 17.453 13.313 -46.427 1.00 97.38 701 LEU A CA 1
ATOM 5316 C C . LEU A 1 701 ? 17.548 14.839 -46.470 1.00 97.38 701 LEU A C 1
ATOM 5318 O O . LEU A 1 701 ? 17.776 15.414 -47.535 1.00 97.38 701 LEU A O 1
ATOM 5322 N N . PHE A 1 702 ? 17.429 15.480 -45.310 1.00 98.44 702 PHE A N 1
ATOM 5323 C CA . PHE A 1 702 ? 17.508 16.928 -45.149 1.00 98.44 702 PHE A CA 1
ATOM 5324 C C . PHE A 1 702 ? 18.500 17.288 -44.038 1.00 98.44 702 PHE A C 1
ATOM 5326 O O . PHE A 1 702 ? 18.403 16.767 -42.930 1.00 98.44 702 PHE A O 1
ATOM 5333 N N . ILE A 1 703 ? 19.439 18.187 -44.332 1.00 98.38 703 ILE A N 1
ATOM 5334 C CA . ILE A 1 703 ? 20.378 18.778 -43.372 1.00 98.38 703 ILE A CA 1
ATOM 5335 C C . ILE A 1 703 ? 20.219 20.298 -43.435 1.00 98.38 703 ILE A C 1
ATOM 5337 O O . ILE A 1 703 ? 20.376 20.892 -44.505 1.00 98.38 703 ILE A O 1
ATOM 5341 N N . GLY A 1 704 ? 19.900 20.905 -42.297 1.00 97.38 704 GLY A N 1
ATOM 5342 C CA . GLY A 1 704 ? 19.744 22.345 -42.095 1.00 97.38 704 GLY A CA 1
ATOM 5343 C C . GLY A 1 704 ? 20.272 22.757 -40.721 1.00 97.38 704 GLY A C 1
ATOM 5344 O O . GLY A 1 704 ? 20.921 21.959 -40.054 1.00 97.38 704 GLY A O 1
ATOM 5345 N N . GLY A 1 705 ? 19.997 23.991 -40.300 1.00 95.06 705 GLY A N 1
ATOM 5346 C CA . GLY A 1 705 ? 20.467 24.540 -39.020 1.00 95.06 705 GLY A CA 1
ATOM 5347 C C . GLY A 1 705 ? 19.551 24.236 -37.834 1.00 95.06 705 GLY A C 1
ATOM 5348 O O . GLY A 1 705 ? 20.004 24.168 -36.696 1.00 95.06 705 GLY A O 1
ATOM 5349 N N . GLU A 1 706 ? 18.259 24.033 -38.090 1.00 97.00 706 GLU A N 1
ATOM 5350 C CA . GLU A 1 706 ? 17.256 23.808 -37.049 1.00 97.00 706 GLU A CA 1
ATOM 5351 C C . GLU A 1 706 ? 16.097 22.925 -37.538 1.00 97.00 706 GLU A C 1
ATOM 5353 O O . GLU A 1 706 ? 15.994 22.637 -38.730 1.00 97.00 706 GLU A O 1
ATOM 5358 N N . LEU A 1 707 ? 15.222 22.494 -36.627 1.00 97.50 707 LEU A N 1
ATOM 5359 C CA . LEU A 1 707 ? 13.970 21.804 -36.931 1.00 97.50 707 LEU A CA 1
ATOM 5360 C C . LEU A 1 707 ? 12.768 22.736 -36.721 1.00 97.50 707 LEU A C 1
ATOM 5362 O O . LEU A 1 707 ? 12.686 23.436 -35.713 1.00 97.50 707 LEU A O 1
ATOM 5366 N N . ASP A 1 708 ? 11.794 22.689 -37.629 1.00 96.19 708 ASP A N 1
ATOM 5367 C CA . ASP A 1 708 ? 10.514 23.386 -37.473 1.00 96.19 708 ASP A CA 1
ATOM 5368 C C . ASP A 1 708 ? 9.529 22.634 -36.542 1.00 96.19 708 ASP A C 1
ATOM 5370 O O . ASP A 1 708 ? 9.812 21.558 -36.009 1.00 96.19 708 ASP A O 1
ATOM 5374 N N . ASN A 1 709 ? 8.307 23.156 -36.387 1.00 94.25 709 ASN A N 1
ATOM 5375 C CA . ASN A 1 709 ? 7.253 22.520 -35.579 1.00 94.25 709 ASN A CA 1
ATOM 5376 C C . ASN A 1 709 ? 6.804 21.134 -36.102 1.00 94.25 709 ASN A C 1
ATOM 5378 O O . ASN A 1 709 ? 6.251 20.329 -35.346 1.00 94.25 709 ASN A O 1
ATOM 5382 N N . HIS A 1 710 ? 7.024 20.828 -37.384 1.00 94.56 710 HIS A N 1
ATOM 5383 C CA . HIS A 1 710 ? 6.773 19.509 -37.973 1.00 94.56 710 HIS A CA 1
ATOM 5384 C C . HIS A 1 710 ? 7.967 18.560 -37.823 1.00 94.56 710 HIS A C 1
ATOM 5386 O O . HIS A 1 710 ? 7.832 17.372 -38.134 1.00 94.56 710 HIS A O 1
ATOM 5392 N N . HIS A 1 711 ? 9.059 19.033 -37.217 1.00 97.50 711 HIS A N 1
ATOM 5393 C CA . HIS A 1 711 ? 10.347 18.357 -37.092 1.00 97.50 711 HIS A CA 1
ATOM 5394 C C . HIS A 1 711 ? 11.068 18.207 -38.438 1.00 97.50 711 HIS A C 1
ATOM 5396 O O . HIS A 1 711 ? 11.783 17.233 -38.650 1.00 97.50 711 HIS A O 1
ATOM 5402 N N . TYR A 1 712 ? 10.853 19.148 -39.358 1.00 97.81 712 TYR A N 1
ATOM 5403 C CA . TYR A 1 712 ? 11.540 19.210 -40.644 1.00 97.81 712 TYR A CA 1
ATOM 5404 C C . TYR A 1 712 ? 12.742 20.139 -40.575 1.00 97.81 712 TYR A C 1
ATOM 5406 O O . TYR A 1 712 ? 12.657 21.210 -39.978 1.00 97.81 712 TYR A O 1
ATOM 5414 N N . ALA A 1 713 ? 13.842 19.747 -41.214 1.00 97.50 713 ALA A N 1
ATOM 5415 C CA . ALA A 1 713 ? 15.054 20.553 -41.220 1.00 97.50 713 ALA A CA 1
ATOM 5416 C C . ALA A 1 713 ? 14.856 21.851 -42.022 1.00 97.50 713 ALA A C 1
ATOM 5418 O O . ALA A 1 713 ? 14.449 21.837 -43.188 1.00 97.50 713 ALA A O 1
ATOM 5419 N N . THR A 1 714 ? 15.173 22.975 -41.388 1.00 96.06 714 THR A N 1
ATOM 5420 C CA . THR A 1 714 ? 15.122 24.336 -41.928 1.00 96.06 714 THR A CA 1
ATOM 5421 C C . THR A 1 714 ? 16.404 25.094 -41.575 1.00 96.06 714 THR A C 1
ATOM 5423 O O . THR A 1 714 ? 17.289 24.574 -40.898 1.00 96.06 714 THR A O 1
ATOM 5426 N N . GLY A 1 715 ? 16.550 26.328 -42.063 1.00 95.19 715 GLY A N 1
ATOM 5427 C CA . GLY A 1 715 ? 17.764 27.117 -41.834 1.00 95.19 715 GLY A CA 1
ATOM 5428 C C . GLY A 1 715 ? 19.005 26.512 -42.502 1.00 95.19 715 GLY A C 1
ATOM 5429 O O . GLY A 1 715 ? 18.896 25.639 -43.367 1.00 95.19 715 GLY A O 1
ATOM 5430 N N . GLN A 1 716 ? 20.184 26.996 -42.118 1.00 95.62 716 GLN A N 1
ATOM 5431 C CA . GLN A 1 716 ? 21.480 26.585 -42.662 1.00 95.62 716 GLN A CA 1
ATOM 5432 C C . GLN A 1 716 ? 22.372 26.085 -41.520 1.00 95.62 716 GLN A C 1
ATOM 5434 O O . GLN A 1 716 ? 22.497 26.780 -40.516 1.00 95.62 716 GLN A O 1
ATOM 5439 N N . ALA A 1 717 ? 22.965 24.900 -41.674 1.00 97.81 717 ALA A N 1
ATOM 5440 C CA . ALA A 1 717 ? 23.970 24.382 -40.746 1.00 97.81 717 ALA A CA 1
ATOM 5441 C C . ALA A 1 717 ? 25.274 25.193 -40.832 1.00 97.81 717 ALA A C 1
ATOM 5443 O O . ALA A 1 717 ? 25.560 25.797 -41.866 1.00 97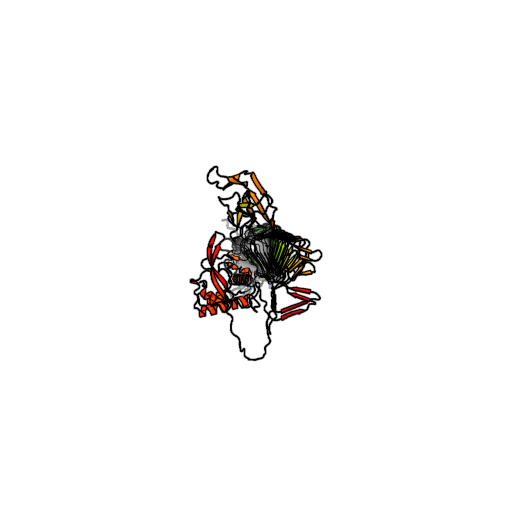.81 717 ALA A O 1
ATOM 5444 N N . ASP A 1 718 ? 26.100 25.174 -39.791 1.00 97.75 718 ASP A N 1
ATOM 5445 C CA . ASP A 1 718 ? 27.412 25.831 -39.807 1.00 97.75 718 ASP A CA 1
ATOM 5446 C C . ASP A 1 718 ? 28.433 24.971 -40.566 1.00 97.75 718 ASP A C 1
ATOM 5448 O O . ASP A 1 718 ? 29.141 25.443 -41.461 1.00 97.75 718 ASP A O 1
ATOM 5452 N N . PHE A 1 719 ? 28.512 23.682 -40.228 1.00 98.38 719 PHE A N 1
ATOM 5453 C CA . PHE A 1 719 ? 29.525 22.799 -40.792 1.00 98.38 719 PHE A CA 1
ATOM 5454 C C . PHE A 1 719 ? 29.067 21.344 -40.875 1.00 98.38 719 PHE A C 1
ATOM 5456 O O . PHE A 1 719 ? 28.645 20.744 -39.892 1.00 98.38 719 PHE A O 1
ATOM 5463 N N . VAL A 1 720 ? 29.218 20.748 -42.054 1.00 98.44 720 VAL A N 1
ATOM 5464 C CA . VAL A 1 720 ? 29.073 19.307 -42.270 1.00 98.44 720 VAL A CA 1
ATOM 5465 C C . VAL A 1 720 ? 30.440 18.737 -42.625 1.00 98.44 720 VAL A C 1
ATOM 5467 O O . VAL A 1 720 ? 30.972 19.032 -43.694 1.00 98.44 720 VAL A O 1
ATOM 5470 N N . ASP A 1 721 ? 30.989 17.916 -41.736 1.00 98.31 721 ASP A N 1
ATOM 5471 C CA . ASP A 1 721 ? 32.251 17.202 -41.897 1.00 98.31 721 ASP A CA 1
ATOM 5472 C C . ASP A 1 721 ? 31.991 15.701 -42.073 1.00 98.31 721 ASP A C 1
ATOM 5474 O O . ASP A 1 721 ? 31.560 15.008 -41.147 1.00 98.31 721 ASP A O 1
ATOM 5478 N N . ASN A 1 722 ? 32.213 15.200 -43.285 1.00 97.38 722 ASN A N 1
ATOM 5479 C CA . ASN A 1 722 ? 32.109 13.793 -43.637 1.00 97.38 722 ASN A CA 1
ATOM 5480 C C . ASN A 1 722 ? 33.504 13.271 -43.993 1.00 97.38 722 ASN A C 1
ATOM 5482 O O . ASN A 1 722 ? 33.987 13.456 -45.111 1.00 97.38 722 ASN A O 1
ATOM 5486 N N . GLY A 1 723 ? 34.144 12.617 -43.028 1.00 95.25 723 GLY A N 1
ATOM 5487 C CA . GLY A 1 723 ? 35.540 12.200 -43.109 1.00 95.25 723 GLY A CA 1
ATOM 5488 C C . GLY A 1 723 ? 35.689 10.682 -43.099 1.00 95.25 723 GLY A C 1
ATOM 5489 O O . GLY A 1 723 ? 35.437 10.051 -42.076 1.00 95.25 723 GLY A O 1
ATOM 5490 N N . SER A 1 724 ? 36.092 10.079 -44.219 1.00 94.19 724 SER A N 1
ATOM 5491 C CA . SER A 1 724 ? 36.149 8.614 -44.399 1.00 94.19 724 SER A CA 1
ATOM 5492 C C . SER A 1 724 ? 34.861 7.887 -43.970 1.00 94.19 724 SER A C 1
ATOM 5494 O O . SER A 1 724 ? 34.892 6.802 -43.397 1.00 94.19 724 SER A O 1
ATOM 5496 N N . ALA A 1 725 ? 33.700 8.509 -44.195 1.00 93.94 725 ALA A N 1
ATOM 5497 C CA . ALA A 1 725 ? 32.393 8.019 -43.757 1.00 93.94 725 ALA A CA 1
ATOM 5498 C C . ALA A 1 725 ? 31.332 8.175 -44.859 1.00 93.94 725 ALA A C 1
ATOM 5500 O O . ALA A 1 725 ? 31.603 8.738 -45.924 1.00 93.94 725 ALA A O 1
ATOM 5501 N N . THR A 1 726 ? 30.130 7.629 -44.643 1.00 91.31 726 THR A N 1
ATOM 5502 C CA . THR A 1 726 ? 29.069 7.597 -45.667 1.00 91.31 726 THR A CA 1
ATOM 5503 C C . THR A 1 726 ? 27.821 8.360 -45.230 1.00 91.31 726 THR A C 1
ATOM 5505 O O . THR A 1 726 ? 27.235 8.051 -44.192 1.00 91.31 726 THR A O 1
ATOM 5508 N N . ILE A 1 727 ? 27.380 9.303 -46.067 1.00 94.75 727 ILE A N 1
ATOM 5509 C CA . ILE A 1 727 ? 26.053 9.932 -46.017 1.00 94.75 727 ILE A CA 1
ATOM 5510 C C . ILE A 1 727 ? 25.264 9.481 -47.246 1.00 94.75 727 ILE A C 1
ATOM 5512 O O . ILE A 1 727 ? 25.724 9.631 -48.377 1.00 94.75 727 ILE A O 1
ATOM 5516 N N . GLU A 1 728 ? 24.068 8.943 -47.037 1.00 88.31 728 GLU A N 1
ATOM 5517 C CA . GLU A 1 728 ? 23.295 8.284 -48.082 1.00 88.31 728 GLU A CA 1
ATOM 5518 C C . GLU A 1 728 ? 21.794 8.598 -48.027 1.00 88.31 728 GLU A C 1
ATOM 5520 O O . GLU A 1 728 ? 21.159 8.521 -46.973 1.00 88.31 728 GLU A O 1
ATOM 5525 N N . ALA A 1 729 ? 21.202 8.841 -49.202 1.00 87.75 729 ALA A N 1
ATOM 5526 C CA . ALA A 1 729 ? 19.756 8.874 -49.399 1.00 87.75 729 ALA A CA 1
ATOM 5527 C C . ALA A 1 729 ? 19.318 8.118 -50.666 1.00 87.75 729 ALA A C 1
ATOM 5529 O O . ALA A 1 729 ? 19.837 8.344 -51.764 1.00 87.75 729 ALA A O 1
ATOM 5530 N N . LEU A 1 730 ? 18.296 7.268 -50.533 1.00 79.31 730 LEU A N 1
ATOM 5531 C CA . LEU A 1 730 ? 17.669 6.564 -51.664 1.00 79.31 730 LEU A CA 1
ATOM 5532 C C . LEU A 1 730 ? 16.718 7.459 -52.471 1.00 79.31 730 LEU A C 1
ATOM 5534 O O . LEU A 1 730 ? 16.446 7.205 -53.649 1.00 79.31 730 LEU A O 1
ATOM 5538 N N . GLY A 1 731 ? 16.175 8.479 -51.815 1.00 80.88 731 GLY A N 1
ATOM 5539 C CA . GLY A 1 731 ? 15.375 9.548 -52.388 1.00 80.88 731 GLY A CA 1
ATOM 5540 C C . GLY A 1 731 ? 16.232 10.769 -52.703 1.00 80.88 731 GLY A C 1
ATOM 5541 O O . GLY A 1 731 ? 17.343 10.662 -53.222 1.00 80.88 731 GLY A O 1
ATOM 5542 N N . ASN A 1 732 ? 15.685 11.950 -52.449 1.00 87.62 732 ASN A N 1
ATOM 5543 C CA . ASN A 1 732 ? 16.377 13.215 -52.651 1.00 87.62 732 ASN A CA 1
ATOM 5544 C C . ASN A 1 732 ? 17.203 13.585 -51.414 1.00 87.62 732 ASN A C 1
ATOM 5546 O O . ASN A 1 732 ? 16.833 13.265 -50.287 1.00 87.62 732 ASN A O 1
ATOM 5550 N N . GLY A 1 733 ? 18.300 14.299 -51.636 1.00 92.44 733 GLY A N 1
ATOM 5551 C CA . GLY A 1 733 ? 19.103 14.918 -50.592 1.00 92.44 733 GLY A CA 1
ATOM 5552 C C . GLY A 1 733 ? 18.994 16.436 -50.665 1.00 92.44 733 GLY A C 1
ATOM 5553 O O . GLY A 1 733 ? 19.035 17.016 -51.751 1.00 92.44 733 GLY A O 1
ATOM 5554 N N . ASN A 1 734 ? 18.887 17.090 -49.519 1.00 96.88 734 ASN A N 1
ATOM 5555 C CA . ASN A 1 734 ? 19.029 18.531 -49.386 1.00 96.88 734 ASN A CA 1
ATOM 5556 C C . ASN A 1 734 ? 20.005 18.817 -48.245 1.00 96.88 734 ASN A C 1
ATOM 5558 O O . ASN A 1 734 ? 19.730 18.455 -47.106 1.00 96.88 734 ASN A O 1
ATOM 5562 N N . ILE A 1 735 ? 21.142 19.433 -48.555 1.00 96.62 735 ILE A N 1
ATOM 5563 C CA . ILE A 1 735 ? 22.156 19.813 -47.574 1.00 96.62 735 ILE A CA 1
ATOM 5564 C C . ILE A 1 735 ? 22.354 21.322 -47.687 1.00 96.62 735 ILE A C 1
ATOM 5566 O O . ILE A 1 735 ? 22.954 21.815 -48.646 1.00 96.62 735 ILE A O 1
ATOM 5570 N N . ASN A 1 736 ? 21.833 22.049 -46.704 1.00 96.19 736 ASN A N 1
ATOM 5571 C CA . ASN A 1 736 ? 21.990 23.489 -46.576 1.00 96.19 736 ASN A CA 1
ATOM 5572 C C . ASN A 1 736 ? 22.949 23.783 -45.419 1.00 96.19 736 ASN A C 1
ATOM 5574 O O . ASN A 1 736 ? 22.571 23.676 -44.255 1.00 96.19 736 ASN A O 1
ATOM 5578 N N . THR A 1 737 ? 24.195 24.129 -45.735 1.00 96.50 737 THR A N 1
ATOM 5579 C CA . THR A 1 737 ? 25.271 24.337 -44.750 1.00 96.50 737 THR A CA 1
ATOM 5580 C C . THR A 1 737 ? 26.178 25.484 -45.183 1.00 96.50 737 THR A C 1
ATOM 5582 O O . THR A 1 737 ? 26.311 25.722 -46.374 1.00 96.50 737 THR A O 1
ATOM 5585 N N . GLN A 1 738 ? 26.817 26.220 -44.277 1.00 96.31 738 GLN A N 1
ATOM 5586 C CA . GLN A 1 738 ? 27.820 27.224 -44.657 1.00 96.31 738 GLN A CA 1
ATOM 5587 C C . GLN A 1 738 ? 29.057 26.532 -45.231 1.00 96.31 738 GLN A C 1
ATOM 5589 O O . GLN A 1 738 ? 29.569 26.929 -46.282 1.00 96.31 738 GLN A O 1
ATOM 5594 N N . ARG A 1 739 ? 29.492 25.443 -44.585 1.00 97.06 739 ARG A N 1
ATOM 5595 C CA . ARG A 1 739 ? 30.635 24.638 -45.015 1.00 97.06 739 ARG A CA 1
ATOM 5596 C C . ARG A 1 739 ? 30.294 23.153 -45.096 1.00 97.06 739 ARG A C 1
ATOM 5598 O O . ARG A 1 739 ? 29.658 22.596 -44.204 1.00 97.06 739 ARG A O 1
ATOM 5605 N N . LEU A 1 740 ? 30.748 22.503 -46.162 1.00 97.12 740 LEU A N 1
ATOM 5606 C CA . LEU A 1 740 ? 30.677 21.055 -46.361 1.00 97.12 740 LEU A CA 1
ATOM 5607 C C . LEU A 1 740 ? 32.074 20.550 -46.697 1.00 97.12 740 LEU A C 1
ATOM 5609 O O . LEU A 1 740 ? 32.620 20.957 -47.719 1.00 97.12 740 LEU A O 1
ATOM 5613 N N . TRP A 1 741 ? 32.619 19.644 -45.893 1.00 97.12 741 TRP A N 1
ATOM 5614 C CA . TRP A 1 741 ? 33.866 18.938 -46.172 1.00 97.12 741 TRP A CA 1
ATOM 5615 C C . TRP A 1 741 ? 33.598 17.443 -46.310 1.00 97.12 741 TRP A C 1
ATOM 5617 O O . TRP A 1 741 ? 33.235 16.779 -45.3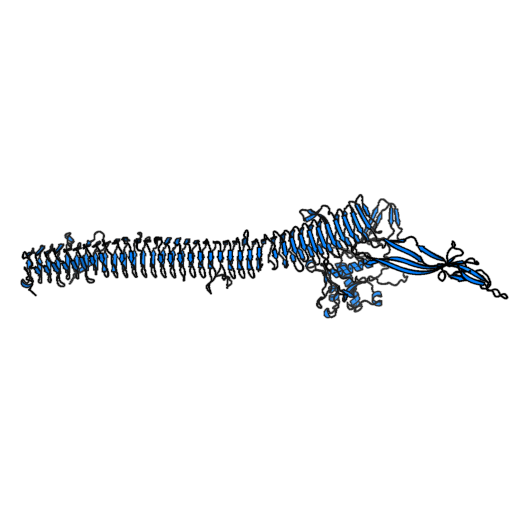50 1.00 97.12 741 TRP A O 1
ATOM 5627 N N . ASN A 1 742 ? 33.776 16.917 -47.518 1.00 95.94 742 ASN A N 1
ATOM 5628 C CA . ASN A 1 742 ? 33.763 15.486 -47.799 1.00 95.94 742 ASN A CA 1
ATOM 5629 C C . ASN A 1 742 ? 35.195 15.054 -48.123 1.00 95.94 742 ASN A C 1
ATOM 5631 O O . ASN A 1 742 ? 35.701 15.425 -49.186 1.00 95.94 742 ASN A O 1
ATOM 5635 N N . HIS A 1 743 ? 35.866 14.344 -47.212 1.00 94.31 743 HIS A N 1
ATOM 5636 C CA . HIS A 1 743 ? 37.311 14.121 -47.315 1.00 94.31 743 HIS A CA 1
ATOM 5637 C C . HIS A 1 743 ? 37.794 12.761 -46.781 1.00 94.31 743 HIS A C 1
ATOM 5639 O O . HIS A 1 743 ? 37.157 12.125 -45.949 1.00 94.31 743 HIS A O 1
ATOM 5645 N N . ASP A 1 744 ? 38.949 12.302 -47.259 1.00 90.81 744 ASP A N 1
ATOM 5646 C CA . ASP A 1 744 ? 39.630 11.104 -46.750 1.00 90.81 744 ASP A CA 1
ATOM 5647 C C . ASP A 1 744 ? 40.543 11.463 -45.566 1.00 90.81 744 ASP A C 1
ATOM 5649 O O . ASP A 1 744 ? 41.498 12.228 -45.701 1.00 90.81 744 ASP A O 1
ATOM 5653 N N . ARG A 1 745 ? 40.255 10.911 -44.389 1.00 91.00 745 ARG A N 1
ATOM 5654 C CA . ARG A 1 745 ? 41.039 11.118 -43.163 1.00 91.00 745 ARG A CA 1
ATOM 5655 C C . ARG A 1 745 ? 42.230 10.172 -43.047 1.00 91.00 745 ARG A C 1
ATOM 5657 O O . ARG A 1 745 ? 43.126 10.428 -42.245 1.00 91.00 745 ARG A O 1
ATOM 5664 N N . HIS A 1 746 ? 42.253 9.103 -43.841 1.00 88.31 746 HIS A N 1
ATOM 5665 C CA . HIS A 1 746 ? 43.238 8.024 -43.770 1.00 88.31 746 HIS A CA 1
ATOM 5666 C C . HIS A 1 746 ? 44.172 7.971 -44.978 1.00 88.31 746 HIS A C 1
ATOM 5668 O O . HIS A 1 746 ? 44.917 6.993 -45.118 1.00 88.31 746 HIS A O 1
ATOM 5674 N N . LEU A 1 747 ? 44.155 8.999 -45.830 1.00 86.00 747 LEU A N 1
ATOM 5675 C CA . LEU A 1 747 ? 45.045 9.109 -46.978 1.00 86.00 747 LEU A CA 1
ATOM 5676 C C . LEU A 1 747 ? 46.511 9.099 -46.521 1.00 86.00 747 LEU A C 1
ATOM 5678 O O . LEU A 1 747 ? 46.960 9.981 -45.788 1.00 86.00 747 LEU A O 1
ATOM 5682 N N . ARG A 1 748 ? 47.273 8.107 -46.989 1.00 87.62 748 ARG A N 1
ATOM 5683 C CA . ARG A 1 748 ? 48.728 8.031 -46.802 1.00 87.62 748 ARG A CA 1
ATOM 5684 C C . ARG A 1 748 ? 49.418 7.859 -48.143 1.00 87.62 748 ARG A C 1
ATOM 5686 O O . ARG A 1 748 ? 49.048 6.988 -48.934 1.00 87.62 748 ARG A O 1
ATOM 5693 N N . LEU A 1 749 ? 50.419 8.700 -48.379 1.00 86.00 749 LEU A N 1
ATOM 5694 C CA . LEU A 1 749 ? 51.231 8.689 -49.590 1.00 86.00 749 LEU A CA 1
ATOM 5695 C C . LEU A 1 749 ? 52.549 7.964 -49.324 1.00 86.00 749 LEU A C 1
ATOM 5697 O O . LEU A 1 749 ? 53.147 8.140 -48.265 1.00 86.00 749 LEU A O 1
ATOM 5701 N N . GLY A 1 750 ? 53.000 7.200 -50.310 1.00 85.94 750 GLY A N 1
ATOM 5702 C CA . GLY A 1 750 ? 54.300 6.541 -50.333 1.00 85.94 750 GLY A CA 1
ATOM 5703 C C . GLY A 1 750 ? 55.132 6.994 -51.526 1.00 85.94 750 GLY A C 1
ATOM 5704 O O . GLY A 1 750 ? 54.671 7.748 -52.389 1.00 85.94 750 GLY A O 1
ATOM 5705 N N . ILE A 1 751 ? 56.363 6.498 -51.605 1.00 87.50 751 ILE A N 1
ATOM 5706 C CA . ILE A 1 751 ? 57.267 6.742 -52.732 1.00 87.50 751 ILE A CA 1
ATOM 5707 C C . ILE A 1 751 ? 57.665 5.396 -53.328 1.00 87.50 751 ILE A C 1
ATOM 5709 O O . ILE A 1 751 ? 58.193 4.531 -52.630 1.00 87.50 751 ILE A O 1
ATOM 5713 N N . HIS A 1 752 ? 57.429 5.231 -54.627 1.00 86.50 752 HIS A N 1
ATOM 5714 C CA . HIS A 1 752 ? 57.989 4.133 -55.401 1.00 86.50 752 HIS A CA 1
ATOM 5715 C C . HIS A 1 752 ? 59.258 4.608 -56.112 1.00 86.50 752 HIS A C 1
ATOM 5717 O O . HIS A 1 752 ? 59.203 5.566 -56.883 1.00 86.50 752 HIS A O 1
ATOM 5723 N N . THR A 1 753 ? 60.389 3.953 -55.840 1.00 88.44 753 THR A N 1
ATOM 5724 C CA . THR A 1 753 ? 61.696 4.300 -56.414 1.00 88.44 753 THR A CA 1
ATOM 5725 C C . THR A 1 753 ? 62.111 3.279 -57.466 1.00 88.44 753 THR A C 1
ATOM 5727 O O . THR A 1 753 ? 62.476 2.150 -57.129 1.00 88.44 753 THR A O 1
ATOM 5730 N N . ASP A 1 754 ? 62.169 3.716 -58.719 1.00 91.12 754 ASP A N 1
ATOM 5731 C CA . ASP A 1 754 ? 62.750 2.959 -59.824 1.00 91.12 754 ASP A CA 1
ATOM 5732 C C . ASP A 1 754 ? 64.186 3.414 -60.097 1.00 91.12 754 ASP A C 1
ATOM 5734 O O . ASP A 1 754 ? 64.490 4.610 -60.128 1.00 91.12 754 ASP A O 1
ATOM 5738 N N . LYS A 1 755 ? 65.096 2.459 -60.320 1.00 89.50 755 LYS A N 1
ATOM 5739 C CA . LYS A 1 755 ? 66.486 2.731 -60.715 1.00 89.50 755 LYS A CA 1
ATOM 5740 C C . LYS A 1 755 ? 66.801 2.042 -62.026 1.00 89.50 755 LYS A C 1
ATOM 5742 O O . LYS A 1 755 ? 66.792 0.817 -62.107 1.00 89.50 755 LYS A O 1
ATOM 5747 N N . GLU A 1 756 ? 67.164 2.829 -63.026 1.00 90.50 756 GLU A N 1
ATOM 5748 C CA . GLU A 1 756 ? 67.506 2.329 -64.352 1.00 90.50 756 GLU A CA 1
ATOM 5749 C C . GLU A 1 756 ? 68.899 2.822 -64.758 1.00 90.50 756 GLU A C 1
ATOM 5751 O O . GLU A 1 756 ? 69.244 3.989 -64.572 1.00 90.50 756 GLU A O 1
ATOM 5756 N N . ARG A 1 757 ? 69.732 1.927 -65.303 1.00 89.50 757 ARG A N 1
ATOM 5757 C CA . ARG A 1 757 ? 71.074 2.280 -65.786 1.00 89.50 757 ARG A CA 1
ATOM 5758 C C . ARG A 1 757 ? 70.998 2.781 -67.227 1.00 89.50 757 ARG A C 1
ATOM 5760 O O . ARG A 1 757 ? 70.428 2.126 -68.103 1.00 89.50 757 ARG A O 1
ATOM 5767 N N . PHE A 1 758 ? 71.632 3.914 -67.476 1.00 91.56 758 PHE A N 1
ATOM 5768 C CA . PHE A 1 758 ? 71.779 4.530 -68.784 1.00 91.56 758 PHE A CA 1
ATOM 5769 C C . PHE A 1 758 ? 73.243 4.504 -69.194 1.00 91.56 758 PHE A C 1
ATOM 5771 O O . PHE A 1 758 ? 74.133 4.847 -68.416 1.00 91.56 758 PHE A O 1
ATOM 5778 N N . LYS A 1 759 ? 73.474 4.091 -70.438 1.00 90.81 759 LYS A N 1
ATOM 5779 C CA . LYS A 1 759 ? 74.749 4.241 -71.119 1.00 90.81 759 LYS A CA 1
ATOM 5780 C C . LYS A 1 759 ? 74.464 4.847 -72.480 1.00 90.81 759 LYS A C 1
ATOM 5782 O O . LYS A 1 759 ? 73.755 4.256 -73.288 1.00 90.81 759 LYS A O 1
ATOM 5787 N N . GLU A 1 760 ? 74.937 6.059 -72.692 1.00 92.12 760 GLU A N 1
ATOM 5788 C CA . GLU A 1 760 ? 74.547 6.884 -73.830 1.00 92.12 760 GLU A CA 1
ATOM 5789 C C . GLU A 1 760 ? 75.779 7.448 -74.522 1.00 92.12 760 GLU A C 1
ATOM 5791 O O . GLU A 1 760 ? 76.778 7.741 -73.869 1.00 92.12 760 GLU A O 1
ATOM 5796 N N . TYR A 1 761 ? 75.692 7.633 -75.837 1.00 89.12 761 TYR A N 1
ATOM 5797 C CA . TYR A 1 761 ? 76.759 8.183 -76.661 1.00 89.12 761 TYR A CA 1
ATOM 5798 C C . TYR A 1 761 ? 76.225 9.253 -77.610 1.00 89.12 761 TYR A C 1
ATOM 5800 O O . TYR A 1 761 ? 75.209 9.058 -78.270 1.00 89.12 761 TYR A O 1
ATOM 5808 N N . ALA A 1 762 ? 76.932 10.369 -77.734 1.00 89.81 762 ALA A N 1
ATOM 5809 C CA . ALA A 1 762 ? 76.621 11.448 -78.665 1.00 89.81 762 ALA A CA 1
ATOM 5810 C C . ALA A 1 762 ? 77.861 11.883 -79.439 1.00 89.81 762 ALA A C 1
ATOM 5812 O O . ALA A 1 762 ? 79.001 11.644 -79.025 1.00 89.81 762 ALA A O 1
ATOM 5813 N N . GLN A 1 763 ? 77.643 12.558 -80.570 1.00 85.12 763 GLN A N 1
ATOM 5814 C CA . GLN A 1 763 ? 78.763 12.960 -81.409 1.00 85.12 763 GLN A CA 1
ATOM 5815 C C . GLN A 1 763 ? 79.676 14.007 -80.743 1.00 85.12 763 GLN A C 1
ATOM 5817 O O . GLN A 1 763 ? 80.891 14.006 -80.927 1.00 85.12 763 GLN A O 1
ATOM 5822 N N . ASN A 1 764 ? 79.089 14.873 -79.931 1.00 84.50 764 ASN A N 1
ATOM 5823 C CA . ASN A 1 764 ? 79.750 15.782 -79.004 1.00 84.50 764 ASN A CA 1
ATOM 5824 C C . ASN A 1 764 ? 78.786 16.036 -77.828 1.00 84.50 764 ASN A C 1
ATOM 5826 O O . ASN A 1 764 ? 77.670 15.516 -77.833 1.00 84.50 764 ASN A O 1
ATOM 5830 N N . ASN A 1 765 ? 79.207 16.815 -76.830 1.00 80.94 765 ASN A N 1
ATOM 5831 C CA . ASN A 1 765 ? 78.429 17.057 -75.607 1.00 80.94 765 ASN A CA 1
ATOM 5832 C C . ASN A 1 765 ? 77.027 17.664 -75.860 1.00 80.94 765 ASN A C 1
ATOM 5834 O O . ASN A 1 765 ? 76.111 17.398 -75.087 1.00 80.94 765 ASN A O 1
ATOM 5838 N N . ASP A 1 766 ? 76.853 18.404 -76.963 1.00 80.62 766 ASP A N 1
ATOM 5839 C CA . ASP A 1 766 ? 75.603 19.095 -77.327 1.00 80.62 766 ASP A CA 1
ATOM 5840 C C . ASP A 1 766 ? 74.804 18.367 -78.427 1.00 80.62 766 ASP A C 1
ATOM 5842 O O . ASP A 1 766 ? 73.784 18.859 -78.911 1.00 80.62 766 ASP A O 1
ATOM 5846 N N . SER A 1 767 ? 75.275 17.198 -78.868 1.00 83.12 767 SER A N 1
ATOM 5847 C CA . SER A 1 767 ? 74.611 16.403 -79.904 1.00 83.12 767 SER A CA 1
ATOM 5848 C C . SER A 1 767 ? 73.545 15.483 -79.320 1.00 83.12 767 SER A C 1
ATOM 5850 O O . SER A 1 767 ? 73.576 15.131 -78.142 1.00 83.12 767 SER A O 1
ATOM 5852 N N . GLN A 1 768 ? 72.632 15.022 -80.182 1.00 85.50 768 GLN A N 1
ATOM 5853 C CA . GLN A 1 768 ? 71.677 13.975 -79.828 1.00 85.50 768 GLN A CA 1
ATOM 5854 C C . GLN A 1 768 ? 72.409 12.755 -79.252 1.00 85.50 768 GLN A C 1
ATOM 5856 O O . GLN A 1 768 ? 73.360 12.244 -79.854 1.00 85.50 768 GLN A O 1
ATOM 5861 N N . ARG A 1 769 ? 71.953 12.322 -78.075 1.00 90.00 769 ARG A N 1
ATOM 5862 C CA . ARG A 1 769 ? 72.442 11.134 -77.379 1.00 90.00 769 ARG A CA 1
ATOM 5863 C C . ARG A 1 769 ? 71.704 9.906 -77.889 1.00 90.00 769 ARG A C 1
ATOM 5865 O O . ARG A 1 769 ? 70.500 9.974 -78.124 1.00 90.00 769 ARG A O 1
ATOM 5872 N N . TYR A 1 770 ? 72.434 8.809 -78.030 1.00 88.69 770 TYR A N 1
ATOM 5873 C CA . TYR A 1 770 ? 71.904 7.508 -78.413 1.00 88.69 770 TYR A CA 1
ATOM 5874 C C . TYR A 1 770 ? 72.191 6.485 -77.323 1.00 88.69 770 TYR A C 1
ATOM 5876 O O . TYR A 1 770 ? 73.305 6.447 -76.791 1.00 88.69 770 TYR A O 1
ATOM 5884 N N . ARG A 1 771 ? 71.202 5.662 -76.984 1.00 89.81 771 ARG A N 1
ATOM 5885 C CA . ARG A 1 771 ? 71.279 4.740 -75.845 1.00 89.81 771 ARG A CA 1
ATOM 5886 C C . ARG A 1 771 ? 71.833 3.375 -76.252 1.00 89.81 771 ARG A C 1
ATOM 5888 O O . ARG A 1 771 ? 71.185 2.619 -76.979 1.00 89.81 771 ARG A O 1
ATOM 5895 N N . ASP A 1 772 ? 73.022 3.064 -75.740 1.00 86.62 772 ASP A N 1
ATOM 5896 C CA . ASP A 1 772 ? 73.769 1.824 -75.968 1.00 86.62 772 ASP A CA 1
ATOM 5897 C C . ASP A 1 772 ? 72.991 0.615 -75.430 1.00 86.62 772 ASP A C 1
ATOM 5899 O O . ASP A 1 772 ? 72.522 0.618 -74.289 1.00 86.62 772 ASP A O 1
ATOM 5903 N N . GLY A 1 773 ? 72.821 -0.408 -76.266 1.00 83.50 773 GLY A N 1
ATOM 5904 C CA . GLY A 1 773 ? 72.048 -1.612 -75.963 1.00 83.50 773 GLY A CA 1
ATOM 5905 C C . GLY A 1 773 ? 70.531 -1.480 -76.151 1.00 83.50 773 GLY A C 1
ATOM 5906 O O . GLY A 1 773 ? 69.848 -2.501 -76.101 1.00 83.50 773 GLY A O 1
ATOM 5907 N N . VAL A 1 774 ? 69.995 -0.277 -76.408 1.00 85.62 774 VAL A N 1
ATOM 5908 C CA . VAL A 1 774 ? 68.549 -0.041 -76.615 1.00 85.62 774 VAL A CA 1
ATOM 5909 C C . VAL A 1 774 ? 68.245 0.364 -78.052 1.00 85.62 774 VAL A C 1
ATOM 5911 O O . VAL A 1 774 ? 67.498 -0.320 -78.745 1.00 85.62 774 VAL A O 1
ATOM 5914 N N . GLU A 1 775 ? 68.832 1.463 -78.520 1.00 86.75 775 GLU A N 1
ATOM 5915 C CA . GLU A 1 775 ? 68.618 1.955 -79.889 1.00 86.75 775 GLU A CA 1
ATOM 5916 C C . GLU A 1 775 ? 69.579 1.293 -80.883 1.00 86.75 775 GLU A C 1
ATOM 5918 O O . GLU A 1 775 ? 69.330 1.241 -82.090 1.00 86.75 775 GLU A O 1
ATOM 5923 N N . GLY A 1 776 ? 70.688 0.780 -80.363 1.00 86.69 776 GLY A N 1
ATOM 5924 C CA . GLY A 1 776 ? 71.799 0.237 -81.113 1.00 86.69 776 GLY A CA 1
ATOM 5925 C C . GLY A 1 776 ? 73.013 0.066 -80.214 1.00 86.69 776 GLY A C 1
ATOM 5926 O O . GLY A 1 776 ? 72.923 0.229 -78.998 1.00 86.69 776 GLY A O 1
ATOM 5927 N N . GLU A 1 777 ? 74.156 -0.218 -80.817 1.00 88.81 777 GLU A N 1
ATOM 5928 C CA . GLU A 1 777 ? 75.430 -0.305 -80.107 1.00 88.81 777 GLU A CA 1
ATOM 5929 C C . GLU A 1 777 ? 76.455 0.618 -80.759 1.00 88.81 777 GLU A C 1
ATOM 5931 O O . GLU A 1 777 ? 76.459 0.827 -81.981 1.00 88.81 777 GLU A O 1
ATOM 5936 N N . LEU A 1 778 ? 77.343 1.189 -79.947 1.00 87.31 778 LEU A N 1
ATOM 5937 C CA . LEU A 1 778 ? 78.455 1.962 -80.482 1.00 87.31 778 LEU A CA 1
ATOM 5938 C C . LEU A 1 778 ? 79.514 1.011 -81.062 1.00 87.31 778 LEU A C 1
ATOM 5940 O O . LEU A 1 778 ? 80.211 0.309 -80.331 1.00 87.31 778 LEU A O 1
ATOM 5944 N N . ASP A 1 779 ? 79.662 1.027 -82.384 1.00 86.50 779 ASP A N 1
ATOM 5945 C CA . ASP A 1 779 ? 80.525 0.109 -83.127 1.00 86.50 779 ASP A CA 1
ATOM 5946 C C . ASP A 1 779 ? 81.690 0.856 -83.801 1.00 86.50 779 ASP A C 1
ATOM 5948 O O . ASP A 1 779 ? 81.635 2.051 -84.118 1.00 86.50 779 ASP A O 1
ATOM 5952 N N . TRP A 1 780 ? 82.792 0.147 -84.029 1.00 85.75 780 TRP A N 1
ATOM 5953 C CA . TRP A 1 780 ? 83.957 0.676 -84.723 1.00 85.75 780 TRP A CA 1
ATOM 5954 C C . TRP A 1 780 ? 84.726 -0.408 -85.469 1.00 85.75 780 TRP A C 1
ATOM 5956 O O . TRP A 1 780 ? 84.752 -1.588 -85.127 1.00 85.75 780 TRP A O 1
ATOM 5966 N N . THR A 1 781 ? 85.473 0.016 -86.486 1.00 81.00 781 THR A N 1
ATOM 5967 C CA . THR A 1 781 ? 86.361 -0.884 -87.224 1.00 81.00 781 THR A CA 1
ATOM 5968 C C . THR A 1 781 ? 87.807 -0.750 -86.770 1.00 81.00 781 THR A C 1
ATOM 5970 O O . THR A 1 781 ? 88.327 0.345 -86.589 1.00 81.00 781 THR A O 1
ATOM 5973 N N . ARG A 1 782 ? 88.534 -1.872 -86.713 1.00 79.62 782 ARG A N 1
ATOM 5974 C CA . ARG A 1 782 ? 89.983 -1.858 -86.441 1.00 79.62 782 ARG A CA 1
ATOM 5975 C C . ARG A 1 782 ? 90.816 -1.220 -87.563 1.00 79.62 782 ARG A C 1
ATOM 5977 O O . ARG A 1 782 ? 92.015 -1.029 -87.379 1.00 79.62 782 ARG A O 1
ATOM 5984 N N . LYS A 1 783 ? 90.213 -0.916 -88.722 1.00 80.75 783 LYS A N 1
ATOM 5985 C CA . LYS A 1 783 ? 90.889 -0.356 -89.908 1.00 80.75 783 LYS A CA 1
ATOM 5986 C C . LYS A 1 783 ? 90.902 1.182 -89.965 1.00 80.75 783 LYS A C 1
ATOM 5988 O O . LYS A 1 783 ? 91.627 1.728 -90.788 1.00 80.75 783 LYS A O 1
ATOM 5993 N N . SER A 1 784 ? 90.125 1.879 -89.132 1.00 81.25 784 SER A N 1
ATOM 5994 C CA . SER A 1 784 ? 89.960 3.342 -89.171 1.00 81.25 784 SER A CA 1
ATOM 5995 C C . SER A 1 784 ? 89.768 3.909 -87.766 1.00 81.25 784 SER A C 1
ATOM 5997 O O . SER A 1 784 ? 89.273 3.212 -86.891 1.00 81.25 784 SER A O 1
ATOM 5999 N N . ARG A 1 785 ? 90.101 5.191 -87.564 1.00 82.62 785 ARG A N 1
ATOM 6000 C CA . ARG A 1 785 ? 89.805 5.919 -86.316 1.00 82.62 785 ARG A CA 1
ATOM 6001 C C . ARG A 1 785 ? 88.317 6.161 -86.096 1.00 82.62 785 ARG A C 1
ATOM 6003 O O . ARG A 1 785 ? 87.965 6.659 -85.047 1.00 82.62 785 ARG A O 1
ATOM 6010 N N . LYS A 1 786 ? 87.466 5.880 -87.083 1.00 86.19 786 LYS A N 1
ATOM 6011 C CA . LYS A 1 786 ? 86.055 6.241 -87.011 1.00 86.19 786 LYS A CA 1
ATOM 6012 C C . LYS A 1 786 ? 85.219 5.184 -86.278 1.00 86.19 786 LYS A C 1
ATOM 6014 O O . LYS A 1 786 ? 85.234 4.017 -86.677 1.00 86.19 786 LYS A O 1
ATOM 6019 N N . ALA A 1 787 ? 84.447 5.625 -85.292 1.00 87.44 787 ALA A N 1
ATOM 6020 C CA . ALA A 1 787 ? 83.324 4.924 -84.676 1.00 87.44 787 ALA A CA 1
ATOM 6021 C C . ALA A 1 787 ? 81.991 5.516 -85.159 1.00 87.44 787 ALA A C 1
ATOM 6023 O O . ALA A 1 787 ? 81.917 6.696 -85.527 1.00 87.44 787 ALA A O 1
ATOM 6024 N N . TRP A 1 788 ? 80.941 4.703 -85.162 1.00 89.44 788 TRP A N 1
ATOM 6025 C CA . TRP A 1 788 ? 79.566 5.115 -85.441 1.00 89.44 788 TRP A CA 1
ATOM 6026 C C . TRP A 1 788 ? 78.616 4.391 -84.490 1.00 89.44 788 TRP A C 1
ATOM 6028 O O . TRP A 1 788 ? 78.910 3.305 -84.002 1.00 89.44 788 TRP A O 1
ATOM 6038 N N . PHE A 1 789 ? 77.449 4.975 -84.261 1.00 90.38 789 PHE A N 1
ATOM 6039 C CA . PHE A 1 789 ? 76.373 4.301 -83.548 1.00 90.38 789 PHE A CA 1
ATOM 6040 C C . PHE A 1 789 ? 75.585 3.465 -84.559 1.00 90.38 789 PHE A C 1
ATOM 6042 O O . PHE A 1 789 ? 75.101 3.998 -85.567 1.00 90.38 789 PHE A O 1
ATOM 6049 N N . ALA A 1 790 ? 75.556 2.150 -84.361 1.00 88.69 790 ALA A N 1
ATOM 6050 C CA . ALA A 1 790 ? 74.879 1.201 -85.233 1.00 88.69 790 ALA A CA 1
ATOM 6051 C C . ALA A 1 790 ? 73.492 0.908 -84.663 1.00 88.69 790 ALA A C 1
ATOM 6053 O O . ALA A 1 790 ? 73.374 0.185 -83.679 1.00 88.69 790 ALA A O 1
ATOM 6054 N N . PHE A 1 791 ? 72.452 1.465 -85.281 1.00 89.06 791 PHE A N 1
ATOM 6055 C CA . PHE A 1 791 ? 71.078 1.253 -84.840 1.00 89.06 791 PHE A CA 1
ATOM 6056 C C . PHE A 1 791 ? 70.611 -0.161 -85.193 1.00 89.06 791 PHE A C 1
ATOM 6058 O O . PHE A 1 791 ? 70.947 -0.687 -86.259 1.00 89.06 791 PHE A O 1
ATOM 6065 N N . TYR A 1 792 ? 69.794 -0.769 -84.332 1.00 86.19 792 TYR A N 1
ATOM 6066 C CA . TYR A 1 792 ? 69.288 -2.129 -84.561 1.00 86.19 792 TYR A CA 1
ATOM 6067 C C . TYR A 1 792 ? 68.357 -2.247 -85.775 1.00 86.19 792 TYR A C 1
ATOM 6069 O O . TYR A 1 792 ? 68.215 -3.328 -86.341 1.00 86.19 792 TYR A O 1
ATOM 6077 N N . ASP A 1 793 ? 67.776 -1.136 -86.230 1.00 84.00 793 ASP A N 1
ATOM 6078 C CA . ASP A 1 793 ? 66.989 -1.066 -87.467 1.00 84.00 793 ASP A CA 1
ATOM 6079 C C . ASP A 1 793 ? 67.844 -1.013 -88.753 1.00 84.00 793 ASP A C 1
ATOM 6081 O O . ASP A 1 793 ? 67.314 -0.898 -89.859 1.00 84.00 793 ASP A O 1
ATOM 6085 N N . GLY A 1 794 ? 69.171 -1.100 -88.620 1.00 79.19 794 GLY A N 1
ATOM 6086 C CA . GLY A 1 794 ? 70.129 -1.118 -89.723 1.00 79.19 794 GLY A CA 1
ATOM 6087 C C . GLY A 1 794 ? 70.653 0.258 -90.142 1.00 79.19 794 GLY A C 1
ATOM 6088 O O . GLY A 1 794 ? 71.565 0.324 -90.975 1.00 79.19 794 GLY A O 1
ATOM 6089 N N . ARG A 1 795 ? 70.142 1.361 -89.574 1.00 88.75 795 ARG A N 1
ATOM 6090 C CA . ARG A 1 795 ? 70.693 2.709 -89.795 1.00 88.75 795 ARG A CA 1
ATOM 6091 C C . ARG A 1 795 ? 72.043 2.878 -89.088 1.00 88.75 795 ARG A C 1
ATOM 6093 O O . ARG A 1 795 ? 72.383 2.171 -88.143 1.00 88.75 795 ARG A O 1
ATOM 6100 N N . ARG A 1 796 ? 72.845 3.845 -89.542 1.00 84.06 796 ARG A N 1
ATOM 6101 C CA . ARG A 1 796 ? 74.123 4.213 -88.906 1.00 84.06 796 ARG A CA 1
ATOM 6102 C C . ARG A 1 796 ? 74.227 5.720 -88.775 1.00 84.06 796 ARG A C 1
ATOM 6104 O O . ARG A 1 796 ? 73.916 6.438 -89.725 1.00 84.06 796 ARG A O 1
ATOM 6111 N N . SER A 1 797 ? 74.701 6.191 -87.628 1.00 84.75 797 SER A N 1
ATOM 6112 C CA . SER A 1 797 ? 75.053 7.602 -87.477 1.00 84.75 797 SER A CA 1
ATOM 6113 C C . SER A 1 797 ? 76.308 7.953 -88.299 1.00 84.75 797 SER A C 1
ATOM 6115 O O . SER A 1 797 ? 77.074 7.060 -88.692 1.00 84.75 797 SER A O 1
ATOM 6117 N N . PRO A 1 798 ? 76.558 9.244 -88.592 1.00 84.88 798 PRO A N 1
ATOM 6118 C CA . PRO A 1 798 ? 77.794 9.649 -89.246 1.00 84.88 798 PRO A CA 1
ATOM 6119 C C . PRO A 1 798 ? 79.017 9.234 -88.419 1.00 84.88 798 PRO A C 1
ATOM 6121 O O . PRO A 1 798 ? 79.119 9.507 -87.224 1.00 84.88 798 PRO A O 1
ATOM 6124 N N . SER A 1 799 ? 79.959 8.568 -89.082 1.00 83.00 799 SER A N 1
ATOM 6125 C CA . SER A 1 799 ? 81.162 8.042 -88.442 1.00 83.00 799 SER A CA 1
ATOM 6126 C C . SER A 1 799 ? 82.169 9.158 -88.127 1.00 83.00 799 SER A C 1
ATOM 6128 O O . SER A 1 799 ? 82.476 9.968 -89.009 1.00 83.00 799 SER A O 1
ATOM 6130 N N . GLN A 1 800 ? 82.756 9.146 -86.934 1.00 85.81 800 GLN A N 1
ATOM 6131 C CA . GLN A 1 800 ? 83.711 10.156 -86.459 1.00 85.81 800 GLN A CA 1
ATOM 6132 C C . GLN A 1 800 ? 84.723 9.559 -85.476 1.00 85.81 800 GLN A C 1
ATOM 6134 O O . GLN A 1 800 ? 84.582 8.404 -85.091 1.00 85.81 800 GLN A O 1
ATOM 6139 N N . ASN A 1 801 ? 85.748 10.322 -85.097 1.00 86.06 801 ASN A N 1
ATOM 6140 C CA . ASN A 1 801 ? 86.869 9.777 -84.328 1.00 86.06 801 ASN A CA 1
ATOM 6141 C C . ASN A 1 801 ? 86.566 9.605 -82.838 1.00 86.06 801 ASN A C 1
ATOM 6143 O O . ASN A 1 801 ? 86.842 8.550 -82.285 1.00 86.06 801 ASN A O 1
ATOM 6147 N N . ASP A 1 802 ? 85.999 10.625 -82.202 1.00 87.94 802 ASP A N 1
ATOM 6148 C CA . ASP A 1 802 ? 85.791 10.632 -80.756 1.00 87.94 802 ASP A CA 1
ATOM 6149 C C . ASP A 1 802 ? 84.304 10.816 -80.470 1.00 87.94 802 ASP A C 1
ATOM 6151 O O . ASP A 1 802 ? 83.620 11.495 -81.230 1.00 87.94 802 ASP A O 1
ATOM 6155 N N . TRP A 1 803 ? 83.795 10.193 -79.415 1.00 90.12 803 TRP A N 1
ATOM 6156 C CA . TRP A 1 803 ? 82.392 10.264 -79.004 1.00 90.12 803 TRP A CA 1
ATOM 6157 C C . TRP A 1 803 ? 82.305 10.718 -77.554 1.00 90.12 803 TRP A C 1
ATOM 6159 O O . TRP A 1 803 ? 83.143 10.345 -76.734 1.00 90.12 803 TRP A O 1
ATOM 6169 N N . PHE A 1 804 ? 81.290 11.508 -77.228 1.00 90.50 804 PHE A N 1
ATOM 6170 C CA . PHE A 1 804 ? 80.997 11.847 -75.842 1.00 90.50 804 PHE A CA 1
ATOM 6171 C C . PHE A 1 804 ? 80.047 10.796 -75.273 1.00 90.50 804 PHE A C 1
ATOM 6173 O O . PHE A 1 804 ? 79.093 10.411 -75.946 1.00 90.50 804 PHE A O 1
ATOM 6180 N N . GLY A 1 805 ? 80.335 10.290 -74.081 1.00 90.44 805 GLY A N 1
ATOM 6181 C CA . GLY A 1 805 ? 79.582 9.224 -73.437 1.00 90.44 805 GLY A CA 1
ATOM 6182 C C . GLY A 1 805 ? 79.099 9.620 -72.050 1.00 90.44 805 GLY A C 1
ATOM 6183 O O . GLY A 1 805 ? 79.743 10.410 -71.362 1.00 90.44 805 GLY A O 1
ATOM 6184 N N . TRP A 1 806 ? 77.981 9.041 -71.630 1.00 92.44 806 TRP A N 1
ATOM 6185 C CA . TRP A 1 806 ? 77.473 9.125 -70.265 1.00 92.44 806 TRP A CA 1
ATOM 6186 C C . TRP A 1 806 ? 77.134 7.731 -69.772 1.00 92.44 806 TRP A C 1
ATOM 6188 O O . TRP A 1 806 ? 76.526 6.941 -70.489 1.00 92.44 806 TRP A O 1
ATOM 6198 N N . GLU A 1 807 ? 77.509 7.443 -68.538 1.00 92.62 807 GLU A N 1
ATOM 6199 C CA . GLU A 1 807 ? 77.123 6.240 -67.826 1.00 92.62 807 GLU A CA 1
ATOM 6200 C C . GLU A 1 807 ? 76.598 6.643 -66.450 1.00 92.62 807 GLU A C 1
ATOM 6202 O O . GLU A 1 807 ? 77.356 7.080 -65.587 1.00 92.62 807 GLU A O 1
ATOM 6207 N N . TYR A 1 808 ? 75.285 6.547 -66.261 1.00 92.69 808 TYR A N 1
ATOM 6208 C CA . TYR A 1 808 ? 74.611 7.006 -65.048 1.00 92.69 808 TYR A CA 1
ATOM 6209 C C . TYR A 1 808 ? 73.447 6.104 -64.665 1.00 92.69 808 TYR A C 1
ATOM 6211 O O . TYR A 1 808 ? 72.944 5.318 -65.467 1.00 92.69 808 TYR A O 1
ATOM 6219 N N . ILE A 1 809 ? 73.022 6.201 -63.411 1.00 92.31 809 ILE A N 1
ATOM 6220 C CA . ILE A 1 809 ? 71.782 5.602 -62.931 1.00 92.31 809 ILE A CA 1
ATOM 6221 C C . ILE A 1 809 ? 70.761 6.727 -62.821 1.00 92.31 809 ILE A C 1
ATOM 6223 O O . ILE A 1 809 ? 70.977 7.690 -62.086 1.00 92.31 809 ILE A O 1
ATOM 6227 N N . ARG A 1 810 ? 69.646 6.595 -63.539 1.00 93.00 810 ARG A N 1
ATOM 6228 C CA . ARG A 1 810 ? 68.474 7.438 -63.330 1.00 93.00 810 ARG A CA 1
ATOM 6229 C C . ARG A 1 810 ? 67.666 6.847 -62.188 1.00 93.00 810 ARG A C 1
ATOM 6231 O O . ARG A 1 810 ? 67.192 5.715 -62.288 1.00 93.00 810 ARG A O 1
ATOM 6238 N N . THR A 1 811 ? 67.525 7.604 -61.110 1.00 91.25 811 THR A N 1
ATOM 6239 C CA . THR A 1 811 ? 66.575 7.297 -60.037 1.00 91.25 811 THR A CA 1
ATOM 6240 C C . THR A 1 811 ? 65.300 8.093 -60.294 1.00 91.25 811 THR A C 1
ATOM 6242 O O . THR A 1 811 ? 65.370 9.318 -60.414 1.00 91.25 811 THR A O 1
ATOM 6245 N N . THR A 1 812 ? 64.164 7.404 -60.404 1.00 91.38 812 THR A N 1
ATOM 6246 C CA . THR A 1 812 ? 62.830 7.997 -60.556 1.00 91.38 812 THR A CA 1
ATOM 6247 C C . THR A 1 812 ? 62.017 7.694 -59.306 1.00 91.38 812 THR A C 1
ATOM 6249 O O . THR A 1 812 ? 61.650 6.544 -59.077 1.00 91.38 812 THR A O 1
ATOM 6252 N N . ASP A 1 813 ? 61.737 8.722 -58.514 1.00 89.00 813 ASP A N 1
ATOM 6253 C CA . ASP A 1 813 ? 60.882 8.635 -57.332 1.00 89.00 813 ASP A CA 1
ATOM 6254 C C . ASP A 1 813 ? 59.478 9.127 -57.711 1.00 89.00 813 ASP A C 1
ATOM 6256 O O . ASP A 1 813 ? 59.304 10.284 -58.099 1.00 89.00 813 ASP A O 1
ATOM 6260 N N . THR A 1 814 ? 58.485 8.238 -57.640 1.00 89.69 814 THR A N 1
ATOM 6261 C CA . THR A 1 814 ? 57.086 8.512 -58.009 1.00 89.69 814 THR A CA 1
ATOM 6262 C C . THR A 1 814 ? 56.189 8.426 -56.779 1.00 89.69 814 THR A C 1
ATOM 6264 O O . THR A 1 814 ? 56.211 7.420 -56.064 1.00 89.69 814 THR A O 1
ATOM 6267 N N . THR A 1 815 ? 55.368 9.451 -56.532 1.00 84.62 815 THR A N 1
ATOM 6268 C CA . THR A 1 815 ? 54.336 9.400 -55.482 1.00 84.62 815 THR A CA 1
ATOM 6269 C C . THR A 1 815 ? 53.366 8.238 -55.729 1.00 84.62 815 THR A C 1
ATOM 6271 O O . THR A 1 815 ? 52.869 8.058 -56.838 1.00 84.62 815 THR A O 1
ATOM 6274 N N . THR A 1 816 ? 53.045 7.464 -54.694 1.00 85.62 816 THR A N 1
ATOM 6275 C CA . THR A 1 816 ? 52.044 6.381 -54.726 1.00 85.62 816 THR A CA 1
ATOM 6276 C C . THR A 1 816 ? 51.051 6.524 -53.573 1.00 85.62 816 THR A C 1
ATOM 6278 O O . THR A 1 816 ? 51.318 7.233 -52.606 1.00 85.62 816 THR A O 1
ATOM 6281 N N . ILE A 1 817 ? 49.889 5.873 -53.671 1.00 82.38 817 ILE A N 1
ATOM 6282 C CA . ILE A 1 817 ? 48.900 5.812 -52.584 1.00 82.38 817 ILE A CA 1
ATOM 6283 C C . ILE A 1 817 ? 49.132 4.512 -51.810 1.00 82.38 817 ILE A C 1
ATOM 6285 O O . ILE A 1 817 ? 48.962 3.431 -52.369 1.00 82.38 817 ILE A O 1
ATOM 6289 N N . GLU A 1 818 ? 49.501 4.612 -50.534 1.00 82.31 818 GLU A N 1
ATOM 6290 C CA . GLU A 1 818 ? 49.664 3.448 -49.650 1.00 82.31 818 GLU A CA 1
ATOM 6291 C C . GLU A 1 818 ? 48.348 3.047 -48.991 1.00 82.31 818 GLU A C 1
ATOM 6293 O O . GLU A 1 818 ? 48.067 1.865 -48.798 1.00 82.31 818 GLU A O 1
ATOM 6298 N N . HIS A 1 819 ? 47.543 4.038 -48.616 1.00 78.44 819 HIS A N 1
ATOM 6299 C CA . HIS A 1 819 ? 46.256 3.820 -47.980 1.00 78.44 819 HIS A CA 1
ATOM 6300 C C . HIS A 1 819 ? 45.290 4.940 -48.334 1.00 78.44 819 HIS A C 1
ATOM 6302 O O . HIS A 1 819 ? 45.688 6.101 -48.440 1.00 78.44 819 HIS A O 1
ATOM 6308 N N . ARG A 1 820 ? 44.023 4.573 -48.511 1.00 82.00 820 ARG A N 1
ATOM 6309 C CA . ARG A 1 820 ? 42.931 5.474 -48.855 1.00 82.00 820 ARG A CA 1
ATOM 6310 C C . ARG A 1 820 ? 41.630 4.895 -48.317 1.00 82.00 820 ARG A C 1
ATOM 6312 O O . ARG A 1 820 ? 41.376 3.707 -48.505 1.00 82.00 820 ARG A O 1
ATOM 6319 N N . ASP A 1 821 ? 40.812 5.742 -47.719 1.00 82.56 821 ASP A N 1
ATOM 6320 C CA . ASP A 1 821 ? 39.463 5.424 -47.268 1.00 82.56 821 ASP A CA 1
ATOM 6321 C C . ASP A 1 821 ? 38.545 6.631 -47.534 1.00 82.56 821 ASP A C 1
ATOM 6323 O O . ASP A 1 821 ? 38.351 7.489 -46.669 1.00 82.56 821 ASP A O 1
ATOM 6327 N N . PRO A 1 822 ? 38.049 6.794 -48.773 1.00 86.88 822 PRO A N 1
ATOM 6328 C CA . PRO A 1 822 ? 37.389 8.024 -49.176 1.00 86.88 822 PRO A CA 1
ATOM 6329 C C . PRO A 1 822 ? 36.014 8.174 -48.528 1.00 86.88 822 PRO A C 1
ATOM 6331 O O . PRO A 1 822 ? 35.230 7.222 -48.466 1.00 86.88 822 PRO A O 1
ATOM 6334 N N . ALA A 1 823 ? 35.674 9.407 -48.157 1.00 89.75 823 ALA A N 1
ATOM 6335 C CA . ALA A 1 823 ? 34.315 9.743 -47.764 1.00 89.75 823 ALA A CA 1
ATOM 6336 C C . ALA A 1 823 ? 33.350 9.690 -48.955 1.00 89.75 823 ALA A C 1
ATOM 6338 O O . ALA A 1 823 ? 33.726 9.926 -50.112 1.00 89.75 823 ALA A O 1
ATOM 6339 N N . LYS A 1 824 ? 32.085 9.382 -48.663 1.00 87.44 824 LYS A N 1
ATOM 6340 C CA . LYS A 1 824 ? 31.034 9.169 -49.661 1.00 87.44 824 LYS A CA 1
ATOM 6341 C C . LYS A 1 824 ? 29.776 9.952 -49.314 1.00 87.44 824 LYS A C 1
ATOM 6343 O O . LYS A 1 824 ? 29.227 9.791 -48.225 1.00 87.44 824 LYS A O 1
ATOM 6348 N N . ILE A 1 825 ? 29.279 10.723 -50.277 1.00 88.06 825 ILE A N 1
ATOM 6349 C CA . ILE A 1 825 ? 27.920 11.275 -50.276 1.00 88.06 825 ILE A CA 1
ATOM 6350 C C . ILE A 1 825 ? 27.171 10.662 -51.459 1.00 88.06 825 ILE A C 1
ATOM 6352 O O . ILE A 1 825 ? 27.538 10.893 -52.610 1.00 88.06 825 ILE A O 1
ATOM 6356 N N . LEU A 1 826 ? 26.142 9.861 -51.181 1.00 84.69 826 LEU A N 1
ATOM 6357 C CA . LEU A 1 826 ? 25.445 9.024 -52.162 1.00 84.69 826 LEU A CA 1
ATOM 6358 C C . LEU A 1 826 ? 23.951 9.370 -52.204 1.00 84.69 826 LEU A C 1
ATOM 6360 O O . LEU A 1 826 ? 23.201 8.993 -51.307 1.00 84.69 826 LEU A O 1
ATOM 6364 N N . ILE A 1 827 ? 23.494 10.073 -53.244 1.00 84.06 827 ILE A N 1
ATOM 6365 C CA . ILE A 1 827 ? 22.101 10.555 -53.341 1.00 84.06 827 ILE A CA 1
ATOM 6366 C C . ILE A 1 827 ? 21.408 10.049 -54.606 1.00 84.06 827 ILE A C 1
ATOM 6368 O O . ILE A 1 827 ? 21.553 10.621 -55.686 1.00 84.06 827 ILE A O 1
ATOM 6372 N N . ALA A 1 828 ? 20.622 8.980 -54.504 1.00 74.81 828 ALA A N 1
ATOM 6373 C CA . ALA A 1 828 ? 20.055 8.319 -55.683 1.00 74.81 828 ALA A CA 1
ATOM 6374 C C . ALA A 1 828 ? 19.006 9.166 -56.441 1.00 74.81 828 ALA A C 1
ATOM 6376 O O . ALA A 1 828 ? 18.736 8.918 -57.622 1.00 74.81 828 ALA A O 1
ATOM 6377 N N . GLY A 1 829 ? 18.408 10.162 -55.786 1.00 78.62 829 GLY A N 1
ATOM 6378 C CA . GLY A 1 829 ? 17.507 11.153 -56.370 1.00 78.62 829 GLY A CA 1
ATOM 6379 C C . GLY A 1 829 ? 18.213 12.438 -56.808 1.00 78.62 829 GLY A C 1
ATOM 6380 O O . GLY A 1 829 ? 19.275 12.415 -57.429 1.00 78.62 829 GLY A O 1
ATOM 6381 N N . ASN A 1 830 ? 17.568 13.579 -56.551 1.00 85.12 830 ASN A N 1
ATOM 6382 C CA . ASN A 1 830 ? 18.186 14.893 -56.738 1.00 85.12 830 ASN A CA 1
ATOM 6383 C C . ASN A 1 830 ? 18.938 15.290 -55.467 1.00 85.12 830 ASN A C 1
ATOM 6385 O O . ASN A 1 830 ? 18.435 15.039 -54.375 1.00 85.12 830 ASN A O 1
ATOM 6389 N N . LEU A 1 831 ? 20.083 15.950 -55.614 1.00 89.31 831 LEU A N 1
ATOM 6390 C CA . LEU A 1 831 ? 20.803 16.565 -54.504 1.00 89.31 831 LEU A CA 1
ATOM 6391 C C . LEU A 1 831 ? 20.714 18.085 -54.633 1.00 89.31 831 LEU A C 1
ATOM 6393 O O . LEU A 1 831 ? 21.060 18.626 -55.676 1.00 89.31 831 LEU A O 1
ATOM 6397 N N . SER A 1 832 ? 20.264 18.775 -53.595 1.00 94.25 832 SER A N 1
ATOM 6398 C CA . SER A 1 832 ? 20.414 20.223 -53.452 1.00 94.25 832 SER A CA 1
ATOM 6399 C C . SER A 1 832 ? 21.547 20.495 -52.470 1.00 94.25 832 SER A C 1
ATOM 6401 O O . SER A 1 832 ? 21.460 20.053 -51.327 1.00 94.25 832 SER A O 1
ATOM 6403 N N . LEU A 1 833 ? 22.596 21.193 -52.905 1.00 92.38 833 LEU A N 1
ATOM 6404 C CA . LEU A 1 833 ? 23.651 21.704 -52.030 1.00 92.38 833 LEU A CA 1
ATOM 6405 C C . LEU A 1 833 ? 23.634 23.229 -52.064 1.00 92.38 833 LEU A C 1
ATOM 6407 O O . LEU A 1 833 ? 23.632 23.844 -53.132 1.00 92.38 833 LEU A O 1
ATOM 6411 N N . ASN A 1 834 ? 23.663 23.840 -50.892 1.00 91.62 834 ASN A N 1
ATOM 6412 C CA . ASN A 1 834 ? 23.763 25.283 -50.751 1.00 91.62 834 ASN A CA 1
ATOM 6413 C C . ASN A 1 834 ? 24.748 25.618 -49.631 1.00 91.62 834 ASN A C 1
ATOM 6415 O O . ASN A 1 834 ? 24.724 24.945 -48.601 1.00 91.62 834 ASN A O 1
ATOM 6419 N N . GLY A 1 835 ? 25.607 26.617 -49.855 1.00 89.38 835 GLY A N 1
ATOM 6420 C CA . GLY A 1 835 ? 26.670 26.999 -48.927 1.00 89.38 835 GLY A CA 1
ATOM 6421 C C . GLY A 1 835 ? 27.779 27.843 -49.538 1.00 89.38 835 GLY A C 1
ATOM 6422 O O . GLY A 1 835 ? 27.848 28.005 -50.756 1.00 89.38 835 GLY A O 1
ATOM 6423 N N . ASP A 1 836 ? 28.667 28.331 -48.676 1.00 90.12 836 ASP A N 1
ATOM 6424 C CA . ASP A 1 836 ? 29.773 29.218 -49.049 1.00 90.12 836 ASP A CA 1
ATOM 6425 C C . ASP A 1 836 ? 31.042 28.426 -49.394 1.00 90.12 836 ASP A C 1
ATOM 6427 O O . ASP A 1 836 ? 31.793 28.794 -50.297 1.00 90.12 836 ASP A O 1
ATOM 6431 N N . GLN A 1 837 ? 31.288 27.321 -48.680 1.00 92.31 837 GLN A N 1
ATOM 6432 C CA . GLN A 1 837 ? 32.496 26.503 -48.810 1.00 92.31 837 GLN A CA 1
ATOM 6433 C C . GLN A 1 837 ? 32.146 25.019 -48.936 1.00 92.31 837 GLN A C 1
ATOM 6435 O O . GLN A 1 837 ? 32.113 24.289 -47.944 1.00 92.31 837 GLN A O 1
ATOM 6440 N N . LEU A 1 838 ? 31.900 24.550 -50.161 1.00 94.12 838 LEU A N 1
ATOM 6441 C CA . LEU A 1 838 ? 31.578 23.147 -50.427 1.00 94.12 838 LEU A CA 1
ATOM 6442 C C . LEU A 1 838 ? 32.795 22.453 -51.052 1.00 94.12 838 LEU A C 1
ATOM 6444 O O . LEU A 1 838 ? 33.191 22.780 -52.167 1.00 94.12 838 LEU A O 1
ATOM 6448 N N . HIS A 1 839 ? 33.411 21.516 -50.335 1.00 94.62 839 HIS A N 1
ATOM 6449 C CA . HIS A 1 839 ? 34.632 20.821 -50.744 1.00 94.62 839 HIS A CA 1
ATOM 6450 C C . HIS A 1 839 ? 34.420 19.309 -50.783 1.00 94.62 839 HIS A C 1
ATOM 6452 O O . HIS A 1 839 ? 33.971 18.693 -49.815 1.00 94.62 839 HIS A O 1
ATOM 6458 N N . ASN A 1 840 ? 34.831 18.711 -51.894 1.00 91.50 840 ASN A N 1
ATOM 6459 C CA . ASN A 1 840 ? 35.002 17.281 -52.067 1.00 91.50 840 ASN A CA 1
ATOM 6460 C C . ASN A 1 840 ? 36.482 17.003 -52.349 1.00 91.50 840 ASN A C 1
ATOM 6462 O O . ASN A 1 840 ? 36.957 17.220 -53.466 1.00 91.50 840 ASN A O 1
ATOM 6466 N N . GLN A 1 841 ? 37.209 16.561 -51.326 1.00 90.31 841 GLN A N 1
ATOM 6467 C CA . GLN A 1 841 ? 38.659 16.397 -51.365 1.00 90.31 841 GLN A CA 1
ATOM 6468 C C . GLN A 1 841 ? 39.007 14.913 -51.462 1.00 90.31 841 GLN A C 1
ATOM 6470 O O . GLN A 1 841 ? 38.673 14.153 -50.549 1.00 90.31 841 GLN A O 1
ATOM 6475 N N . TYR A 1 842 ? 39.601 14.485 -52.591 1.00 87.25 842 TYR A N 1
ATOM 6476 C CA . TYR A 1 842 ? 39.991 13.087 -52.882 1.00 87.25 842 TYR A CA 1
ATOM 6477 C C . TYR A 1 842 ? 38.932 12.038 -52.481 1.00 87.25 842 TYR A C 1
ATOM 6479 O O . TYR A 1 842 ? 39.234 10.892 -52.133 1.00 87.25 842 TYR A O 1
ATOM 6487 N N . SER A 1 843 ? 37.664 12.437 -52.571 1.00 88.38 843 SER A N 1
ATOM 6488 C CA . SER A 1 843 ? 36.493 11.727 -52.059 1.00 88.38 843 SER A CA 1
ATOM 6489 C C . SER A 1 843 ? 35.374 11.719 -53.095 1.00 88.38 843 SER A C 1
ATOM 6491 O O . SER A 1 843 ? 35.553 12.141 -54.245 1.00 88.38 843 SER A O 1
ATOM 6493 N N . GLN A 1 844 ? 34.236 11.148 -52.711 1.00 85.12 844 GLN A N 1
ATOM 6494 C CA . GLN A 1 844 ? 33.180 10.777 -53.636 1.00 85.12 844 GLN A CA 1
ATOM 6495 C C . GLN A 1 844 ? 31.872 11.508 -53.315 1.00 85.12 844 GLN A C 1
ATOM 6497 O O . GLN A 1 844 ? 31.336 11.376 -52.213 1.00 85.12 844 GLN A O 1
ATOM 6502 N N . ILE A 1 845 ? 31.334 12.235 -54.295 1.00 84.25 845 ILE A N 1
ATOM 6503 C CA . ILE A 1 845 ? 29.957 12.743 -54.286 1.00 84.25 845 ILE A CA 1
ATOM 6504 C C . ILE A 1 845 ? 29.260 12.195 -55.521 1.00 84.25 845 ILE A C 1
ATOM 6506 O O . ILE A 1 845 ? 29.587 12.546 -56.647 1.00 84.25 845 ILE A O 1
ATOM 6510 N N . LEU A 1 846 ? 28.282 11.328 -55.323 1.00 81.44 846 LEU A N 1
ATOM 6511 C CA . LEU A 1 846 ? 27.516 10.763 -56.417 1.00 81.44 846 LEU A CA 1
ATOM 6512 C C . LEU A 1 846 ? 26.088 11.308 -56.326 1.00 81.44 846 LEU A C 1
ATOM 6514 O O . LEU A 1 846 ? 25.497 11.356 -55.241 1.00 81.44 846 LEU A O 1
ATOM 6518 N N . VAL A 1 847 ? 25.516 11.704 -57.470 1.00 79.69 847 VAL A N 1
ATOM 6519 C CA . VAL A 1 847 ? 24.137 12.217 -57.585 1.00 79.69 847 VAL A CA 1
ATOM 6520 C C . VAL A 1 847 ? 23.387 11.523 -58.724 1.00 79.69 847 VAL A C 1
ATOM 6522 O O . VAL A 1 847 ? 23.763 11.630 -59.891 1.00 79.69 847 VAL A O 1
ATOM 6525 N N . GLY A 1 848 ? 22.272 10.864 -58.399 1.00 66.88 848 GLY A N 1
ATOM 6526 C CA . GLY A 1 848 ? 21.543 9.974 -59.306 1.00 66.88 848 GLY A CA 1
ATOM 6527 C C . GLY A 1 848 ? 20.804 10.681 -60.429 1.00 66.88 848 GLY A C 1
ATOM 6528 O O . GLY A 1 848 ? 20.698 10.166 -61.542 1.00 66.88 848 GLY A O 1
ATOM 6529 N N . LYS A 1 849 ? 20.280 11.871 -60.125 1.00 77.12 849 LYS A N 1
ATOM 6530 C CA . LYS A 1 849 ? 19.520 12.711 -61.055 1.00 77.12 849 LYS A CA 1
ATOM 6531 C C . LYS A 1 849 ? 20.219 14.048 -61.269 1.00 77.12 849 LYS A C 1
ATOM 6533 O O . LYS A 1 849 ? 21.143 14.135 -62.064 1.00 77.12 849 LYS A O 1
ATOM 6538 N N . THR A 1 850 ? 19.771 15.112 -60.609 1.00 82.62 850 THR A N 1
ATOM 6539 C CA . THR A 1 850 ? 20.365 16.445 -60.773 1.00 82.62 850 THR A CA 1
ATOM 6540 C C . THR A 1 850 ? 20.960 16.940 -59.472 1.00 82.62 850 THR A C 1
ATOM 6542 O O . THR A 1 850 ? 20.334 16.779 -58.426 1.00 82.62 850 THR A O 1
ATOM 6545 N N . LEU A 1 851 ? 22.124 17.579 -59.565 1.00 85.75 851 LEU A N 1
ATOM 6546 C CA . LEU A 1 851 ? 22.695 18.387 -58.495 1.00 85.75 851 LEU A CA 1
ATOM 6547 C C . LEU A 1 851 ? 22.233 19.831 -58.692 1.00 85.75 851 LEU A C 1
ATOM 6549 O O . LEU A 1 851 ? 22.469 20.408 -59.750 1.00 85.75 851 LEU A O 1
ATOM 6553 N N . THR A 1 852 ? 21.594 20.423 -57.698 1.00 90.12 852 THR A N 1
ATOM 6554 C CA . THR A 1 852 ? 21.299 21.854 -57.662 1.00 90.12 852 THR A CA 1
ATOM 6555 C C . THR A 1 852 ? 22.318 22.524 -56.744 1.00 90.12 852 THR A C 1
ATOM 6557 O O . THR A 1 852 ? 22.421 22.125 -55.589 1.00 90.12 852 THR A O 1
ATOM 6560 N N . LEU A 1 853 ? 23.073 23.504 -57.249 1.00 87.94 853 LEU A N 1
ATOM 6561 C CA . LEU A 1 853 ? 23.934 24.380 -56.445 1.00 87.94 853 LEU A CA 1
ATOM 6562 C C . LEU A 1 853 ? 23.301 25.771 -56.393 1.00 87.94 853 LEU A C 1
ATOM 6564 O O . LEU A 1 853 ? 23.169 26.419 -57.436 1.00 87.94 853 LEU A O 1
ATOM 6568 N N . GLY A 1 854 ? 22.877 26.212 -55.207 1.00 80.31 854 GLY A N 1
ATOM 6569 C CA . GLY A 1 854 ? 22.064 27.425 -55.071 1.00 80.31 854 GLY A CA 1
ATOM 6570 C C . GLY A 1 854 ? 20.780 27.317 -55.908 1.00 80.31 854 GLY A C 1
ATOM 6571 O O . GLY A 1 854 ? 19.927 26.479 -55.632 1.00 80.31 854 GLY A O 1
ATOM 6572 N N . GLU A 1 855 ? 20.661 28.113 -56.974 1.00 79.31 855 GLU A N 1
ATOM 6573 C CA . GLU A 1 855 ? 19.525 28.058 -57.915 1.00 79.31 855 GLU A CA 1
ATOM 6574 C C . GLU A 1 855 ? 19.834 27.310 -59.231 1.00 79.31 855 GLU A C 1
ATOM 6576 O O . GLU A 1 855 ? 18.940 27.059 -60.044 1.00 79.31 855 GLU A O 1
ATOM 6581 N N . GLN A 1 856 ? 21.093 26.930 -59.472 1.00 86.31 856 GLN A N 1
ATOM 6582 C CA . GLN A 1 856 ? 21.532 26.355 -60.745 1.00 86.31 856 GLN A CA 1
ATOM 6583 C C . GLN A 1 856 ? 21.512 24.828 -60.723 1.00 86.31 856 GLN A C 1
ATOM 6585 O O . GLN A 1 856 ? 22.034 24.195 -59.811 1.00 86.31 856 GLN A O 1
ATOM 6590 N N . ARG A 1 857 ? 20.976 24.217 -61.785 1.00 86.38 857 ARG A N 1
ATOM 6591 C CA . ARG A 1 857 ? 20.865 22.756 -61.918 1.00 86.38 857 ARG A CA 1
ATOM 6592 C C . ARG A 1 857 ? 21.931 22.179 -62.849 1.00 86.38 857 ARG A C 1
ATOM 6594 O O . ARG A 1 857 ? 21.973 22.502 -64.034 1.00 86.38 857 ARG A O 1
ATOM 6601 N N . PHE A 1 858 ? 22.707 21.233 -62.339 1.00 81.19 858 PHE A N 1
ATOM 6602 C CA . PHE A 1 858 ? 23.687 20.424 -63.055 1.00 81.19 858 PHE A CA 1
ATOM 6603 C C . PHE A 1 858 ? 23.127 19.019 -63.292 1.00 81.19 858 PHE A C 1
ATOM 6605 O O . PHE A 1 858 ? 22.631 18.356 -62.381 1.00 81.19 858 PHE A O 1
ATOM 6612 N N . ARG A 1 859 ? 23.195 18.557 -64.544 1.00 81.31 859 ARG A N 1
ATOM 6613 C CA . ARG A 1 859 ? 22.742 17.213 -64.951 1.00 81.31 859 ARG A CA 1
ATOM 6614 C C . ARG A 1 859 ? 23.891 16.229 -65.173 1.00 81.31 859 ARG A C 1
ATOM 6616 O O . ARG A 1 859 ? 23.621 15.057 -65.379 1.00 81.31 859 ARG A O 1
ATOM 6623 N N . LYS A 1 860 ? 25.139 16.709 -65.200 1.00 77.69 860 LYS A N 1
ATOM 6624 C CA . LYS A 1 860 ? 26.354 15.911 -65.407 1.00 77.69 860 LYS A CA 1
ATOM 6625 C C . LYS A 1 860 ? 27.596 16.666 -64.928 1.00 77.69 860 LYS A C 1
ATOM 6627 O O . LYS A 1 860 ? 27.627 17.887 -65.049 1.00 77.69 860 LYS A O 1
ATOM 6632 N N . ASN A 1 861 ? 28.612 15.936 -64.470 1.00 75.88 861 ASN A N 1
ATOM 6633 C CA . ASN A 1 861 ? 29.972 16.431 -64.223 1.00 75.88 861 ASN A CA 1
ATOM 6634 C C . ASN A 1 861 ? 30.993 15.342 -64.597 1.00 75.88 861 ASN A C 1
ATOM 6636 O O . ASN A 1 861 ? 31.634 14.722 -63.765 1.00 75.88 861 ASN A O 1
ATOM 6640 N N . THR A 1 862 ? 31.107 15.056 -65.893 1.00 66.06 862 THR A N 1
ATOM 6641 C CA . THR A 1 862 ? 31.882 13.911 -66.406 1.00 66.06 862 THR A CA 1
ATOM 6642 C C . THR A 1 862 ? 33.398 14.094 -66.328 1.00 66.06 862 THR A C 1
ATOM 6644 O O . THR A 1 862 ? 34.136 13.184 -66.691 1.00 66.06 862 THR A O 1
ATOM 6647 N N . LYS A 1 863 ? 33.866 15.287 -65.952 1.00 72.56 863 LYS A N 1
ATOM 6648 C CA . LYS A 1 863 ? 35.289 15.611 -65.796 1.00 72.56 863 LYS A CA 1
ATOM 6649 C C . LYS A 1 863 ? 35.703 15.737 -64.329 1.00 72.56 863 LYS A C 1
ATOM 6651 O O . LYS A 1 863 ? 36.864 16.036 -64.081 1.00 72.56 863 LYS A O 1
ATOM 6656 N N . ASN A 1 864 ? 34.770 15.530 -63.393 1.00 75.56 864 ASN A N 1
ATOM 6657 C CA . ASN A 1 864 ? 34.965 15.742 -61.958 1.00 75.56 864 ASN A CA 1
ATOM 6658 C C . ASN A 1 864 ? 35.517 17.142 -61.636 1.00 75.56 864 ASN A C 1
ATOM 6660 O O . ASN A 1 864 ? 36.279 17.317 -60.693 1.00 75.56 864 ASN A O 1
ATOM 6664 N N . GLU A 1 865 ? 35.145 18.145 -62.437 1.00 82.31 865 GLU A N 1
ATOM 6665 C CA . GLU A 1 865 ? 35.657 19.508 -62.296 1.00 82.31 865 GLU A CA 1
ATOM 6666 C C . GLU A 1 865 ? 34.933 20.258 -61.175 1.00 82.31 865 GLU A C 1
ATOM 6668 O O . GLU A 1 865 ? 33.821 19.895 -60.778 1.00 82.31 865 GLU A O 1
ATOM 6673 N N . THR A 1 866 ? 35.558 21.311 -60.651 1.00 87.50 866 THR A N 1
ATOM 6674 C CA . THR A 1 866 ? 34.912 22.248 -59.724 1.00 87.50 866 THR A CA 1
ATOM 6675 C C . THR A 1 866 ? 33.694 22.887 -60.390 1.00 87.50 866 THR A C 1
ATOM 6677 O O . THR A 1 866 ? 33.792 23.434 -61.488 1.00 87.50 866 THR A O 1
ATOM 6680 N N . LEU A 1 867 ? 32.543 22.826 -59.718 1.00 87.50 867 LEU A N 1
ATOM 6681 C CA . LEU A 1 867 ? 31.280 23.364 -60.221 1.00 87.50 867 LEU A CA 1
ATOM 6682 C C . LEU A 1 867 ? 30.977 24.697 -59.538 1.00 87.50 867 LEU A C 1
ATOM 6684 O O . LEU A 1 867 ? 31.015 24.785 -58.313 1.00 87.50 867 LEU A O 1
ATOM 6688 N N . THR A 1 868 ? 30.628 25.716 -60.319 1.00 84.94 868 THR A N 1
ATOM 6689 C CA . THR A 1 868 ? 30.321 27.061 -59.811 1.00 84.94 868 THR A CA 1
ATOM 6690 C C . THR A 1 868 ? 28.944 27.509 -60.291 1.00 84.94 868 THR A C 1
ATOM 6692 O O . THR A 1 868 ? 28.626 27.386 -61.476 1.00 84.94 868 THR A O 1
ATOM 6695 N N . ALA A 1 869 ? 28.142 28.044 -59.373 1.00 83.56 869 ALA A N 1
ATOM 6696 C CA . ALA A 1 869 ? 26.827 28.621 -59.622 1.00 83.56 869 ALA A CA 1
ATOM 6697 C C . ALA A 1 869 ? 26.655 29.912 -58.808 1.00 83.56 869 ALA A C 1
ATOM 6699 O O . ALA A 1 869 ? 26.448 29.872 -57.596 1.00 83.56 869 ALA A O 1
ATOM 6700 N N . ASN A 1 870 ? 26.724 31.069 -59.470 1.00 79.69 870 ASN A N 1
ATOM 6701 C CA . ASN A 1 870 ? 26.762 32.382 -58.813 1.00 79.69 870 ASN A CA 1
ATOM 6702 C C . ASN A 1 870 ? 27.854 32.440 -57.719 1.00 79.69 870 ASN A C 1
ATOM 6704 O O . ASN A 1 870 ? 29.033 32.338 -58.045 1.00 79.69 870 ASN A O 1
ATOM 6708 N N . HIS A 1 871 ? 27.466 32.593 -56.447 1.00 80.88 871 HIS A N 1
ATOM 6709 C CA . HIS A 1 871 ? 28.368 32.657 -55.287 1.00 80.88 871 HIS A CA 1
ATOM 6710 C C . HIS A 1 871 ? 28.625 31.289 -54.628 1.00 80.88 871 HIS A C 1
ATOM 6712 O O . HIS A 1 871 ? 29.439 31.207 -53.716 1.00 80.88 871 HIS A O 1
ATOM 6718 N N . VAL A 1 872 ? 27.955 30.221 -55.078 1.00 87.25 872 VAL A N 1
ATOM 6719 C CA . VAL A 1 872 ? 28.103 28.865 -54.531 1.00 87.25 872 VAL A CA 1
ATOM 6720 C C . VAL A 1 872 ? 29.093 28.081 -55.390 1.00 87.25 872 VAL A C 1
ATOM 6722 O O . VAL A 1 872 ? 28.925 27.976 -56.611 1.00 87.25 872 VAL A O 1
ATOM 6725 N N . GLN A 1 873 ? 30.113 27.498 -54.762 1.00 91.12 873 GLN A N 1
ATOM 6726 C CA . GLN A 1 873 ? 31.121 26.680 -55.435 1.00 91.12 873 GLN A CA 1
ATOM 6727 C C . GLN A 1 873 ? 31.273 25.322 -54.748 1.00 91.12 873 GLN A C 1
ATOM 6729 O O . GLN A 1 873 ? 31.481 25.257 -53.540 1.00 91.12 873 GLN A O 1
ATOM 6734 N N . LEU A 1 874 ? 31.214 24.248 -55.541 1.00 91.88 874 LEU A N 1
ATOM 6735 C CA . LEU A 1 874 ? 31.604 22.897 -55.145 1.00 91.88 874 LEU A CA 1
ATOM 6736 C C . LEU A 1 874 ? 32.999 22.593 -55.695 1.00 91.88 874 LEU A C 1
ATOM 6738 O O . LEU A 1 874 ? 33.148 22.239 -56.869 1.00 91.88 874 LEU A O 1
ATOM 6742 N N . ILE A 1 875 ? 34.007 22.743 -54.839 1.00 92.19 875 ILE A N 1
ATOM 6743 C CA . ILE A 1 875 ? 35.415 22.477 -55.129 1.00 92.19 875 ILE A CA 1
ATOM 6744 C C . ILE A 1 875 ? 35.640 20.967 -55.140 1.00 92.19 875 ILE A C 1
ATOM 6746 O O . ILE A 1 875 ? 35.460 20.299 -54.125 1.00 92.19 875 ILE A O 1
ATOM 6750 N N . ASN A 1 876 ? 36.031 20.437 -56.298 1.00 87.94 876 ASN A N 1
ATOM 6751 C CA . ASN A 1 876 ? 36.406 19.034 -56.468 1.00 87.94 876 ASN A CA 1
ATOM 6752 C C . ASN A 1 876 ? 37.926 18.963 -56.595 1.00 87.94 876 ASN A C 1
ATOM 6754 O O . ASN A 1 876 ? 38.481 19.327 -57.631 1.00 87.94 876 ASN A O 1
ATOM 6758 N N . GLU A 1 877 ? 38.592 18.557 -55.519 1.00 87.88 877 GLU A N 1
ATOM 6759 C CA . GLU A 1 877 ? 40.050 18.602 -55.400 1.00 87.88 877 GLU A CA 1
ATOM 6760 C C . GLU A 1 877 ? 40.648 17.202 -55.520 1.00 87.88 877 GLU A C 1
ATOM 6762 O O . GLU A 1 877 ? 40.514 16.375 -54.612 1.00 87.88 877 GLU A O 1
ATOM 6767 N N . ASP A 1 878 ? 41.291 16.939 -56.660 1.00 84.19 878 ASP A N 1
ATOM 6768 C CA . ASP A 1 878 ? 42.005 15.689 -56.915 1.00 84.19 878 ASP A CA 1
ATOM 6769 C C . ASP A 1 878 ? 43.406 15.693 -56.301 1.00 84.19 878 ASP A C 1
ATOM 6771 O O . ASP A 1 878 ? 44.007 16.744 -56.078 1.00 84.19 878 ASP A O 1
ATOM 6775 N N . LEU A 1 879 ? 43.933 14.501 -56.024 1.00 84.94 879 LEU A N 1
ATOM 6776 C CA . LEU A 1 879 ? 45.282 14.358 -55.488 1.00 84.94 879 LEU A CA 1
ATOM 6777 C C . LEU A 1 879 ? 46.315 14.530 -56.608 1.00 84.94 879 LEU A C 1
ATOM 6779 O O . LEU A 1 879 ? 46.243 13.859 -57.642 1.00 84.94 879 LEU A O 1
ATOM 6783 N N . ILE A 1 880 ? 47.302 15.392 -56.364 1.00 85.75 880 ILE A N 1
ATOM 6784 C CA . ILE A 1 880 ? 48.420 15.655 -57.274 1.00 85.75 880 ILE A CA 1
ATOM 6785 C C . ILE A 1 880 ? 49.648 14.879 -56.783 1.00 85.75 880 ILE A C 1
ATOM 6787 O O . ILE A 1 880 ? 50.086 15.057 -55.648 1.00 85.75 880 ILE A O 1
ATOM 6791 N N . GLY A 1 881 ? 50.188 14.009 -57.635 1.00 84.06 881 GLY A N 1
ATOM 6792 C CA . GLY A 1 881 ? 51.446 13.299 -57.414 1.00 84.06 881 GLY A CA 1
ATOM 6793 C C . GLY A 1 881 ? 52.623 13.989 -58.093 1.00 84.06 881 GLY A C 1
ATOM 6794 O O . GLY A 1 881 ? 52.453 14.684 -59.098 1.00 84.06 881 GLY A O 1
ATOM 6795 N N . GLU A 1 882 ? 53.820 13.761 -57.558 1.00 92.00 882 GLU A N 1
ATOM 6796 C CA . GLU A 1 882 ? 55.078 14.283 -58.086 1.00 92.00 882 GLU A CA 1
ATOM 6797 C C . GLU A 1 882 ? 55.970 13.143 -58.595 1.00 92.00 882 GLU A C 1
ATOM 6799 O O . GLU A 1 882 ? 56.002 12.044 -58.032 1.00 92.00 882 GLU A O 1
ATOM 6804 N N . ILE A 1 883 ? 56.721 13.421 -59.660 1.00 89.31 883 ILE A N 1
ATOM 6805 C CA . ILE A 1 883 ? 57.762 12.546 -60.198 1.00 89.31 883 ILE A CA 1
ATOM 6806 C C . ILE A 1 883 ? 59.083 13.311 -60.161 1.00 89.31 883 ILE A C 1
ATOM 6808 O O . ILE A 1 883 ? 59.271 14.299 -60.877 1.00 89.31 883 ILE A O 1
ATOM 6812 N N . HIS A 1 884 ? 60.012 12.828 -59.339 1.00 90.19 884 HIS A N 1
ATOM 6813 C CA . HIS A 1 884 ? 61.359 13.378 -59.196 1.00 90.19 884 HIS A CA 1
ATOM 6814 C C . HIS A 1 884 ? 62.342 12.475 -59.938 1.00 90.19 884 HIS A C 1
ATOM 6816 O O . HIS A 1 884 ? 62.442 11.285 -59.640 1.00 90.19 884 HIS A O 1
ATOM 6822 N N . ARG A 1 885 ? 63.081 13.023 -60.910 1.00 92.44 885 ARG A N 1
ATOM 6823 C CA . ARG A 1 885 ? 64.118 12.282 -61.648 1.00 92.44 885 ARG A CA 1
ATOM 6824 C C . ARG A 1 885 ? 65.486 12.907 -61.421 1.00 92.44 885 ARG A C 1
ATOM 6826 O O . ARG A 1 885 ? 65.672 14.106 -61.646 1.00 92.44 885 ARG A O 1
ATOM 6833 N N . ARG A 1 886 ? 66.453 12.074 -61.043 1.00 92.94 886 ARG A N 1
ATOM 6834 C CA . ARG A 1 886 ? 67.866 12.454 -60.940 1.00 92.94 886 ARG A CA 1
ATOM 6835 C C . ARG A 1 886 ? 68.758 11.440 -61.633 1.00 92.94 886 ARG A C 1
ATOM 6837 O O . ARG A 1 886 ? 68.541 10.234 -61.518 1.00 92.94 886 ARG A O 1
ATOM 6844 N N . ASP A 1 887 ? 69.766 11.959 -62.309 1.00 92.38 887 ASP A N 1
ATOM 6845 C CA . ASP A 1 887 ? 70.781 11.198 -63.014 1.00 92.38 887 ASP A CA 1
ATOM 6846 C C . ASP A 1 887 ? 72.099 11.355 -62.268 1.00 92.38 887 ASP A C 1
ATOM 6848 O O . ASP A 1 887 ? 72.616 12.466 -62.165 1.00 92.38 887 ASP A O 1
ATOM 6852 N N . ASP A 1 888 ? 72.632 10.245 -61.761 1.00 91.00 888 ASP A N 1
ATOM 6853 C CA . ASP A 1 888 ? 73.882 10.205 -61.004 1.00 91.00 888 ASP A CA 1
ATOM 6854 C C . ASP A 1 888 ? 74.854 9.213 -61.651 1.00 91.00 888 ASP A C 1
ATOM 6856 O O . ASP A 1 888 ? 74.557 8.020 -61.785 1.00 91.00 888 ASP A O 1
ATOM 6860 N N . GLY A 1 889 ? 76.023 9.690 -62.072 1.00 89.88 889 GLY A N 1
ATOM 6861 C CA . GLY A 1 889 ? 77.030 8.851 -62.711 1.00 89.88 889 GLY A CA 1
ATOM 6862 C C . GLY A 1 889 ? 78.223 9.632 -63.229 1.00 89.88 889 GLY A C 1
ATOM 6863 O O . GLY A 1 889 ? 78.706 10.555 -62.579 1.00 89.88 889 GLY A O 1
ATOM 6864 N N . GLN A 1 890 ? 78.725 9.245 -64.398 1.00 90.69 890 GLN A N 1
ATOM 6865 C CA . GLN A 1 890 ? 79.910 9.839 -65.002 1.00 90.69 890 GLN A CA 1
ATOM 6866 C C . GLN A 1 890 ? 79.694 10.128 -66.485 1.00 90.69 890 GLN A C 1
ATOM 6868 O O . GLN A 1 890 ? 79.069 9.359 -67.212 1.00 90.69 890 GLN A O 1
ATOM 6873 N N . SER A 1 891 ? 80.257 11.235 -66.948 1.00 89.81 891 SER A N 1
ATOM 6874 C CA . SER A 1 891 ? 80.460 11.516 -68.367 1.00 89.81 891 SER A CA 1
ATOM 6875 C C . SER A 1 891 ? 81.908 11.236 -68.745 1.00 89.81 891 SER A C 1
ATOM 6877 O O . SER A 1 891 ? 82.795 11.337 -67.901 1.00 89.81 891 SER A O 1
ATOM 6879 N N . PHE A 1 892 ? 82.168 10.856 -69.991 1.00 89.81 892 PHE A N 1
ATOM 6880 C CA . PHE A 1 892 ? 83.506 10.526 -70.473 1.00 89.81 892 PHE A CA 1
ATOM 6881 C C . PHE A 1 892 ? 83.648 10.822 -71.966 1.00 89.81 892 PHE A C 1
ATOM 6883 O O . PHE A 1 892 ? 82.669 10.914 -72.703 1.00 89.81 892 PHE A O 1
ATOM 6890 N N . MET A 1 893 ? 84.884 10.918 -72.445 1.00 89.00 893 MET A N 1
ATOM 6891 C CA . MET A 1 893 ? 85.180 10.942 -73.876 1.00 89.00 893 MET A CA 1
ATOM 6892 C C . MET A 1 893 ? 85.722 9.590 -74.319 1.00 89.00 893 MET A C 1
ATOM 6894 O O . MET A 1 893 ? 86.746 9.118 -73.834 1.00 89.00 893 MET A O 1
ATOM 6898 N N . MET A 1 894 ? 85.071 8.975 -75.295 1.00 87.06 894 MET A N 1
ATOM 6899 C CA . MET A 1 894 ? 85.590 7.803 -75.979 1.00 87.06 894 MET A CA 1
ATOM 6900 C C . MET A 1 894 ? 86.467 8.251 -77.144 1.00 87.06 894 MET A C 1
ATOM 6902 O O . MET A 1 894 ? 85.957 8.732 -78.154 1.00 87.06 894 MET A O 1
ATOM 6906 N N . VAL A 1 895 ? 87.782 8.091 -77.003 1.00 85.75 895 VAL A N 1
ATOM 6907 C CA . VAL A 1 895 ? 88.769 8.600 -77.964 1.00 85.75 895 VAL A CA 1
ATOM 6908 C C . VAL A 1 895 ? 89.395 7.494 -78.807 1.00 85.75 895 VAL A C 1
ATOM 6910 O O . VAL A 1 895 ? 89.717 6.405 -78.312 1.00 85.75 895 VAL A O 1
ATOM 6913 N N . ALA A 1 896 ? 89.612 7.775 -80.093 1.00 83.12 896 ALA A N 1
ATOM 6914 C CA . ALA A 1 896 ? 90.259 6.847 -81.014 1.00 83.12 896 ALA A CA 1
ATOM 6915 C C . ALA A 1 896 ? 91.778 6.821 -80.807 1.00 83.12 896 ALA A C 1
ATOM 6917 O O . ALA A 1 896 ? 92.490 7.785 -81.125 1.00 83.12 896 ALA A O 1
ATOM 6918 N N . TYR A 1 897 ? 92.318 5.674 -80.399 1.00 82.75 897 TYR A N 1
ATOM 6919 C CA . TYR A 1 897 ? 93.758 5.455 -80.297 1.00 82.75 897 TYR A CA 1
ATOM 6920 C C . TYR A 1 897 ? 94.263 4.494 -81.378 1.00 82.75 897 TYR A C 1
ATOM 6922 O O . TYR A 1 897 ? 93.548 3.638 -81.903 1.00 82.75 897 TYR A O 1
ATOM 6930 N N . LYS A 1 898 ? 95.540 4.652 -81.726 1.00 80.38 898 LYS A N 1
ATOM 6931 C CA . LYS A 1 898 ? 96.263 3.764 -82.638 1.00 80.38 898 LYS A CA 1
ATOM 6932 C C . LYS A 1 898 ? 97.125 2.831 -81.795 1.00 80.38 898 LYS A C 1
ATOM 6934 O O . LYS A 1 898 ? 97.937 3.307 -81.003 1.00 80.38 898 LYS A O 1
ATOM 6939 N N . ASP A 1 899 ? 96.944 1.526 -81.952 1.00 71.00 899 ASP A N 1
ATOM 6940 C CA . ASP A 1 899 ? 97.822 0.527 -81.340 1.00 71.00 899 ASP A CA 1
ATOM 6941 C C . ASP A 1 899 ? 99.273 0.741 -81.825 1.00 71.00 899 ASP A C 1
ATOM 6943 O O . ASP A 1 899 ? 99.508 1.105 -82.982 1.00 71.00 899 ASP A O 1
ATOM 6947 N N . LYS A 1 900 ? 100.257 0.537 -80.943 1.00 65.56 900 LYS A N 1
ATOM 6948 C CA . LYS A 1 900 ? 101.685 0.821 -81.168 1.00 65.56 900 LYS A CA 1
ATOM 6949 C C . LYS A 1 900 ? 102.373 -0.174 -82.119 1.00 65.56 900 LYS A C 1
ATOM 6951 O O . LYS A 1 900 ? 103.585 -0.089 -82.290 1.00 65.56 900 LYS A O 1
ATOM 6956 N N . ASN A 1 901 ? 101.643 -1.096 -82.753 1.00 66.88 901 ASN A N 1
ATOM 6957 C CA . ASN A 1 901 ? 102.200 -2.080 -83.686 1.00 66.88 901 ASN A CA 1
ATOM 6958 C C . ASN A 1 901 ? 102.562 -1.444 -85.058 1.00 66.88 901 ASN A C 1
ATOM 6960 O O . ASN A 1 901 ? 101.660 -1.037 -85.798 1.00 66.88 901 ASN A O 1
ATOM 6964 N N . PRO A 1 902 ? 103.854 -1.370 -85.441 1.00 60.47 902 PRO A N 1
ATOM 6965 C CA . PRO A 1 902 ? 104.310 -0.579 -86.590 1.00 60.47 902 PRO A CA 1
ATOM 6966 C C . PRO A 1 902 ? 104.044 -1.211 -87.970 1.00 60.47 902 PRO A C 1
ATOM 6968 O O . PRO A 1 902 ? 104.170 -0.514 -88.973 1.00 60.47 902 PRO A O 1
ATOM 6971 N N . ILE A 1 903 ? 103.656 -2.492 -88.054 1.00 65.69 903 ILE A N 1
ATOM 6972 C CA . ILE A 1 903 ? 103.534 -3.219 -89.340 1.00 65.69 903 ILE A CA 1
ATOM 6973 C C . ILE A 1 903 ? 102.084 -3.268 -89.852 1.00 65.69 903 ILE A C 1
ATOM 6975 O O . ILE A 1 903 ? 101.838 -3.258 -91.058 1.00 65.69 903 ILE A O 1
ATOM 6979 N N . ARG A 1 904 ? 101.095 -3.292 -88.951 1.00 67.88 904 ARG A N 1
ATOM 6980 C CA . ARG A 1 904 ? 99.664 -3.191 -89.287 1.00 67.88 904 ARG A CA 1
ATOM 6981 C C . ARG A 1 904 ? 98.950 -2.382 -88.208 1.00 67.88 904 ARG A C 1
ATOM 6983 O O . ARG A 1 904 ? 98.533 -2.969 -87.207 1.00 67.88 904 ARG A O 1
ATOM 6990 N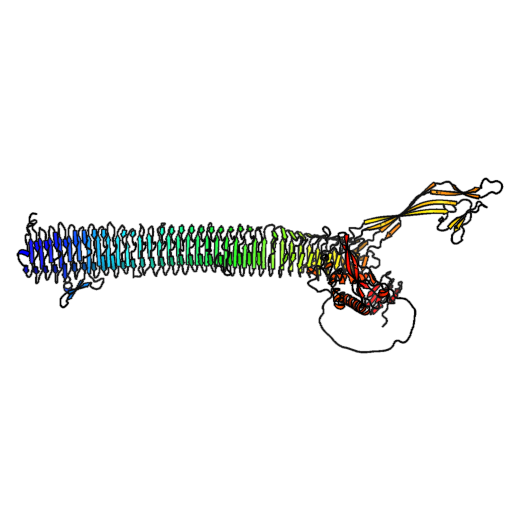 N . PRO A 1 905 ? 98.799 -1.061 -88.385 1.00 66.06 905 PRO A N 1
ATOM 6991 C CA . PRO A 1 905 ? 98.169 -0.246 -87.367 1.00 66.06 905 PRO A CA 1
ATOM 6992 C C . PRO A 1 905 ? 96.697 -0.625 -87.222 1.00 66.06 905 PRO A C 1
ATOM 6994 O O . PRO A 1 905 ? 95.946 -0.613 -88.198 1.00 66.06 905 PRO A O 1
ATOM 6997 N N . ARG A 1 906 ? 96.297 -0.974 -85.999 1.00 77.75 906 ARG A N 1
ATOM 6998 C CA . ARG A 1 906 ? 94.899 -1.207 -85.633 1.00 77.75 906 ARG A CA 1
ATOM 6999 C C . ARG A 1 906 ? 94.409 -0.041 -84.795 1.00 77.75 906 ARG A C 1
ATOM 7001 O O . ARG A 1 906 ? 95.133 0.455 -83.933 1.00 77.75 906 ARG A O 1
ATOM 7008 N N . TYR A 1 907 ? 93.186 0.385 -85.061 1.00 80.75 907 TYR A N 1
ATOM 7009 C CA . TYR A 1 907 ? 92.519 1.418 -84.284 1.00 80.75 907 TYR A CA 1
ATOM 7010 C C . TYR A 1 907 ? 91.576 0.782 -83.266 1.00 80.75 907 TYR A C 1
ATOM 7012 O O . TYR A 1 907 ? 90.921 -0.226 -83.548 1.00 80.75 907 TYR A O 1
ATOM 7020 N N . GLY A 1 908 ? 91.556 1.355 -82.071 1.00 80.81 908 GLY A N 1
ATOM 7021 C CA . GLY A 1 908 ? 90.642 1.007 -80.995 1.00 80.81 908 GLY A CA 1
ATOM 7022 C C . GLY A 1 908 ? 90.111 2.276 -80.348 1.00 80.81 908 GLY A C 1
ATOM 7023 O O . GLY A 1 908 ? 90.623 3.368 -80.595 1.00 80.81 908 GLY A O 1
ATOM 7024 N N . HIS A 1 909 ? 89.100 2.115 -79.512 1.00 86.50 909 HIS A N 1
ATOM 7025 C CA . HIS A 1 909 ? 88.517 3.205 -78.752 1.00 86.50 909 HIS A CA 1
ATOM 7026 C C . HIS A 1 909 ? 88.590 2.857 -77.273 1.00 86.50 909 HIS A C 1
ATOM 7028 O O . HIS A 1 909 ? 88.435 1.693 -76.896 1.00 86.50 909 HIS A O 1
ATOM 7034 N N . ARG A 1 910 ? 88.884 3.854 -76.447 1.00 84.56 910 ARG A N 1
ATOM 7035 C CA . ARG A 1 910 ? 88.866 3.725 -74.991 1.00 84.56 910 ARG A CA 1
ATOM 7036 C C . ARG A 1 910 ? 88.270 4.986 -74.389 1.00 84.56 910 ARG A C 1
ATOM 7038 O O . ARG A 1 910 ? 88.427 6.066 -74.954 1.00 84.56 910 ARG A O 1
ATOM 7045 N N . SER A 1 911 ? 87.597 4.827 -73.263 1.00 88.19 911 SER A N 1
ATOM 7046 C CA . SER A 1 911 ? 87.018 5.933 -72.512 1.00 88.19 911 SER A CA 1
ATOM 7047 C C . SER A 1 911 ? 88.085 6.600 -71.643 1.00 88.19 911 SER A C 1
ATOM 7049 O O . SER A 1 911 ? 88.759 5.928 -70.862 1.00 88.19 911 SER A O 1
ATOM 7051 N N . GLU A 1 912 ? 88.243 7.911 -71.789 1.00 83.56 912 GLU A N 1
ATOM 7052 C CA . GLU A 1 912 ? 89.140 8.776 -71.019 1.00 83.56 912 GLU A CA 1
ATOM 7053 C C . GLU A 1 912 ? 88.373 10.013 -70.513 1.00 83.56 912 GLU A C 1
ATOM 7055 O O . GLU A 1 912 ? 87.243 10.265 -70.929 1.00 83.56 912 GLU A O 1
ATOM 7060 N N . ASN A 1 913 ? 88.993 10.804 -69.629 1.00 85.31 913 ASN A N 1
ATOM 7061 C CA . ASN A 1 913 ? 88.434 12.052 -69.086 1.00 85.31 913 ASN A CA 1
ATOM 7062 C C . ASN A 1 913 ? 87.068 11.886 -68.399 1.00 85.31 913 ASN A C 1
ATOM 7064 O O . ASN A 1 913 ? 86.133 12.629 -68.690 1.00 85.31 913 ASN A O 1
ATOM 7068 N N . TYR A 1 914 ? 86.958 10.917 -67.488 1.00 88.50 914 TYR A N 1
ATOM 7069 C CA . TYR A 1 914 ? 85.756 10.760 -66.673 1.00 88.50 914 TYR A CA 1
ATOM 7070 C C . TYR A 1 914 ? 85.536 11.991 -65.787 1.00 88.50 914 TYR A C 1
ATOM 7072 O O . TYR A 1 914 ? 86.448 12.414 -65.074 1.00 88.50 914 TYR A O 1
ATOM 7080 N N . GLN A 1 915 ? 84.329 12.543 -65.830 1.00 88.00 915 GLN A N 1
ATOM 7081 C CA . GLN A 1 915 ? 83.863 13.605 -64.945 1.00 88.00 915 GLN A CA 1
ATOM 7082 C C . GLN A 1 915 ? 82.541 13.205 -64.311 1.00 88.00 915 GLN A C 1
ATOM 7084 O O . GLN A 1 915 ? 81.713 12.570 -64.967 1.00 88.00 915 GLN A O 1
ATOM 7089 N N . ASP A 1 916 ? 82.335 13.605 -63.060 1.00 88.12 916 ASP A N 1
ATOM 7090 C CA . ASP A 1 916 ? 81.076 13.358 -62.368 1.00 88.12 916 ASP A CA 1
ATOM 7091 C C . ASP A 1 916 ? 79.929 14.035 -63.122 1.00 88.12 916 ASP A C 1
ATOM 7093 O O . ASP A 1 916 ? 80.005 15.199 -63.524 1.00 88.12 916 ASP A O 1
ATOM 7097 N N . TYR A 1 917 ? 78.869 13.270 -63.344 1.00 88.25 917 TYR A N 1
ATOM 7098 C CA . TYR A 1 917 ? 77.669 13.715 -64.021 1.00 88.25 917 TYR A CA 1
ATOM 7099 C C . TYR A 1 917 ? 76.505 13.631 -63.043 1.00 88.25 917 TYR A C 1
ATOM 7101 O O . TYR A 1 917 ? 76.105 12.541 -62.635 1.00 88.25 917 TYR A O 1
ATOM 7109 N N . HIS A 1 918 ? 75.983 14.800 -62.684 1.00 89.56 918 HIS A N 1
ATOM 7110 C CA . HIS A 1 918 ? 74.776 14.944 -61.890 1.00 89.56 918 HIS A CA 1
ATOM 7111 C C . HIS A 1 918 ? 73.787 15.833 -62.639 1.00 89.56 918 HIS A C 1
ATOM 7113 O O . HIS A 1 918 ? 74.123 16.959 -63.019 1.00 89.56 918 HIS A O 1
ATOM 7119 N N . HIS A 1 919 ? 72.569 15.346 -62.850 1.00 89.50 919 HIS A N 1
ATOM 7120 C CA . HIS A 1 919 ? 71.507 16.131 -63.466 1.00 89.50 919 HIS A CA 1
ATOM 7121 C C . HIS A 1 919 ? 70.171 15.876 -62.774 1.00 89.50 919 HIS A C 1
ATOM 7123 O O . HIS A 1 919 ? 69.693 14.747 -62.715 1.00 89.50 919 HIS A O 1
ATOM 7129 N N . THR A 1 920 ? 69.559 16.942 -62.261 1.00 89.06 920 THR A N 1
ATOM 7130 C CA . THR A 1 920 ? 68.202 16.904 -61.707 1.00 89.06 920 THR A CA 1
ATOM 7131 C C . THR A 1 920 ? 67.230 17.447 -62.747 1.00 89.06 920 THR A C 1
ATOM 7133 O O . THR A 1 920 ? 67.429 18.549 -63.264 1.00 89.06 920 THR A O 1
ATOM 7136 N N . HIS A 1 921 ? 66.191 16.676 -63.057 1.00 90.25 921 HIS A N 1
ATOM 7137 C CA . HIS A 1 921 ? 65.143 17.075 -63.997 1.00 90.25 921 HIS A CA 1
ATOM 7138 C C . HIS A 1 921 ? 64.086 17.948 -63.298 1.00 90.25 921 HIS A C 1
ATOM 7140 O O . HIS A 1 921 ? 63.922 17.844 -62.081 1.00 90.25 921 HIS A O 1
ATOM 7146 N N . PRO A 1 922 ? 63.333 18.787 -64.036 1.00 89.69 922 PRO A N 1
ATOM 7147 C CA . PRO A 1 922 ? 62.153 19.459 -63.493 1.00 89.69 922 PRO A CA 1
ATOM 7148 C C . PRO A 1 922 ? 61.136 18.453 -62.933 1.00 89.69 922 PRO A C 1
ATOM 7150 O O . PRO A 1 922 ? 60.952 17.382 -63.511 1.00 89.69 922 PRO A O 1
ATOM 7153 N N . ILE A 1 923 ? 60.460 18.816 -61.838 1.00 88.94 923 ILE A N 1
ATOM 7154 C CA . ILE A 1 923 ? 59.402 17.992 -61.234 1.00 88.94 923 ILE A CA 1
ATOM 7155 C C . ILE A 1 923 ? 58.235 17.874 -62.221 1.00 88.94 923 ILE A C 1
ATOM 7157 O O . ILE A 1 923 ? 57.727 18.881 -62.720 1.00 88.94 923 ILE A O 1
ATOM 7161 N N . GLU A 1 924 ? 57.814 16.643 -62.498 1.00 89.94 924 GLU A N 1
ATOM 7162 C CA . GLU A 1 924 ? 56.632 16.343 -63.307 1.00 89.94 924 GLU A CA 1
ATOM 7163 C C . GLU A 1 924 ? 55.442 16.045 -62.382 1.00 89.94 924 GLU A C 1
ATOM 7165 O O . GLU A 1 924 ? 55.574 15.292 -61.418 1.00 89.94 924 GLU A O 1
ATOM 7170 N N . TYR A 1 925 ? 54.282 16.641 -62.670 1.00 88.06 925 TYR A N 1
ATOM 7171 C CA . TYR A 1 925 ? 53.059 16.484 -61.876 1.00 88.06 925 TYR A CA 1
ATOM 7172 C C . TYR A 1 925 ? 52.032 15.627 -62.616 1.00 88.06 925 TYR A C 1
ATOM 7174 O O . TYR A 1 925 ? 51.833 15.795 -63.822 1.00 88.06 925 TYR A O 1
ATOM 7182 N N . PHE A 1 926 ? 51.314 14.766 -61.894 1.00 84.56 926 PHE A N 1
ATOM 7183 C CA . PHE A 1 926 ? 50.195 13.996 -62.442 1.00 84.56 926 PHE A CA 1
ATOM 7184 C C . PHE A 1 926 ? 49.002 13.961 -61.480 1.00 84.56 926 PHE A C 1
ATOM 7186 O O . PHE A 1 926 ? 49.154 14.099 -60.272 1.00 84.56 926 PHE A O 1
ATOM 7193 N N . ASN A 1 927 ? 47.799 13.773 -62.026 1.00 80.00 927 ASN A N 1
ATOM 7194 C CA . ASN A 1 927 ? 46.575 13.610 -61.240 1.00 80.00 927 ASN A CA 1
ATOM 7195 C C . ASN A 1 927 ? 46.299 12.125 -61.012 1.00 80.00 927 ASN A C 1
ATOM 7197 O O . ASN A 1 927 ? 46.331 11.343 -61.970 1.00 80.00 927 ASN A O 1
ATOM 7201 N N . PHE A 1 928 ? 45.972 11.751 -59.777 1.00 80.25 928 PHE A N 1
ATOM 7202 C CA . PHE A 1 928 ? 45.589 10.377 -59.447 1.00 80.25 928 PHE A CA 1
ATOM 7203 C C . PHE A 1 928 ? 44.195 9.999 -59.974 1.00 80.25 928 PHE A C 1
ATOM 7205 O O . PHE A 1 928 ? 43.904 8.809 -60.094 1.00 80.25 928 PHE A O 1
ATOM 7212 N N . LYS A 1 929 ? 43.353 10.979 -60.337 1.00 81.19 929 LYS A N 1
ATOM 7213 C CA . LYS A 1 929 ? 41.971 10.803 -60.818 1.00 81.19 929 LYS A CA 1
ATOM 7214 C C . LYS A 1 929 ? 41.114 10.022 -59.828 1.00 81.19 929 LYS A C 1
ATOM 7216 O O . LYS A 1 929 ? 40.356 9.132 -60.211 1.00 81.19 929 LYS A O 1
ATOM 7221 N N . ILE A 1 930 ? 41.270 10.339 -58.547 1.00 74.81 930 ILE A N 1
ATOM 7222 C CA . ILE A 1 930 ? 40.630 9.618 -57.447 1.00 74.81 930 ILE A CA 1
ATOM 7223 C C . ILE A 1 930 ? 39.367 10.305 -56.936 1.00 74.81 930 ILE A C 1
ATOM 7225 O O . ILE A 1 930 ? 38.556 9.646 -56.281 1.00 74.81 930 ILE A O 1
ATOM 7229 N N . VAL A 1 931 ? 39.175 11.589 -57.240 1.00 77.44 931 VAL A N 1
ATOM 7230 C CA . VAL A 1 931 ? 37.897 12.276 -57.014 1.00 77.44 931 VAL A CA 1
ATOM 7231 C C . VAL A 1 931 ? 36.853 11.781 -57.994 1.00 77.44 931 VAL A C 1
ATOM 7233 O O . VAL A 1 931 ? 37.073 11.800 -59.205 1.00 77.44 931 VAL A O 1
ATOM 7236 N N . ASP A 1 932 ? 35.693 11.413 -57.460 1.00 72.62 932 ASP A N 1
ATOM 7237 C CA . ASP A 1 932 ? 34.518 11.047 -58.244 1.00 72.62 932 ASP A CA 1
ATOM 7238 C C . ASP A 1 932 ? 33.357 11.971 -57.868 1.00 72.62 932 ASP A C 1
ATOM 7240 O O . ASP A 1 932 ? 32.888 11.956 -56.729 1.00 72.62 932 ASP A O 1
ATOM 7244 N N . ASN A 1 933 ? 32.931 12.815 -58.811 1.00 74.31 933 ASN A N 1
ATOM 7245 C CA . ASN A 1 933 ? 31.790 13.711 -58.639 1.00 74.31 933 ASN A CA 1
ATOM 7246 C C . ASN A 1 933 ? 30.750 13.488 -59.740 1.00 74.31 933 ASN A C 1
ATOM 7248 O O . ASN A 1 933 ? 30.400 14.388 -60.509 1.00 74.31 933 ASN A O 1
ATOM 7252 N N . THR A 1 934 ? 30.304 12.245 -59.872 1.00 71.81 934 THR A N 1
ATOM 7253 C CA . THR A 1 934 ? 29.397 11.849 -60.942 1.00 71.81 934 THR A CA 1
ATOM 7254 C C . THR A 1 934 ? 27.965 12.329 -60.677 1.00 71.81 934 THR A C 1
ATOM 7256 O O . THR A 1 934 ? 27.349 12.007 -59.663 1.00 71.81 934 THR A O 1
ATOM 7259 N N . ILE A 1 935 ? 27.391 13.054 -61.645 1.00 71.25 935 ILE A N 1
ATOM 7260 C CA . ILE A 1 935 ? 26.007 13.559 -61.614 1.00 71.25 935 ILE A CA 1
ATOM 7261 C C . ILE A 1 935 ? 25.225 12.991 -62.799 1.00 71.25 935 ILE A C 1
ATOM 7263 O O . ILE A 1 935 ? 25.751 12.916 -63.912 1.00 71.25 935 ILE A O 1
ATOM 7267 N N . GLY A 1 936 ? 23.957 12.648 -62.572 1.00 56.41 936 GLY A N 1
ATOM 7268 C CA . GLY A 1 936 ? 23.023 12.221 -63.618 1.00 56.41 936 GLY A CA 1
ATOM 7269 C C . GLY A 1 936 ? 23.256 10.806 -64.123 1.00 56.41 936 GLY A C 1
ATOM 7270 O O . GLY A 1 936 ? 22.654 10.406 -65.119 1.00 56.41 936 GLY A O 1
ATOM 7271 N N . GLN A 1 937 ? 24.103 10.051 -63.429 1.00 59.03 937 GLN A N 1
ATOM 7272 C CA . GLN A 1 937 ? 24.190 8.607 -63.561 1.00 59.03 937 GLN A CA 1
ATOM 7273 C C . GLN A 1 937 ? 23.496 7.997 -62.362 1.00 59.03 937 GLN A C 1
ATOM 7275 O O . GLN A 1 937 ? 23.695 8.455 -61.241 1.00 59.03 937 GLN A O 1
ATOM 7280 N N . ALA A 1 938 ? 22.685 6.970 -62.591 1.00 51.88 938 ALA A N 1
ATOM 7281 C CA . ALA A 1 938 ? 21.984 6.308 -61.510 1.00 51.88 938 ALA A CA 1
ATOM 7282 C C . ALA A 1 938 ? 23.007 5.739 -60.515 1.00 51.88 938 ALA A C 1
ATOM 7284 O O . ALA A 1 938 ? 23.699 4.769 -60.816 1.00 51.88 938 ALA A O 1
ATOM 7285 N N . ILE A 1 939 ? 23.108 6.366 -59.344 1.00 45.28 939 ILE A N 1
ATOM 7286 C CA . ILE A 1 939 ? 23.966 5.868 -58.273 1.00 45.28 939 ILE A CA 1
ATOM 7287 C C . ILE A 1 939 ? 23.381 4.559 -57.804 1.00 45.28 939 ILE A C 1
ATOM 7289 O O . ILE A 1 939 ? 22.159 4.454 -57.653 1.00 45.28 939 ILE A O 1
ATOM 7293 N N . GLN A 1 940 ? 24.264 3.613 -57.523 1.00 45.44 940 GLN A N 1
ATOM 7294 C CA . GLN A 1 940 ? 23.938 2.512 -56.645 1.00 45.44 940 GLN A CA 1
ATOM 7295 C C . GLN A 1 940 ? 23.710 3.050 -55.244 1.00 45.44 940 GLN A C 1
ATOM 7297 O O . GLN A 1 940 ? 24.668 3.449 -54.578 1.00 45.44 940 GLN A O 1
ATOM 7302 N N . PRO A 1 941 ? 22.452 3.110 -54.797 1.00 44.94 941 PRO A N 1
ATOM 7303 C CA . PRO A 1 941 ? 22.224 3.358 -53.408 1.00 44.94 941 PRO A CA 1
ATOM 7304 C C . PRO A 1 941 ? 22.689 2.126 -52.637 1.00 44.94 941 PRO A C 1
ATOM 7306 O O . PRO A 1 941 ? 22.497 0.980 -53.045 1.00 44.94 941 PRO A O 1
ATOM 7309 N N . THR A 1 942 ? 23.246 2.359 -51.477 1.00 44.56 942 THR A N 1
ATOM 7310 C CA . THR A 1 942 ? 23.595 1.352 -50.499 1.00 44.56 942 THR A CA 1
ATOM 7311 C C . THR A 1 942 ? 22.349 0.893 -49.688 1.00 44.56 942 THR A C 1
ATOM 7313 O O . THR A 1 942 ? 22.407 0.685 -48.476 1.00 44.56 942 THR A O 1
ATOM 7316 N N . GLY A 1 943 ? 21.226 0.621 -50.381 1.00 37.34 943 GLY A N 1
ATOM 7317 C CA . GLY A 1 943 ? 19.940 0.134 -49.846 1.00 37.34 943 GLY A CA 1
ATOM 7318 C C . GLY A 1 943 ? 18.767 0.339 -50.830 1.00 37.34 943 GLY A C 1
ATOM 7319 O O . GLY A 1 943 ? 18.840 1.153 -51.736 1.00 37.34 943 GLY A O 1
ATOM 7320 N N . THR A 1 944 ? 17.663 -0.392 -50.701 1.00 37.88 944 THR A N 1
ATOM 7321 C CA . THR A 1 944 ? 16.592 -0.495 -51.726 1.00 37.88 944 THR A CA 1
ATOM 7322 C C . THR A 1 944 ? 15.264 0.162 -51.296 1.00 37.88 944 THR A C 1
ATOM 7324 O O . THR A 1 944 ? 14.970 0.216 -50.103 1.00 37.88 944 THR A O 1
ATOM 7327 N N . ALA A 1 945 ? 14.378 0.537 -52.243 1.00 31.58 945 ALA A N 1
ATOM 7328 C CA . ALA A 1 945 ? 12.929 0.692 -51.989 1.00 31.58 945 ALA A CA 1
ATOM 7329 C C . ALA A 1 945 ? 12.020 0.381 -53.210 1.00 31.58 945 ALA A C 1
ATOM 7331 O O . ALA A 1 945 ? 12.350 0.735 -54.341 1.00 31.58 945 ALA A O 1
ATOM 7332 N N . ILE A 1 946 ? 10.832 -0.203 -52.949 1.00 30.84 946 ILE A N 1
ATOM 7333 C CA . ILE A 1 946 ? 9.647 -0.280 -53.840 1.00 30.84 946 ILE A CA 1
ATOM 7334 C C . ILE A 1 946 ? 8.455 0.415 -53.165 1.00 30.84 946 ILE A C 1
ATOM 7336 O O . ILE A 1 946 ? 8.184 0.179 -51.988 1.00 30.84 946 ILE A O 1
ATOM 7340 N N . ARG A 1 947 ? 7.713 1.229 -53.933 1.00 30.66 947 ARG A N 1
ATOM 7341 C CA . ARG A 1 947 ? 6.380 1.768 -53.596 1.00 30.66 947 ARG A CA 1
ATOM 7342 C C . ARG A 1 947 ? 5.278 0.756 -53.946 1.00 30.66 947 ARG A C 1
ATOM 7344 O O . ARG A 1 947 ? 5.270 0.235 -55.056 1.00 30.66 947 ARG A O 1
ATOM 7351 N N . GLN A 1 948 ? 4.306 0.555 -53.054 1.00 26.91 948 GLN A N 1
ATOM 7352 C CA . GLN A 1 948 ? 3.016 -0.061 -53.395 1.00 26.91 948 GLN A CA 1
ATOM 7353 C C . GLN A 1 948 ? 2.092 0.970 -54.070 1.00 26.91 948 GLN A C 1
ATOM 7355 O O . GLN A 1 948 ? 1.929 2.082 -53.571 1.00 26.91 948 GLN A O 1
ATOM 7360 N N . GLN A 1 949 ? 1.446 0.575 -55.168 1.00 29.27 949 GLN A N 1
ATOM 7361 C CA . GLN A 1 949 ? 0.218 1.179 -55.692 1.00 29.27 949 GLN A CA 1
ATOM 7362 C C . GLN A 1 949 ? -0.776 0.047 -55.979 1.00 29.27 949 GLN A C 1
ATOM 7364 O O . GLN A 1 949 ? -0.421 -0.946 -56.614 1.00 29.27 949 GLN A O 1
ATOM 7369 N N . THR A 1 950 ? -2.013 0.189 -55.507 1.00 28.12 950 THR A N 1
ATOM 7370 C CA . THR A 1 950 ? -3.125 -0.736 -55.756 1.00 28.12 950 THR A CA 1
ATOM 7371 C C . THR A 1 950 ? -4.058 -0.249 -56.875 1.00 28.12 950 THR A C 1
ATOM 7373 O O . THR A 1 950 ? -4.444 0.914 -56.926 1.00 28.12 950 THR A O 1
ATOM 7376 N N . THR A 1 951 ? -4.476 -1.235 -57.683 1.00 27.50 951 THR A N 1
ATOM 7377 C CA . THR A 1 951 ? -5.713 -1.421 -58.485 1.00 27.50 951 THR A CA 1
ATOM 7378 C C . THR A 1 951 ? -6.018 -0.658 -59.795 1.00 27.50 951 THR A C 1
ATOM 7380 O O . THR A 1 951 ? -6.416 0.498 -59.793 1.00 27.50 951 THR A O 1
ATOM 7383 N N . ALA A 1 952 ? -6.053 -1.490 -60.857 1.00 26.42 952 ALA A N 1
ATOM 7384 C CA . ALA A 1 952 ? -7.042 -1.640 -61.945 1.00 26.42 952 ALA A CA 1
ATOM 7385 C C . ALA A 1 952 ? -7.016 -0.716 -63.184 1.00 26.42 952 ALA A C 1
ATOM 7387 O O . ALA A 1 952 ? -7.484 0.412 -63.129 1.00 26.42 952 ALA A O 1
ATOM 7388 N N . GLN A 1 953 ? -6.682 -1.295 -64.353 1.00 26.98 953 GLN A N 1
ATOM 7389 C CA . GLN A 1 953 ? -7.642 -1.528 -65.455 1.00 26.98 953 GLN A CA 1
ATOM 7390 C C . GLN A 1 953 ? -7.075 -2.437 -66.570 1.00 26.98 953 GLN A C 1
ATOM 7392 O O . GLN A 1 953 ? -5.893 -2.400 -66.896 1.00 26.98 953 GLN A O 1
ATOM 7397 N N . GLN A 1 954 ? -7.962 -3.287 -67.099 1.00 25.27 954 GLN A N 1
ATOM 7398 C CA . GLN A 1 954 ? -7.789 -4.246 -68.198 1.00 25.27 954 GLN A CA 1
ATOM 7399 C C . GLN A 1 954 ? -7.889 -3.603 -69.598 1.00 25.27 954 GLN A C 1
ATOM 7401 O O . GLN A 1 954 ? -8.509 -2.554 -69.743 1.00 25.27 954 GLN A O 1
ATOM 7406 N N . ALA A 1 955 ? -7.449 -4.399 -70.592 1.00 26.16 955 ALA A N 1
ATOM 7407 C CA . ALA A 1 955 ? -7.912 -4.529 -71.994 1.00 26.16 955 ALA A CA 1
ATOM 7408 C C . ALA A 1 955 ? -6.924 -4.001 -73.059 1.00 26.16 955 ALA A C 1
ATOM 7410 O O . ALA A 1 955 ? -6.668 -2.809 -73.137 1.00 26.16 955 ALA A O 1
ATOM 7411 N N . ALA A 1 956 ? -6.255 -4.915 -73.787 1.00 25.62 956 ALA A N 1
ATOM 7412 C CA . ALA A 1 956 ? -6.598 -5.401 -75.150 1.00 25.62 956 ALA A CA 1
ATOM 7413 C C . ALA A 1 956 ? -5.782 -4.601 -76.204 1.00 25.62 956 ALA A C 1
ATOM 7415 O O . ALA A 1 956 ? -5.574 -3.417 -76.005 1.00 25.62 956 ALA A O 1
ATOM 7416 N N . LEU A 1 957 ? -5.195 -5.101 -77.299 1.00 22.89 957 LEU A N 1
ATOM 7417 C CA . LEU A 1 957 ? -5.470 -6.173 -78.263 1.00 22.89 957 LEU A CA 1
ATOM 7418 C C . LEU A 1 957 ? -4.127 -6.637 -78.899 1.00 22.89 957 LEU A C 1
ATOM 7420 O O . LEU A 1 957 ? -3.229 -5.828 -79.086 1.00 22.89 957 LEU A O 1
ATOM 7424 N N . ASN A 1 958 ? -3.905 -7.943 -79.074 1.00 24.47 958 ASN A N 1
ATOM 7425 C CA . ASN A 1 958 ? -3.898 -8.721 -80.333 1.00 24.47 958 ASN A CA 1
ATOM 7426 C C . ASN A 1 958 ? -3.034 -8.251 -81.533 1.00 24.47 958 ASN A C 1
ATOM 7428 O O . ASN A 1 958 ? -3.329 -7.248 -82.169 1.00 24.47 958 ASN A O 1
ATOM 7432 N N . ASN A 1 959 ? -2.130 -9.174 -81.908 1.00 26.88 959 ASN A N 1
ATOM 7433 C CA . ASN A 1 959 ? -1.660 -9.605 -83.238 1.00 26.88 959 ASN A CA 1
ATOM 7434 C C . ASN A 1 959 ? -1.049 -8.606 -84.232 1.00 26.88 959 ASN A C 1
ATOM 7436 O O . ASN A 1 959 ? -1.755 -7.772 -84.782 1.00 26.88 959 ASN A O 1
ATOM 7440 N N . LEU A 1 960 ? 0.187 -8.912 -84.661 1.00 24.06 960 LEU A N 1
ATOM 7441 C CA . LEU A 1 960 ? 0.549 -9.065 -86.081 1.00 24.06 960 LEU A CA 1
ATOM 7442 C C . LEU A 1 960 ? 1.870 -9.850 -86.239 1.00 24.06 960 LEU A C 1
ATOM 7444 O O . LEU A 1 960 ? 2.903 -9.489 -85.686 1.00 24.06 960 LEU A O 1
ATOM 7448 N N . GLN A 1 961 ? 1.785 -10.959 -86.982 1.00 25.83 961 GLN A N 1
ATOM 7449 C CA . GLN A 1 961 ? 2.901 -11.687 -87.597 1.00 25.83 961 GLN A CA 1
ATOM 7450 C C . GLN A 1 961 ? 3.548 -10.855 -88.716 1.00 25.83 961 GLN A C 1
ATOM 7452 O O . GLN A 1 961 ? 2.866 -10.009 -89.292 1.00 25.83 961 GLN A O 1
ATOM 7457 N N . VAL A 1 962 ? 4.795 -11.212 -89.064 1.00 24.00 962 VAL A N 1
ATOM 7458 C CA . VAL A 1 962 ? 5.443 -11.298 -90.406 1.00 24.00 962 VAL A CA 1
ATOM 7459 C C . VAL A 1 962 ? 6.941 -11.008 -90.192 1.00 24.00 962 VAL A C 1
ATOM 7461 O O . VAL A 1 962 ? 7.314 -9.930 -89.750 1.00 24.00 962 VAL A O 1
ATOM 7464 N N . ASP A 1 963 ? 7.771 -12.048 -90.127 1.00 24.30 963 ASP A N 1
ATOM 7465 C CA . ASP A 1 963 ? 8.543 -12.658 -91.231 1.00 24.30 963 ASP A CA 1
ATOM 7466 C C . ASP A 1 963 ? 9.798 -11.841 -91.601 1.00 24.30 963 ASP A C 1
ATOM 7468 O O . ASP A 1 963 ? 9.729 -10.803 -92.254 1.00 24.30 963 ASP A O 1
ATOM 7472 N N . LEU A 1 964 ? 10.958 -12.325 -91.142 1.00 24.25 964 LEU A N 1
ATOM 7473 C CA . LEU A 1 964 ? 12.285 -11.763 -91.397 1.00 24.25 964 LEU A CA 1
ATOM 7474 C C . LEU A 1 964 ? 13.083 -12.763 -92.232 1.00 24.25 964 LEU A C 1
ATOM 7476 O O . LEU A 1 964 ? 13.711 -13.689 -91.717 1.00 24.25 964 LEU A O 1
ATOM 7480 N N . SER A 1 965 ? 13.070 -12.550 -93.543 1.00 25.55 965 SER A N 1
ATOM 7481 C CA . SER A 1 965 ? 13.964 -13.215 -94.479 1.00 25.55 965 SER A CA 1
ATOM 7482 C C . SER A 1 965 ? 15.262 -12.414 -94.672 1.00 25.55 965 SER A C 1
ATOM 7484 O O . SER A 1 965 ? 15.206 -11.237 -95.014 1.00 25.55 965 SER A O 1
ATOM 7486 N N . GLN A 1 966 ? 16.393 -13.129 -94.594 1.00 26.36 966 GLN A N 1
ATOM 7487 C CA . GLN A 1 966 ? 17.732 -12.831 -95.146 1.00 26.36 966 GLN A CA 1
ATOM 7488 C C . GLN A 1 966 ? 18.674 -11.883 -94.369 1.00 26.36 966 GLN A C 1
ATOM 7490 O O . GLN A 1 966 ? 18.618 -10.666 -94.494 1.00 26.36 966 GLN A O 1
ATOM 7495 N N . SER A 1 967 ? 19.687 -12.449 -93.698 1.00 24.69 967 SER A N 1
ATOM 7496 C CA . SER A 1 967 ? 21.095 -12.429 -94.164 1.00 24.69 967 SER A CA 1
ATOM 7497 C C . SER A 1 967 ? 22.054 -13.062 -93.134 1.00 24.69 967 SER A C 1
ATOM 7499 O O . SER A 1 967 ? 21.969 -12.837 -91.933 1.00 24.69 967 SER A O 1
ATOM 7501 N N . THR A 1 968 ? 22.967 -13.893 -93.631 1.00 23.56 968 THR A N 1
ATOM 7502 C CA . THR A 1 968 ? 24.122 -14.514 -92.948 1.00 23.56 968 THR A CA 1
ATOM 7503 C C . THR A 1 968 ? 25.418 -13.784 -93.355 1.00 23.56 968 THR A C 1
ATOM 7505 O O . THR A 1 968 ? 25.407 -13.126 -94.394 1.00 23.56 968 THR A O 1
ATOM 7508 N N . PRO A 1 969 ? 26.602 -14.116 -92.807 1.00 32.09 969 PRO A N 1
ATOM 7509 C CA . PRO A 1 969 ? 27.032 -14.094 -91.405 1.00 32.09 969 PRO A CA 1
ATOM 7510 C C . PRO A 1 969 ? 28.368 -13.317 -91.262 1.00 32.09 969 PRO A C 1
ATOM 7512 O O . PRO A 1 969 ? 29.130 -13.220 -92.220 1.00 32.09 969 PRO A O 1
ATOM 7515 N N . LEU A 1 970 ? 28.739 -12.852 -90.067 1.00 23.11 970 LEU A N 1
ATOM 7516 C CA . LEU A 1 970 ? 30.151 -12.578 -89.758 1.00 23.11 970 LEU A CA 1
ATOM 7517 C C . LEU A 1 970 ? 30.442 -12.948 -88.305 1.00 23.11 970 LEU A C 1
ATOM 7519 O O . LEU A 1 970 ? 29.874 -12.402 -87.366 1.00 23.11 970 LEU A O 1
ATOM 7523 N N . SER A 1 971 ? 31.308 -13.946 -88.171 1.00 31.86 971 SER A N 1
ATOM 7524 C CA . SER A 1 971 ? 31.784 -14.558 -86.940 1.00 31.86 971 SER A CA 1
ATOM 7525 C C . SER A 1 971 ? 32.380 -13.548 -85.956 1.00 31.86 971 SER A C 1
ATOM 7527 O O . SER A 1 971 ? 33.366 -12.887 -86.277 1.00 31.86 971 SER A O 1
ATOM 7529 N N . ALA A 1 972 ? 31.876 -13.535 -84.720 1.00 25.98 972 ALA A N 1
ATOM 7530 C CA . ALA A 1 972 ? 32.618 -13.108 -83.535 1.00 25.98 972 ALA A CA 1
ATOM 7531 C C . ALA A 1 972 ? 32.065 -13.821 -82.286 1.00 25.98 972 ALA A C 1
ATOM 7533 O O . ALA A 1 972 ? 30.864 -13.889 -82.062 1.00 25.98 972 ALA A O 1
ATOM 7534 N N . VAL A 1 973 ? 32.969 -14.408 -81.504 1.00 29.08 973 VAL A N 1
ATOM 7535 C CA . VAL A 1 973 ? 32.714 -15.282 -80.345 1.00 29.08 973 VAL A CA 1
ATOM 7536 C C . VAL A 1 973 ? 32.253 -14.466 -79.115 1.00 29.08 973 VAL A C 1
ATOM 7538 O O . VAL A 1 973 ? 32.914 -13.468 -78.801 1.00 29.08 973 VAL A O 1
ATOM 7541 N N . PRO A 1 974 ? 31.210 -14.863 -78.353 1.00 36.22 974 PRO A N 1
ATOM 7542 C CA . PRO A 1 974 ? 30.808 -14.149 -77.138 1.00 36.22 974 PRO A CA 1
ATOM 7543 C C . PRO A 1 974 ? 31.707 -14.506 -75.937 1.00 36.22 974 PRO A C 1
ATOM 7545 O O . PRO A 1 974 ? 32.031 -15.666 -75.703 1.00 36.22 974 PRO A O 1
ATOM 7548 N N . HIS A 1 975 ? 32.132 -13.493 -75.174 1.00 54.84 975 HIS A N 1
ATOM 7549 C CA . HIS A 1 975 ? 32.830 -13.633 -73.885 1.00 54.84 975 HIS A CA 1
ATOM 7550 C C . HIS A 1 975 ? 31.929 -13.058 -72.782 1.00 54.84 975 HIS A C 1
ATOM 7552 O O . HIS A 1 975 ? 31.502 -11.909 -72.896 1.00 54.84 975 HIS A O 1
ATOM 7558 N N . VAL A 1 976 ? 31.654 -13.831 -71.729 1.00 53.75 976 VAL A N 1
ATOM 7559 C CA . VAL A 1 976 ? 30.857 -13.418 -70.555 1.00 53.75 976 VAL A CA 1
ATOM 7560 C C . VAL A 1 976 ? 31.647 -12.484 -69.636 1.00 53.75 976 VAL A C 1
ATOM 7562 O O . VAL A 1 976 ? 32.851 -12.671 -69.455 1.00 53.75 976 VAL A O 1
ATOM 7565 N N . ARG A 1 977 ? 30.975 -11.483 -69.045 1.00 63.03 977 ARG A N 1
ATOM 7566 C CA . ARG A 1 977 ? 31.559 -10.563 -68.050 1.00 63.03 977 ARG A CA 1
ATOM 7567 C C . ARG A 1 977 ? 31.026 -10.870 -66.647 1.00 63.03 977 ARG A C 1
ATOM 7569 O O . ARG A 1 977 ? 29.818 -10.986 -66.461 1.00 63.03 977 ARG A O 1
ATOM 7576 N N . ALA A 1 978 ? 31.928 -10.946 -65.670 1.00 56.53 978 ALA A N 1
ATOM 7577 C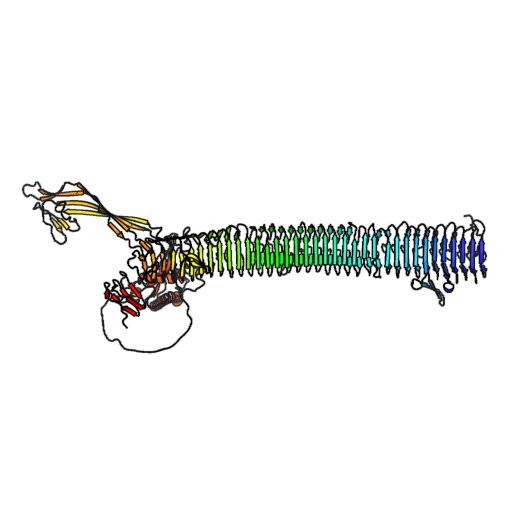 CA . ALA A 1 978 ? 31.616 -11.045 -64.245 1.00 56.53 978 ALA A CA 1
ATOM 7578 C C . ALA A 1 978 ? 32.675 -10.272 -63.437 1.00 56.53 978 ALA A C 1
ATOM 7580 O O . ALA A 1 978 ? 33.841 -10.241 -63.834 1.00 56.53 978 ALA A O 1
ATOM 7581 N N . VAL A 1 979 ? 32.282 -9.650 -62.323 1.00 57.16 979 VAL A N 1
ATOM 7582 C CA . VAL A 1 979 ? 33.195 -8.972 -61.383 1.00 57.16 979 VAL A CA 1
ATOM 7583 C C . VAL A 1 979 ? 33.219 -9.755 -60.074 1.00 57.16 979 VAL A C 1
ATOM 7585 O O . VAL A 1 979 ? 32.196 -10.295 -59.653 1.00 57.16 979 VAL A O 1
ATOM 7588 N N . LEU A 1 980 ? 34.396 -9.854 -59.451 1.00 56.25 980 LEU A N 1
ATOM 7589 C CA . LEU A 1 980 ? 34.531 -10.458 -58.128 1.00 56.25 980 LEU A CA 1
ATOM 7590 C C . LEU A 1 980 ? 33.983 -9.490 -57.060 1.00 56.25 980 LEU A C 1
ATOM 7592 O O . LEU A 1 980 ? 34.399 -8.330 -57.043 1.00 56.25 980 LEU A O 1
ATOM 7596 N N . PRO A 1 981 ? 33.076 -9.939 -56.174 1.00 56.09 981 PRO A N 1
ATOM 7597 C CA . PRO A 1 981 ? 32.545 -9.127 -55.079 1.00 56.09 981 PRO A CA 1
ATOM 7598 C C . PRO A 1 981 ? 33.652 -8.607 -54.145 1.00 56.09 981 PRO A C 1
ATOM 7600 O O . PRO A 1 981 ? 34.660 -9.282 -53.934 1.00 56.09 981 PRO A O 1
ATOM 7603 N N . ASN A 1 982 ? 33.458 -7.417 -53.565 1.00 54.78 982 ASN A N 1
ATOM 7604 C CA . ASN A 1 982 ? 34.415 -6.805 -52.637 1.00 54.78 982 ASN A CA 1
ATOM 7605 C C . ASN A 1 982 ? 34.653 -7.706 -51.404 1.00 54.78 982 ASN A C 1
ATOM 7607 O O . ASN A 1 982 ? 33.703 -8.224 -50.823 1.00 54.78 982 ASN A O 1
ATOM 7611 N N . GLN A 1 983 ? 35.914 -7.888 -51.000 1.00 55.03 983 GLN A N 1
ATOM 7612 C CA . GLN A 1 983 ? 36.310 -8.816 -49.926 1.00 55.03 983 GLN A CA 1
ATOM 7613 C C . GLN A 1 983 ? 36.279 -8.192 -48.515 1.00 55.03 983 GLN A C 1
ATOM 7615 O O . GLN A 1 983 ? 36.536 -8.889 -47.533 1.00 55.03 983 GLN A O 1
ATOM 7620 N N . LEU A 1 984 ? 35.966 -6.894 -48.402 1.00 61.50 984 LEU A N 1
ATOM 7621 C CA . LEU A 1 984 ? 35.866 -6.161 -47.135 1.00 61.50 984 LEU A CA 1
ATOM 7622 C C . LEU A 1 984 ? 34.452 -6.254 -46.539 1.00 61.50 984 LEU A C 1
ATOM 7624 O O . LEU A 1 984 ? 33.467 -5.900 -47.187 1.00 61.50 984 LEU A O 1
ATOM 7628 N N . LEU A 1 985 ? 34.361 -6.697 -45.283 1.00 70.50 985 LEU A N 1
ATOM 7629 C CA . LEU A 1 985 ? 33.098 -6.800 -44.545 1.00 70.50 985 LEU A CA 1
ATOM 7630 C C . LEU A 1 985 ? 32.623 -5.426 -44.035 1.00 70.50 985 LEU A C 1
ATOM 7632 O O . LEU A 1 985 ? 33.451 -4.576 -43.697 1.00 70.50 985 LEU A O 1
ATOM 7636 N N . PRO A 1 986 ? 31.300 -5.193 -43.939 1.00 74.25 986 PRO A N 1
ATOM 7637 C CA . PRO A 1 986 ? 30.769 -3.918 -43.469 1.00 74.25 986 PRO A CA 1
ATOM 7638 C C . PRO A 1 986 ? 31.116 -3.659 -41.994 1.00 74.25 986 PRO A C 1
ATOM 7640 O O . PRO A 1 986 ? 31.088 -4.574 -41.171 1.00 74.25 986 PRO A O 1
ATOM 7643 N N . GLN A 1 987 ? 31.408 -2.397 -41.659 1.00 75.88 987 GLN A N 1
ATOM 7644 C CA . GLN A 1 987 ? 31.761 -1.964 -40.295 1.00 75.88 987 GLN A CA 1
ATOM 7645 C C . GLN A 1 987 ? 30.664 -1.146 -39.591 1.00 75.88 987 GLN A C 1
ATOM 7647 O O . GLN A 1 987 ? 30.711 -0.982 -38.372 1.00 75.88 987 GLN A O 1
ATOM 7652 N N . ALA A 1 988 ? 29.680 -0.644 -40.344 1.00 82.50 988 ALA A N 1
ATOM 7653 C CA . ALA A 1 988 ? 28.544 0.089 -39.796 1.00 82.50 988 ALA A CA 1
ATOM 7654 C C . ALA A 1 988 ? 27.658 -0.828 -38.942 1.00 82.50 988 ALA A C 1
ATOM 7656 O O . ALA A 1 988 ? 27.324 -1.936 -39.360 1.00 82.50 988 ALA A O 1
ATOM 7657 N N . SER A 1 989 ? 27.210 -0.323 -37.794 1.00 86.56 989 SER A N 1
ATOM 7658 C CA . SER A 1 989 ? 26.410 -1.050 -36.796 1.00 86.56 989 SER A CA 1
ATOM 7659 C C . SER A 1 989 ? 25.026 -1.481 -37.287 1.00 86.56 989 SER A C 1
ATOM 7661 O O . SER A 1 989 ? 24.360 -2.272 -36.626 1.00 86.56 989 SER A O 1
ATOM 7663 N N . LEU A 1 990 ? 24.599 -1.007 -38.463 1.00 86.19 990 LEU A N 1
ATOM 7664 C CA . LEU A 1 990 ? 23.480 -1.583 -39.212 1.00 86.19 990 LEU A CA 1
ATOM 7665 C C . LEU A 1 990 ? 23.682 -3.073 -39.534 1.00 86.19 990 LEU A C 1
ATOM 7667 O O . LEU A 1 990 ? 22.701 -3.789 -39.707 1.00 86.19 990 LEU A O 1
ATOM 7671 N N . TYR A 1 991 ? 24.928 -3.534 -39.634 1.00 84.38 991 TYR A N 1
ATOM 7672 C CA . TYR A 1 991 ? 25.276 -4.903 -39.990 1.00 84.38 991 TYR A CA 1
ATOM 7673 C C . TYR A 1 991 ? 25.916 -5.629 -38.811 1.00 84.38 991 TYR A C 1
ATOM 7675 O O . TYR A 1 991 ? 26.805 -5.112 -38.136 1.00 84.38 991 TYR A O 1
ATOM 7683 N N . ARG A 1 992 ? 25.498 -6.874 -38.599 1.00 82.31 992 ARG A N 1
ATOM 7684 C CA . ARG A 1 992 ? 26.050 -7.787 -37.605 1.00 82.31 992 ARG A CA 1
ATOM 7685 C C . ARG A 1 992 ? 26.721 -8.969 -38.292 1.00 82.31 992 ARG A C 1
ATOM 7687 O O . ARG A 1 992 ? 26.171 -9.558 -39.217 1.00 82.31 992 ARG A O 1
ATOM 7694 N N . LEU A 1 993 ? 27.892 -9.357 -37.790 1.00 80.44 993 LEU A N 1
ATOM 7695 C CA . LEU A 1 993 ? 28.568 -10.581 -38.212 1.00 80.44 993 LEU A CA 1
ATOM 7696 C C . LEU A 1 993 ? 28.081 -11.784 -37.387 1.00 80.44 993 LEU A C 1
ATOM 7698 O O . LEU A 1 993 ? 28.167 -11.787 -36.158 1.00 80.44 993 LEU A O 1
ATOM 7702 N N . ASN A 1 994 ? 27.612 -12.830 -38.064 1.00 79.31 994 ASN A N 1
ATOM 7703 C CA . ASN A 1 994 ? 27.078 -14.059 -37.484 1.00 79.31 994 ASN A CA 1
ATOM 7704 C C . ASN A 1 994 ? 28.055 -15.231 -37.650 1.00 79.31 994 ASN A C 1
ATOM 7706 O O . ASN A 1 994 ? 28.040 -16.001 -38.618 1.00 79.31 994 ASN A O 1
ATOM 7710 N N . LEU A 1 995 ? 28.904 -15.402 -36.639 1.00 74.44 995 LEU A N 1
ATOM 7711 C CA . LEU A 1 995 ? 29.949 -16.428 -36.636 1.00 74.44 995 LEU A CA 1
ATOM 7712 C C . LEU A 1 995 ? 29.444 -17.816 -36.201 1.00 74.44 995 LEU A C 1
ATOM 7714 O O . LEU A 1 995 ? 30.074 -18.817 -36.534 1.00 74.44 995 LEU A O 1
ATOM 7718 N N . ALA A 1 996 ? 28.272 -17.912 -35.562 1.00 73.12 996 ALA A N 1
ATOM 7719 C CA . ALA A 1 996 ? 27.699 -19.175 -35.081 1.00 73.12 996 ALA A CA 1
ATOM 7720 C C . ALA A 1 996 ? 27.465 -20.191 -36.215 1.00 73.12 996 ALA A C 1
ATOM 7722 O O . ALA A 1 996 ? 26.986 -19.825 -37.289 1.00 73.12 996 ALA A O 1
ATOM 7723 N N . THR A 1 997 ? 27.805 -21.464 -36.004 1.00 64.56 997 THR A N 1
ATOM 7724 C CA . THR A 1 997 ? 27.762 -22.521 -37.038 1.00 64.56 997 THR A CA 1
ATOM 7725 C C . THR A 1 997 ? 26.354 -22.842 -37.545 1.00 64.56 997 THR A C 1
ATOM 7727 O O . THR A 1 997 ? 26.218 -23.371 -38.640 1.00 64.56 997 THR A O 1
ATOM 7730 N N . ASN A 1 998 ? 25.318 -22.487 -36.784 1.00 69.56 998 ASN A N 1
ATOM 7731 C CA . ASN A 1 998 ? 23.905 -22.663 -37.128 1.00 69.56 998 ASN A CA 1
ATOM 7732 C C . ASN A 1 998 ? 23.289 -21.487 -37.914 1.00 69.56 998 ASN A C 1
ATOM 7734 O O . ASN A 1 998 ? 22.128 -21.573 -38.301 1.00 69.56 998 ASN A O 1
ATOM 7738 N N . SER A 1 999 ? 24.021 -20.389 -38.131 1.00 72.06 999 SER A N 1
ATOM 7739 C CA . SER A 1 999 ? 23.536 -19.268 -38.945 1.00 72.06 999 SER A CA 1
ATOM 7740 C C . SER A 1 999 ? 23.689 -19.567 -40.435 1.00 72.06 999 SER A C 1
ATOM 7742 O O . SER A 1 999 ? 24.769 -19.962 -40.874 1.00 72.06 999 SER A O 1
ATOM 7744 N N . HIS A 1 1000 ? 22.647 -19.295 -41.225 1.00 79.69 1000 HIS A N 1
ATOM 7745 C CA . HIS A 1 1000 ? 22.664 -19.441 -42.687 1.00 79.69 1000 HIS A CA 1
ATOM 7746 C C . HIS A 1 1000 ? 23.347 -18.269 -43.418 1.00 79.69 1000 HIS A C 1
ATOM 7748 O O . HIS A 1 1000 ? 23.655 -18.379 -44.606 1.00 79.69 1000 HIS A O 1
ATOM 7754 N N . VAL A 1 1001 ? 23.595 -17.151 -42.726 1.00 84.94 1001 VAL A N 1
ATOM 7755 C CA . VAL A 1 1001 ? 24.218 -15.931 -43.271 1.00 84.94 1001 VAL A CA 1
ATOM 7756 C C . VAL A 1 1001 ? 25.385 -15.474 -42.389 1.00 84.94 1001 VAL A C 1
ATOM 7758 O O . VAL A 1 1001 ? 25.351 -15.662 -41.171 1.00 84.94 1001 VAL A O 1
ATOM 7761 N N . LEU A 1 1002 ? 26.423 -14.890 -42.990 1.00 83.56 1002 LEU A N 1
ATOM 7762 C CA . LEU A 1 1002 ? 27.574 -14.312 -42.291 1.00 83.56 1002 LEU A CA 1
ATOM 7763 C C . LEU A 1 1002 ? 27.325 -12.851 -41.903 1.00 83.56 1002 LEU A C 1
ATOM 7765 O O . LEU A 1 1002 ? 27.680 -12.470 -40.796 1.00 83.56 1002 LEU A O 1
ATOM 7769 N N . VAL A 1 1003 ? 26.722 -12.051 -42.780 1.00 82.81 1003 VAL A N 1
ATOM 7770 C CA . VAL A 1 1003 ? 26.348 -10.653 -42.532 1.00 82.81 1003 VAL A CA 1
ATOM 7771 C C . VAL A 1 1003 ? 24.828 -10.557 -42.437 1.00 82.81 1003 VAL A C 1
ATOM 7773 O O . VAL A 1 1003 ? 24.111 -10.815 -43.398 1.00 82.81 1003 VAL A O 1
ATOM 7776 N N . GLU A 1 1004 ? 24.320 -10.170 -41.280 1.00 83.75 1004 GLU A N 1
ATOM 7777 C CA . GLU A 1 1004 ? 22.896 -9.931 -41.062 1.00 83.75 1004 GLU A CA 1
ATOM 7778 C C . GLU A 1 1004 ? 22.654 -8.437 -40.872 1.00 83.75 1004 GLU A C 1
ATOM 7780 O O . GLU A 1 1004 ? 23.367 -7.770 -40.124 1.00 83.75 1004 GLU A O 1
ATOM 7785 N N . THR A 1 1005 ? 21.654 -7.899 -41.557 1.00 84.62 1005 THR A N 1
ATOM 7786 C CA . THR A 1 1005 ? 21.195 -6.530 -41.341 1.00 84.62 1005 THR A CA 1
ATOM 7787 C C . THR A 1 1005 ? 20.353 -6.505 -40.075 1.00 84.62 1005 THR A C 1
ATOM 7789 O O . THR A 1 1005 ? 19.504 -7.375 -39.895 1.00 84.62 1005 THR A O 1
ATOM 7792 N N . ASP A 1 1006 ? 20.551 -5.507 -39.213 1.00 85.25 1006 ASP A N 1
ATOM 7793 C CA . ASP A 1 1006 ? 19.855 -5.396 -37.934 1.00 85.25 1006 ASP A CA 1
ATOM 7794 C C . ASP A 1 1006 ? 18.339 -5.620 -38.101 1.00 85.25 1006 ASP A C 1
ATOM 7796 O O . ASP A 1 1006 ? 17.654 -4.794 -38.726 1.00 85.25 1006 ASP A O 1
ATOM 7800 N N . PRO A 1 1007 ? 17.785 -6.708 -37.527 1.00 81.88 1007 PRO A N 1
ATOM 7801 C CA . PRO A 1 1007 ? 16.364 -6.998 -37.603 1.00 81.88 1007 PRO A CA 1
ATOM 7802 C C . PRO A 1 1007 ? 15.507 -5.854 -37.066 1.00 81.88 1007 PRO A C 1
ATOM 7804 O O . PRO A 1 1007 ? 14.404 -5.641 -37.550 1.00 81.88 1007 PRO A O 1
ATOM 7807 N N . ARG A 1 1008 ? 15.980 -5.047 -36.111 1.00 84.50 1008 ARG A N 1
ATOM 7808 C CA . ARG A 1 1008 ? 15.218 -3.878 -35.637 1.00 84.50 1008 ARG A CA 1
ATOM 7809 C C . ARG A 1 1008 ? 14.988 -2.864 -36.758 1.00 84.50 1008 ARG A C 1
ATOM 7811 O O . ARG A 1 1008 ? 13.910 -2.278 -36.851 1.00 84.50 1008 ARG A O 1
ATOM 7818 N N . PHE A 1 1009 ? 15.941 -2.711 -37.672 1.00 84.38 1009 PHE A N 1
ATOM 7819 C CA . PHE A 1 1009 ? 15.773 -1.879 -38.858 1.00 84.38 1009 PHE A CA 1
ATOM 7820 C C . PHE A 1 1009 ? 14.890 -2.562 -39.919 1.00 84.38 1009 PHE A C 1
ATOM 7822 O O . PHE A 1 1009 ? 13.965 -1.923 -40.436 1.00 84.38 1009 PHE A O 1
ATOM 7829 N N . THR A 1 1010 ? 15.124 -3.852 -40.205 1.00 73.19 1010 THR A N 1
ATOM 7830 C CA . THR A 1 1010 ? 14.514 -4.580 -41.337 1.00 73.19 1010 THR A CA 1
ATOM 7831 C C . THR A 1 1010 ? 13.171 -5.258 -41.051 1.00 73.19 1010 THR A C 1
ATOM 7833 O O . THR A 1 1010 ? 12.365 -5.325 -41.971 1.00 73.19 1010 THR A O 1
ATOM 7836 N N . ASN A 1 1011 ? 12.851 -5.680 -39.819 1.00 59.50 1011 ASN A N 1
ATOM 7837 C CA . ASN A 1 1011 ? 11.655 -6.463 -39.415 1.00 59.50 1011 ASN A CA 1
ATOM 7838 C C . ASN A 1 1011 ? 10.306 -5.731 -39.613 1.00 59.50 1011 ASN A C 1
ATOM 7840 O O . ASN A 1 1011 ? 9.246 -6.218 -39.233 1.00 59.50 1011 ASN A O 1
ATOM 7844 N N . LYS A 1 1012 ? 10.319 -4.557 -40.250 1.00 58.88 1012 LYS A N 1
ATOM 7845 C CA . LYS A 1 1012 ? 9.125 -3.884 -40.779 1.00 58.88 1012 LYS A CA 1
ATOM 7846 C C . LYS A 1 1012 ? 8.882 -4.168 -42.276 1.00 58.88 1012 LYS A C 1
ATOM 7848 O O . LYS A 1 1012 ? 7.874 -3.703 -42.805 1.00 58.88 1012 LYS A O 1
ATOM 7853 N N . ARG A 1 1013 ? 9.770 -4.903 -42.972 1.00 57.78 1013 ARG A N 1
ATOM 7854 C CA . ARG A 1 1013 ? 9.662 -5.325 -44.390 1.00 57.78 1013 ARG A CA 1
ATOM 7855 C C . ARG A 1 1013 ? 10.381 -6.663 -44.650 1.00 57.78 1013 ARG A C 1
ATOM 7857 O O . ARG A 1 1013 ? 11.503 -6.861 -44.204 1.00 57.78 1013 ARG A O 1
ATOM 7864 N N . GLN A 1 1014 ? 9.768 -7.567 -45.419 1.00 62.44 1014 GLN A N 1
ATOM 7865 C CA . GLN A 1 1014 ? 10.430 -8.801 -45.877 1.00 62.44 1014 GLN A CA 1
ATOM 7866 C C . GLN A 1 1014 ? 11.255 -8.547 -47.147 1.00 62.44 1014 GLN A C 1
ATOM 7868 O O . GLN A 1 1014 ? 10.782 -7.882 -48.069 1.00 62.44 1014 GLN A O 1
ATOM 7873 N N . TRP A 1 1015 ? 12.466 -9.104 -47.202 1.00 73.81 1015 TRP A N 1
ATOM 7874 C CA . TRP A 1 1015 ? 13.411 -8.946 -48.312 1.00 73.81 1015 TRP A CA 1
ATOM 7875 C C . TRP A 1 1015 ? 13.608 -10.267 -49.058 1.00 73.81 1015 TRP A C 1
ATOM 7877 O O . TRP A 1 1015 ? 13.672 -11.327 -48.440 1.00 73.81 1015 TRP A O 1
ATOM 7887 N N . LEU A 1 1016 ? 13.731 -10.207 -50.387 1.00 81.12 1016 LEU A N 1
ATOM 7888 C CA . LEU A 1 1016 ? 14.074 -11.369 -51.205 1.00 81.12 1016 LEU A CA 1
ATOM 7889 C C . LEU A 1 1016 ? 15.534 -11.769 -50.969 1.00 81.12 1016 LEU A C 1
ATOM 7891 O O . LEU A 1 1016 ? 16.436 -10.960 -51.178 1.00 81.12 1016 LEU A O 1
ATOM 7895 N N . SER A 1 1017 ? 15.758 -13.013 -50.561 1.00 86.00 1017 SER A N 1
ATOM 7896 C CA . SER A 1 1017 ? 17.084 -13.617 -50.420 1.00 86.00 1017 SER A CA 1
ATOM 7897 C C . SER A 1 1017 ? 17.294 -14.722 -51.454 1.00 86.00 1017 SER A C 1
ATOM 7899 O O . SER A 1 1017 ? 16.348 -15.230 -52.067 1.00 86.00 1017 SER A O 1
ATOM 7901 N N . SER A 1 1018 ? 18.538 -15.171 -51.577 1.00 86.44 1018 SER A N 1
ATOM 7902 C CA . SER A 1 1018 ? 18.930 -16.361 -52.333 1.00 86.44 1018 SER A CA 1
ATOM 7903 C C . SER A 1 1018 ? 18.296 -17.668 -51.824 1.00 86.44 1018 SER A C 1
ATOM 7905 O O . SER A 1 1018 ? 18.390 -18.683 -52.515 1.00 86.44 1018 SER A O 1
ATOM 7907 N N . ASP A 1 1019 ? 17.560 -17.661 -50.695 1.00 83.12 1019 ASP A N 1
ATOM 7908 C CA . ASP A 1 1019 ? 16.707 -18.793 -50.278 1.00 83.12 1019 ASP A CA 1
ATOM 7909 C C . ASP A 1 1019 ? 15.704 -19.131 -51.375 1.00 83.12 1019 ASP A C 1
ATOM 7911 O O . ASP A 1 1019 ? 15.368 -20.293 -51.583 1.00 83.12 1019 ASP A O 1
ATOM 7915 N N . TYR A 1 1020 ? 15.269 -18.115 -52.121 1.00 86.81 1020 TYR A N 1
ATOM 7916 C CA . TYR A 1 1020 ? 14.447 -18.280 -53.307 1.00 86.81 1020 TYR A CA 1
ATOM 7917 C C . TYR A 1 1020 ? 15.053 -19.286 -54.303 1.00 86.81 1020 TYR A C 1
ATOM 7919 O O . TYR A 1 1020 ? 14.360 -20.198 -54.757 1.00 86.81 1020 TYR A O 1
ATOM 7927 N N . MET A 1 1021 ? 16.356 -19.177 -54.589 1.00 87.06 1021 MET A N 1
ATOM 7928 C CA . MET A 1 1021 ? 17.070 -20.080 -55.496 1.00 87.06 1021 MET A CA 1
ATOM 7929 C C . MET A 1 1021 ? 17.304 -21.462 -54.879 1.00 87.06 1021 MET A C 1
ATOM 7931 O O . MET A 1 1021 ? 17.088 -22.471 -55.553 1.00 87.06 1021 MET A O 1
ATOM 7935 N N . PHE A 1 1022 ? 17.705 -21.537 -53.608 1.00 85.75 1022 PHE A N 1
ATOM 7936 C CA . PHE A 1 1022 ? 17.949 -22.821 -52.938 1.00 85.75 1022 PHE A CA 1
ATOM 7937 C C . PHE A 1 1022 ? 16.678 -23.663 -52.808 1.00 85.75 1022 PHE A C 1
ATOM 7939 O O . PHE A 1 1022 ? 16.699 -24.859 -53.112 1.00 85.75 1022 PHE A O 1
ATOM 7946 N N . ASN A 1 1023 ? 15.558 -23.028 -52.456 1.00 83.06 1023 ASN A N 1
ATOM 7947 C CA . ASN A 1 1023 ? 14.251 -23.675 -52.389 1.00 83.06 1023 ASN A CA 1
ATOM 7948 C C . ASN A 1 1023 ? 13.818 -24.207 -53.763 1.00 83.06 1023 ASN A C 1
ATOM 7950 O O . ASN A 1 1023 ? 13.317 -25.328 -53.861 1.00 83.06 1023 ASN A O 1
ATOM 7954 N N . ALA A 1 1024 ? 14.049 -23.442 -54.836 1.00 84.56 1024 ALA A N 1
ATOM 7955 C CA . ALA A 1 1024 ? 13.712 -23.856 -56.199 1.00 84.56 1024 ALA A CA 1
ATOM 7956 C C . ALA A 1 1024 ? 14.572 -25.029 -56.713 1.00 84.56 1024 ALA A C 1
ATOM 7958 O O . ALA A 1 1024 ? 14.089 -25.845 -57.501 1.00 84.56 1024 ALA A O 1
ATOM 7959 N N . LEU A 1 1025 ? 15.827 -25.137 -56.263 1.00 84.12 1025 LEU A N 1
ATOM 7960 C CA . LEU A 1 1025 ? 16.774 -26.184 -56.669 1.00 84.12 1025 LEU A CA 1
ATOM 7961 C C . LEU A 1 1025 ? 16.819 -27.392 -55.711 1.00 84.12 1025 LEU A C 1
ATOM 7963 O O . LEU A 1 1025 ? 17.561 -28.335 -55.975 1.00 84.12 1025 LEU A O 1
ATOM 7967 N N . ARG A 1 1026 ? 16.005 -27.401 -54.640 1.00 73.12 1026 ARG A N 1
ATOM 7968 C CA . ARG A 1 1026 ? 15.944 -28.460 -53.605 1.00 73.12 1026 ARG A CA 1
ATOM 7969 C C . ARG A 1 1026 ? 17.309 -28.822 -53.014 1.00 73.12 1026 ARG A C 1
ATOM 7971 O O . ARG A 1 1026 ? 17.598 -29.994 -52.775 1.00 73.12 1026 ARG A O 1
ATOM 7978 N N . ALA A 1 1027 ? 18.160 -27.829 -52.816 1.00 65.06 1027 ALA A N 1
ATOM 7979 C CA . ALA A 1 1027 ? 19.489 -28.074 -52.292 1.00 65.06 1027 ALA A CA 1
ATOM 7980 C C . ALA A 1 1027 ? 19.444 -28.279 -50.766 1.00 65.06 1027 ALA A C 1
ATOM 7982 O O . ALA A 1 1027 ? 18.689 -27.587 -50.086 1.00 65.06 1027 ALA A O 1
ATOM 7983 N N . ASP A 1 1028 ? 20.210 -29.239 -50.233 1.00 62.31 1028 ASP A N 1
ATOM 7984 C CA . ASP A 1 1028 ? 20.209 -29.558 -48.798 1.00 62.31 1028 ASP A CA 1
ATOM 7985 C C . ASP A 1 1028 ? 20.912 -28.447 -47.989 1.00 62.31 1028 ASP A C 1
ATOM 7987 O O . ASP A 1 1028 ? 22.137 -28.301 -48.109 1.00 62.31 1028 ASP A O 1
ATOM 7991 N N . PRO A 1 1029 ? 20.189 -27.701 -47.127 1.00 59.97 1029 PRO A N 1
ATOM 7992 C CA . PRO A 1 1029 ? 20.757 -26.612 -46.336 1.00 59.97 1029 PRO A CA 1
ATOM 7993 C C . PRO A 1 1029 ? 21.889 -27.047 -45.397 1.00 59.97 1029 PRO A C 1
ATOM 7995 O O . PRO A 1 1029 ? 22.703 -26.208 -45.019 1.00 59.97 1029 PRO A O 1
ATOM 7998 N N . GLN A 1 1030 ? 21.962 -28.329 -45.008 1.00 59.66 1030 GLN A N 1
ATOM 7999 C CA . GLN A 1 1030 ? 22.997 -28.829 -44.093 1.00 59.66 1030 GLN A CA 1
ATOM 8000 C C . GLN A 1 1030 ? 24.360 -29.044 -44.761 1.00 59.66 1030 GLN A C 1
ATOM 8002 O O . GLN A 1 1030 ? 25.368 -29.166 -44.067 1.00 59.66 1030 GLN A O 1
ATOM 8007 N N . THR A 1 1031 ? 24.409 -29.083 -46.094 1.00 64.62 1031 THR A N 1
ATOM 8008 C CA . THR A 1 1031 ? 25.643 -29.343 -46.861 1.00 64.62 1031 THR A CA 1
ATOM 8009 C C . THR A 1 1031 ? 26.230 -28.090 -47.516 1.00 64.62 1031 THR A C 1
ATOM 8011 O O . THR A 1 1031 ? 27.287 -28.157 -48.143 1.00 64.62 1031 THR A O 1
ATOM 8014 N N . MET A 1 1032 ? 25.569 -26.940 -47.363 1.00 71.44 1032 MET A N 1
ATOM 8015 C CA . MET A 1 1032 ? 25.952 -25.677 -47.993 1.00 71.44 1032 MET A CA 1
ATOM 8016 C C . MET A 1 1032 ? 26.815 -24.796 -47.085 1.00 71.44 1032 MET A C 1
ATOM 8018 O O . MET A 1 1032 ? 26.643 -24.760 -45.868 1.00 71.44 1032 MET A O 1
ATOM 8022 N N . LEU A 1 1033 ? 27.729 -24.037 -47.698 1.00 77.94 1033 LEU A N 1
ATOM 8023 C CA . LEU A 1 1033 ? 28.453 -22.957 -47.024 1.00 77.94 1033 LEU A CA 1
ATOM 8024 C C . LEU A 1 1033 ? 27.477 -21.852 -46.582 1.00 77.94 1033 LEU A C 1
ATOM 8026 O O . LEU A 1 1033 ? 26.434 -21.640 -47.204 1.00 77.94 1033 LEU A O 1
ATOM 8030 N N . LYS A 1 1034 ? 27.846 -21.093 -45.542 1.00 84.25 1034 LYS A N 1
ATOM 8031 C CA . LYS A 1 1034 ? 27.104 -19.890 -45.134 1.00 84.25 1034 LYS A CA 1
ATOM 8032 C C . LYS A 1 1034 ? 27.033 -18.901 -46.283 1.00 84.25 1034 LYS A C 1
ATOM 8034 O O . LYS A 1 1034 ? 28.019 -18.714 -46.985 1.00 84.25 1034 LYS A O 1
ATOM 8039 N N . ARG A 1 1035 ? 25.924 -18.194 -46.437 1.00 88.06 1035 ARG A N 1
ATOM 8040 C CA . ARG A 1 1035 ? 25.862 -17.073 -47.378 1.00 88.06 1035 ARG A CA 1
ATOM 8041 C C . ARG A 1 1035 ? 26.573 -15.854 -46.835 1.00 88.06 1035 ARG A C 1
ATOM 8043 O O . ARG A 1 1035 ? 26.649 -15.676 -45.622 1.00 88.06 1035 ARG A O 1
ATOM 8050 N N . LEU A 1 1036 ? 27.037 -14.986 -47.721 1.00 84.31 1036 LEU A N 1
ATOM 8051 C CA . LEU A 1 1036 ? 27.684 -13.752 -47.311 1.00 84.31 1036 LEU A CA 1
ATOM 8052 C C . LEU A 1 1036 ? 26.729 -12.835 -46.550 1.00 84.31 1036 LEU A C 1
ATOM 8054 O O . LEU A 1 1036 ? 27.147 -12.306 -45.530 1.00 84.31 1036 LEU A O 1
ATOM 8058 N N . GLY A 1 1037 ? 25.461 -12.706 -46.953 1.00 83.25 1037 GLY A N 1
ATOM 8059 C CA . GLY A 1 1037 ? 24.505 -11.942 -46.156 1.00 83.25 1037 GLY A CA 1
ATOM 8060 C C . GLY A 1 1037 ? 23.035 -12.296 -46.340 1.00 83.25 1037 GLY A C 1
ATOM 8061 O O . GLY A 1 1037 ? 22.699 -13.264 -47.019 1.00 83.25 1037 GLY A O 1
ATOM 8062 N N . ASP A 1 1038 ? 22.169 -11.545 -45.662 1.00 83.50 1038 ASP A N 1
ATOM 8063 C CA . ASP A 1 1038 ? 20.711 -11.658 -45.756 1.00 83.50 1038 ASP A CA 1
ATOM 8064 C C . ASP A 1 1038 ? 20.142 -11.036 -47.044 1.00 83.50 1038 ASP A C 1
ATOM 8066 O O . ASP A 1 1038 ? 20.861 -10.443 -47.842 1.00 83.50 1038 ASP A O 1
ATOM 8070 N N . GLY A 1 1039 ? 18.831 -11.161 -47.272 1.00 80.06 1039 GLY A N 1
ATOM 8071 C CA . GLY A 1 1039 ? 18.207 -10.666 -48.504 1.00 80.06 1039 GLY A CA 1
ATOM 8072 C C . GLY A 1 1039 ? 18.358 -9.157 -48.735 1.00 80.06 1039 GLY A C 1
ATOM 8073 O O . GLY A 1 1039 ? 18.389 -8.728 -49.887 1.00 80.06 1039 GLY A O 1
ATOM 8074 N N . TYR A 1 1040 ? 18.475 -8.351 -47.672 1.00 80.19 1040 TYR A N 1
ATOM 8075 C CA . TYR A 1 1040 ? 18.747 -6.915 -47.796 1.00 80.19 1040 TYR A CA 1
ATOM 8076 C C . TYR A 1 1040 ? 20.184 -6.679 -48.274 1.00 80.19 1040 TYR A C 1
ATOM 8078 O O . TYR A 1 1040 ? 20.414 -5.963 -49.251 1.00 80.19 1040 TYR A O 1
ATOM 8086 N N . TYR A 1 1041 ? 21.145 -7.335 -47.624 1.00 79.88 1041 TYR A N 1
ATOM 8087 C CA . TYR A 1 1041 ? 22.562 -7.239 -47.951 1.00 79.88 1041 TYR A CA 1
ATOM 8088 C C . TYR A 1 1041 ? 22.888 -7.817 -49.339 1.00 79.88 1041 TYR A C 1
ATOM 8090 O O . TYR A 1 1041 ? 23.668 -7.239 -50.093 1.00 79.88 1041 TYR A O 1
ATOM 8098 N N . GLU A 1 1042 ? 22.264 -8.930 -49.724 1.00 82.31 1042 GLU A N 1
ATOM 8099 C CA . GLU A 1 1042 ? 22.467 -9.580 -51.023 1.00 82.31 1042 GLU A CA 1
ATOM 8100 C C . GLU A 1 1042 ? 21.935 -8.759 -52.197 1.00 82.31 1042 GLU A C 1
ATOM 8102 O O . GLU A 1 1042 ? 22.623 -8.633 -53.209 1.00 82.31 1042 GLU A O 1
ATOM 8107 N N . GLN A 1 1043 ? 20.730 -8.188 -52.079 1.00 78.25 1043 GLN A N 1
ATOM 8108 C CA . GLN A 1 1043 ? 20.175 -7.318 -53.122 1.00 78.25 1043 GLN A CA 1
ATOM 8109 C C . GLN A 1 1043 ? 21.096 -6.125 -53.378 1.00 78.25 1043 GLN A C 1
ATOM 8111 O O . GLN A 1 1043 ? 21.391 -5.806 -54.531 1.00 78.25 1043 GLN A O 1
ATOM 8116 N N . ARG A 1 1044 ? 21.626 -5.525 -52.304 1.00 74.94 1044 ARG A N 1
ATOM 8117 C CA . ARG A 1 1044 ? 22.644 -4.475 -52.387 1.00 74.94 1044 ARG A CA 1
ATOM 8118 C C . ARG A 1 1044 ? 23.891 -4.961 -53.130 1.00 74.94 1044 ARG A C 1
ATOM 8120 O O . ARG A 1 1044 ? 24.321 -4.317 -54.084 1.00 74.94 1044 ARG A O 1
ATOM 8127 N N . LEU A 1 1045 ? 24.427 -6.117 -52.747 1.00 75.94 1045 LEU A N 1
ATOM 8128 C CA . LEU A 1 1045 ? 25.636 -6.682 -53.346 1.00 75.94 1045 LEU A CA 1
ATOM 8129 C C . LEU A 1 1045 ? 25.489 -6.999 -54.844 1.00 75.94 1045 LEU A C 1
ATOM 8131 O O . LEU A 1 1045 ? 26.430 -6.825 -55.620 1.00 75.94 1045 LEU A O 1
ATOM 8135 N N . VAL A 1 1046 ? 24.319 -7.478 -55.266 1.00 77.06 1046 VAL A N 1
ATOM 8136 C CA . VAL A 1 1046 ? 24.019 -7.773 -56.676 1.00 77.06 1046 VAL A CA 1
ATOM 8137 C C . VAL A 1 1046 ? 23.937 -6.492 -57.498 1.00 77.06 1046 VAL A C 1
ATOM 8139 O O . VAL A 1 1046 ? 24.464 -6.435 -58.611 1.00 77.06 1046 VAL A O 1
ATOM 8142 N N . ASN A 1 1047 ? 23.330 -5.442 -56.952 1.00 70.44 1047 ASN A N 1
ATOM 8143 C CA . ASN A 1 1047 ? 23.237 -4.169 -57.654 1.00 70.44 1047 ASN A CA 1
ATOM 8144 C C . ASN A 1 1047 ? 24.599 -3.475 -57.794 1.00 70.44 1047 ASN A C 1
ATOM 8146 O O . ASN A 1 1047 ? 24.894 -2.928 -58.860 1.00 70.44 1047 ASN A O 1
ATOM 8150 N N . GLU A 1 1048 ? 25.457 -3.554 -56.770 1.00 67.38 1048 GLU A N 1
ATOM 8151 C CA . GLU A 1 1048 ? 26.846 -3.079 -56.843 1.00 67.38 1048 GLU A CA 1
ATOM 8152 C C . GLU A 1 1048 ? 27.602 -3.753 -58.006 1.00 67.38 1048 GLU A C 1
ATOM 8154 O O . GLU A 1 1048 ? 28.239 -3.070 -58.812 1.00 67.38 1048 GLU A O 1
ATOM 8159 N N . GLN A 1 1049 ? 27.456 -5.071 -58.177 1.00 69.25 1049 GLN A N 1
ATOM 8160 C CA . GLN A 1 1049 ? 28.082 -5.813 -59.281 1.00 69.25 1049 GLN A CA 1
ATOM 8161 C C . GLN A 1 1049 ? 27.531 -5.425 -60.660 1.00 69.25 1049 GLN A C 1
ATOM 8163 O O . GLN A 1 1049 ? 28.299 -5.250 -61.607 1.00 69.25 1049 GLN A O 1
ATOM 8168 N N . ILE A 1 1050 ? 26.212 -5.254 -60.795 1.00 66.12 1050 ILE A N 1
ATOM 8169 C CA . ILE A 1 1050 ? 25.580 -4.827 -62.058 1.00 66.12 1050 ILE A CA 1
ATOM 8170 C C . ILE A 1 1050 ? 26.090 -3.452 -62.481 1.00 66.12 1050 ILE A C 1
ATOM 8172 O O . ILE A 1 1050 ? 26.354 -3.229 -63.665 1.00 66.12 1050 ILE A O 1
ATOM 8176 N N . ASN A 1 1051 ? 26.278 -2.541 -61.529 1.00 57.09 1051 ASN A N 1
ATOM 8177 C CA . ASN A 1 1051 ? 26.844 -1.230 -61.807 1.00 57.09 1051 ASN A CA 1
ATOM 8178 C C . ASN A 1 1051 ? 28.291 -1.301 -62.275 1.00 57.09 1051 ASN A C 1
ATOM 8180 O O . ASN A 1 1051 ? 28.612 -0.717 -63.303 1.00 57.09 1051 ASN A O 1
ATOM 8184 N N . GLN A 1 1052 ? 29.138 -2.053 -61.571 1.00 56.03 1052 GLN A N 1
ATOM 8185 C CA . GLN A 1 1052 ? 30.538 -2.231 -61.959 1.00 56.03 1052 GLN A CA 1
ATOM 8186 C C . GLN A 1 1052 ? 30.664 -2.828 -63.368 1.00 56.03 1052 GLN A C 1
ATOM 8188 O O . GLN A 1 1052 ? 31.586 -2.495 -64.109 1.00 56.03 1052 GLN A O 1
ATOM 8193 N N . LEU A 1 1053 ? 29.714 -3.682 -63.756 1.00 60.66 1053 LEU A N 1
ATOM 8194 C CA . LEU A 1 1053 ? 29.696 -4.344 -65.056 1.00 60.66 1053 LEU A CA 1
ATOM 8195 C C . LEU A 1 1053 ? 29.098 -3.501 -66.196 1.00 60.66 1053 LEU A C 1
ATOM 8197 O O . LEU A 1 1053 ? 29.520 -3.666 -67.344 1.00 60.66 1053 LEU A O 1
ATOM 8201 N N . THR A 1 1054 ? 28.114 -2.636 -65.917 1.00 55.84 1054 THR A N 1
ATOM 8202 C CA . THR A 1 1054 ? 27.304 -1.959 -66.958 1.00 55.84 1054 THR A CA 1
ATOM 8203 C C . THR A 1 1054 ? 27.260 -0.436 -66.874 1.00 55.84 1054 THR A C 1
ATOM 8205 O O . THR A 1 1054 ? 26.824 0.208 -67.828 1.00 55.84 1054 THR A O 1
ATOM 8208 N N . GLY A 1 1055 ? 27.645 0.155 -65.742 1.00 47.88 1055 GLY A N 1
ATOM 8209 C CA . GLY A 1 1055 ? 27.413 1.569 -65.427 1.00 47.88 1055 GLY A CA 1
ATOM 8210 C C . GLY A 1 1055 ? 25.932 1.940 -65.256 1.00 47.88 1055 GLY A C 1
ATOM 8211 O O . GLY A 1 1055 ? 25.599 3.120 -65.185 1.00 47.88 1055 GLY A O 1
ATOM 8212 N N . GLN A 1 1056 ? 25.019 0.961 -65.220 1.00 53.84 1056 GLN A N 1
ATOM 8213 C CA . GLN A 1 1056 ? 23.570 1.165 -65.122 1.00 53.84 1056 GLN A CA 1
ATOM 8214 C C . GLN A 1 1056 ? 23.037 0.695 -63.760 1.00 53.84 1056 GLN A C 1
ATOM 8216 O O . GLN A 1 1056 ? 23.649 -0.133 -63.083 1.00 53.84 1056 GLN A O 1
ATOM 8221 N N . ARG A 1 1057 ? 21.879 1.233 -63.345 1.00 53.62 1057 ARG A N 1
ATOM 8222 C CA . ARG A 1 1057 ? 21.175 0.797 -62.122 1.00 53.62 1057 ARG A CA 1
ATOM 8223 C C . ARG A 1 1057 ? 20.364 -0.481 -62.321 1.00 53.62 1057 ARG A C 1
ATOM 8225 O O . ARG A 1 1057 ? 20.357 -1.327 -61.434 1.00 53.62 1057 ARG A O 1
ATOM 8232 N N . PHE A 1 1058 ? 19.719 -0.619 -63.480 1.00 60.91 1058 PHE A N 1
ATOM 8233 C CA . PHE A 1 1058 ? 18.918 -1.793 -63.820 1.00 60.91 1058 PHE A CA 1
ATOM 8234 C C . PHE A 1 1058 ? 19.289 -2.361 -65.191 1.00 60.91 1058 PHE A C 1
ATOM 8236 O O . PHE A 1 1058 ? 19.388 -1.615 -66.174 1.00 60.91 1058 PHE A O 1
ATOM 8243 N N . LEU A 1 1059 ? 19.444 -3.683 -65.256 1.00 63.50 1059 LEU A N 1
ATOM 8244 C CA . LEU A 1 1059 ? 19.552 -4.450 -66.495 1.00 63.50 1059 LEU A CA 1
ATOM 8245 C C . LEU A 1 1059 ? 18.196 -4.434 -67.207 1.00 63.50 1059 LEU A C 1
ATOM 8247 O O . LEU A 1 1059 ? 17.175 -4.747 -66.609 1.00 63.50 1059 LEU A O 1
ATOM 8251 N N . GLY A 1 1060 ? 18.147 -4.069 -68.488 1.00 63.78 1060 GLY A N 1
ATOM 8252 C CA . GLY A 1 1060 ? 16.877 -4.054 -69.227 1.00 63.78 1060 GLY A CA 1
ATOM 8253 C C . GLY A 1 1060 ? 15.791 -3.203 -68.542 1.00 63.78 1060 GLY A C 1
ATOM 8254 O O . GLY A 1 1060 ? 16.084 -2.139 -68.006 1.00 63.78 1060 GLY A O 1
ATOM 8255 N N . ASN A 1 1061 ? 14.531 -3.645 -68.563 1.00 60.75 1061 ASN A N 1
ATOM 8256 C CA . ASN A 1 1061 ? 13.369 -2.844 -68.141 1.00 60.75 1061 ASN A CA 1
ATOM 8257 C C . ASN A 1 1061 ? 12.961 -2.997 -66.663 1.00 60.75 1061 ASN A C 1
ATOM 8259 O O . ASN A 1 1061 ? 11.863 -2.568 -66.309 1.00 60.75 1061 ASN A O 1
ATOM 8263 N N . TYR A 1 1062 ? 13.805 -3.581 -65.806 1.00 67.38 1062 TYR A N 1
ATOM 8264 C CA . TYR A 1 1062 ? 13.466 -3.739 -64.389 1.00 67.38 1062 TYR A CA 1
ATOM 8265 C C . TYR A 1 1062 ? 13.324 -2.383 -63.691 1.00 67.38 1062 TYR A C 1
ATOM 8267 O O . TYR A 1 1062 ? 14.051 -1.428 -63.978 1.00 67.38 1062 TYR A O 1
ATOM 8275 N N . THR A 1 1063 ? 12.368 -2.305 -62.768 1.00 58.47 1063 THR A N 1
ATOM 8276 C CA . THR A 1 1063 ? 12.024 -1.061 -62.055 1.00 58.47 1063 THR A CA 1
ATOM 8277 C C . THR A 1 1063 ? 12.390 -1.091 -60.576 1.00 58.47 1063 THR A C 1
ATOM 8279 O O . THR A 1 1063 ? 12.226 -0.089 -59.876 1.00 58.47 1063 THR A O 1
ATOM 8282 N N . SER A 1 1064 ? 12.894 -2.228 -60.093 1.00 63.31 1064 SER A N 1
ATOM 8283 C CA . SER A 1 1064 ? 13.269 -2.424 -58.698 1.00 63.31 1064 SER A CA 1
ATOM 8284 C C . SER A 1 1064 ? 14.319 -3.510 -58.501 1.00 63.31 1064 SER A C 1
ATOM 8286 O O . SER A 1 1064 ? 14.441 -4.433 -59.308 1.00 63.31 1064 SER A O 1
ATOM 8288 N N . ASP A 1 1065 ? 15.030 -3.423 -57.377 1.00 68.62 1065 ASP A N 1
ATOM 8289 C CA . ASP A 1 1065 ? 16.070 -4.384 -57.009 1.00 68.62 1065 ASP A CA 1
ATOM 8290 C C . ASP A 1 1065 ? 15.473 -5.778 -56.761 1.00 68.62 1065 ASP A C 1
ATOM 8292 O O . ASP A 1 1065 ? 16.066 -6.773 -57.162 1.00 68.62 1065 ASP A O 1
ATOM 8296 N N . TYR A 1 1066 ? 14.259 -5.856 -56.195 1.00 75.75 1066 TYR A N 1
ATOM 8297 C CA . TYR A 1 1066 ? 13.529 -7.119 -56.025 1.00 75.75 1066 TYR A CA 1
ATOM 8298 C C . TYR A 1 1066 ? 13.267 -7.792 -57.375 1.00 75.75 1066 TYR A C 1
ATOM 8300 O O . TYR A 1 1066 ? 13.572 -8.968 -57.545 1.00 75.75 1066 TYR A O 1
ATOM 8308 N N . GLU A 1 1067 ? 12.688 -7.053 -58.330 1.00 75.62 1067 GLU A N 1
ATOM 8309 C CA . GLU A 1 1067 ? 12.305 -7.583 -59.643 1.00 75.62 1067 GLU A CA 1
ATOM 8310 C C . GLU A 1 1067 ? 13.538 -8.054 -60.418 1.00 75.62 1067 GLU A C 1
ATOM 8312 O O . GLU A 1 1067 ? 13.555 -9.170 -60.935 1.00 75.62 1067 GLU A O 1
ATOM 8317 N N . GLN A 1 1068 ? 14.594 -7.237 -60.420 1.00 83.62 1068 GLN A N 1
ATOM 8318 C CA . GLN A 1 1068 ? 15.873 -7.566 -61.038 1.00 83.62 1068 GLN A CA 1
ATOM 8319 C C . GLN A 1 1068 ? 16.521 -8.787 -60.389 1.00 83.62 1068 GLN A C 1
ATOM 8321 O O . GLN A 1 1068 ? 16.883 -9.734 -61.085 1.00 83.62 1068 GLN A O 1
ATOM 8326 N N . TYR A 1 1069 ? 16.663 -8.788 -59.062 1.00 87.62 1069 TYR A N 1
ATOM 8327 C CA . TYR A 1 1069 ? 17.326 -9.881 -58.362 1.00 87.62 1069 TYR A CA 1
ATOM 8328 C C . TYR A 1 1069 ? 16.559 -11.190 -58.545 1.00 87.62 1069 TYR A C 1
ATOM 8330 O O . TYR A 1 1069 ? 17.159 -12.220 -58.855 1.00 87.62 1069 TYR A O 1
ATOM 8338 N N . LYS A 1 1070 ? 15.223 -11.141 -58.466 1.00 86.12 1070 LYS A N 1
ATOM 8339 C CA . LYS A 1 1070 ? 14.368 -12.292 -58.752 1.00 86.12 1070 LYS A CA 1
ATOM 8340 C C . LYS A 1 1070 ? 14.559 -12.798 -60.180 1.00 86.12 1070 LYS A C 1
ATOM 8342 O O . LYS A 1 1070 ? 14.748 -13.995 -60.359 1.00 86.12 1070 LYS A O 1
ATOM 8347 N N . ALA A 1 1071 ? 14.534 -11.918 -61.181 1.00 85.19 1071 ALA A N 1
ATOM 8348 C CA . ALA A 1 1071 ? 14.658 -12.310 -62.583 1.00 85.19 1071 ALA A CA 1
ATOM 8349 C C . ALA A 1 1071 ? 16.026 -12.938 -62.901 1.00 85.19 1071 ALA A C 1
ATOM 8351 O O . ALA A 1 1071 ? 16.097 -13.945 -63.607 1.00 85.19 1071 ALA A O 1
ATOM 8352 N N . LEU A 1 1072 ? 17.102 -12.391 -62.331 1.00 89.56 1072 LEU A N 1
ATOM 8353 C CA . LEU A 1 1072 ? 18.452 -12.937 -62.472 1.00 89.56 1072 LEU A CA 1
ATOM 8354 C C . LEU A 1 1072 ? 18.609 -14.283 -61.759 1.00 89.56 1072 LEU A C 1
ATOM 8356 O O . LEU A 1 1072 ? 19.270 -15.183 -62.281 1.00 89.56 1072 LEU A O 1
ATOM 8360 N N . MET A 1 1073 ? 17.988 -14.448 -60.590 1.00 91.38 1073 MET A N 1
ATOM 8361 C CA . MET A 1 1073 ? 17.926 -15.745 -59.920 1.00 91.38 1073 MET A CA 1
ATOM 8362 C C . MET A 1 1073 ? 17.080 -16.748 -60.707 1.00 91.38 1073 MET A C 1
ATOM 8364 O O . MET A 1 1073 ? 17.483 -17.897 -60.828 1.00 91.38 1073 MET A O 1
ATOM 8368 N N . ASP A 1 1074 ? 15.954 -16.332 -61.292 1.00 89.88 1074 ASP A N 1
ATOM 8369 C CA . ASP A 1 1074 ? 15.116 -17.174 -62.155 1.00 89.88 1074 ASP A CA 1
ATOM 8370 C C . ASP A 1 1074 ? 15.900 -17.684 -63.374 1.00 89.88 1074 ASP A C 1
ATOM 8372 O O . ASP A 1 1074 ? 15.787 -18.859 -63.733 1.00 89.88 1074 ASP A O 1
ATOM 8376 N N . ALA A 1 1075 ? 16.727 -16.831 -63.989 1.00 87.81 1075 ALA A N 1
ATOM 8377 C CA . ALA A 1 1075 ? 17.641 -17.227 -65.060 1.00 87.81 1075 ALA A CA 1
ATOM 8378 C C . ALA A 1 1075 ? 18.696 -18.234 -64.571 1.00 87.81 1075 ALA A C 1
ATOM 8380 O O . ALA A 1 1075 ? 18.896 -19.273 -65.204 1.00 87.81 1075 ALA A O 1
ATOM 8381 N N . GLY A 1 1076 ? 19.290 -17.994 -63.397 1.00 87.75 1076 GLY A N 1
ATOM 8382 C CA . GLY A 1 1076 ? 20.236 -18.920 -62.767 1.00 87.75 1076 GLY A CA 1
ATOM 8383 C C . GLY A 1 1076 ? 19.615 -20.280 -62.430 1.00 87.75 1076 GLY A C 1
ATOM 8384 O O . GLY A 1 1076 ? 20.227 -21.315 -62.682 1.00 87.75 1076 GLY A O 1
ATOM 8385 N N . ILE A 1 1077 ? 18.371 -20.304 -61.938 1.00 88.31 1077 ILE A N 1
ATOM 8386 C CA . ILE A 1 1077 ? 17.609 -21.531 -61.654 1.00 88.31 1077 ILE A CA 1
ATOM 8387 C C . ILE A 1 1077 ? 17.376 -22.320 -62.947 1.00 88.31 1077 ILE A C 1
ATOM 8389 O O . ILE A 1 1077 ? 17.639 -23.523 -62.978 1.00 88.31 1077 ILE A O 1
ATOM 8393 N N . ARG A 1 1078 ? 16.923 -21.661 -64.026 1.00 89.44 1078 ARG A N 1
ATOM 8394 C CA . ARG A 1 1078 ? 16.724 -22.309 -65.337 1.00 89.44 1078 ARG A CA 1
ATOM 8395 C C . ARG A 1 1078 ? 18.023 -22.913 -65.865 1.00 89.44 1078 ARG A C 1
ATOM 8397 O O . ARG A 1 1078 ? 18.028 -24.057 -66.324 1.00 89.44 1078 ARG A O 1
ATOM 8404 N N . TYR A 1 1079 ? 19.118 -22.163 -65.777 1.00 88.06 1079 TYR A N 1
ATOM 8405 C CA . TYR A 1 1079 ? 20.436 -22.619 -66.203 1.00 88.06 1079 TYR A CA 1
ATOM 8406 C C . TYR A 1 1079 ? 20.904 -23.830 -65.378 1.00 88.06 1079 TYR A C 1
ATOM 8408 O O . TYR A 1 1079 ? 21.287 -24.858 -65.937 1.00 88.06 1079 TYR A O 1
ATOM 8416 N N . ALA A 1 1080 ? 20.770 -23.773 -64.053 1.00 86.12 1080 ALA A N 1
ATOM 8417 C CA . ALA A 1 1080 ? 21.135 -24.867 -63.160 1.00 86.12 1080 ALA A CA 1
ATOM 8418 C C . ALA A 1 1080 ? 20.313 -26.139 -63.383 1.00 86.12 1080 ALA A C 1
ATOM 8420 O O . ALA A 1 1080 ? 20.880 -27.228 -63.388 1.00 86.12 1080 ALA A O 1
ATOM 8421 N N . GLN A 1 1081 ? 19.004 -26.027 -63.626 1.00 85.25 1081 GLN A N 1
ATOM 8422 C CA . GLN A 1 1081 ? 18.147 -27.175 -63.942 1.00 85.25 1081 GLN A CA 1
ATOM 8423 C C . GLN A 1 1081 ? 18.530 -27.831 -65.274 1.00 85.25 1081 GLN A C 1
ATOM 8425 O O . GLN A 1 1081 ? 18.538 -29.057 -65.375 1.00 85.25 1081 GLN A O 1
ATOM 8430 N N . ARG A 1 1082 ? 18.886 -27.029 -66.287 1.00 83.62 1082 ARG A N 1
ATOM 8431 C CA . ARG A 1 1082 ? 19.313 -27.526 -67.603 1.00 83.62 1082 ARG A CA 1
ATOM 8432 C C . ARG A 1 1082 ? 20.644 -28.278 -67.543 1.00 83.62 1082 ARG A C 1
ATOM 8434 O O . ARG A 1 1082 ? 20.793 -29.283 -68.233 1.00 83.62 1082 ARG A O 1
ATOM 8441 N N . TYR A 1 1083 ? 21.585 -27.801 -66.730 1.00 82.75 1083 TYR A N 1
ATOM 8442 C CA . TYR A 1 1083 ? 22.951 -28.334 -66.646 1.00 82.75 1083 TYR A CA 1
ATOM 8443 C C . TYR A 1 1083 ? 23.242 -29.133 -65.363 1.00 82.75 1083 TYR A C 1
ATOM 8445 O O . TYR A 1 1083 ? 24.388 -29.509 -65.132 1.00 82.75 1083 TYR A O 1
ATOM 8453 N N . GLN A 1 1084 ? 22.218 -29.413 -64.547 1.00 82.38 1084 GLN A N 1
ATOM 8454 C CA . GLN A 1 1084 ? 22.301 -30.158 -63.279 1.00 82.38 1084 GLN A CA 1
ATOM 8455 C C . GLN A 1 1084 ? 23.338 -29.587 -62.293 1.00 82.38 1084 GLN A C 1
ATOM 8457 O O . GLN A 1 1084 ? 24.097 -30.322 -61.663 1.00 82.38 1084 GLN A O 1
ATOM 8462 N N . LEU A 1 1085 ? 23.383 -28.259 -62.167 1.00 83.38 1085 LEU A N 1
ATOM 8463 C CA . LEU A 1 1085 ? 24.334 -27.565 -61.297 1.00 83.38 1085 LEU A CA 1
ATOM 8464 C C . LEU A 1 1085 ? 23.804 -27.439 -59.869 1.00 83.38 1085 LEU A C 1
ATOM 8466 O O . LEU A 1 1085 ? 22.613 -27.220 -59.650 1.00 83.38 1085 LEU A O 1
ATOM 8470 N N . ILE A 1 1086 ? 24.720 -27.506 -58.903 1.00 80.69 1086 ILE A N 1
ATOM 8471 C CA . ILE A 1 1086 ? 24.430 -27.317 -57.480 1.00 80.69 1086 ILE A CA 1
ATOM 8472 C C . ILE A 1 1086 ? 25.029 -25.970 -57.044 1.00 80.69 1086 ILE A C 1
ATOM 8474 O O . ILE A 1 1086 ? 26.221 -25.743 -57.283 1.00 80.69 1086 ILE A O 1
ATOM 8478 N N . PRO A 1 1087 ? 24.244 -25.070 -56.422 1.00 80.44 1087 PRO A N 1
ATOM 8479 C CA . PRO A 1 1087 ? 24.772 -23.825 -55.869 1.00 80.44 1087 PRO A CA 1
ATOM 8480 C C . PRO A 1 1087 ? 25.914 -24.079 -54.873 1.00 80.44 1087 PRO A C 1
ATOM 8482 O O . PRO A 1 1087 ? 25.866 -25.037 -54.105 1.00 80.44 1087 PRO A O 1
ATOM 8485 N N . GLY A 1 1088 ? 26.943 -23.227 -54.878 1.00 74.31 1088 GLY A N 1
ATOM 8486 C CA . GLY A 1 1088 ? 28.160 -23.423 -54.077 1.00 74.31 1088 GLY A CA 1
ATOM 8487 C C . GLY A 1 1088 ? 29.340 -24.052 -54.815 1.00 74.31 1088 GLY A C 1
ATOM 8488 O O . GLY A 1 1088 ? 30.416 -24.186 -54.237 1.00 74.31 1088 GLY A O 1
ATOM 8489 N N . VAL A 1 1089 ? 29.186 -24.333 -56.110 1.00 80.19 1089 VAL A N 1
ATOM 8490 C CA . VAL A 1 1089 ? 30.292 -24.624 -57.030 1.00 80.19 1089 VAL A CA 1
ATOM 8491 C C . VAL A 1 1089 ? 30.389 -23.490 -58.052 1.00 80.19 1089 VAL A C 1
ATOM 8493 O O . VAL A 1 1089 ? 29.395 -23.127 -58.684 1.00 80.19 1089 VAL A O 1
ATOM 8496 N N . ALA A 1 1090 ? 31.580 -22.904 -58.204 1.00 77.62 1090 ALA A N 1
ATOM 8497 C CA . ALA A 1 1090 ? 31.816 -21.844 -59.184 1.00 77.62 1090 ALA A CA 1
ATOM 8498 C C . ALA A 1 1090 ? 31.692 -22.377 -60.624 1.00 77.62 1090 ALA A C 1
ATOM 8500 O O . ALA A 1 1090 ? 32.111 -23.500 -60.912 1.00 77.62 1090 ALA A O 1
ATOM 8501 N N . LEU A 1 1091 ? 31.147 -21.563 -61.535 1.00 80.06 1091 LEU A N 1
ATOM 8502 C CA . LEU A 1 1091 ? 31.050 -21.917 -62.955 1.00 80.06 1091 LEU A CA 1
ATOM 8503 C C . LEU A 1 1091 ? 32.440 -21.974 -63.593 1.00 80.06 1091 LEU A C 1
ATOM 8505 O O . LEU A 1 1091 ? 33.255 -21.068 -63.412 1.00 80.06 1091 LEU A O 1
ATOM 8509 N N . ASN A 1 1092 ? 32.700 -23.019 -64.376 1.00 79.12 1092 ASN A N 1
ATOM 8510 C CA . ASN A 1 1092 ? 33.937 -23.124 -65.146 1.00 79.12 1092 ASN A CA 1
ATOM 8511 C C . ASN A 1 1092 ? 33.860 -22.325 -66.463 1.00 79.12 1092 ASN A C 1
ATOM 8513 O O . ASN A 1 1092 ? 32.794 -21.879 -66.888 1.00 79.12 1092 ASN A O 1
ATOM 8517 N N . ALA A 1 1093 ? 35.003 -22.158 -67.135 1.00 72.44 1093 ALA A N 1
ATOM 8518 C CA . ALA A 1 1093 ? 35.094 -21.372 -68.366 1.00 72.44 1093 ALA A CA 1
ATOM 8519 C C . ALA A 1 1093 ? 34.174 -21.871 -69.497 1.00 72.44 1093 ALA A C 1
ATOM 8521 O O . ALA A 1 1093 ? 33.619 -21.049 -70.220 1.00 72.44 1093 ALA A O 1
ATOM 8522 N N . ALA A 1 1094 ? 33.969 -23.187 -69.625 1.00 74.25 1094 ALA A N 1
ATOM 8523 C CA . ALA A 1 1094 ? 33.092 -23.762 -70.647 1.00 74.25 1094 ALA A CA 1
ATOM 8524 C C . ALA A 1 1094 ? 31.606 -23.511 -70.334 1.00 74.25 1094 ALA A C 1
ATOM 8526 O O . ALA A 1 1094 ? 30.835 -23.168 -71.220 1.00 74.25 1094 ALA A O 1
ATOM 8527 N N . GLN A 1 1095 ? 31.208 -23.606 -69.064 1.00 80.50 1095 GLN A N 1
ATOM 8528 C CA . GLN A 1 1095 ? 29.852 -23.278 -68.615 1.00 80.50 1095 GLN A CA 1
ATOM 8529 C C . GLN A 1 1095 ? 29.550 -21.791 -68.815 1.00 80.50 1095 GLN A C 1
ATOM 8531 O O . GLN A 1 1095 ? 28.504 -21.440 -69.354 1.00 80.50 1095 GLN A O 1
ATOM 8536 N N . MET A 1 1096 ? 30.494 -20.910 -68.468 1.00 76.69 1096 MET A N 1
ATOM 8537 C CA . MET A 1 1096 ? 30.346 -19.477 -68.727 1.00 76.69 1096 MET A CA 1
ATOM 8538 C C . MET A 1 1096 ? 30.152 -19.173 -70.221 1.00 76.69 1096 MET A C 1
ATOM 8540 O O . MET A 1 1096 ? 29.391 -18.274 -70.546 1.00 76.69 1096 MET A O 1
ATOM 8544 N N . GLN A 1 1097 ? 30.773 -19.920 -71.139 1.00 69.38 1097 GLN A N 1
ATOM 8545 C CA . GLN A 1 1097 ? 30.591 -19.714 -72.585 1.00 69.38 1097 GLN A CA 1
ATOM 8546 C C . GLN A 1 1097 ? 29.182 -20.062 -73.098 1.00 69.38 1097 GLN A C 1
ATOM 8548 O O . GLN A 1 1097 ? 28.750 -19.488 -74.092 1.00 69.38 1097 GLN A O 1
ATOM 8553 N N . GLU A 1 1098 ? 28.455 -20.949 -72.416 1.00 75.12 1098 GLU A N 1
ATOM 8554 C CA . GLU A 1 1098 ? 27.107 -21.415 -72.794 1.00 75.12 1098 GLU A CA 1
ATOM 8555 C C . GLU A 1 1098 ? 25.974 -20.541 -72.221 1.00 75.12 1098 GLU A C 1
ATOM 8557 O O . GLU A 1 1098 ? 24.796 -20.910 -72.278 1.00 75.12 1098 GLU A O 1
ATOM 8562 N N . LEU A 1 1099 ? 26.303 -19.398 -71.610 1.00 77.19 1099 LEU A N 1
ATOM 8563 C CA . LEU A 1 1099 ? 25.303 -18.500 -71.039 1.00 77.19 1099 LEU A CA 1
ATOM 8564 C C . LEU A 1 1099 ? 24.556 -17.736 -72.134 1.00 77.19 1099 LEU A C 1
ATOM 8566 O O . LEU A 1 1099 ? 25.147 -17.000 -72.919 1.00 77.19 1099 LEU A O 1
ATOM 8570 N N . THR A 1 1100 ? 23.231 -17.887 -72.147 1.00 76.56 1100 THR A N 1
ATOM 8571 C CA . THR A 1 1100 ? 22.329 -17.236 -73.111 1.00 76.56 1100 THR A CA 1
ATOM 8572 C C . THR A 1 1100 ? 21.505 -16.096 -72.506 1.00 76.56 1100 THR A C 1
ATOM 8574 O O . THR A 1 1100 ? 20.895 -15.329 -73.244 1.00 76.56 1100 THR A O 1
ATOM 8577 N N . GLU A 1 1101 ? 21.467 -15.981 -71.176 1.00 80.62 1101 GLU A N 1
ATOM 8578 C CA . GLU A 1 1101 ? 20.725 -14.960 -70.426 1.00 80.62 1101 GLU A CA 1
ATOM 8579 C C . GLU A 1 1101 ? 21.580 -14.405 -69.276 1.00 80.62 1101 GLU A C 1
ATOM 8581 O O . GLU A 1 1101 ? 22.441 -15.107 -68.744 1.00 80.62 1101 GLU A O 1
ATOM 8586 N N . ASP A 1 1102 ? 21.321 -13.154 -68.884 1.00 85.69 1102 ASP A N 1
ATOM 8587 C CA . ASP A 1 1102 ? 21.931 -12.537 -67.702 1.00 85.69 1102 ASP A CA 1
ATOM 8588 C C . ASP A 1 1102 ? 21.408 -13.234 -66.439 1.00 85.69 1102 ASP A C 1
ATOM 8590 O O . ASP A 1 1102 ? 20.199 -13.449 -66.306 1.00 85.69 1102 ASP A O 1
ATOM 8594 N N . MET A 1 1103 ? 22.288 -13.583 -65.501 1.00 89.25 1103 MET A N 1
ATOM 8595 C CA . MET A 1 1103 ? 21.883 -14.340 -64.315 1.00 89.25 1103 MET A CA 1
ATOM 8596 C C . MET A 1 1103 ? 22.720 -14.035 -63.076 1.00 89.25 1103 MET A C 1
ATOM 8598 O O . MET A 1 1103 ? 23.824 -13.497 -63.156 1.00 89.25 1103 MET A O 1
ATOM 8602 N N . VAL A 1 1104 ? 22.198 -14.440 -61.920 1.00 89.69 1104 VAL A N 1
ATOM 8603 C CA . VAL A 1 1104 ? 22.957 -14.521 -60.669 1.00 89.69 1104 VAL A CA 1
ATOM 8604 C C . VAL A 1 1104 ? 23.216 -15.985 -60.337 1.00 89.69 1104 VAL A C 1
ATOM 8606 O O . VAL A 1 1104 ? 22.323 -16.819 -60.469 1.00 89.69 1104 VAL A O 1
ATOM 8609 N N . TRP A 1 1105 ? 24.427 -16.293 -59.878 1.00 90.00 1105 TRP A N 1
ATOM 8610 C CA . TRP A 1 1105 ? 24.808 -17.617 -59.393 1.00 90.00 1105 TRP A CA 1
ATOM 8611 C C . TRP A 1 1105 ? 25.576 -17.527 -58.074 1.00 90.00 1105 TRP A C 1
ATOM 8613 O O . TRP A 1 1105 ? 26.380 -16.620 -57.883 1.00 90.00 1105 TRP A O 1
ATOM 8623 N N . LEU A 1 1106 ? 25.330 -18.460 -57.153 1.00 88.19 1106 LEU A N 1
ATOM 8624 C CA . LEU A 1 1106 ? 25.942 -18.464 -55.820 1.00 88.19 1106 LEU A CA 1
ATOM 8625 C C . LEU A 1 1106 ? 27.265 -19.239 -55.871 1.00 88.19 1106 LEU A C 1
ATOM 8627 O O . LEU A 1 1106 ? 27.264 -20.468 -55.988 1.00 88.19 1106 LEU A O 1
ATOM 8631 N N . ALA A 1 1107 ? 28.384 -18.520 -55.770 1.00 84.62 1107 ALA A N 1
ATOM 8632 C CA . ALA A 1 1107 ? 29.735 -19.078 -55.840 1.00 84.62 1107 ALA A CA 1
ATOM 8633 C C . ALA A 1 1107 ? 30.474 -18.963 -54.490 1.00 84.62 1107 ALA A C 1
ATOM 8635 O O . ALA A 1 1107 ? 30.253 -17.994 -53.758 1.00 84.62 1107 ALA A O 1
ATOM 8636 N N . PRO A 1 1108 ? 31.353 -19.924 -54.144 1.00 83.00 1108 PRO A N 1
ATOM 8637 C CA . PRO A 1 1108 ? 32.151 -19.858 -52.926 1.00 83.00 1108 PRO A CA 1
ATOM 8638 C C . PRO A 1 1108 ? 33.230 -18.774 -53.043 1.00 83.00 1108 PRO A C 1
ATOM 8640 O O . PRO A 1 1108 ? 33.959 -18.716 -54.033 1.00 83.00 1108 PRO A O 1
ATOM 8643 N N . GLN A 1 1109 ? 33.351 -17.936 -52.017 1.00 81.12 1109 GLN A N 1
ATOM 8644 C CA . GLN A 1 1109 ? 34.384 -16.910 -51.876 1.00 81.12 1109 GLN A CA 1
ATOM 8645 C C . GLN A 1 1109 ? 34.992 -16.974 -50.478 1.00 81.12 1109 GLN A C 1
ATOM 8647 O O . GLN A 1 1109 ? 34.298 -17.258 -49.502 1.00 81.12 1109 GLN A O 1
ATOM 8652 N N . THR A 1 1110 ? 36.285 -16.680 -50.377 1.00 81.50 1110 THR A N 1
ATOM 8653 C CA . THR A 1 1110 ? 36.978 -16.551 -49.093 1.00 81.50 1110 THR A CA 1
ATOM 8654 C C . THR A 1 1110 ? 36.932 -15.093 -48.643 1.00 81.50 1110 THR A C 1
ATOM 8656 O O . THR A 1 1110 ? 37.422 -14.220 -49.357 1.00 81.50 1110 THR A O 1
ATOM 8659 N N . VAL A 1 1111 ? 36.368 -14.835 -47.463 1.00 78.25 1111 VAL A N 1
ATOM 8660 C CA . VAL A 1 1111 ? 36.351 -13.515 -46.816 1.00 78.25 1111 VAL A CA 1
ATOM 8661 C C . VAL A 1 1111 ? 37.229 -13.518 -45.570 1.00 78.25 1111 VAL A C 1
ATOM 8663 O O . VAL A 1 1111 ? 37.273 -14.508 -44.839 1.00 78.25 1111 VAL A O 1
ATOM 8666 N N . THR A 1 1112 ? 37.923 -12.410 -45.323 1.00 77.50 1112 THR A N 1
ATOM 8667 C CA . THR A 1 1112 ? 38.808 -12.249 -44.162 1.00 77.50 1112 THR A CA 1
ATOM 8668 C C . THR A 1 1112 ? 38.061 -11.515 -43.048 1.00 77.50 1112 THR A C 1
ATOM 8670 O O . THR A 1 1112 ? 37.543 -10.417 -43.258 1.00 77.50 1112 THR A O 1
ATOM 8673 N N . LEU A 1 1113 ? 37.982 -12.124 -41.865 1.00 74.31 1113 LEU A N 1
ATOM 8674 C CA . LEU A 1 1113 ? 37.430 -11.519 -40.655 1.00 74.31 1113 LEU A CA 1
ATOM 8675 C C . LEU A 1 1113 ? 38.423 -10.523 -40.037 1.00 74.31 1113 LEU A C 1
ATOM 8677 O O . LEU A 1 1113 ? 39.609 -10.510 -40.364 1.00 74.31 1113 LEU A O 1
ATOM 8681 N N . LYS A 1 1114 ? 37.939 -9.696 -39.101 1.00 63.97 1114 LYS A N 1
ATOM 8682 C CA . LYS A 1 1114 ? 38.746 -8.659 -38.430 1.00 63.97 1114 LYS A CA 1
ATOM 8683 C C . LYS A 1 1114 ? 39.968 -9.216 -37.679 1.00 63.97 1114 LYS A C 1
ATOM 8685 O O . LYS A 1 1114 ? 40.957 -8.511 -37.534 1.00 63.97 1114 LYS A O 1
ATOM 8690 N N . ASP A 1 1115 ? 39.921 -10.472 -37.236 1.00 66.62 1115 ASP A N 1
ATOM 8691 C CA . ASP A 1 1115 ? 41.024 -11.169 -36.555 1.00 66.62 1115 ASP A CA 1
ATOM 8692 C C . ASP A 1 1115 ? 42.046 -11.806 -37.524 1.00 66.62 1115 ASP A C 1
ATOM 8694 O O . ASP A 1 1115 ? 42.983 -12.476 -37.091 1.00 66.62 1115 ASP A O 1
ATOM 8698 N N . GLY A 1 1116 ? 41.872 -11.610 -38.836 1.00 68.38 1116 GLY A N 1
ATOM 8699 C CA . GLY A 1 1116 ? 42.706 -12.195 -39.884 1.00 68.38 1116 GLY A CA 1
ATOM 8700 C C . GLY A 1 1116 ? 42.319 -13.624 -40.274 1.00 68.38 1116 GLY A C 1
ATOM 8701 O O . GLY A 1 1116 ? 42.919 -14.182 -41.196 1.00 68.38 1116 GLY A O 1
ATOM 8702 N N . THR A 1 1117 ? 41.323 -14.231 -39.621 1.00 79.75 1117 THR A N 1
ATOM 8703 C CA . THR A 1 1117 ? 40.830 -15.558 -40.004 1.00 79.75 1117 THR A CA 1
ATOM 8704 C C . THR A 1 1117 ? 40.053 -15.496 -41.317 1.00 79.75 1117 THR A C 1
ATOM 8706 O O . THR A 1 1117 ? 39.416 -14.498 -41.648 1.00 79.75 1117 THR A O 1
ATOM 8709 N N . GLN A 1 1118 ? 40.112 -16.572 -42.098 1.00 81.44 1118 GLN A N 1
ATOM 8710 C CA . GLN A 1 1118 ? 39.445 -16.663 -43.393 1.00 81.44 1118 GLN A CA 1
ATOM 8711 C C . GLN A 1 1118 ? 38.243 -17.605 -43.310 1.00 81.44 1118 GLN A C 1
ATOM 8713 O O . GLN A 1 1118 ? 38.368 -18.737 -42.844 1.00 81.44 1118 GLN A O 1
ATOM 8718 N N . VAL A 1 1119 ? 37.084 -17.150 -43.785 1.00 81.19 1119 VAL A N 1
ATOM 8719 C CA . VAL A 1 1119 ? 35.835 -17.924 -43.827 1.00 81.19 1119 VAL A CA 1
ATOM 8720 C C . VAL A 1 1119 ? 35.373 -18.051 -45.273 1.00 81.19 1119 VAL A C 1
ATOM 8722 O O . VAL A 1 1119 ? 35.349 -17.069 -46.009 1.00 81.19 1119 VAL A O 1
ATOM 8725 N N . GLN A 1 1120 ? 34.989 -19.258 -45.691 1.00 84.62 1120 GLN A N 1
ATOM 8726 C CA . GLN A 1 1120 ? 34.344 -19.465 -46.987 1.00 84.62 1120 GLN A CA 1
ATOM 8727 C C . GLN A 1 1120 ? 32.837 -19.220 -46.888 1.00 84.62 1120 GLN A C 1
ATOM 8729 O O . GLN A 1 1120 ? 32.165 -19.792 -46.027 1.00 84.62 1120 GLN A O 1
ATOM 8734 N N . VAL A 1 1121 ? 32.310 -18.400 -47.794 1.00 85.56 1121 VAL A N 1
ATOM 8735 C CA . VAL A 1 1121 ? 30.887 -18.064 -47.887 1.00 85.56 1121 VAL A CA 1
ATOM 8736 C C . VAL A 1 1121 ? 30.376 -18.132 -49.322 1.00 85.56 1121 VAL A C 1
ATOM 8738 O O . VAL A 1 1121 ? 31.136 -17.955 -50.270 1.00 85.56 1121 VAL A O 1
ATOM 8741 N N . LEU A 1 1122 ? 29.076 -18.370 -49.493 1.00 88.19 1122 LEU A N 1
ATOM 8742 C CA . LEU A 1 1122 ? 28.380 -18.254 -50.770 1.00 88.19 1122 LEU A CA 1
ATOM 8743 C C . LEU A 1 1122 ? 28.051 -16.796 -51.050 1.00 88.19 1122 LEU A C 1
ATOM 8745 O O . LEU A 1 1122 ? 27.387 -16.140 -50.246 1.00 88.19 1122 LEU A O 1
ATOM 8749 N N . VAL A 1 1123 ? 28.473 -16.307 -52.208 1.00 85.81 1123 VAL A N 1
ATOM 8750 C CA . VAL A 1 1123 ? 28.234 -14.930 -52.633 1.00 85.81 1123 VAL A CA 1
ATOM 8751 C C . VAL A 1 1123 ? 27.408 -14.930 -53.916 1.00 85.81 1123 VAL A C 1
ATOM 8753 O O . VAL A 1 1123 ? 27.768 -15.657 -54.847 1.00 85.81 1123 VAL A O 1
ATOM 8756 N N . PRO A 1 1124 ? 26.307 -14.156 -54.002 1.00 88.19 1124 PRO A N 1
ATOM 8757 C CA . PRO A 1 1124 ? 25.576 -14.012 -55.253 1.00 88.19 1124 PRO A CA 1
ATOM 8758 C C . PRO A 1 1124 ? 26.446 -13.248 -56.250 1.00 88.19 1124 PRO A C 1
ATOM 8760 O O . PRO A 1 1124 ? 26.760 -12.080 -56.033 1.00 88.19 1124 PRO A O 1
ATOM 8763 N N . GLN A 1 1125 ? 26.846 -13.915 -57.328 1.00 86.94 1125 GLN A N 1
ATOM 8764 C CA . GLN A 1 1125 ? 27.704 -13.369 -58.371 1.00 86.94 1125 GLN A CA 1
ATOM 8765 C C . GLN A 1 1125 ? 26.907 -13.126 -59.655 1.00 86.94 1125 GLN A C 1
ATOM 8767 O O . GLN A 1 1125 ? 26.175 -14.005 -60.110 1.00 86.94 1125 GLN A O 1
ATOM 8772 N N . VAL A 1 1126 ? 27.048 -11.934 -60.236 1.00 85.12 1126 VAL A N 1
ATOM 8773 C CA . VAL A 1 1126 ? 26.348 -11.525 -61.464 1.00 85.12 1126 VAL A CA 1
ATOM 8774 C C . VAL A 1 1126 ? 27.158 -11.920 -62.698 1.00 85.12 1126 VAL A C 1
ATOM 8776 O O . VAL A 1 1126 ? 28.334 -11.574 -62.820 1.00 85.12 1126 VAL A O 1
ATOM 8779 N N . TYR A 1 1127 ? 26.499 -12.593 -63.640 1.00 84.62 1127 TYR A N 1
ATOM 8780 C CA . TYR A 1 1127 ? 27.040 -12.967 -64.944 1.00 84.62 1127 TYR A CA 1
ATOM 8781 C C . TYR A 1 1127 ? 26.222 -12.290 -66.041 1.00 84.62 1127 TYR A C 1
ATOM 8783 O O . TYR A 1 1127 ? 25.012 -12.506 -66.133 1.00 84.62 1127 TYR A O 1
ATOM 8791 N N . LEU A 1 1128 ? 26.883 -11.484 -66.874 1.00 79.25 1128 LEU A N 1
ATOM 8792 C CA . LEU A 1 1128 ? 26.248 -10.807 -68.005 1.00 79.25 1128 LEU A CA 1
ATOM 8793 C C . LEU A 1 1128 ? 26.703 -11.401 -69.334 1.00 79.25 1128 LEU A C 1
ATOM 8795 O O . LEU A 1 1128 ? 27.907 -11.571 -69.578 1.00 79.25 1128 LEU A O 1
ATOM 8799 N N . VAL A 1 1129 ? 25.734 -11.668 -70.206 1.00 72.69 1129 VAL A N 1
ATOM 8800 C CA . VAL A 1 1129 ? 25.973 -12.180 -71.558 1.00 72.69 1129 VAL A CA 1
ATOM 8801 C C . VAL A 1 1129 ? 26.193 -10.999 -72.495 1.00 72.69 1129 VAL A C 1
ATOM 8803 O O . VAL A 1 1129 ? 25.340 -10.124 -72.621 1.00 72.69 1129 VAL A O 1
ATOM 8806 N N . LYS A 1 1130 ? 27.349 -10.969 -73.163 1.00 55.53 1130 LYS A N 1
ATOM 8807 C CA . LYS A 1 1130 ? 27.722 -9.879 -74.072 1.00 55.53 1130 LYS A CA 1
ATOM 8808 C C . LYS A 1 1130 ? 26.790 -9.843 -75.290 1.00 55.53 1130 LYS A C 1
ATOM 8810 O O . LYS A 1 1130 ? 26.679 -10.847 -75.993 1.00 55.53 1130 LYS A O 1
ATOM 8815 N N . ARG A 1 1131 ? 26.169 -8.692 -75.565 1.00 55.81 1131 ARG A N 1
ATOM 8816 C CA . ARG A 1 1131 ? 25.342 -8.444 -76.766 1.00 55.81 1131 ARG A CA 1
ATOM 8817 C C . ARG A 1 1131 ? 26.129 -7.600 -77.784 1.00 55.81 1131 ARG A C 1
ATOM 8819 O O . ARG A 1 1131 ? 27.030 -6.859 -77.401 1.00 55.81 1131 ARG A O 1
ATOM 8826 N N . ASP A 1 1132 ? 25.801 -7.692 -79.079 1.00 40.16 1132 ASP A N 1
ATOM 8827 C CA . ASP A 1 1132 ? 26.553 -7.059 -80.193 1.00 40.16 1132 ASP A CA 1
ATOM 8828 C C . ASP A 1 1132 ? 26.597 -5.516 -80.164 1.00 40.16 1132 ASP A C 1
ATOM 8830 O O . ASP A 1 1132 ? 27.306 -4.889 -80.950 1.00 40.16 1132 ASP A O 1
ATOM 8834 N N . VAL A 1 1133 ? 25.899 -4.894 -79.212 1.00 47.75 1133 VAL A N 1
ATOM 8835 C CA . VAL A 1 1133 ? 25.955 -3.456 -78.932 1.00 47.75 1133 VAL A CA 1
ATOM 8836 C C . VAL A 1 1133 ? 26.400 -3.240 -77.484 1.00 47.75 1133 VAL A C 1
ATOM 8838 O O . VAL A 1 1133 ? 25.684 -2.634 -76.693 1.00 47.75 1133 VAL A O 1
ATOM 8841 N N . ASP A 1 1134 ? 27.570 -3.772 -77.114 1.00 45.62 1134 ASP A N 1
ATOM 8842 C CA . ASP A 1 1134 ? 28.136 -3.560 -75.779 1.00 45.62 1134 ASP A CA 1
ATOM 8843 C C . ASP A 1 1134 ? 29.339 -2.617 -75.761 1.00 45.62 1134 ASP A C 1
ATOM 8845 O O . ASP A 1 1134 ? 30.355 -2.773 -76.445 1.00 45.62 1134 ASP A O 1
ATOM 8849 N N . ILE A 1 1135 ? 29.167 -1.631 -74.891 1.00 51.25 1135 ILE A N 1
ATOM 8850 C CA . ILE A 1 1135 ? 29.894 -0.382 -74.751 1.00 51.25 1135 ILE A CA 1
ATOM 8851 C C . ILE A 1 1135 ? 31.183 -0.647 -73.958 1.00 51.25 1135 ILE A C 1
ATOM 8853 O O . ILE A 1 1135 ? 31.194 -1.393 -72.971 1.00 51.25 1135 ILE A O 1
ATOM 8857 N N . GLN A 1 1136 ? 32.302 -0.069 -74.402 1.00 45.62 1136 GLN A N 1
ATOM 8858 C CA . GLN A 1 1136 ? 33.543 -0.069 -73.622 1.00 45.62 1136 GLN A CA 1
ATOM 8859 C C . GLN A 1 1136 ? 33.464 1.018 -72.533 1.00 45.62 1136 GLN A C 1
ATOM 8861 O O . GLN A 1 1136 ? 32.930 2.090 -72.813 1.00 45.62 1136 GLN A O 1
ATOM 8866 N N . PRO A 1 1137 ? 34.007 0.806 -71.317 1.00 42.69 1137 PRO A N 1
ATOM 8867 C CA . PRO A 1 1137 ? 33.796 1.697 -70.166 1.00 42.69 1137 PRO A CA 1
ATOM 8868 C C . PRO A 1 1137 ? 34.522 3.054 -70.251 1.00 42.69 1137 PRO A C 1
ATOM 8870 O O . PRO A 1 1137 ? 34.665 3.744 -69.249 1.00 42.69 1137 PRO A O 1
ATOM 8873 N N . THR A 1 1138 ? 35.054 3.442 -71.410 1.00 45.56 1138 THR A N 1
ATOM 8874 C CA . THR A 1 1138 ? 36.084 4.487 -71.515 1.00 45.56 1138 THR A CA 1
ATOM 8875 C C . THR A 1 1138 ? 35.559 5.837 -72.024 1.00 45.56 1138 THR A C 1
ATOM 8877 O O . THR A 1 1138 ? 36.285 6.563 -72.699 1.00 45.56 1138 THR A O 1
ATOM 8880 N N . GLY A 1 1139 ? 34.312 6.208 -71.708 1.00 51.66 1139 GLY A N 1
ATOM 8881 C CA . GLY A 1 1139 ? 33.741 7.518 -72.058 1.00 51.66 1139 GLY A CA 1
ATOM 8882 C C . GLY A 1 1139 ? 32.392 7.813 -71.387 1.00 51.66 1139 GLY A C 1
ATOM 8883 O O . GLY A 1 1139 ? 31.745 6.913 -70.864 1.00 51.66 1139 GLY A O 1
ATOM 8884 N N . ALA A 1 1140 ? 31.956 9.079 -71.392 1.00 47.72 1140 ALA A N 1
ATOM 8885 C CA . ALA A 1 1140 ? 30.683 9.495 -70.791 1.00 47.72 1140 ALA A CA 1
ATOM 8886 C C . ALA A 1 1140 ? 29.470 8.892 -71.529 1.00 47.72 1140 ALA A C 1
ATOM 8888 O O . ALA A 1 1140 ? 29.364 9.025 -72.749 1.00 47.72 1140 ALA A O 1
ATOM 8889 N N . ILE A 1 1141 ? 28.539 8.274 -70.795 1.00 55.53 1141 ILE A N 1
ATOM 8890 C CA . ILE A 1 1141 ? 27.308 7.673 -71.334 1.00 55.53 1141 ILE A CA 1
ATOM 8891 C C . ILE A 1 1141 ? 26.092 8.448 -70.809 1.00 55.53 1141 ILE A C 1
ATOM 8893 O O . ILE A 1 1141 ? 25.972 8.688 -69.610 1.00 55.53 1141 ILE A O 1
ATOM 8897 N N . ILE A 1 1142 ? 25.170 8.814 -71.699 1.00 54.41 1142 ILE A N 1
ATOM 8898 C CA . ILE A 1 1142 ? 23.827 9.312 -71.382 1.00 54.41 1142 ILE A CA 1
ATOM 8899 C C . ILE A 1 1142 ? 22.841 8.228 -71.821 1.00 54.41 1142 ILE A C 1
ATOM 8901 O O . ILE A 1 1142 ? 22.644 8.022 -73.016 1.00 54.41 1142 ILE A O 1
ATOM 8905 N N . SER A 1 1143 ? 22.228 7.529 -70.864 1.00 53.12 1143 SER A N 1
ATOM 8906 C CA . SER A 1 1143 ? 21.267 6.451 -71.127 1.00 53.12 1143 SER A CA 1
ATOM 8907 C C . SER A 1 1143 ? 19.997 6.634 -70.299 1.00 53.12 1143 SER A C 1
ATOM 8909 O O . SER A 1 1143 ? 20.073 6.832 -69.088 1.00 53.12 1143 SER A O 1
ATOM 8911 N N . ALA A 1 1144 ? 18.827 6.546 -70.932 1.00 50.81 1144 ALA A N 1
ATOM 8912 C CA . ALA A 1 1144 ? 17.524 6.630 -70.266 1.00 50.81 1144 ALA A CA 1
ATOM 8913 C C . ALA A 1 1144 ? 16.458 5.817 -71.018 1.00 50.81 1144 ALA A C 1
ATOM 8915 O O . ALA A 1 1144 ? 16.672 5.380 -72.150 1.00 50.81 1144 ALA A O 1
ATOM 8916 N N . LYS A 1 1145 ? 15.283 5.619 -70.400 1.00 51.06 1145 LYS A N 1
ATOM 8917 C CA . LYS A 1 1145 ? 14.125 5.043 -71.107 1.00 51.06 1145 LYS A CA 1
ATOM 8918 C C . LYS A 1 1145 ? 13.718 5.948 -72.275 1.00 51.06 1145 LYS A C 1
ATOM 8920 O O . LYS A 1 1145 ? 13.580 5.471 -73.392 1.00 51.06 1145 LYS A O 1
ATOM 8925 N N . GLU A 1 1146 ? 13.624 7.248 -72.023 1.00 55.75 1146 GLU A N 1
ATOM 8926 C CA . GLU A 1 1146 ? 13.378 8.287 -73.022 1.00 55.75 1146 GLU A CA 1
ATOM 8927 C C . GLU A 1 1146 ? 14.375 9.427 -72.793 1.00 55.75 1146 GLU A C 1
ATOM 8929 O O . GLU A 1 1146 ? 14.608 9.841 -71.656 1.00 55.75 1146 GLU A O 1
ATOM 8934 N N . ILE A 1 1147 ? 15.000 9.896 -73.867 1.00 60.88 1147 ILE A N 1
ATOM 8935 C CA . ILE A 1 1147 ? 15.911 11.034 -73.900 1.00 60.88 1147 ILE A CA 1
ATOM 8936 C C . ILE A 1 1147 ? 15.248 12.092 -74.776 1.00 60.88 1147 ILE A C 1
ATOM 8938 O O . ILE A 1 1147 ? 15.062 11.856 -75.964 1.00 60.88 1147 ILE A O 1
ATOM 8942 N N . ASP A 1 1148 ? 14.924 13.248 -74.200 1.00 66.31 1148 ASP A N 1
ATOM 8943 C CA . ASP A 1 1148 ? 14.482 14.435 -74.937 1.00 66.31 1148 ASP A CA 1
ATOM 8944 C C . ASP A 1 1148 ? 15.405 15.611 -74.588 1.00 66.31 1148 ASP A C 1
ATOM 8946 O O . ASP A 1 1148 ? 15.495 16.047 -73.435 1.00 66.31 1148 ASP A O 1
ATOM 8950 N N . ILE A 1 1149 ? 16.169 16.069 -75.576 1.00 65.81 1149 ILE A N 1
ATOM 8951 C CA . ILE A 1 1149 ? 17.131 17.165 -75.466 1.00 65.81 1149 ILE A CA 1
ATOM 8952 C C . ILE A 1 1149 ? 16.627 18.312 -76.340 1.00 65.81 1149 ILE A C 1
ATOM 8954 O O . ILE A 1 1149 ? 16.850 18.299 -77.544 1.00 65.81 1149 ILE A O 1
ATOM 8958 N N . ALA A 1 1150 ? 16.008 19.333 -75.745 1.00 62.91 1150 ALA A N 1
ATOM 8959 C CA . ALA A 1 1150 ? 15.602 20.558 -76.438 1.00 62.91 1150 ALA A CA 1
ATOM 8960 C C . ALA A 1 1150 ? 16.468 21.753 -75.996 1.00 62.91 1150 ALA A C 1
ATOM 8962 O O . ALA A 1 1150 ? 16.453 22.138 -74.826 1.00 62.91 1150 ALA A O 1
ATOM 8963 N N . MET A 1 1151 ? 17.237 22.346 -76.916 1.00 59.53 1151 MET A N 1
ATOM 8964 C CA . MET A 1 1151 ? 18.142 23.471 -76.644 1.00 59.53 1151 MET A CA 1
ATOM 8965 C C . MET A 1 1151 ? 18.168 24.498 -77.792 1.00 59.53 1151 MET A C 1
ATOM 8967 O O . MET A 1 1151 ? 18.395 24.147 -78.944 1.00 59.53 1151 MET A O 1
ATOM 8971 N N . ASN A 1 1152 ? 18.076 25.795 -77.470 1.00 56.09 1152 ASN A N 1
ATOM 8972 C CA . ASN A 1 1152 ? 18.309 26.906 -78.411 1.00 56.09 1152 ASN A CA 1
ATOM 8973 C C . ASN A 1 1152 ? 19.815 27.233 -78.561 1.00 56.09 1152 ASN A C 1
ATOM 8975 O O . ASN A 1 1152 ? 20.253 28.336 -78.246 1.00 56.09 1152 ASN A O 1
ATOM 8979 N N . GLY A 1 1153 ? 20.619 26.257 -78.998 1.00 70.38 1153 GLY A N 1
ATOM 8980 C CA . GLY A 1 1153 ? 22.083 26.369 -79.112 1.00 70.38 1153 GLY A CA 1
ATOM 8981 C C . GLY A 1 1153 ? 22.754 25.117 -79.704 1.00 70.38 1153 GLY A C 1
ATOM 8982 O O . GLY A 1 1153 ? 22.078 24.290 -80.319 1.00 70.38 1153 GLY A O 1
ATOM 8983 N N . ILE A 1 1154 ? 24.077 24.974 -79.531 1.00 70.62 1154 ILE A N 1
ATOM 8984 C CA . ILE A 1 1154 ? 24.884 23.859 -80.076 1.00 70.62 1154 ILE A CA 1
ATOM 8985 C C . ILE A 1 1154 ? 24.965 22.697 -79.071 1.00 70.62 1154 ILE A C 1
ATOM 8987 O O . ILE A 1 1154 ? 25.505 22.867 -77.978 1.00 70.62 1154 ILE A O 1
ATOM 8991 N N . VAL A 1 1155 ? 24.502 21.497 -79.438 1.00 67.12 1155 VAL A N 1
ATOM 8992 C CA . VAL A 1 1155 ? 24.731 20.255 -78.675 1.00 67.12 1155 VAL A CA 1
ATOM 8993 C C . VAL A 1 1155 ? 26.074 19.668 -79.096 1.00 67.12 1155 VAL A C 1
ATOM 8995 O O . VAL A 1 1155 ? 26.197 19.174 -80.210 1.00 67.12 1155 VAL A O 1
ATOM 8998 N N . LYS A 1 1156 ? 27.077 19.678 -78.211 1.00 69.06 1156 LYS A N 1
ATOM 8999 C CA . LYS A 1 1156 ? 28.345 18.960 -78.429 1.00 69.06 1156 LYS A CA 1
ATOM 9000 C C . LYS A 1 1156 ? 28.324 17.630 -77.671 1.00 69.06 1156 LYS A C 1
ATOM 9002 O O . LYS A 1 1156 ? 28.314 17.630 -76.439 1.00 69.06 1156 LYS A O 1
ATOM 9007 N N . ASN A 1 1157 ? 28.303 16.507 -78.383 1.00 58.03 1157 ASN A N 1
ATOM 9008 C CA . ASN A 1 1157 ? 28.401 15.165 -77.810 1.00 58.03 1157 ASN A CA 1
ATOM 9009 C C . ASN A 1 1157 ? 29.802 14.597 -78.047 1.00 58.03 1157 ASN A C 1
ATOM 9011 O O . ASN A 1 1157 ? 30.204 14.460 -79.188 1.00 58.03 1157 ASN A O 1
ATOM 9015 N N . SER A 1 1158 ? 30.540 14.234 -77.003 1.00 57.53 1158 SER A N 1
ATOM 9016 C CA . SER A 1 1158 ? 31.831 13.531 -77.116 1.00 57.53 1158 SER A CA 1
ATOM 9017 C C . SER A 1 1158 ? 31.788 12.123 -76.505 1.00 57.53 1158 SER A C 1
ATOM 9019 O O . SER A 1 1158 ? 32.831 11.505 -76.312 1.00 57.53 1158 SER A O 1
ATOM 9021 N N . GLY A 1 1159 ? 30.589 11.643 -76.153 1.00 56.75 1159 GLY A N 1
ATOM 9022 C CA . GLY A 1 1159 ? 30.324 10.355 -75.511 1.00 56.75 1159 GLY A CA 1
ATOM 9023 C C . GLY A 1 1159 ? 29.213 9.574 -76.223 1.00 56.75 1159 GLY A C 1
ATOM 9024 O O . GLY A 1 1159 ? 28.946 9.811 -77.400 1.00 56.75 1159 GLY A O 1
ATOM 9025 N N . LEU A 1 1160 ? 28.562 8.644 -75.525 1.00 57.47 1160 LEU A N 1
ATOM 9026 C CA . LEU A 1 1160 ? 27.429 7.864 -76.039 1.00 57.47 1160 LEU A CA 1
ATOM 9027 C C . LEU A 1 1160 ? 26.102 8.460 -75.558 1.00 57.47 1160 LEU A C 1
ATOM 9029 O O . LEU A 1 1160 ? 25.942 8.707 -74.366 1.00 57.47 1160 LEU A O 1
ATOM 9033 N N . ILE A 1 1161 ? 25.129 8.619 -76.457 1.00 60.38 1161 ILE A N 1
ATOM 9034 C CA . ILE A 1 1161 ? 23.733 8.937 -76.111 1.00 60.38 1161 ILE A CA 1
ATOM 9035 C C . ILE A 1 1161 ? 22.857 7.769 -76.568 1.00 60.38 1161 ILE A C 1
ATOM 9037 O O . ILE A 1 1161 ? 22.888 7.431 -77.749 1.00 60.38 1161 ILE A O 1
ATOM 9041 N N . ALA A 1 1162 ? 22.104 7.147 -75.660 1.00 60.47 1162 ALA A N 1
ATOM 9042 C CA . ALA A 1 1162 ? 21.305 5.955 -75.944 1.00 60.47 1162 ALA A CA 1
ATOM 9043 C C . ALA A 1 1162 ? 19.963 5.960 -75.189 1.00 60.47 1162 ALA A C 1
ATOM 9045 O O . ALA A 1 1162 ? 19.899 5.659 -73.997 1.00 60.47 1162 ALA A O 1
ATOM 9046 N N . GLY A 1 1163 ? 18.872 6.305 -75.871 1.00 57.62 1163 GLY A N 1
ATOM 9047 C CA . GLY A 1 1163 ? 17.512 6.176 -75.343 1.00 57.62 1163 GLY A CA 1
ATOM 9048 C C . GLY A 1 1163 ? 16.893 4.849 -75.768 1.00 57.62 1163 GLY A C 1
ATOM 9049 O O . GLY A 1 1163 ? 16.966 4.477 -76.937 1.00 57.62 1163 GLY A O 1
ATOM 9050 N N . ARG A 1 1164 ? 16.288 4.122 -74.822 1.00 58.06 1164 ARG A N 1
ATOM 9051 C CA . ARG A 1 1164 ? 15.729 2.779 -75.081 1.00 58.06 1164 ARG A CA 1
ATOM 9052 C C . ARG A 1 1164 ? 14.396 2.804 -75.836 1.00 58.06 1164 ARG A C 1
ATOM 9054 O O . ARG A 1 1164 ? 14.073 1.833 -76.504 1.00 58.06 1164 ARG A O 1
ATOM 9061 N N . HIS A 1 1165 ? 13.622 3.878 -75.688 1.00 52.22 1165 HIS A N 1
ATOM 9062 C CA . HIS A 1 1165 ? 12.273 4.028 -76.245 1.00 52.22 1165 HIS A CA 1
ATOM 9063 C C . HIS A 1 1165 ? 12.138 5.299 -77.093 1.00 52.22 1165 HIS A C 1
ATOM 9065 O O . HIS A 1 1165 ? 11.545 5.270 -78.164 1.00 52.22 1165 HIS A O 1
ATOM 9071 N N . LEU A 1 1166 ? 12.753 6.404 -76.660 1.00 51.97 1166 LEU A N 1
ATOM 9072 C CA . LEU A 1 1166 ? 12.816 7.653 -77.419 1.00 51.97 1166 LEU A CA 1
ATOM 9073 C C . LEU A 1 1166 ? 14.203 8.277 -77.260 1.00 51.97 1166 LEU A C 1
ATOM 9075 O O . LEU A 1 1166 ? 14.703 8.368 -76.142 1.00 51.97 1166 LEU A O 1
ATOM 9079 N N . THR A 1 1167 ? 14.803 8.728 -78.360 1.00 66.19 1167 THR A N 1
ATOM 9080 C CA . THR A 1 1167 ? 15.962 9.634 -78.343 1.00 66.19 1167 THR A CA 1
ATOM 9081 C C . THR A 1 1167 ? 15.662 10.800 -79.276 1.00 66.19 1167 THR A C 1
ATOM 9083 O O . THR A 1 1167 ? 15.858 10.700 -80.484 1.00 66.19 1167 THR A O 1
ATOM 9086 N N . GLN A 1 1168 ? 15.155 11.896 -78.720 1.00 67.06 1168 GLN A N 1
ATOM 9087 C CA . GLN A 1 1168 ? 14.859 13.137 -79.421 1.00 67.06 1168 GLN A CA 1
ATOM 9088 C C . GLN A 1 1168 ? 15.900 14.196 -79.049 1.00 67.06 1168 GLN A C 1
ATOM 9090 O O . GLN A 1 1168 ? 16.166 14.444 -77.875 1.00 67.06 1168 GLN A O 1
ATOM 9095 N N . ILE A 1 1169 ? 16.519 14.813 -80.057 1.00 71.38 1169 ILE A N 1
ATOM 9096 C CA . ILE A 1 1169 ? 17.464 15.917 -79.869 1.00 71.38 1169 ILE A CA 1
ATOM 9097 C C . ILE A 1 1169 ? 17.065 17.058 -80.807 1.00 71.38 1169 ILE A C 1
ATOM 9099 O O . ILE A 1 1169 ? 17.235 16.963 -82.018 1.00 71.38 1169 ILE A O 1
ATOM 9103 N N . SER A 1 1170 ? 16.528 18.135 -80.242 1.00 70.06 1170 SER A N 1
ATOM 9104 C CA . SER A 1 1170 ? 16.182 19.381 -80.920 1.00 70.06 1170 SER A CA 1
ATOM 9105 C C . SER A 1 1170 ? 17.197 20.466 -80.549 1.00 70.06 1170 SER A C 1
ATOM 9107 O O . SER A 1 1170 ? 17.194 20.974 -79.427 1.00 70.06 1170 SER A O 1
ATOM 9109 N N . ALA A 1 1171 ? 18.070 20.824 -81.492 1.00 71.88 1171 ALA A N 1
ATOM 9110 C CA . ALA A 1 1171 ? 19.123 21.826 -81.321 1.00 71.88 1171 ALA A CA 1
ATOM 9111 C C . ALA A 1 1171 ? 19.347 22.639 -82.606 1.00 71.88 1171 ALA A C 1
ATOM 9113 O O . ALA A 1 1171 ? 19.010 22.168 -83.689 1.00 71.88 1171 ALA A O 1
ATOM 9114 N N . GLN A 1 1172 ? 19.953 23.832 -82.507 1.00 76.75 1172 GLN A N 1
ATOM 9115 C CA . GLN A 1 1172 ? 20.346 24.609 -83.697 1.00 76.75 1172 GLN A CA 1
ATOM 9116 C C . GLN A 1 1172 ? 21.490 23.935 -84.469 1.00 76.75 1172 GLN A C 1
ATOM 9118 O O . GLN A 1 1172 ? 21.526 24.009 -85.691 1.00 76.75 1172 GLN A O 1
ATOM 9123 N N . ASN A 1 1173 ? 22.415 23.280 -83.757 1.00 65.56 1173 ASN A N 1
ATOM 9124 C CA . ASN A 1 1173 ? 23.496 22.471 -84.323 1.00 65.56 1173 ASN A CA 1
ATOM 9125 C C . ASN A 1 1173 ? 23.803 21.291 -83.388 1.00 65.56 1173 ASN A C 1
ATOM 9127 O O . ASN A 1 1173 ? 23.798 21.454 -82.167 1.00 65.56 1173 ASN A O 1
ATOM 9131 N N . LEU A 1 1174 ? 24.107 20.122 -83.954 1.00 72.62 1174 LEU A N 1
ATOM 9132 C CA . LEU A 1 1174 ? 24.551 18.926 -83.231 1.00 72.62 1174 LEU A CA 1
ATOM 9133 C C . LEU A 1 1174 ? 25.961 18.552 -83.706 1.00 72.62 1174 LEU A C 1
ATOM 9135 O O . LEU A 1 1174 ? 26.144 18.120 -84.839 1.00 72.62 1174 LEU A O 1
ATOM 9139 N N . GLU A 1 1175 ? 26.956 18.706 -82.836 1.00 72.56 1175 GLU A N 1
ATOM 9140 C CA . GLU A 1 1175 ? 28.346 18.314 -83.077 1.00 72.56 1175 GLU A CA 1
ATOM 9141 C C . GLU A 1 1175 ? 28.649 17.013 -82.311 1.00 72.56 1175 GLU A C 1
ATOM 9143 O O . GLU A 1 1175 ? 28.796 17.028 -81.088 1.00 72.56 1175 GLU A O 1
ATOM 9148 N N . ASN A 1 1176 ? 28.722 15.874 -83.009 1.00 66.44 1176 ASN A N 1
ATOM 9149 C CA . ASN A 1 1176 ? 29.013 14.571 -82.405 1.00 66.44 1176 ASN A CA 1
ATOM 9150 C C . ASN A 1 1176 ? 30.478 14.149 -82.630 1.00 66.44 1176 ASN A C 1
ATOM 9152 O O . ASN A 1 1176 ? 30.839 13.651 -83.691 1.00 66.44 1176 ASN A O 1
ATOM 9156 N N . TYR A 1 1177 ? 31.301 14.340 -81.607 1.00 56.44 1177 TYR A N 1
ATOM 9157 C CA . TYR A 1 1177 ? 32.705 13.946 -81.499 1.00 56.44 1177 TYR A CA 1
ATOM 9158 C C . TYR A 1 1177 ? 32.905 12.555 -80.862 1.00 56.44 1177 TYR A C 1
ATOM 9160 O O . TYR A 1 1177 ? 34.031 12.066 -80.827 1.00 56.44 1177 TYR A O 1
ATOM 9168 N N . GLY A 1 1178 ? 31.845 11.938 -80.317 1.00 52.66 1178 GLY A N 1
ATOM 9169 C CA . GLY A 1 1178 ? 31.852 10.587 -79.741 1.00 52.66 1178 GLY A CA 1
ATOM 9170 C C . GLY A 1 1178 ? 31.342 9.535 -80.732 1.00 52.66 1178 GLY A C 1
ATOM 9171 O O . GLY A 1 1178 ? 30.482 9.817 -81.564 1.00 52.66 1178 GLY A O 1
ATOM 9172 N N . ASN A 1 1179 ? 31.853 8.304 -80.643 1.00 55.00 1179 ASN A N 1
ATOM 9173 C CA . ASN A 1 1179 ? 31.660 7.267 -81.667 1.00 55.00 1179 ASN A CA 1
ATOM 9174 C C . ASN A 1 1179 ? 30.193 6.858 -81.960 1.00 55.00 1179 ASN A C 1
ATOM 9176 O O . ASN A 1 1179 ? 29.976 6.198 -82.976 1.00 55.00 1179 ASN A O 1
ATOM 9180 N N . THR A 1 1180 ? 29.174 7.178 -81.137 1.00 57.03 1180 THR A N 1
ATOM 9181 C CA . THR A 1 1180 ? 27.795 6.678 -81.375 1.00 57.03 1180 THR A CA 1
ATOM 9182 C C . THR A 1 1180 ? 26.682 7.503 -80.695 1.00 57.03 1180 THR A C 1
ATOM 9184 O O . THR A 1 1180 ? 26.787 7.860 -79.524 1.00 57.03 1180 THR A O 1
ATOM 9187 N N . ILE A 1 1181 ? 25.575 7.747 -81.410 1.00 60.44 1181 ILE A N 1
ATOM 9188 C CA . ILE A 1 1181 ? 24.253 8.109 -80.859 1.00 60.44 1181 ILE A CA 1
ATOM 9189 C C . ILE A 1 1181 ? 23.301 6.981 -81.270 1.00 60.44 1181 ILE A C 1
ATOM 9191 O O . ILE A 1 1181 ? 23.130 6.733 -82.462 1.00 60.44 1181 ILE A O 1
ATOM 9195 N N . LEU A 1 1182 ? 22.719 6.275 -80.303 1.00 57.81 1182 LEU A N 1
ATOM 9196 C CA . LEU A 1 1182 ? 21.790 5.173 -80.543 1.00 57.81 1182 LEU A CA 1
ATOM 9197 C C . LEU A 1 1182 ? 20.360 5.716 -80.562 1.00 57.81 1182 LEU A C 1
ATOM 9199 O O . LEU A 1 1182 ? 19.791 6.059 -79.524 1.00 57.81 1182 LEU A O 1
ATOM 9203 N N . LEU A 1 1183 ? 19.795 5.804 -81.765 1.00 52.94 1183 LEU A N 1
ATOM 9204 C CA . LEU A 1 1183 ? 18.371 6.038 -81.967 1.00 52.94 1183 LEU A CA 1
ATOM 9205 C C . LEU A 1 1183 ? 17.645 4.688 -81.852 1.00 52.94 1183 LEU A C 1
ATOM 9207 O O . LEU A 1 1183 ? 18.128 3.708 -82.426 1.00 52.94 1183 LEU A O 1
ATOM 9211 N N . PRO A 1 1184 ? 16.521 4.601 -81.123 1.00 50.16 1184 PRO A N 1
ATOM 9212 C CA . PRO A 1 1184 ? 15.725 3.382 -81.104 1.00 50.16 1184 PRO A CA 1
ATOM 9213 C C . PRO A 1 1184 ? 15.251 3.084 -82.533 1.00 50.16 1184 PRO A C 1
ATOM 9215 O O . PRO A 1 1184 ? 14.693 3.952 -83.204 1.00 50.16 1184 PRO A O 1
ATOM 9218 N N . ILE A 1 1185 ? 15.527 1.875 -83.019 1.00 41.06 1185 ILE A N 1
ATOM 9219 C CA . ILE A 1 1185 ? 14.923 1.364 -84.251 1.00 41.06 1185 ILE A CA 1
ATOM 9220 C C . ILE A 1 1185 ? 13.505 0.943 -83.858 1.00 41.06 1185 ILE A C 1
ATOM 9222 O O . ILE A 1 1185 ? 13.361 0.157 -82.922 1.00 41.06 1185 ILE A O 1
ATOM 9226 N N . ASN A 1 1186 ? 12.492 1.512 -84.515 1.00 32.84 1186 ASN A N 1
ATOM 9227 C CA . ASN A 1 1186 ? 11.106 1.053 -84.374 1.00 32.84 1186 ASN A CA 1
ATOM 9228 C C . ASN A 1 1186 ? 10.961 -0.407 -84.798 1.00 32.84 1186 ASN A C 1
ATOM 9230 O O . ASN A 1 1186 ? 11.504 -0.745 -85.877 1.00 32.84 1186 ASN A O 1
#

pLDDT: mean 87.43, std 16.09, range [22.89, 98.88]

Foldseek 3Di:
DPDQAAPEACVVVQEAEELEAAAAAPDAAHHHEAPHYYENPHAEYAHAHNHEYEFQYEAEYQEEYHAHYQAEYEQAANGEYYHAAYEYEHEYNHAEYEANHEAWFHRVVPVHFEYEYYYAAEYEFEEEYYTLAEYEYEYQEYHYDQNYYYEHNWDWDDDPPGTDTDHDAADCPWHEYEYHHAAEYAQHHEAYTSAEYAYAYLEYEHANHEYEHQEYYYHRNHDEYHHELYEHYHAAEYEAADAAEYEYDNYEEEHCYYHDHHQEYEQHCHEYERNHQDEPEAEHAAEYAQACHEDYHAHEYEYDYAEYHQHVHEYEYQAEYEYANPAHEYEFACHEAEYAAEYEEHYQEYHQAVGEHEYAAEYEEEYQHYHQENAGEDYYAAEYAYHYAEHAQHCYEYEYQEYHAAYCEAAQALGEYEYQAYAYEHAAEYAQDYDPPRAGEDEYQEEEYAHQEYHFELQAAPDPDRPHAYYYQEYEAEYQEYHQHNGEHYYEHYYAYEHAAEYEQHCGEAEYAAEYAYEYPAYEYEQALGEHEYQAEYEAHHQYYHHPHAAEHVYEYEYEYAAEDEAQDEHHEAAEYEYEYAAEYEFNAEHEYEAEYEYEYQEYEQADPYEDEYQEYEYAYQYYAFLYEYEHQEYEYAYQEYHQEALGEYEHLEYFYAYQYYHQYYDDQFGEEYEHAAEYAYQYQEHAHDDAHEYEYAEEYEYANGADPVRHHDHEHAEYHFELYEHFYQYEYEHHYQAYEFWYPKWDKDKDKDKDKFKWKAQDPPGDIDTDPPQAHWDDFQQDLWIWGQGPVRDIDDTDRKIKIWIWIKIKIKMDTPDTRGGEYYGQYEYEYEHQHAERALHEYAANAWYHYPNDIDQWDFPQQWDDDPNGIHHRHFDKMKIKIKIWGWMWMWGWDWDPDPPRITIDTDTDDIDTDIDTDDIDMDTPPSYYNTHNQRTLGLFWDDDDDDDDDDDDDDDDDDDDDDDDDDDDAWDKDWDDFDQDDRNYSQWDADPDPPALEGIEGPCSRDVVDDADDCVLLCVLLVPDSVPAFRAHYGRGNQLSRAQVGVCVVAVHRADPPDDTSRVRQVVQSVLVSVLCVVVVDDAADDDDRVSLSPRPAKHWGWYWDWHADPVRDIGIHTHTITMHIDDPPGDDPPFDEAEDCEAAAADAAEAEACEEYYHQPYHHHHYPYYHYNHDDYDGHDD

InterPro domains:
  IPR008619 Filamentous haemagglutinin repeat [PF05594] (40-89)
  IPR008619 Filamentous haemagglutinin repeat [PF05594] (275-315)
  IPR008619 Filamentous haemagglutinin repeat [PF05594] (328-394)
  IPR008619 Filamentous haemagglutinin repeat [PF05594] (474-540)
  IPR008619 Filamentous haemagglutinin repeat [PF05594] (585-634)
  IPR008619 Filamentous haemagglutinin repeat [PF05594] (820-861)
  IPR008619 Filamentous haemagglutinin repeat [PF05594] (1133-1176)
  IPR010069 Toxin CdiA-like, Filamentous hemagglutinin motif repeats [TIGR01731] (41-76)
  IPR010069 Toxin CdiA-like, Filamentous hemagglutinin motif repeats [TIGR01731] (280-312)
  IPR010069 Toxin CdiA-like, Filamentous hemagglutinin motif repeats [TIGR01731] (328-354)
  IPR010069 Toxin CdiA-like, Filamentous hemagglutinin motif repeats [TIGR01731] (335-373)
  IPR010069 Toxin CdiA-like, Filamentous hemagglutinin motif repeats [TIGR01731] (376-403)
  IPR010069 Toxin CdiA-like, Filamentous hemagglutinin motif repeats [TIGR01731] (404-434)
  IPR010069 Toxin CdiA-like, Filamentous hemagglutinin motif repeats [TIGR01731] (508-547)
  IPR011050 Pectin lyase fold/virulence factor [SSF51126] (5-73)
  IPR012334 Pectin lyase fold [G3DSA:2.160.20.10] (1-78)

Organism: NCBI:txid750

Secondary structure (DSSP, 8-state):
-----EEEEGGGTS-EEESSEEEEE-STT-EEEESSEEEESSS-EEEEESS-EEESSEEEESS-EEEEESS-EEE-TT-EEEESSS-EEEEESSS-EEE-SEEEE--GGGT---EEEEESSEEEE-SEEEESS-EEEEESEEEE-TT-EEEESEEEEE-SSSEEEEEPPP-TTS--EEEEESSEEEE-EEEEESSEEEEEESEEE-TTEEEEESEEEEEESSS-EE-TT-EEEESSEEEEE-SSEEE-TT-EEEESEEEEE-SEEE-TT-EEEE-SSS-EEEEETTEEE-TT-EEEESS-EEEEES-EE-TT-EEEESS-EEEE-TTSEEE-TT-EEEESS-EEEE-SEEE-TT-EEEESS-EEEE-SEEE--TT-EEEESSEEEEE-SEEE-TT-EEE-SEEEEEEEEEE-TT-EEE-SEEEEEEEEEEE---BTTB--EEEEEEEEEEEEEEE-TT---SSSS--SEEEEEEEEEEEEEEE-TT-EEEEEEEEEEEEEEEEE-TT-EEEESSEEEEE-TTPEEE-TT-EEEESSEEEEEESEEE---EEEESS-EEEEESS-EEE-S--EESSEEEEEEEEEEEE-SEEE-SSEEEEEEEEEEE-TT-EEE-SEEEEEEEEEEESSEEE-SEEEEEEEEEEEETT-EEEEEEEEEEEEEEEEE-BTTBB-EEEEEEEEEEEEEEEEEETT-EEEESSEEEEESEE-TTS-EES-EEEEEEES-EEEESS-EEEEEEEEEEE-SS-EEEEEEEEEEEEEEESSTTSPEEEBTTTEEEEE-TTSS-EEEEETTS-BPPPBS-EEEEEEEEEEEEEEEEE----EEEESS-EEEE-SEEEEESSEEEESS-EEETTEEES--TT-PPEEETTEEEEEEPPEEEEEEEEEEEEEEEEEEE-S-SSS--EEEEEEEEEEEEEEPPPEEEE----B--BSS----SS---------------------------------B--PPP-PPP-BTTEEE--STT-SEEEEE-HHHHTTS----THHHHHHHT--TTSSPPEEE-HHHHHHHHHHHHHHHHS-SSSTT--SHHHHHHHHHHHHHHHHHHHT--TTSPPPHHHHHT--S-EEEEEEEEEE-TTS-EEEEEEEEEEBPPPTT---SSS-EEEEEEEEEEEEEEEEE-SEEEEEEEEEEEEEEEEE-SSEEEPPP-

Sequence (1186 aa):
PQTQGYAVDVAQLGGMYANNIHLIGTEHGLGVRNAGHIGAAAGEVKITTEGQLVNTGYLGAKQDITLQSQQQIENQTTGVIYSQQGNLQATSKQKGIQQQGSLIAKGKAQGKGNITLKAKETISQSGESLAEGNITYQAKNIETSIDSVLAAGVQFTPTATTEEKTINPHSEQGQTLHLIADRHTIAHGQNLASDLIQVEAAEIDLSQSQTSANRLTLLARQGDIYLANSEILIDQTATLRTPTALVTPNAQLQAQHFIVQANALNNQQGYWQQTGNNLLDLQLVQGINNQQGVLRTLGDFRYQGSDFDNQQGVVTTPHSLFINTQQQTFNNQSGLVSAQQDIQLITATLNNQQGVIQSQRNFNLTAPLLNNQQQGKLLAVEQIEITAQQLDNQTGLIQSNQANITTQQLDNRAGIIKATQADITAQQQLDNQATGQTGSLIQAATLRISTPILLNQQTKAKNETPTQGLIANTSEIKTDQWFNQSGGAYVSQALNATVTKLFNNQQGELLSLNTLTLQGNHLLLDNREGVIESRGNLTLDLKQWENIGQVKSAANANITIHNDFRLDTPLTVDDKLTLTVDNHFSNQTQLVTGKALAITAASIENPQSSELSAQTTQLTTDSLQNEGLIDGIKTVIVAHQLDNLGSGRVYGNHLAIQAQKLNNLSKQDNAPTLAARERLDLGVGTLTNYDHALILSQGDLFIGGELDNHHYATGQADFVDNGSATIEALGNGNINTQRLWNHDRHLRLGIHTDKERFKEYAQNNDSQRYRDGVEGELDWTRKSRKAWFAFYDGRRSPSQNDWFGWEYIRTTDTTTIEHRDPAKILIAGNLSLNGDQLHNQYSQILVGKTLTLGEQRFRKNTKNETLTANHVQLINEDLIGEIHRRDDGQSFMMVAYKDKNPIRPRYGHRSENYQDYHHTHPIEYFNFKIVDNTIGQAIQPTGTAIRQQTTAQQAALNNLQVDLSQSTPLSAVPHVRAVLPNQLLPQASLYRLNLATNSHVLVETDPRFTNKRQWLSSDYMFNALRADPQTMLKRLGDGYYEQRLVNEQINQLTGQRFLGNYTSDYEQYKALMDAGIRYAQRYQLIPGVALNAAQMQELTEDMVWLAPQTVTLKDGTQVQVLVPQVYLVKRDVDIQPTGAIISAKEIDIAMNGIVKNSGLIAGRHLTQISAQNLENYGNTILLPIN